Protein 1WGL (pdb70)

Secondary structure (DSSP, 8-state):
--S-SSSS-HHHHHHHHHH-SSS-HHHHHHHHTTTTT-HHHHHHHHHHSS----S----

Structure (mmCIF, N/CA/C/O backbone):
data_1WGL
#
_entry.id   1WGL
#
loop_
_atom_site.group_PDB
_atom_site.id
_atom_site.type_symbol
_atom_site.label_atom_id
_atom_site.label_alt_id
_atom_site.label_comp_id
_atom_site.label_asym_id
_atom_site.label_entity_id
_atom_site.label_seq_id
_atom_site.pdbx_PDB_ins_code
_atom_site.Cartn_x
_atom_site.Cartn_y
_atom_site.Cartn_z
_atom_site.occupancy
_atom_site.B_iso_or_equiv
_atom_site.auth_seq_id
_atom_site.auth_comp_id
_atom_site.auth_asym_id
_atom_site.auth_atom_id
_atom_site.pdbx_PDB_model_num
ATOM 1 N N . GLY A 1 1 ? -19.856 -0.820 8.533 1.00 0.00 1 GLY A N 1
ATOM 2 C CA . GLY A 1 1 ? -19.288 -2.127 8.252 1.00 0.00 1 GLY A CA 1
ATOM 3 C C . GLY A 1 1 ? -18.089 -2.013 7.308 1.00 0.00 1 GLY A C 1
ATOM 4 O O . GLY A 1 1 ? -18.136 -1.275 6.325 1.00 0.00 1 GLY A O 1
ATOM 8 N N . SER A 1 2 ? -17.042 -2.755 7.640 1.00 0.00 2 SER A N 1
ATOM 9 C CA . SER A 1 2 ? -15.833 -2.746 6.835 1.00 0.00 2 SER A CA 1
ATOM 10 C C . SER A 1 2 ? -15.296 -1.318 6.712 1.00 0.00 2 SER A C 1
ATOM 11 O O . SER A 1 2 ? -15.539 -0.644 5.713 1.00 0.00 2 SER A O 1
ATOM 19 N N . SER A 1 3 ? -14.577 -0.900 7.744 1.00 0.00 3 SER A N 1
ATOM 20 C CA . SER A 1 3 ? -14.004 0.435 7.764 1.00 0.00 3 SER A CA 1
ATOM 21 C C . SER A 1 3 ? -12.584 0.387 8.331 1.00 0.00 3 SER A C 1
ATOM 22 O O . SER A 1 3 ? -11.634 0.802 7.670 1.00 0.00 3 SER A O 1
ATOM 30 N N . GLY A 1 4 ? -12.485 -0.124 9.550 1.00 0.00 4 GLY A N 1
ATOM 31 C CA . GLY A 1 4 ? -11.197 -0.232 10.213 1.00 0.00 4 GLY A CA 1
ATOM 32 C C . GLY A 1 4 ? -11.256 -1.239 11.364 1.00 0.00 4 GLY A C 1
ATOM 33 O O . GLY A 1 4 ? -11.600 -0.881 12.489 1.00 0.00 4 GLY A O 1
ATOM 37 N N . SER A 1 5 ? -10.914 -2.478 11.042 1.00 0.00 5 SER A N 1
ATOM 38 C CA . SER A 1 5 ? -10.924 -3.539 12.035 1.00 0.00 5 SER A CA 1
ATOM 39 C C . SER A 1 5 ? -10.250 -3.058 13.321 1.00 0.00 5 SER A C 1
ATOM 40 O O . SER A 1 5 ? -10.891 -2.973 14.368 1.00 0.00 5 SER A O 1
ATOM 48 N N . SER A 1 6 ? -8.965 -2.755 13.201 1.00 0.00 6 SER A N 1
ATOM 49 C CA . SER A 1 6 ? -8.198 -2.285 14.342 1.00 0.00 6 SER A CA 1
ATOM 50 C C . SER A 1 6 ? -6.828 -1.783 13.879 1.00 0.00 6 SER A C 1
ATOM 51 O O . SER A 1 6 ? -5.878 -2.558 13.787 1.00 0.00 6 SER A O 1
ATOM 59 N N . GLY A 1 7 ? -6.771 -0.489 13.602 1.00 0.00 7 GLY A N 1
ATOM 60 C CA . GLY A 1 7 ? -5.533 0.126 13.151 1.00 0.00 7 GLY A CA 1
ATOM 61 C C . GLY A 1 7 ? -4.876 -0.709 12.050 1.00 0.00 7 GLY A C 1
ATOM 62 O O . GLY A 1 7 ? -5.559 -1.231 11.171 1.00 0.00 7 GLY A O 1
ATOM 66 N N . CYS A 1 8 ? -3.557 -0.807 12.134 1.00 0.00 8 CYS A N 1
ATOM 67 C CA . CYS A 1 8 ? -2.800 -1.569 11.156 1.00 0.00 8 CYS A CA 1
ATOM 68 C C . CYS A 1 8 ? -3.457 -2.942 11.003 1.00 0.00 8 CYS A C 1
ATOM 69 O O . CYS A 1 8 ? -4.321 -3.313 11.796 1.00 0.00 8 CYS A O 1
ATOM 77 N N . SER A 1 9 ? -3.023 -3.660 9.978 1.00 0.00 9 SER A N 1
ATOM 78 C CA . SER A 1 9 ? -3.558 -4.984 9.711 1.00 0.00 9 SER A CA 1
ATOM 79 C C . SER A 1 9 ? -2.609 -5.757 8.792 1.00 0.00 9 SER A C 1
ATOM 80 O O . SER A 1 9 ? -1.866 -5.158 8.016 1.00 0.00 9 SER A O 1
ATOM 88 N N . GLU A 1 10 ? -2.665 -7.075 8.911 1.00 0.00 10 GLU A N 1
ATOM 89 C CA . GLU A 1 10 ? -1.820 -7.936 8.101 1.00 0.00 10 GLU A CA 1
ATOM 90 C C . GLU A 1 10 ? -2.520 -8.281 6.785 1.00 0.00 10 GLU A C 1
ATOM 91 O O . GLU A 1 10 ? -1.864 -8.597 5.793 1.00 0.00 10 GLU A O 1
ATOM 103 N N . GLU A 1 11 ? -3.842 -8.209 6.819 1.00 0.00 11 GLU A N 1
ATOM 104 C CA . GLU A 1 11 ? -4.639 -8.510 5.641 1.00 0.00 11 GLU A CA 1
ATOM 105 C C . GLU A 1 11 ? -4.528 -7.375 4.621 1.00 0.00 11 GLU A C 1
ATOM 106 O O . GLU A 1 11 ? -4.009 -7.572 3.523 1.00 0.00 11 GLU A O 1
ATOM 118 N N . ASP A 1 12 ? -5.023 -6.213 5.020 1.00 0.00 12 ASP A N 1
ATOM 119 C CA . ASP A 1 12 ? -4.986 -5.047 4.154 1.00 0.00 12 ASP A CA 1
ATOM 120 C C . ASP A 1 12 ? -3.578 -4.890 3.577 1.00 0.00 12 ASP A C 1
ATOM 121 O O . ASP A 1 12 ? -3.416 -4.523 2.414 1.00 0.00 12 ASP A O 1
ATOM 130 N N . LEU A 1 13 ? -2.594 -5.175 4.418 1.00 0.00 13 LEU A N 1
ATOM 131 C CA . LEU A 1 13 ? -1.204 -5.070 4.006 1.00 0.00 13 LEU A CA 1
ATOM 132 C C . LEU A 1 13 ? -0.958 -5.998 2.815 1.00 0.00 13 LEU A C 1
ATOM 133 O O . LEU A 1 13 ? -0.769 -5.536 1.692 1.00 0.00 13 LEU A O 1
ATOM 149 N N . LYS A 1 14 ? -0.968 -7.292 3.103 1.00 0.00 14 LYS A N 1
ATOM 150 C CA . LYS A 1 14 ? -0.748 -8.289 2.069 1.00 0.00 14 LYS A CA 1
ATOM 151 C C . LYS A 1 14 ? -1.460 -7.855 0.787 1.00 0.00 14 LYS A C 1
ATOM 152 O O . LYS A 1 14 ? -0.916 -7.993 -0.307 1.00 0.00 14 LYS A O 1
ATOM 171 N N . ALA A 1 15 ? -2.668 -7.340 0.965 1.00 0.00 15 ALA A N 1
ATOM 172 C CA . ALA A 1 15 ? -3.461 -6.885 -0.165 1.00 0.00 15 ALA A CA 1
ATOM 173 C C . ALA A 1 15 ? -2.616 -5.948 -1.030 1.00 0.00 15 ALA A C 1
ATOM 174 O O . ALA A 1 15 ? -2.507 -6.144 -2.240 1.00 0.00 15 ALA A O 1
ATOM 181 N N . ILE A 1 16 ? -2.041 -4.949 -0.377 1.00 0.00 16 ILE A N 1
ATOM 182 C CA . ILE A 1 16 ? -1.209 -3.981 -1.073 1.00 0.00 16 ILE A CA 1
ATOM 183 C C . ILE A 1 16 ? -0.035 -4.705 -1.734 1.00 0.00 16 ILE A C 1
ATOM 184 O O . ILE A 1 16 ? 0.214 -4.532 -2.926 1.00 0.00 16 ILE A O 1
ATOM 200 N N . GLN A 1 17 ? 0.656 -5.501 -0.930 1.00 0.00 17 GLN A N 1
ATOM 201 C CA . GLN A 1 17 ? 1.798 -6.252 -1.422 1.00 0.00 17 GLN A CA 1
ATOM 202 C C . GLN A 1 17 ? 1.505 -6.812 -2.816 1.00 0.00 17 GLN A C 1
ATOM 203 O O . GLN A 1 17 ? 2.285 -6.614 -3.745 1.00 0.00 17 GLN A O 1
ATOM 217 N N . ASP A 1 18 ? 0.377 -7.501 -2.916 1.00 0.00 18 ASP A N 1
ATOM 218 C CA . ASP A 1 18 ? -0.029 -8.091 -4.181 1.00 0.00 18 ASP A CA 1
ATOM 219 C C . ASP A 1 18 ? -0.012 -7.016 -5.269 1.00 0.00 18 ASP A C 1
ATOM 220 O O . ASP A 1 18 ? 0.528 -7.233 -6.353 1.00 0.00 18 ASP A O 1
ATOM 229 N N . MET A 1 19 ? -0.610 -5.879 -4.943 1.00 0.00 19 MET A N 1
ATOM 230 C CA . MET A 1 19 ? -0.670 -4.770 -5.879 1.00 0.00 19 MET A CA 1
ATOM 231 C C . MET A 1 19 ? 0.729 -4.230 -6.180 1.00 0.00 19 MET A C 1
ATOM 232 O O . MET A 1 19 ? 1.052 -3.936 -7.330 1.00 0.00 19 MET A O 1
ATOM 246 N N . PHE A 1 20 ? 1.523 -4.114 -5.126 1.00 0.00 20 PHE A N 1
ATOM 247 C CA . PHE A 1 20 ? 2.881 -3.614 -5.262 1.00 0.00 20 PHE A CA 1
ATOM 248 C C . PHE A 1 20 ? 3.888 -4.584 -4.641 1.00 0.00 20 PHE A C 1
ATOM 249 O O . PHE A 1 20 ? 4.399 -4.339 -3.550 1.00 0.00 20 PHE A O 1
ATOM 266 N N . PRO A 1 21 ? 4.149 -5.694 -5.383 1.00 0.00 21 PRO A N 1
ATOM 267 C CA . PRO A 1 21 ? 5.085 -6.702 -4.916 1.00 0.00 21 PRO A CA 1
ATOM 268 C C . PRO A 1 21 ? 6.530 -6.220 -5.066 1.00 0.00 21 PRO A C 1
ATOM 269 O O . PRO A 1 21 ? 7.375 -6.509 -4.221 1.00 0.00 21 PRO A O 1
ATOM 280 N N . ASN A 1 22 ? 6.768 -5.494 -6.148 1.00 0.00 22 ASN A N 1
ATOM 281 C CA . ASN A 1 22 ? 8.095 -4.969 -6.420 1.00 0.00 22 ASN A CA 1
ATOM 282 C C . ASN A 1 22 ? 8.542 -4.091 -5.249 1.00 0.00 22 ASN A C 1
ATOM 283 O O . ASN A 1 22 ? 9.682 -4.184 -4.798 1.00 0.00 22 ASN A O 1
ATOM 294 N N . MET A 1 23 ? 7.619 -3.259 -4.789 1.00 0.00 23 MET A N 1
ATOM 295 C CA . MET A 1 23 ? 7.903 -2.366 -3.679 1.00 0.00 23 MET A CA 1
ATOM 296 C C . MET A 1 23 ? 8.508 -3.131 -2.500 1.00 0.00 23 MET A C 1
ATOM 297 O O . MET A 1 23 ? 8.616 -4.356 -2.540 1.00 0.00 23 MET A O 1
ATOM 311 N N . ASP A 1 24 ? 8.886 -2.378 -1.478 1.00 0.00 24 ASP A N 1
ATOM 312 C CA . ASP A 1 24 ? 9.477 -2.970 -0.290 1.00 0.00 24 ASP A CA 1
ATOM 313 C C . ASP A 1 24 ? 8.413 -3.079 0.804 1.00 0.00 24 ASP A C 1
ATOM 314 O O . ASP A 1 24 ? 7.658 -2.136 1.037 1.00 0.00 24 ASP A O 1
ATOM 323 N N . GLN A 1 25 ? 8.387 -4.237 1.446 1.00 0.00 25 GLN A N 1
ATOM 324 C CA . GLN A 1 25 ? 7.428 -4.482 2.510 1.00 0.00 25 GLN A CA 1
ATOM 325 C C . GLN A 1 25 ? 7.568 -3.422 3.605 1.00 0.00 25 GLN A C 1
ATOM 326 O O . GLN A 1 25 ? 6.621 -2.690 3.891 1.00 0.00 25 GLN A O 1
ATOM 340 N N . GLU A 1 26 ? 8.757 -3.373 4.188 1.00 0.00 26 GLU A N 1
ATOM 341 C CA . GLU A 1 26 ? 9.033 -2.415 5.245 1.00 0.00 26 GLU A CA 1
ATOM 342 C C . GLU A 1 26 ? 8.463 -1.042 4.880 1.00 0.00 26 GLU A C 1
ATOM 343 O O . GLU A 1 26 ? 8.035 -0.291 5.754 1.00 0.00 26 GLU A O 1
ATOM 355 N N . VAL A 1 27 ? 8.476 -0.757 3.586 1.00 0.00 27 VAL A N 1
ATOM 356 C CA . VAL A 1 27 ? 7.966 0.512 3.094 1.00 0.00 27 VAL A CA 1
ATOM 357 C C . VAL A 1 27 ? 6.437 0.485 3.118 1.00 0.00 27 VAL A C 1
ATOM 358 O O . VAL A 1 27 ? 5.808 1.319 3.767 1.00 0.00 27 VAL A O 1
ATOM 371 N N . ILE A 1 28 ? 5.882 -0.482 2.401 1.00 0.00 28 ILE A N 1
ATOM 372 C CA . ILE A 1 28 ? 4.438 -0.628 2.332 1.00 0.00 28 ILE A CA 1
ATOM 373 C C . ILE A 1 28 ? 3.842 -0.421 3.725 1.00 0.00 28 ILE A C 1
ATOM 374 O O . ILE A 1 28 ? 2.913 0.368 3.896 1.00 0.00 28 ILE A O 1
ATOM 390 N N . ARG A 1 29 ? 4.399 -1.144 4.686 1.00 0.00 29 ARG A N 1
ATOM 391 C CA . ARG A 1 29 ? 3.933 -1.049 6.059 1.00 0.00 29 ARG A CA 1
ATOM 392 C C . ARG A 1 29 ? 4.200 0.351 6.615 1.00 0.00 29 ARG A C 1
ATOM 393 O O . ARG A 1 29 ? 3.363 0.913 7.320 1.00 0.00 29 ARG A O 1
ATOM 414 N N . SER A 1 30 ? 5.369 0.875 6.276 1.00 0.00 30 SER A N 1
ATOM 415 C CA . SER A 1 30 ? 5.756 2.199 6.732 1.00 0.00 30 SER A CA 1
ATOM 416 C C . SER A 1 30 ? 4.730 3.234 6.265 1.00 0.00 30 SER A C 1
ATOM 417 O O . SER A 1 30 ? 4.681 4.345 6.790 1.00 0.00 30 SER A O 1
ATOM 425 N N . VAL A 1 31 ? 3.937 2.833 5.283 1.00 0.00 31 VAL A N 1
ATOM 426 C CA . VAL A 1 31 ? 2.916 3.711 4.740 1.00 0.00 31 VAL A CA 1
ATOM 427 C C . VAL A 1 31 ? 1.588 3.446 5.453 1.00 0.00 31 VAL A C 1
ATOM 428 O O . VAL A 1 31 ? 0.992 4.359 6.022 1.00 0.00 31 VAL A O 1
ATOM 441 N N . LEU A 1 32 ? 1.164 2.192 5.398 1.00 0.00 32 LEU A N 1
ATOM 442 C CA . LEU A 1 32 ? -0.082 1.795 6.032 1.00 0.00 32 LEU A CA 1
ATOM 443 C C . LEU A 1 32 ? -0.094 2.292 7.479 1.00 0.00 32 LEU A C 1
ATOM 444 O O . LEU A 1 32 ? -1.120 2.762 7.969 1.00 0.00 32 LEU A O 1
ATOM 460 N N . GLU A 1 33 ? 1.058 2.171 8.122 1.00 0.00 33 GLU A N 1
ATOM 461 C CA . GLU A 1 33 ? 1.193 2.602 9.503 1.00 0.00 33 GLU A CA 1
ATOM 462 C C . GLU A 1 33 ? 1.122 4.127 9.592 1.00 0.00 33 GLU A C 1
ATOM 463 O O . GLU A 1 33 ? 0.536 4.671 10.527 1.00 0.00 33 GLU A O 1
ATOM 475 N N . ALA A 1 34 ? 1.726 4.775 8.607 1.00 0.00 34 ALA A N 1
ATOM 476 C CA . ALA A 1 34 ? 1.739 6.227 8.563 1.00 0.00 34 ALA A CA 1
ATOM 477 C C . ALA A 1 34 ? 0.411 6.727 7.989 1.00 0.00 34 ALA A C 1
ATOM 478 O O . ALA A 1 34 ? 0.153 7.929 7.969 1.00 0.00 34 ALA A O 1
ATOM 485 N N . GLN A 1 35 ? -0.395 5.779 7.536 1.00 0.00 35 GLN A N 1
ATOM 486 C CA . GLN A 1 35 ? -1.690 6.108 6.963 1.00 0.00 35 GLN A CA 1
ATOM 487 C C . GLN A 1 35 ? -2.815 5.627 7.882 1.00 0.00 35 GLN A C 1
ATOM 488 O O . GLN A 1 35 ? -3.792 5.042 7.419 1.00 0.00 35 GLN A O 1
ATOM 502 N N . ARG A 1 36 ? -2.638 5.892 9.169 1.00 0.00 36 ARG A N 1
ATOM 503 C CA . ARG A 1 36 ? -3.627 5.494 10.157 1.00 0.00 36 ARG A CA 1
ATOM 504 C C . ARG A 1 36 ? -4.189 4.112 9.818 1.00 0.00 36 ARG A C 1
ATOM 505 O O . ARG A 1 36 ? -5.339 3.812 10.134 1.00 0.00 36 ARG A O 1
ATOM 526 N N . GLY A 1 37 ? -3.352 3.308 9.180 1.00 0.00 37 GLY A N 1
ATOM 527 C CA . GLY A 1 37 ? -3.751 1.965 8.795 1.00 0.00 37 GLY A CA 1
ATOM 528 C C . GLY A 1 37 ? -4.896 2.003 7.780 1.00 0.00 37 GLY A C 1
ATOM 529 O O . GLY A 1 37 ? -5.899 1.311 7.944 1.00 0.00 37 GLY A O 1
ATOM 533 N N . ASN A 1 38 ? -4.707 2.819 6.753 1.00 0.00 38 ASN A N 1
ATOM 534 C CA . ASN A 1 38 ? -5.711 2.956 5.712 1.00 0.00 38 ASN A CA 1
ATOM 535 C C . ASN A 1 38 ? -5.120 2.498 4.377 1.00 0.00 38 ASN A C 1
ATOM 536 O O . ASN A 1 38 ? -4.450 3.270 3.693 1.00 0.00 38 ASN A O 1
ATOM 547 N N . LYS A 1 39 ? -5.391 1.244 4.046 1.00 0.00 39 LYS A N 1
ATOM 548 C CA . LYS A 1 39 ? -4.895 0.675 2.805 1.00 0.00 39 LYS A CA 1
ATOM 549 C C . LYS A 1 39 ? -5.103 1.678 1.669 1.00 0.00 39 LYS A C 1
ATOM 550 O O . LYS A 1 39 ? -4.147 2.077 1.005 1.00 0.00 39 LYS A O 1
ATOM 569 N N . ASP A 1 40 ? -6.358 2.057 1.479 1.00 0.00 40 ASP A N 1
ATOM 570 C CA . ASP A 1 40 ? -6.704 3.006 0.435 1.00 0.00 40 ASP A CA 1
ATOM 571 C C . ASP A 1 40 ? -5.688 4.150 0.435 1.00 0.00 40 ASP A C 1
ATOM 572 O O . ASP A 1 40 ? -4.992 4.367 -0.556 1.00 0.00 40 ASP A O 1
ATOM 581 N N . ALA A 1 41 ? -5.635 4.852 1.557 1.00 0.00 41 ALA A N 1
ATOM 582 C CA . ALA A 1 41 ? -4.716 5.969 1.699 1.00 0.00 41 ALA A CA 1
ATOM 583 C C . ALA A 1 41 ? -3.306 5.515 1.315 1.00 0.00 41 ALA A C 1
ATOM 584 O O . ALA A 1 41 ? -2.607 6.206 0.577 1.00 0.00 41 ALA A O 1
ATOM 591 N N . ALA A 1 42 ? -2.930 4.355 1.835 1.00 0.00 42 ALA A N 1
ATOM 592 C CA . ALA A 1 42 ? -1.617 3.801 1.555 1.00 0.00 42 ALA A CA 1
ATOM 593 C C . ALA A 1 42 ? -1.452 3.627 0.044 1.00 0.00 42 ALA A C 1
ATOM 594 O O . ALA A 1 42 ? -0.588 4.255 -0.566 1.00 0.00 42 ALA A O 1
ATOM 601 N N . ILE A 1 43 ? -2.294 2.771 -0.516 1.00 0.00 43 ILE A N 1
ATOM 602 C CA . ILE A 1 43 ? -2.252 2.507 -1.944 1.00 0.00 43 ILE A CA 1
ATOM 603 C C . ILE A 1 43 ? -2.010 3.818 -2.694 1.00 0.00 43 ILE A C 1
ATOM 604 O O . ILE A 1 43 ? -1.092 3.912 -3.507 1.00 0.00 43 ILE A O 1
ATOM 620 N N . ASN A 1 44 ? -2.850 4.798 -2.395 1.00 0.00 44 ASN A N 1
ATOM 621 C CA . ASN A 1 44 ? -2.738 6.100 -3.031 1.00 0.00 44 ASN A CA 1
ATOM 622 C C . ASN A 1 44 ? -1.357 6.689 -2.739 1.00 0.00 44 ASN A C 1
ATOM 623 O O . ASN A 1 44 ? -0.696 7.207 -3.638 1.00 0.00 44 ASN A O 1
ATOM 634 N N . SER A 1 45 ? -0.961 6.589 -1.478 1.00 0.00 45 SER A N 1
ATOM 635 C CA . SER A 1 45 ? 0.330 7.106 -1.056 1.00 0.00 45 SER A CA 1
ATOM 636 C C . SER A 1 45 ? 1.450 6.419 -1.840 1.00 0.00 45 SER A C 1
ATOM 637 O O . SER A 1 45 ? 2.312 7.085 -2.411 1.00 0.00 45 SER A O 1
ATOM 645 N N . LEU A 1 46 ? 1.401 5.095 -1.843 1.00 0.00 46 LEU A N 1
ATOM 646 C CA . LEU A 1 46 ? 2.401 4.310 -2.547 1.00 0.00 46 LEU A CA 1
ATOM 647 C C . LEU A 1 46 ? 2.403 4.704 -4.026 1.00 0.00 46 LEU A C 1
ATOM 648 O O . LEU A 1 46 ? 3.456 4.992 -4.593 1.00 0.00 46 LEU A O 1
ATOM 664 N N . LEU A 1 47 ? 1.212 4.705 -4.607 1.00 0.00 47 LEU A N 1
ATOM 665 C CA . LEU A 1 47 ? 1.064 5.059 -6.008 1.00 0.00 47 LEU A CA 1
ATOM 666 C C . LEU A 1 47 ? 1.916 6.293 -6.311 1.00 0.00 47 LEU A C 1
ATOM 667 O O . LEU A 1 47 ? 2.814 6.242 -7.150 1.00 0.00 47 LEU A O 1
ATOM 683 N N . GLN A 1 48 ? 1.604 7.374 -5.611 1.00 0.00 48 GLN A N 1
ATOM 684 C CA . GLN A 1 48 ? 2.330 8.620 -5.795 1.00 0.00 48 GLN A CA 1
ATOM 685 C C . GLN A 1 48 ? 3.812 8.424 -5.466 1.00 0.00 48 GLN A C 1
ATOM 686 O O . GLN A 1 48 ? 4.675 8.676 -6.305 1.00 0.00 48 GLN A O 1
ATOM 700 N N . MET A 1 49 ? 4.060 7.976 -4.244 1.00 0.00 49 MET A N 1
ATOM 701 C CA . MET A 1 49 ? 5.422 7.744 -3.795 1.00 0.00 49 MET A CA 1
ATOM 702 C C . MET A 1 49 ? 6.230 6.998 -4.858 1.00 0.00 49 MET A C 1
ATOM 703 O O . MET A 1 49 ? 5.745 6.035 -5.450 1.00 0.00 49 MET A O 1
ATOM 717 N N . GLY A 1 50 ? 7.450 7.471 -5.068 1.00 0.00 50 GLY A N 1
ATOM 718 C CA . GLY A 1 50 ? 8.331 6.861 -6.050 1.00 0.00 50 GLY A CA 1
ATOM 719 C C . GLY A 1 50 ? 8.052 7.408 -7.452 1.00 0.00 50 GLY A C 1
ATOM 720 O O . GLY A 1 50 ? 7.503 8.499 -7.598 1.00 0.00 50 GLY A O 1
ATOM 724 N N . GLU A 1 51 ? 8.442 6.624 -8.446 1.00 0.00 51 GLU A N 1
ATOM 725 C CA . GLU A 1 51 ? 8.241 7.016 -9.831 1.00 0.00 51 GLU A CA 1
ATOM 726 C C . GLU A 1 51 ? 7.776 5.817 -10.660 1.00 0.00 51 GLU A C 1
ATOM 727 O O . GLU A 1 51 ? 8.449 4.788 -10.700 1.00 0.00 51 GLU A O 1
ATOM 739 N N . GLU A 1 52 ? 6.630 5.990 -11.301 1.00 0.00 52 GLU A N 1
ATOM 740 C CA . GLU A 1 52 ? 6.068 4.934 -12.127 1.00 0.00 52 GLU A CA 1
ATOM 741 C C . GLU A 1 52 ? 6.430 5.161 -13.596 1.00 0.00 52 GLU A C 1
ATOM 742 O O . GLU A 1 52 ? 6.609 6.299 -14.027 1.00 0.00 52 GLU A O 1
ATOM 754 N N . PRO A 1 53 ? 6.529 4.029 -14.344 1.00 0.00 53 PRO A N 1
ATOM 755 C CA . PRO A 1 53 ? 6.866 4.093 -15.756 1.00 0.00 53 PRO A CA 1
ATOM 756 C C . PRO A 1 53 ? 5.674 4.577 -16.584 1.00 0.00 53 PRO A C 1
ATOM 757 O O . PRO A 1 53 ? 4.760 3.806 -16.873 1.00 0.00 53 PRO A O 1
ATOM 768 N N . SER A 1 54 ? 5.721 5.852 -16.941 1.00 0.00 54 SER A N 1
ATOM 769 C CA . SER A 1 54 ? 4.656 6.448 -17.730 1.00 0.00 54 SER A CA 1
ATOM 770 C C . SER A 1 54 ? 4.450 5.650 -19.019 1.00 0.00 54 SER A C 1
ATOM 771 O O . SER A 1 54 ? 5.318 4.876 -19.420 1.00 0.00 54 SER A O 1
ATOM 779 N N . GLY A 1 55 ? 3.296 5.867 -19.633 1.00 0.00 55 GLY A N 1
ATOM 780 C CA . GLY A 1 55 ? 2.965 5.178 -20.868 1.00 0.00 55 GLY A CA 1
ATOM 781 C C . GLY A 1 55 ? 1.451 5.018 -21.018 1.00 0.00 55 GLY A C 1
ATOM 782 O O . GLY A 1 55 ? 0.681 5.773 -20.427 1.00 0.00 55 GLY A O 1
ATOM 786 N N . PRO A 1 56 ? 1.058 4.003 -21.834 1.00 0.00 56 PRO A N 1
ATOM 787 C CA . PRO A 1 56 ? -0.350 3.734 -22.069 1.00 0.00 56 PRO A CA 1
ATOM 788 C C . PRO A 1 56 ? -0.989 3.053 -20.857 1.00 0.00 56 PRO A C 1
ATOM 789 O O . PRO A 1 56 ? -0.378 2.184 -20.236 1.00 0.00 56 PRO A O 1
ATOM 800 N N . SER A 1 57 ? -2.209 3.473 -20.557 1.00 0.00 57 SER A N 1
ATOM 801 C CA . SER A 1 57 ? -2.936 2.914 -19.430 1.00 0.00 57 SER A CA 1
ATOM 802 C C . SER A 1 57 ? -4.391 2.650 -19.825 1.00 0.00 57 SER A C 1
ATOM 803 O O . SER A 1 57 ? -5.081 3.549 -20.303 1.00 0.00 57 SER A O 1
ATOM 811 N N . SER A 1 58 ? -4.813 1.412 -19.611 1.00 0.00 58 SER A N 1
ATOM 812 C CA . SER A 1 58 ? -6.173 1.019 -19.939 1.00 0.00 58 SER A CA 1
ATOM 813 C C . SER A 1 58 ? -6.780 0.220 -18.784 1.00 0.00 58 SER A C 1
ATOM 814 O O . SER A 1 58 ? -7.806 0.608 -18.227 1.00 0.00 58 SER A O 1
ATOM 822 N N . GLY A 1 59 ? -6.120 -0.881 -18.457 1.00 0.00 59 GLY A N 1
ATOM 823 C CA . GLY A 1 59 ? -6.581 -1.738 -17.378 1.00 0.00 59 GLY A CA 1
ATOM 824 C C . GLY A 1 59 ? -7.648 -2.717 -17.873 1.00 0.00 59 GLY A C 1
ATOM 825 O O . GLY A 1 59 ? -8.686 -2.302 -18.385 1.00 0.00 59 GLY A O 1
ATOM 829 N N . GLY A 1 1 ? -12.664 2.341 19.021 1.00 0.00 1 GLY A N 2
ATOM 830 C CA . GLY A 1 1 ? -13.006 1.270 19.941 1.00 0.00 1 GLY A CA 2
ATOM 831 C C . GLY A 1 1 ? -12.920 -0.093 19.252 1.00 0.00 1 GLY A C 2
ATOM 832 O O . GLY A 1 1 ? -13.934 -0.764 19.066 1.00 0.00 1 GLY A O 2
ATOM 836 N N . SER A 1 2 ? -11.699 -0.463 18.892 1.00 0.00 2 SER A N 2
ATOM 837 C CA . SER A 1 2 ? -11.468 -1.734 18.227 1.00 0.00 2 SER A CA 2
ATOM 838 C C . SER A 1 2 ? -10.043 -2.217 18.503 1.00 0.00 2 SER A C 2
ATOM 839 O O . SER A 1 2 ? -9.076 -1.556 18.128 1.00 0.00 2 SER A O 2
ATOM 847 N N . SER A 1 3 ? -9.958 -3.366 19.158 1.00 0.00 3 SER A N 2
ATOM 848 C CA . SER A 1 3 ? -8.667 -3.945 19.488 1.00 0.00 3 SER A CA 2
ATOM 849 C C . SER A 1 3 ? -7.706 -2.849 19.955 1.00 0.00 3 SER A C 2
ATOM 850 O O . SER A 1 3 ? -6.905 -2.345 19.169 1.00 0.00 3 SER A O 2
ATOM 858 N N . GLY A 1 4 ? -7.818 -2.513 21.232 1.00 0.00 4 GLY A N 2
ATOM 859 C CA . GLY A 1 4 ? -6.969 -1.487 21.812 1.00 0.00 4 GLY A CA 2
ATOM 860 C C . GLY A 1 4 ? -7.563 -0.094 21.591 1.00 0.00 4 GLY A C 2
ATOM 861 O O . GLY A 1 4 ? -7.925 0.589 22.547 1.00 0.00 4 GLY A O 2
ATOM 865 N N . SER A 1 5 ? -7.644 0.285 20.324 1.00 0.00 5 SER A N 2
ATOM 866 C CA . SER A 1 5 ? -8.188 1.583 19.965 1.00 0.00 5 SER A CA 2
ATOM 867 C C . SER A 1 5 ? -8.225 1.732 18.442 1.00 0.00 5 SER A C 2
ATOM 868 O O . SER A 1 5 ? -9.293 1.910 17.859 1.00 0.00 5 SER A O 2
ATOM 876 N N . SER A 1 6 ? -7.046 1.653 17.843 1.00 0.00 6 SER A N 2
ATOM 877 C CA . SER A 1 6 ? -6.931 1.777 16.400 1.00 0.00 6 SER A CA 2
ATOM 878 C C . SER A 1 6 ? -5.493 1.490 15.963 1.00 0.00 6 SER A C 2
ATOM 879 O O . SER A 1 6 ? -4.602 2.313 16.171 1.00 0.00 6 SER A O 2
ATOM 887 N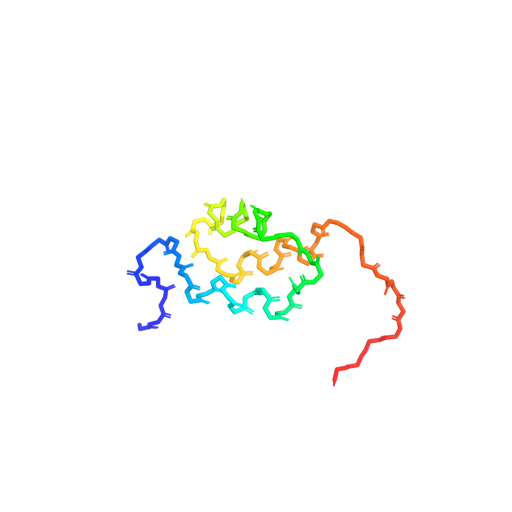 N . GLY A 1 7 ? -5.311 0.321 15.367 1.00 0.00 7 GLY A N 2
ATOM 888 C CA . GLY A 1 7 ? -3.996 -0.084 14.900 1.00 0.00 7 GLY A CA 2
ATOM 889 C C . GLY A 1 7 ? -4.015 -0.380 13.399 1.00 0.00 7 GLY A C 2
ATOM 890 O O . GLY A 1 7 ? -4.741 0.265 12.644 1.00 0.00 7 GLY A O 2
ATOM 894 N N . CYS A 1 8 ? -3.207 -1.357 13.011 1.00 0.00 8 CYS A N 2
ATOM 895 C CA . CYS A 1 8 ? -3.122 -1.746 11.614 1.00 0.00 8 CYS A CA 2
ATOM 896 C C . CYS A 1 8 ? -3.442 -3.239 11.511 1.00 0.00 8 CYS A C 2
ATOM 897 O O . CYS A 1 8 ? -3.682 -3.897 12.522 1.00 0.00 8 CYS A O 2
ATOM 905 N N . SER A 1 9 ? -3.436 -3.730 10.280 1.00 0.00 9 SER A N 2
ATOM 906 C CA . SER A 1 9 ? -3.722 -5.132 10.032 1.00 0.00 9 SER A CA 2
ATOM 907 C C . SER A 1 9 ? -2.725 -5.699 9.020 1.00 0.00 9 SER A C 2
ATOM 908 O O . SER A 1 9 ? -2.095 -4.948 8.276 1.00 0.00 9 SER A O 2
ATOM 916 N N . GLU A 1 10 ? -2.613 -7.019 9.023 1.00 0.00 10 GLU A N 2
ATOM 917 C CA . GLU A 1 10 ? -1.703 -7.695 8.114 1.00 0.00 10 GLU A CA 2
ATOM 918 C C . GLU A 1 10 ? -2.426 -8.067 6.818 1.00 0.00 10 GLU A C 2
ATOM 919 O O . GLU A 1 10 ? -1.789 -8.287 5.789 1.00 0.00 10 GLU A O 2
ATOM 931 N N . GLU A 1 11 ? -3.746 -8.126 6.911 1.00 0.00 11 GLU A N 2
ATOM 932 C CA . GLU A 1 11 ? -4.563 -8.467 5.759 1.00 0.00 11 GLU A CA 2
ATOM 933 C C . GLU A 1 11 ? -4.471 -7.367 4.699 1.00 0.00 11 GLU A C 2
ATOM 934 O O . GLU A 1 11 ? -3.935 -7.589 3.614 1.00 0.00 11 GLU A O 2
ATOM 946 N N . ASP A 1 12 ? -5.004 -6.206 5.050 1.00 0.00 12 ASP A N 2
ATOM 947 C CA . ASP A 1 12 ? -4.989 -5.071 4.142 1.00 0.00 12 ASP A CA 2
ATOM 948 C C . ASP A 1 12 ? -3.591 -4.926 3.538 1.00 0.00 12 ASP A C 2
ATOM 949 O O . ASP A 1 12 ? -3.446 -4.477 2.401 1.00 0.00 12 ASP A O 2
ATOM 958 N N . LEU A 1 13 ? -2.597 -5.313 4.324 1.00 0.00 13 LEU A N 2
ATOM 959 C CA . LEU A 1 13 ? -1.216 -5.231 3.881 1.00 0.00 13 LEU A CA 2
ATOM 960 C C . LEU A 1 13 ? -1.011 -6.167 2.689 1.00 0.00 13 LEU A C 2
ATOM 961 O O . LEU A 1 13 ? -0.839 -5.712 1.559 1.00 0.00 13 LEU A O 2
ATOM 977 N N . LYS A 1 14 ? -1.036 -7.459 2.981 1.00 0.00 14 LYS A N 2
ATOM 978 C CA . LYS A 1 14 ? -0.856 -8.464 1.947 1.00 0.00 14 LYS A CA 2
ATOM 979 C C . LYS A 1 14 ? -1.582 -8.019 0.677 1.00 0.00 14 LYS A C 2
ATOM 980 O O . LYS A 1 14 ? -1.127 -8.295 -0.432 1.00 0.00 14 LYS A O 2
ATOM 999 N N . ALA A 1 15 ? -2.700 -7.337 0.880 1.00 0.00 15 ALA A N 2
ATOM 1000 C CA . ALA A 1 15 ? -3.493 -6.851 -0.235 1.00 0.00 15 ALA A CA 2
ATOM 1001 C C . ALA A 1 15 ? -2.641 -5.911 -1.091 1.00 0.00 15 ALA A C 2
ATOM 1002 O O . ALA A 1 15 ? -2.494 -6.123 -2.293 1.00 0.00 15 ALA A O 2
ATOM 1009 N N . ILE A 1 16 ? -2.102 -4.893 -0.437 1.00 0.00 16 ILE A N 2
ATOM 1010 C CA . ILE A 1 16 ? -1.269 -3.920 -1.122 1.00 0.00 16 ILE A CA 2
ATOM 1011 C C . ILE A 1 16 ? -0.057 -4.630 -1.729 1.00 0.00 16 ILE A C 2
ATOM 1012 O O . ILE A 1 16 ? 0.263 -4.428 -2.899 1.00 0.00 16 ILE A O 2
ATOM 1028 N N . GLN A 1 17 ? 0.583 -5.448 -0.906 1.00 0.00 17 GLN A N 2
ATOM 1029 C CA . GLN A 1 17 ? 1.752 -6.190 -1.348 1.00 0.00 17 GLN A CA 2
ATOM 1030 C C . GLN A 1 17 ? 1.526 -6.748 -2.754 1.00 0.00 17 GLN A C 2
ATOM 1031 O O . GLN A 1 17 ? 2.309 -6.481 -3.665 1.00 0.00 17 GLN A O 2
ATOM 1045 N N . ASP A 1 18 ? 0.453 -7.513 -2.888 1.00 0.00 18 ASP A N 2
ATOM 1046 C CA . ASP A 1 18 ? 0.115 -8.111 -4.168 1.00 0.00 18 ASP A CA 2
ATOM 1047 C C . ASP A 1 18 ? 0.140 -7.033 -5.252 1.00 0.00 18 ASP A C 2
ATOM 1048 O O . ASP A 1 18 ? 0.690 -7.245 -6.332 1.00 0.00 18 ASP A O 2
ATOM 1057 N N . MET A 1 19 ? -0.463 -5.898 -4.928 1.00 0.00 19 MET A N 2
ATOM 1058 C CA . MET A 1 19 ? -0.517 -4.786 -5.861 1.00 0.00 19 MET A CA 2
ATOM 1059 C C . MET A 1 19 ? 0.879 -4.211 -6.110 1.00 0.00 19 MET A C 2
ATOM 1060 O O . MET A 1 19 ? 1.227 -3.886 -7.244 1.00 0.00 19 MET A O 2
ATOM 1074 N N . PHE A 1 20 ? 1.641 -4.104 -5.032 1.00 0.00 20 PHE A N 2
ATOM 1075 C CA . PHE A 1 20 ? 2.992 -3.574 -5.119 1.00 0.00 20 PHE A CA 2
ATOM 1076 C C . PHE A 1 20 ? 3.987 -4.489 -4.402 1.00 0.00 20 PHE A C 2
ATOM 1077 O O . PHE A 1 20 ? 4.474 -4.156 -3.322 1.00 0.00 20 PHE A O 2
ATOM 1094 N N . PRO A 1 21 ? 4.266 -5.653 -5.047 1.00 0.00 21 PRO A N 2
ATOM 1095 C CA . PRO A 1 21 ? 5.195 -6.617 -4.482 1.00 0.00 21 PRO A CA 2
ATOM 1096 C C . PRO A 1 21 ? 6.641 -6.143 -4.638 1.00 0.00 21 PRO A C 2
ATOM 1097 O O . PRO A 1 21 ? 7.486 -6.425 -3.790 1.00 0.00 21 PRO A O 2
ATOM 1108 N N . ASN A 1 22 ? 6.882 -5.430 -5.729 1.00 0.00 22 ASN A N 2
ATOM 1109 C CA . ASN A 1 22 ? 8.211 -4.914 -6.007 1.00 0.00 22 ASN A CA 2
ATOM 1110 C C . ASN A 1 22 ? 8.648 -3.997 -4.863 1.00 0.00 22 ASN A C 2
ATOM 1111 O O . ASN A 1 22 ? 9.793 -4.057 -4.417 1.00 0.00 22 ASN A O 2
ATOM 1122 N N . MET A 1 23 ? 7.712 -3.171 -4.419 1.00 0.00 23 MET A N 2
ATOM 1123 C CA . MET A 1 23 ? 7.986 -2.243 -3.335 1.00 0.00 23 MET A CA 2
ATOM 1124 C C . MET A 1 23 ? 8.529 -2.978 -2.108 1.00 0.00 23 MET A C 2
ATOM 1125 O O . MET A 1 23 ? 8.294 -4.174 -1.943 1.00 0.00 23 MET A O 2
ATOM 1139 N N . ASP A 1 24 ? 9.244 -2.232 -1.280 1.00 0.00 24 ASP A N 2
ATOM 1140 C CA . ASP A 1 24 ? 9.822 -2.798 -0.073 1.00 0.00 24 ASP A CA 2
ATOM 1141 C C . ASP A 1 24 ? 8.730 -2.952 0.987 1.00 0.00 24 ASP A C 2
ATOM 1142 O O . ASP A 1 24 ? 8.036 -1.991 1.313 1.00 0.00 24 ASP A O 2
ATOM 1151 N N . GLN A 1 25 ? 8.612 -4.170 1.496 1.00 0.00 25 GLN A N 2
ATOM 1152 C CA . GLN A 1 25 ? 7.615 -4.463 2.512 1.00 0.00 25 GLN A CA 2
ATOM 1153 C C . GLN A 1 25 ? 7.694 -3.437 3.644 1.00 0.00 25 GLN A C 2
ATOM 1154 O O . GLN A 1 25 ? 6.681 -2.860 4.036 1.00 0.00 25 GLN A O 2
ATOM 1168 N N . GLU A 1 26 ? 8.908 -3.239 4.138 1.00 0.00 26 GLU A N 2
ATOM 1169 C CA . GLU A 1 26 ? 9.132 -2.293 5.217 1.00 0.00 26 GLU A CA 2
ATOM 1170 C C . GLU A 1 26 ? 8.494 -0.944 4.880 1.00 0.00 26 GLU A C 2
ATOM 1171 O O . GLU A 1 26 ? 8.020 -0.238 5.770 1.00 0.00 26 GLU A O 2
ATOM 1183 N N . VAL A 1 27 ? 8.501 -0.626 3.594 1.00 0.00 27 VAL A N 2
ATOM 1184 C CA . VAL A 1 27 ? 7.929 0.627 3.129 1.00 0.00 27 VAL A CA 2
ATOM 1185 C C . VAL A 1 27 ? 6.403 0.515 3.127 1.00 0.00 27 VAL A C 2
ATOM 1186 O O . VAL A 1 27 ? 5.717 1.325 3.747 1.00 0.00 27 VAL A O 2
ATOM 1199 N N . ILE A 1 28 ? 5.917 -0.496 2.421 1.00 0.00 28 ILE A N 2
ATOM 1200 C CA . ILE A 1 28 ? 4.485 -0.724 2.330 1.00 0.00 28 ILE A CA 2
ATOM 1201 C C . ILE A 1 28 ? 3.856 -0.550 3.714 1.00 0.00 28 ILE A C 2
ATOM 1202 O O . ILE A 1 28 ? 2.876 0.177 3.867 1.00 0.00 28 ILE A O 2
ATOM 1218 N N . ARG A 1 29 ? 4.445 -1.231 4.686 1.00 0.00 29 ARG A N 2
ATOM 1219 C CA . ARG A 1 29 ? 3.954 -1.162 6.052 1.00 0.00 29 ARG A CA 2
ATOM 1220 C C . ARG A 1 29 ? 4.150 0.247 6.615 1.00 0.00 29 ARG A C 2
ATOM 1221 O O . ARG A 1 29 ? 3.303 0.748 7.353 1.00 0.00 29 ARG A O 2
ATOM 1242 N N . SER A 1 30 ? 5.273 0.847 6.246 1.00 0.00 30 SER A N 2
ATOM 1243 C CA . SER A 1 30 ? 5.591 2.188 6.705 1.00 0.00 30 SER A CA 2
ATOM 1244 C C . SER A 1 30 ? 4.540 3.178 6.198 1.00 0.00 30 SER A C 2
ATOM 1245 O O . SER A 1 30 ? 4.455 4.303 6.687 1.00 0.00 30 SER A O 2
ATOM 1253 N N . VAL A 1 31 ? 3.767 2.723 5.223 1.00 0.00 31 VAL A N 2
ATOM 1254 C CA . VAL A 1 31 ? 2.725 3.554 4.644 1.00 0.00 31 VAL A CA 2
ATOM 1255 C C . VAL A 1 31 ? 1.398 3.265 5.347 1.00 0.00 31 VAL A C 2
ATOM 1256 O O . VAL A 1 31 ? 0.720 4.184 5.804 1.00 0.00 31 VAL A O 2
ATOM 1269 N N . LEU A 1 32 ? 1.066 1.984 5.412 1.00 0.00 32 LEU A N 2
ATOM 1270 C CA . LEU A 1 32 ? -0.169 1.562 6.052 1.00 0.00 32 LEU A CA 2
ATOM 1271 C C . LEU A 1 32 ? -0.183 2.058 7.499 1.00 0.00 32 LEU A C 2
ATOM 1272 O O . LEU A 1 32 ? -1.221 2.487 8.002 1.00 0.00 32 LEU A O 2
ATOM 1288 N N . GLU A 1 33 ? 0.981 1.983 8.128 1.00 0.00 33 GLU A N 2
ATOM 1289 C CA . GLU A 1 33 ? 1.115 2.420 9.508 1.00 0.00 33 GLU A CA 2
ATOM 1290 C C . GLU A 1 33 ? 1.097 3.947 9.586 1.00 0.00 33 GLU A C 2
ATOM 1291 O O . GLU A 1 33 ? 0.495 4.520 10.493 1.00 0.00 33 GLU A O 2
ATOM 1303 N N . ALA A 1 34 ? 1.765 4.565 8.622 1.00 0.00 34 ALA A N 2
ATOM 1304 C CA . ALA A 1 34 ? 1.833 6.015 8.570 1.00 0.00 34 ALA A CA 2
ATOM 1305 C C . ALA A 1 34 ? 0.489 6.569 8.092 1.00 0.00 34 ALA A C 2
ATOM 1306 O O . ALA A 1 34 ? 0.213 7.757 8.247 1.00 0.00 34 ALA A O 2
ATOM 1313 N N . GLN A 1 35 ? -0.311 5.680 7.521 1.00 0.00 35 GLN A N 2
ATOM 1314 C CA . GLN A 1 35 ? -1.619 6.065 7.019 1.00 0.00 35 GLN A CA 2
ATOM 1315 C C . GLN A 1 35 ? -2.710 5.644 8.006 1.00 0.00 35 GLN A C 2
ATOM 1316 O O . GLN A 1 35 ? -3.824 5.315 7.602 1.00 0.00 35 GLN A O 2
ATOM 1330 N N . ARG A 1 36 ? -2.351 5.669 9.281 1.00 0.00 36 ARG A N 2
ATOM 1331 C CA . ARG A 1 36 ? -3.286 5.294 10.329 1.00 0.00 36 ARG A CA 2
ATOM 1332 C C . ARG A 1 36 ? -4.021 4.007 9.950 1.00 0.00 36 ARG A C 2
ATOM 1333 O O . ARG A 1 36 ? -5.189 3.831 10.291 1.00 0.00 36 ARG A O 2
ATOM 1354 N N . GLY A 1 37 ? -3.305 3.140 9.249 1.00 0.00 37 GLY A N 2
ATOM 1355 C CA . GLY A 1 37 ? -3.875 1.874 8.819 1.00 0.00 37 GLY A CA 2
ATOM 1356 C C . GLY A 1 37 ? -4.968 2.092 7.772 1.00 0.00 37 GLY A C 2
ATOM 1357 O O . GLY A 1 37 ? -6.006 1.433 7.806 1.00 0.00 37 GLY A O 2
ATOM 1361 N N . ASN A 1 38 ? -4.698 3.019 6.865 1.00 0.00 38 ASN A N 2
ATOM 1362 C CA . ASN A 1 38 ? -5.646 3.332 5.809 1.00 0.00 38 ASN A CA 2
ATOM 1363 C C . ASN A 1 38 ? -5.112 2.804 4.476 1.00 0.00 38 ASN A C 2
ATOM 1364 O O . ASN A 1 38 ? -4.458 3.534 3.733 1.00 0.00 38 ASN A O 2
ATOM 1375 N N . LYS A 1 39 ? -5.411 1.540 4.215 1.00 0.00 39 LYS A N 2
ATOM 1376 C CA . LYS A 1 39 ? -4.968 0.906 2.985 1.00 0.00 39 LYS A CA 2
ATOM 1377 C C . LYS A 1 39 ? -5.175 1.871 1.815 1.00 0.00 39 LYS A C 2
ATOM 1378 O O . LYS A 1 39 ? -4.215 2.269 1.158 1.00 0.00 39 LYS A O 2
ATOM 1397 N N . ASP A 1 40 ? -6.434 2.219 1.593 1.00 0.00 40 ASP A N 2
ATOM 1398 C CA . ASP A 1 40 ? -6.778 3.130 0.514 1.00 0.00 40 ASP A CA 2
ATOM 1399 C C . ASP A 1 40 ? -5.754 4.266 0.465 1.00 0.00 40 ASP A C 2
ATOM 1400 O O . ASP A 1 40 ? -5.139 4.507 -0.573 1.00 0.00 40 ASP A O 2
ATOM 1409 N N . ALA A 1 41 ? -5.602 4.933 1.599 1.00 0.00 41 ALA A N 2
ATOM 1410 C CA . ALA A 1 41 ? -4.663 6.037 1.698 1.00 0.00 41 ALA A CA 2
ATOM 1411 C C . ALA A 1 41 ? -3.253 5.530 1.392 1.00 0.00 41 ALA A C 2
ATOM 1412 O O . ALA A 1 41 ? -2.466 6.224 0.749 1.00 0.00 41 ALA A O 2
ATOM 1419 N N . ALA A 1 42 ? -2.975 4.325 1.866 1.00 0.00 42 ALA A N 2
ATOM 1420 C CA . ALA A 1 42 ? -1.673 3.717 1.651 1.00 0.00 42 ALA A CA 2
ATOM 1421 C C . ALA A 1 42 ? -1.445 3.528 0.150 1.00 0.00 42 ALA A C 2
ATOM 1422 O O . ALA A 1 42 ? -0.419 3.947 -0.384 1.00 0.00 42 ALA A O 2
ATOM 1429 N N . ILE A 1 43 ? -2.420 2.897 -0.489 1.00 0.00 43 ILE A N 2
ATOM 1430 C CA . ILE A 1 43 ? -2.338 2.648 -1.918 1.00 0.00 43 ILE A CA 2
ATOM 1431 C C . ILE A 1 43 ? -2.047 3.962 -2.646 1.00 0.00 43 ILE A C 2
ATOM 1432 O O . ILE A 1 43 ? -1.096 4.050 -3.420 1.00 0.00 43 ILE A O 2
ATOM 1448 N N . ASN A 1 44 ? -2.885 4.951 -2.370 1.00 0.00 44 ASN A N 2
ATOM 1449 C CA . ASN A 1 44 ? -2.729 6.257 -2.989 1.00 0.00 44 ASN A CA 2
ATOM 1450 C C . ASN A 1 44 ? -1.313 6.774 -2.729 1.00 0.00 44 ASN A C 2
ATOM 1451 O O . ASN A 1 44 ? -0.656 7.278 -3.639 1.00 0.00 44 ASN A O 2
ATOM 1462 N N . SER A 1 45 ? -0.884 6.632 -1.483 1.00 0.00 45 SER A N 2
ATOM 1463 C CA . SER A 1 45 ? 0.442 7.079 -1.093 1.00 0.00 45 SER A CA 2
ATOM 1464 C C . SER A 1 45 ? 1.503 6.360 -1.928 1.00 0.00 45 SER A C 2
ATOM 1465 O O . SER A 1 45 ? 2.329 7.002 -2.575 1.00 0.00 45 SER A O 2
ATOM 1473 N N . LEU A 1 46 ? 1.447 5.037 -1.887 1.00 0.00 46 LEU A N 2
ATOM 1474 C CA . LEU A 1 46 ? 2.393 4.224 -2.632 1.00 0.00 46 LEU A CA 2
ATOM 1475 C C . LEU A 1 46 ? 2.364 4.635 -4.105 1.00 0.00 46 LEU A C 2
ATOM 1476 O O . LEU A 1 46 ? 3.404 4.927 -4.693 1.00 0.00 46 LEU A O 2
ATOM 1492 N N . LEU A 1 47 ? 1.160 4.647 -4.659 1.00 0.00 47 LEU A N 2
ATOM 1493 C CA . LEU A 1 47 ? 0.981 5.018 -6.052 1.00 0.00 47 LEU A CA 2
ATOM 1494 C C . LEU A 1 47 ? 1.884 6.210 -6.378 1.00 0.00 47 LEU A C 2
ATOM 1495 O O . LEU A 1 47 ? 2.744 6.120 -7.253 1.00 0.00 47 LEU A O 2
ATOM 1511 N N . GLN A 1 48 ? 1.657 7.298 -5.657 1.00 0.00 48 GLN A N 2
ATOM 1512 C CA . GLN A 1 48 ? 2.439 8.506 -5.858 1.00 0.00 48 GLN A CA 2
ATOM 1513 C C . GLN A 1 48 ? 3.915 8.238 -5.560 1.00 0.00 48 GLN A C 2
ATOM 1514 O O . GLN A 1 48 ? 4.773 8.443 -6.417 1.00 0.00 48 GLN A O 2
ATOM 1528 N N . MET A 1 49 ? 4.167 7.784 -4.341 1.00 0.00 49 MET A N 2
ATOM 1529 C CA . MET A 1 49 ? 5.525 7.486 -3.918 1.00 0.00 49 MET A CA 2
ATOM 1530 C C . MET A 1 49 ? 6.298 6.767 -5.026 1.00 0.00 49 MET A C 2
ATOM 1531 O O . MET A 1 49 ? 5.857 5.733 -5.526 1.00 0.00 49 MET A O 2
ATOM 1545 N N . GLY A 1 50 ? 7.439 7.343 -5.377 1.00 0.00 50 GLY A N 2
ATOM 1546 C CA . GLY A 1 50 ? 8.277 6.770 -6.416 1.00 0.00 50 GLY A CA 2
ATOM 1547 C C . GLY A 1 50 ? 7.809 7.211 -7.804 1.00 0.00 50 GLY A C 2
ATOM 1548 O O . GLY A 1 50 ? 8.046 8.348 -8.211 1.00 0.00 50 GLY A O 2
ATOM 1552 N N . GLU A 1 51 ? 7.153 6.289 -8.493 1.00 0.00 51 GLU A N 2
ATOM 1553 C CA . GLU A 1 51 ? 6.649 6.568 -9.827 1.00 0.00 51 GLU A CA 2
ATOM 1554 C C . GLU A 1 51 ? 5.484 5.634 -10.161 1.00 0.00 51 GLU A C 2
ATOM 1555 O O . GLU A 1 51 ? 5.532 4.443 -9.856 1.00 0.00 51 GLU A O 2
ATOM 1567 N N . GLU A 1 52 ? 4.466 6.209 -10.783 1.00 0.00 52 GLU A N 2
ATOM 1568 C CA . GLU A 1 52 ? 3.291 5.443 -11.162 1.00 0.00 52 GLU A CA 2
ATOM 1569 C C . GLU A 1 52 ? 3.695 4.237 -12.012 1.00 0.00 52 GLU A C 2
ATOM 1570 O O . GLU A 1 52 ? 4.756 4.239 -12.634 1.00 0.00 52 GLU A O 2
ATOM 1582 N N . PRO A 1 53 ? 2.805 3.208 -12.011 1.00 0.00 53 PRO A N 2
ATOM 1583 C CA . PRO A 1 53 ? 3.058 1.998 -12.774 1.00 0.00 53 PRO A CA 2
ATOM 1584 C C . PRO A 1 53 ? 2.834 2.236 -14.269 1.00 0.00 53 PRO A C 2
ATOM 1585 O O . PRO A 1 53 ? 3.285 1.450 -15.100 1.00 0.00 53 PRO A O 2
ATOM 1596 N N . SER A 1 54 ? 2.139 3.324 -14.565 1.00 0.00 54 SER A N 2
ATOM 1597 C CA . SER A 1 54 ? 1.850 3.675 -15.945 1.00 0.00 54 SER A CA 2
ATOM 1598 C C . SER A 1 54 ? 3.153 3.937 -16.702 1.00 0.00 54 SER A C 2
ATOM 1599 O O . SER A 1 54 ? 4.100 4.489 -16.144 1.00 0.00 54 SER A O 2
ATOM 1607 N N . GLY A 1 55 ? 3.161 3.527 -17.962 1.00 0.00 55 GLY A N 2
ATOM 1608 C CA . GLY A 1 55 ? 4.332 3.710 -18.802 1.00 0.00 55 GLY A CA 2
ATOM 1609 C C . GLY A 1 55 ? 3.932 4.131 -20.217 1.00 0.00 55 GLY A C 2
ATOM 1610 O O . GLY A 1 55 ? 3.800 5.321 -20.500 1.00 0.00 55 GLY A O 2
ATOM 1614 N N . PRO A 1 56 ? 3.746 3.106 -21.091 1.00 0.00 56 PRO A N 2
ATOM 1615 C CA . PRO A 1 56 ? 3.364 3.359 -22.470 1.00 0.00 56 PRO A CA 2
ATOM 1616 C C . PRO A 1 56 ? 1.889 3.755 -22.567 1.00 0.00 56 PRO A C 2
ATOM 1617 O O . PRO A 1 56 ? 1.555 4.778 -23.162 1.00 0.00 56 PRO A O 2
ATOM 1628 N N . SER A 1 57 ? 1.046 2.923 -21.972 1.00 0.00 57 SER A N 2
ATOM 1629 C CA . SER A 1 57 ? -0.385 3.173 -21.984 1.00 0.00 57 SER A CA 2
ATOM 1630 C C . SER A 1 57 ? -0.949 2.921 -23.383 1.00 0.00 57 SER A C 2
ATOM 1631 O O . SER A 1 57 ? -1.706 1.973 -23.590 1.00 0.00 57 SER A O 2
ATOM 1639 N N . SER A 1 58 ? -0.560 3.786 -24.308 1.00 0.00 58 SER A N 2
ATOM 1640 C CA . SER A 1 58 ? -1.017 3.668 -25.682 1.00 0.00 58 SER A CA 2
ATOM 1641 C C . SER A 1 58 ? -2.534 3.860 -25.747 1.00 0.00 58 SER A C 2
ATOM 1642 O O . SER A 1 58 ? -3.291 2.901 -25.603 1.00 0.00 58 SER A O 2
ATOM 1650 N N . GLY A 1 59 ? -2.933 5.104 -25.964 1.00 0.00 59 GLY A N 2
ATOM 1651 C CA . GLY A 1 59 ? -4.345 5.434 -26.050 1.00 0.00 59 GLY A CA 2
ATOM 1652 C C . GLY A 1 59 ? -4.618 6.379 -27.221 1.00 0.00 59 GLY A C 2
ATOM 1653 O O . GLY A 1 59 ? -4.411 7.587 -27.110 1.00 0.00 59 GLY A O 2
ATOM 1657 N N . GLY A 1 1 ? -17.452 -8.923 10.212 1.00 0.00 1 GLY A N 3
ATOM 1658 C CA . GLY A 1 1 ? -16.499 -9.024 11.305 1.00 0.00 1 GLY A CA 3
ATOM 1659 C C . GLY A 1 1 ? -15.324 -8.067 11.098 1.00 0.00 1 GLY A C 3
ATOM 1660 O O . GLY A 1 1 ? -15.241 -7.393 10.072 1.00 0.00 1 GLY A O 3
ATOM 1664 N N . SER A 1 2 ? -14.444 -8.037 12.088 1.00 0.00 2 SER A N 3
ATOM 1665 C CA . SER A 1 2 ? -13.277 -7.173 12.028 1.00 0.00 2 SER A CA 3
ATOM 1666 C C . SER A 1 2 ? -12.112 -7.815 12.783 1.00 0.00 2 SER A C 3
ATOM 1667 O O . SER A 1 2 ? -12.285 -8.308 13.896 1.00 0.00 2 SER A O 3
ATOM 1675 N N . SER A 1 3 ? -10.950 -7.788 12.146 1.00 0.00 3 SER A N 3
ATOM 1676 C CA . SER A 1 3 ? -9.756 -8.361 12.744 1.00 0.00 3 SER A CA 3
ATOM 1677 C C . SER A 1 3 ? -8.878 -7.251 13.327 1.00 0.00 3 SER A C 3
ATOM 1678 O O . SER A 1 3 ? -8.574 -7.257 14.519 1.00 0.00 3 SER A O 3
ATOM 1686 N N . GLY A 1 4 ? -8.496 -6.325 12.459 1.00 0.00 4 GLY A N 3
ATOM 1687 C CA . GLY A 1 4 ? -7.660 -5.212 12.873 1.00 0.00 4 GLY A CA 3
ATOM 1688 C C . GLY A 1 4 ? -8.176 -3.894 12.292 1.00 0.00 4 GLY A C 3
ATOM 1689 O O . GLY A 1 4 ? -8.560 -3.833 11.125 1.00 0.00 4 GLY A O 3
ATOM 1693 N N . SER A 1 5 ? -8.167 -2.870 13.133 1.00 0.00 5 SER A N 3
ATOM 1694 C CA . SER A 1 5 ? -8.629 -1.556 12.718 1.00 0.00 5 SER A CA 3
ATOM 1695 C C . SER A 1 5 ? -7.971 -0.474 13.576 1.00 0.00 5 SER A C 3
ATOM 1696 O O . SER A 1 5 ? -7.741 -0.677 14.767 1.00 0.00 5 SER A O 3
ATOM 1704 N N . SER A 1 6 ? -7.687 0.651 12.938 1.00 0.00 6 SER A N 3
ATOM 1705 C CA . SER A 1 6 ? -7.060 1.765 13.628 1.00 0.00 6 SER A CA 3
ATOM 1706 C C . SER A 1 6 ? -5.664 1.363 14.111 1.00 0.00 6 SER A C 3
ATOM 1707 O O . SER A 1 6 ? -5.474 1.062 15.288 1.00 0.00 6 SER A O 3
ATOM 1715 N N . GLY A 1 7 ? -4.725 1.372 13.177 1.00 0.00 7 GLY A N 3
ATOM 1716 C CA . GLY A 1 7 ? -3.353 1.013 13.492 1.00 0.00 7 GLY A CA 3
ATOM 1717 C C . GLY A 1 7 ? -2.665 0.366 12.288 1.00 0.00 7 GLY A C 3
ATOM 1718 O O . GLY A 1 7 ? -1.891 1.016 11.587 1.00 0.00 7 GLY A O 3
ATOM 1722 N N . CYS A 1 8 ? -2.972 -0.907 12.084 1.00 0.00 8 CYS A N 3
ATOM 1723 C CA . CYS A 1 8 ? -2.394 -1.649 10.977 1.00 0.00 8 CYS A CA 3
ATOM 1724 C C . CYS A 1 8 ? -3.116 -2.993 10.870 1.00 0.00 8 CYS A C 3
ATOM 1725 O O . CYS A 1 8 ? -3.902 -3.351 11.746 1.00 0.00 8 CYS A O 3
ATOM 1733 N N . SER A 1 9 ? -2.824 -3.701 9.789 1.00 0.00 9 SER A N 3
ATOM 1734 C CA . SER A 1 9 ? -3.436 -4.998 9.556 1.00 0.00 9 SER A CA 3
ATOM 1735 C C . SER A 1 9 ? -2.532 -5.851 8.663 1.00 0.00 9 SER A C 3
ATOM 1736 O O . SER A 1 9 ? -1.723 -5.319 7.905 1.00 0.00 9 SER A O 3
ATOM 1744 N N . GLU A 1 10 ? -2.700 -7.159 8.783 1.00 0.00 10 GLU A N 3
ATOM 1745 C CA . GLU A 1 10 ? -1.909 -8.091 7.997 1.00 0.00 10 GLU A CA 3
ATOM 1746 C C . GLU A 1 10 ? -2.634 -8.436 6.695 1.00 0.00 10 GLU A C 3
ATOM 1747 O O . GLU A 1 10 ? -2.000 -8.784 5.700 1.00 0.00 10 GLU A O 3
ATOM 1759 N N . GLU A 1 11 ? -3.954 -8.326 6.743 1.00 0.00 11 GLU A N 3
ATOM 1760 C CA . GLU A 1 11 ? -4.772 -8.622 5.580 1.00 0.00 11 GLU A CA 3
ATOM 1761 C C . GLU A 1 11 ? -4.612 -7.526 4.525 1.00 0.00 11 GLU A C 3
ATOM 1762 O O . GLU A 1 11 ? -4.159 -7.790 3.413 1.00 0.00 11 GLU A O 3
ATOM 1774 N N . ASP A 1 12 ? -4.994 -6.317 4.912 1.00 0.00 12 ASP A N 3
ATOM 1775 C CA . ASP A 1 12 ? -4.899 -5.179 4.014 1.00 0.00 12 ASP A CA 3
ATOM 1776 C C . ASP A 1 12 ? -3.493 -5.126 3.412 1.00 0.00 12 ASP A C 3
ATOM 1777 O O . ASP A 1 12 ? -3.332 -4.844 2.226 1.00 0.00 12 ASP A O 3
ATOM 1786 N N . LEU A 1 13 ? -2.511 -5.402 4.258 1.00 0.00 13 LEU A N 3
ATOM 1787 C CA . LEU A 1 13 ? -1.124 -5.390 3.824 1.00 0.00 13 LEU A CA 3
ATOM 1788 C C . LEU A 1 13 ? -0.947 -6.377 2.669 1.00 0.00 13 LEU A C 3
ATOM 1789 O O . LEU A 1 13 ? -0.750 -5.971 1.525 1.00 0.00 13 LEU A O 3
ATOM 1805 N N . LYS A 1 14 ? -1.023 -7.656 3.008 1.00 0.00 14 LYS A N 3
ATOM 1806 C CA . LYS A 1 14 ? -0.873 -8.704 2.014 1.00 0.00 14 LYS A CA 3
ATOM 1807 C C . LYS A 1 14 ? -1.579 -8.282 0.724 1.00 0.00 14 LYS A C 3
ATOM 1808 O O . LYS A 1 14 ? -1.137 -8.626 -0.371 1.00 0.00 14 LYS A O 3
ATOM 1827 N N . ALA A 1 15 ? -2.665 -7.543 0.896 1.00 0.00 15 ALA A N 3
ATOM 1828 C CA . ALA A 1 15 ? -3.437 -7.071 -0.241 1.00 0.00 15 ALA A CA 3
ATOM 1829 C C . ALA A 1 15 ? -2.597 -6.076 -1.044 1.00 0.00 15 ALA A C 3
ATOM 1830 O O . ALA A 1 15 ? -2.399 -6.253 -2.245 1.00 0.00 15 ALA A O 3
ATOM 1837 N N . ILE A 1 16 ? -2.125 -5.052 -0.349 1.00 0.00 16 ILE A N 3
ATOM 1838 C CA . ILE A 1 16 ? -1.311 -4.029 -0.983 1.00 0.00 16 ILE A CA 3
ATOM 1839 C C . ILE A 1 16 ? -0.115 -4.690 -1.672 1.00 0.00 16 ILE A C 3
ATOM 1840 O O . ILE A 1 16 ? 0.166 -4.411 -2.837 1.00 0.00 16 ILE A O 3
ATOM 1856 N N . GLN A 1 17 ? 0.556 -5.552 -0.924 1.00 0.00 17 GLN A N 3
ATOM 1857 C CA . GLN A 1 17 ? 1.715 -6.255 -1.448 1.00 0.00 17 GLN A CA 3
ATOM 1858 C C . GLN A 1 17 ? 1.413 -6.811 -2.841 1.00 0.00 17 GLN A C 3
ATOM 1859 O O . GLN A 1 17 ? 2.144 -6.541 -3.793 1.00 0.00 17 GLN A O 3
ATOM 1873 N N . ASP A 1 18 ? 0.335 -7.577 -2.917 1.00 0.00 18 ASP A N 3
ATOM 1874 C CA . ASP A 1 18 ? -0.073 -8.173 -4.178 1.00 0.00 18 ASP A CA 3
ATOM 1875 C C . ASP A 1 18 ? -0.146 -7.085 -5.251 1.00 0.00 18 ASP A C 3
ATOM 1876 O O . ASP A 1 18 ? 0.224 -7.318 -6.401 1.00 0.00 18 ASP A O 3
ATOM 1885 N N . MET A 1 19 ? -0.625 -5.921 -4.838 1.00 0.00 19 MET A N 3
ATOM 1886 C CA . MET A 1 19 ? -0.750 -4.797 -5.750 1.00 0.00 19 MET A CA 3
ATOM 1887 C C . MET A 1 19 ? 0.611 -4.152 -6.015 1.00 0.00 19 MET A C 3
ATOM 1888 O O . MET A 1 19 ? 0.879 -3.693 -7.125 1.00 0.00 19 MET A O 3
ATOM 1902 N N . PHE A 1 20 ? 1.436 -4.137 -4.978 1.00 0.00 20 PHE A N 3
ATOM 1903 C CA . PHE A 1 20 ? 2.763 -3.555 -5.085 1.00 0.00 20 PHE A CA 3
ATOM 1904 C C . PHE A 1 20 ? 3.824 -4.502 -4.522 1.00 0.00 20 PHE A C 3
ATOM 1905 O O . PHE A 1 20 ? 4.297 -4.315 -3.402 1.00 0.00 20 PHE A O 3
ATOM 1922 N N . PRO A 1 21 ? 4.176 -5.526 -5.345 1.00 0.00 21 PRO A N 3
ATOM 1923 C CA . PRO A 1 21 ? 5.173 -6.503 -4.940 1.00 0.00 21 PRO A CA 3
ATOM 1924 C C . PRO A 1 21 ? 6.582 -5.912 -5.015 1.00 0.00 21 PRO A C 3
ATOM 1925 O O . PRO A 1 21 ? 7.334 -5.967 -4.044 1.00 0.00 21 PRO A O 3
ATOM 1936 N N . ASN A 1 22 ? 6.897 -5.359 -6.177 1.00 0.00 22 ASN A N 3
ATOM 1937 C CA . ASN A 1 22 ? 8.202 -4.758 -6.391 1.00 0.00 22 ASN A CA 3
ATOM 1938 C C . ASN A 1 22 ? 8.568 -3.898 -5.180 1.00 0.00 22 ASN A C 3
ATOM 1939 O O . ASN A 1 22 ? 9.735 -3.820 -4.800 1.00 0.00 22 ASN A O 3
ATOM 1950 N N . MET A 1 23 ? 7.548 -3.274 -4.608 1.00 0.00 23 MET A N 3
ATOM 1951 C CA . MET A 1 23 ? 7.748 -2.423 -3.448 1.00 0.00 23 MET A CA 3
ATOM 1952 C C . MET A 1 23 ? 8.364 -3.210 -2.290 1.00 0.00 23 MET A C 3
ATOM 1953 O O . MET A 1 23 ? 8.377 -4.440 -2.307 1.00 0.00 23 MET A O 3
ATOM 1967 N N . ASP A 1 24 ? 8.859 -2.468 -1.310 1.00 0.00 24 ASP A N 3
ATOM 1968 C CA . ASP A 1 24 ? 9.475 -3.081 -0.145 1.00 0.00 24 ASP A CA 3
ATOM 1969 C C . ASP A 1 24 ? 8.486 -3.058 1.021 1.00 0.00 24 ASP A C 3
ATOM 1970 O O . ASP A 1 24 ? 7.870 -2.029 1.297 1.00 0.00 24 ASP A O 3
ATOM 1979 N N . GLN A 1 25 ? 8.365 -4.203 1.676 1.00 0.00 25 GLN A N 3
ATOM 1980 C CA . GLN A 1 25 ? 7.461 -4.327 2.807 1.00 0.00 25 GLN A CA 3
ATOM 1981 C C . GLN A 1 25 ? 7.648 -3.150 3.767 1.00 0.00 25 GLN A C 3
ATOM 1982 O O . GLN A 1 25 ? 6.724 -2.367 3.983 1.00 0.00 25 GLN A O 3
ATOM 1996 N N . GLU A 1 26 ? 8.850 -3.063 4.318 1.00 0.00 26 GLU A N 3
ATOM 1997 C CA . GLU A 1 26 ? 9.171 -1.995 5.250 1.00 0.00 26 GLU A CA 3
ATOM 1998 C C . GLU A 1 26 ? 8.530 -0.683 4.794 1.00 0.00 26 GLU A C 3
ATOM 1999 O O . GLU A 1 26 ? 8.014 0.077 5.612 1.00 0.00 26 GLU A O 3
ATOM 2011 N N . VAL A 1 27 ? 8.584 -0.457 3.490 1.00 0.00 27 VAL A N 3
ATOM 2012 C CA . VAL A 1 27 ? 8.016 0.751 2.916 1.00 0.00 27 VAL A CA 3
ATOM 2013 C C . VAL A 1 27 ? 6.489 0.664 2.965 1.00 0.00 27 VAL A C 3
ATOM 2014 O O . VAL A 1 27 ? 5.834 1.519 3.561 1.00 0.00 27 VAL A O 3
ATOM 2027 N N . ILE A 1 28 ? 5.966 -0.375 2.332 1.00 0.00 28 ILE A N 3
ATOM 2028 C CA . ILE A 1 28 ? 4.529 -0.584 2.297 1.00 0.00 28 ILE A CA 3
ATOM 2029 C C . ILE A 1 28 ? 3.946 -0.330 3.688 1.00 0.00 28 ILE A C 3
ATOM 2030 O O . ILE A 1 28 ? 3.003 0.444 3.838 1.00 0.00 28 ILE A O 3
ATOM 2046 N N . ARG A 1 29 ? 4.533 -0.998 4.671 1.00 0.00 29 ARG A N 3
ATOM 2047 C CA . ARG A 1 29 ? 4.084 -0.854 6.046 1.00 0.00 29 ARG A CA 3
ATOM 2048 C C . ARG A 1 29 ? 4.247 0.595 6.508 1.00 0.00 29 ARG A C 3
ATOM 2049 O O . ARG A 1 29 ? 3.334 1.169 7.099 1.00 0.00 29 ARG A O 3
ATOM 2070 N N . SER A 1 30 ? 5.418 1.146 6.222 1.00 0.00 30 SER A N 3
ATOM 2071 C CA . SER A 1 30 ? 5.713 2.517 6.602 1.00 0.00 30 SER A CA 3
ATOM 2072 C C . SER A 1 30 ? 4.598 3.446 6.116 1.00 0.00 30 SER A C 3
ATOM 2073 O O . SER A 1 30 ? 4.429 4.546 6.640 1.00 0.00 30 SER A O 3
ATOM 2081 N N . VAL A 1 31 ? 3.866 2.969 5.120 1.00 0.00 31 VAL A N 3
ATOM 2082 C CA . VAL A 1 31 ? 2.772 3.742 4.558 1.00 0.00 31 VAL A CA 3
ATOM 2083 C C . VAL A 1 31 ? 1.475 3.388 5.287 1.00 0.00 31 VAL A C 3
ATOM 2084 O O . VAL A 1 31 ? 0.800 4.265 5.824 1.00 0.00 31 VAL A O 3
ATOM 2097 N N . LEU A 1 32 ? 1.164 2.100 5.283 1.00 0.00 32 LEU A N 3
ATOM 2098 C CA . LEU A 1 32 ? -0.040 1.618 5.938 1.00 0.00 32 LEU A CA 3
ATOM 2099 C C . LEU A 1 32 ? -0.056 2.102 7.389 1.00 0.00 32 LEU A C 3
ATOM 2100 O O . LEU A 1 32 ? -1.096 2.517 7.898 1.00 0.00 32 LEU A O 3
ATOM 2116 N N . GLU A 1 33 ? 1.110 2.033 8.014 1.00 0.00 33 GLU A N 3
ATOM 2117 C CA . GLU A 1 33 ? 1.244 2.460 9.397 1.00 0.00 33 GLU A CA 3
ATOM 2118 C C . GLU A 1 33 ? 1.182 3.986 9.490 1.00 0.00 33 GLU A C 3
ATOM 2119 O O . GLU A 1 33 ? 0.580 4.530 10.414 1.00 0.00 33 GLU A O 3
ATOM 2131 N N . ALA A 1 34 ? 1.812 4.632 8.521 1.00 0.00 34 ALA A N 3
ATOM 2132 C CA . ALA A 1 34 ? 1.836 6.084 8.482 1.00 0.00 34 ALA A CA 3
ATOM 2133 C C . ALA A 1 34 ? 0.443 6.603 8.120 1.00 0.00 34 ALA A C 3
ATOM 2134 O O . ALA A 1 34 ? 0.112 7.754 8.405 1.00 0.00 34 ALA A O 3
ATOM 2141 N N . GLN A 1 35 ? -0.336 5.730 7.499 1.00 0.00 35 GLN A N 3
ATOM 2142 C CA . GLN A 1 35 ? -1.686 6.086 7.096 1.00 0.00 35 GLN A CA 3
ATOM 2143 C C . GLN A 1 35 ? -2.699 5.575 8.122 1.00 0.00 35 GLN A C 3
ATOM 2144 O O . GLN A 1 35 ? -3.858 5.332 7.788 1.00 0.00 35 GLN A O 3
ATOM 2158 N N . ARG A 1 36 ? -2.225 5.426 9.350 1.00 0.00 36 ARG A N 3
ATOM 2159 C CA . ARG A 1 36 ? -3.075 4.948 10.428 1.00 0.00 36 ARG A CA 3
ATOM 2160 C C . ARG A 1 36 ? -3.741 3.628 10.033 1.00 0.00 36 ARG A C 3
ATOM 2161 O O . ARG A 1 36 ? -4.960 3.494 10.119 1.00 0.00 36 ARG A O 3
ATOM 2182 N N . GLY A 1 37 ? -2.910 2.687 9.607 1.00 0.00 37 GLY A N 3
ATOM 2183 C CA . GLY A 1 37 ? -3.404 1.383 9.199 1.00 0.00 37 GLY A CA 3
ATOM 2184 C C . GLY A 1 37 ? -4.521 1.519 8.162 1.00 0.00 37 GLY A C 3
ATOM 2185 O O . GLY A 1 37 ? -5.626 1.020 8.367 1.00 0.00 37 GLY A O 3
ATOM 2189 N N . ASN A 1 38 ? -4.194 2.197 7.072 1.00 0.00 38 ASN A N 3
ATOM 2190 C CA . ASN A 1 38 ? -5.156 2.406 6.003 1.00 0.00 38 ASN A CA 3
ATOM 2191 C C . ASN A 1 38 ? -4.568 1.893 4.687 1.00 0.00 38 ASN A C 3
ATOM 2192 O O . ASN A 1 38 ? -3.399 2.136 4.389 1.00 0.00 38 ASN A O 3
ATOM 2203 N N . LYS A 1 39 ? -5.405 1.194 3.934 1.00 0.00 39 LYS A N 3
ATOM 2204 C CA . LYS A 1 39 ? -4.983 0.646 2.657 1.00 0.00 39 LYS A CA 3
ATOM 2205 C C . LYS A 1 39 ? -5.227 1.681 1.557 1.00 0.00 39 LYS A C 3
ATOM 2206 O O . LYS A 1 39 ? -4.347 1.941 0.738 1.00 0.00 39 LYS A O 3
ATOM 2225 N N . ASP A 1 40 ? -6.427 2.243 1.573 1.00 0.00 40 ASP A N 3
ATOM 2226 C CA . ASP A 1 40 ? -6.798 3.244 0.588 1.00 0.00 40 ASP A CA 3
ATOM 2227 C C . ASP A 1 40 ? -5.801 4.404 0.644 1.00 0.00 40 ASP A C 3
ATOM 2228 O O . ASP A 1 40 ? -5.168 4.732 -0.358 1.00 0.00 40 ASP A O 3
ATOM 2237 N N . ALA A 1 41 ? -5.694 4.992 1.826 1.00 0.00 41 ALA A N 3
ATOM 2238 C CA . ALA A 1 41 ? -4.785 6.108 2.026 1.00 0.00 41 ALA A CA 3
ATOM 2239 C C . ALA A 1 41 ? -3.364 5.676 1.657 1.00 0.00 41 ALA A C 3
ATOM 2240 O O . ALA A 1 41 ? -2.614 6.444 1.057 1.00 0.00 41 ALA A O 3
ATOM 2247 N N . ALA A 1 42 ? -3.037 4.448 2.032 1.00 0.00 42 ALA A N 3
ATOM 2248 C CA . ALA A 1 42 ? -1.720 3.905 1.748 1.00 0.00 42 ALA A CA 3
ATOM 2249 C C . ALA A 1 42 ? -1.529 3.808 0.234 1.00 0.00 42 ALA A C 3
ATOM 2250 O O . ALA A 1 42 ? -0.626 4.431 -0.323 1.00 0.00 42 ALA A O 3
ATOM 2257 N N . ILE A 1 43 ? -2.393 3.022 -0.391 1.00 0.00 43 ILE A N 3
ATOM 2258 C CA . ILE A 1 43 ? -2.330 2.835 -1.830 1.00 0.00 43 ILE A CA 3
ATOM 2259 C C . ILE A 1 43 ? -2.026 4.176 -2.501 1.00 0.00 43 ILE A C 3
ATOM 2260 O O . ILE A 1 43 ? -1.026 4.309 -3.205 1.00 0.00 43 ILE A O 3
ATOM 2276 N N . ASN A 1 44 ? -2.907 5.136 -2.260 1.00 0.00 44 ASN A N 3
ATOM 2277 C CA . ASN A 1 44 ? -2.745 6.462 -2.832 1.00 0.00 44 ASN A CA 3
ATOM 2278 C C . ASN A 1 44 ? -1.295 6.915 -2.653 1.00 0.00 44 ASN A C 3
ATOM 2279 O O . ASN A 1 44 ? -0.670 7.396 -3.598 1.00 0.00 44 ASN A O 3
ATOM 2290 N N . SER A 1 45 ? -0.801 6.747 -1.436 1.00 0.00 45 SER A N 3
ATOM 2291 C CA . SER A 1 45 ? 0.564 7.133 -1.121 1.00 0.00 45 SER A CA 3
ATOM 2292 C C . SER A 1 45 ? 1.547 6.286 -1.932 1.00 0.00 45 SER A C 3
ATOM 2293 O O . SER A 1 45 ? 2.395 6.823 -2.644 1.00 0.00 45 SER A O 3
ATOM 2301 N N . LEU A 1 46 ? 1.402 4.976 -1.797 1.00 0.00 46 LEU A N 3
ATOM 2302 C CA . LEU A 1 46 ? 2.267 4.050 -2.508 1.00 0.00 46 LEU A CA 3
ATOM 2303 C C . LEU A 1 46 ? 2.301 4.427 -3.990 1.00 0.00 46 LEU A C 3
ATOM 2304 O O . LEU A 1 46 ? 3.375 4.555 -4.577 1.00 0.00 46 LEU A O 3
ATOM 2320 N N . LEU A 1 47 ? 1.114 4.593 -4.553 1.00 0.00 47 LEU A N 3
ATOM 2321 C CA . LEU A 1 47 ? 0.995 4.953 -5.956 1.00 0.00 47 LEU A CA 3
ATOM 2322 C C . LEU A 1 47 ? 2.045 6.011 -6.298 1.00 0.00 47 LEU A C 3
ATOM 2323 O O . LEU A 1 47 ? 2.863 5.812 -7.196 1.00 0.00 47 LEU A O 3
ATOM 2339 N N . GLN A 1 48 ? 1.990 7.113 -5.564 1.00 0.00 48 GLN A N 3
ATOM 2340 C CA . GLN A 1 48 ? 2.926 8.203 -5.778 1.00 0.00 48 GLN A CA 3
ATOM 2341 C C . GLN A 1 48 ? 4.365 7.683 -5.731 1.00 0.00 48 GLN A C 3
ATOM 2342 O O . GLN A 1 48 ? 5.136 7.895 -6.666 1.00 0.00 48 GLN A O 3
ATOM 2356 N N . MET A 1 49 ? 4.682 7.014 -4.633 1.00 0.00 49 MET A N 3
ATOM 2357 C CA . MET A 1 49 ? 6.015 6.463 -4.451 1.00 0.00 49 MET A CA 3
ATOM 2358 C C . MET A 1 49 ? 6.451 5.666 -5.682 1.00 0.00 49 MET A C 3
ATOM 2359 O O . MET A 1 49 ? 5.732 4.779 -6.139 1.00 0.00 49 MET A O 3
ATOM 2373 N N . GLY A 1 50 ? 7.627 6.012 -6.184 1.00 0.00 50 GLY A N 3
ATOM 2374 C CA . GLY A 1 50 ? 8.168 5.340 -7.354 1.00 0.00 50 GLY A CA 3
ATOM 2375 C C . GLY A 1 50 ? 9.697 5.299 -7.305 1.00 0.00 50 GLY A C 3
ATOM 2376 O O . GLY A 1 50 ? 10.362 6.195 -7.821 1.00 0.00 50 GLY A O 3
ATOM 2380 N N . GLU A 1 51 ? 10.209 4.250 -6.679 1.00 0.00 51 GLU A N 3
ATOM 2381 C CA . GLU A 1 51 ? 11.647 4.080 -6.555 1.00 0.00 51 GLU A CA 3
ATOM 2382 C C . GLU A 1 51 ? 12.319 5.429 -6.289 1.00 0.00 51 GLU A C 3
ATOM 2383 O O . GLU A 1 51 ? 12.686 6.138 -7.225 1.00 0.00 51 GLU A O 3
ATOM 2395 N N . GLU A 1 52 ? 12.460 5.741 -5.010 1.00 0.00 52 GLU A N 3
ATOM 2396 C CA . GLU A 1 52 ? 13.082 6.992 -4.609 1.00 0.00 52 GLU A CA 3
ATOM 2397 C C . GLU A 1 52 ? 14.150 6.736 -3.544 1.00 0.00 52 GLU A C 3
ATOM 2398 O O . GLU A 1 52 ? 14.046 5.785 -2.771 1.00 0.00 52 GLU A O 3
ATOM 2410 N N . PRO A 1 53 ? 15.180 7.625 -3.537 1.00 0.00 53 PRO A N 3
ATOM 2411 C CA . PRO A 1 53 ? 16.266 7.505 -2.579 1.00 0.00 53 PRO A CA 3
ATOM 2412 C C . PRO A 1 53 ? 15.821 7.956 -1.186 1.00 0.00 53 PRO A C 3
ATOM 2413 O O . PRO A 1 53 ? 14.796 8.620 -1.043 1.00 0.00 53 PRO A O 3
ATOM 2424 N N . SER A 1 54 ? 16.615 7.578 -0.195 1.00 0.00 54 SER A N 3
ATOM 2425 C CA . SER A 1 54 ? 16.317 7.935 1.181 1.00 0.00 54 SER A CA 3
ATOM 2426 C C . SER A 1 54 ? 15.960 9.421 1.270 1.00 0.00 54 SER A C 3
ATOM 2427 O O . SER A 1 54 ? 14.935 9.783 1.846 1.00 0.00 54 SER A O 3
ATOM 2435 N N . GLY A 1 55 ? 16.826 10.240 0.692 1.00 0.00 55 GLY A N 3
ATOM 2436 C CA . GLY A 1 55 ? 16.616 11.677 0.700 1.00 0.00 55 GLY A CA 3
ATOM 2437 C C . GLY A 1 55 ? 16.133 12.168 -0.667 1.00 0.00 55 GLY A C 3
ATOM 2438 O O . GLY A 1 55 ? 16.863 12.086 -1.654 1.00 0.00 55 GLY A O 3
ATOM 2442 N N . PRO A 1 56 ? 14.873 12.680 -0.681 1.00 0.00 56 PRO A N 3
ATOM 2443 C CA . PRO A 1 56 ? 14.284 13.184 -1.910 1.00 0.00 56 PRO A CA 3
ATOM 2444 C C . PRO A 1 56 ? 14.878 14.543 -2.287 1.00 0.00 56 PRO A C 3
ATOM 2445 O O . PRO A 1 56 ? 14.694 15.525 -1.570 1.00 0.00 56 PRO A O 3
ATOM 2456 N N . SER A 1 57 ? 15.579 14.555 -3.411 1.00 0.00 57 SER A N 3
ATOM 2457 C CA . SER A 1 57 ? 16.202 15.777 -3.891 1.00 0.00 57 SER A CA 3
ATOM 2458 C C . SER A 1 57 ? 16.829 15.539 -5.267 1.00 0.00 57 SER A C 3
ATOM 2459 O O . SER A 1 57 ? 17.082 14.398 -5.648 1.00 0.00 57 SER A O 3
ATOM 2467 N N . SER A 1 58 ? 17.061 16.636 -5.973 1.00 0.00 58 SER A N 3
ATOM 2468 C CA . SER A 1 58 ? 17.654 16.561 -7.298 1.00 0.00 58 SER A CA 3
ATOM 2469 C C . SER A 1 58 ? 16.727 15.794 -8.243 1.00 0.00 58 SER A C 3
ATOM 2470 O O . SER A 1 58 ? 16.888 14.589 -8.434 1.00 0.00 58 SER A O 3
ATOM 2478 N N . GLY A 1 59 ? 15.777 16.523 -8.810 1.00 0.00 59 GLY A N 3
ATOM 2479 C CA . GLY A 1 59 ? 14.825 15.927 -9.731 1.00 0.00 59 GLY A CA 3
ATOM 2480 C C . GLY A 1 59 ? 13.518 16.721 -9.759 1.00 0.00 59 GLY A C 3
ATOM 2481 O O . GLY A 1 59 ? 13.534 17.951 -9.742 1.00 0.00 59 GLY A O 3
ATOM 2485 N N . GLY A 1 1 ? -14.274 0.096 5.503 1.00 0.00 1 GLY A N 4
ATOM 2486 C CA . GLY A 1 1 ? -15.450 0.948 5.448 1.00 0.00 1 GLY A CA 4
ATOM 2487 C C . GLY A 1 1 ? -15.347 2.091 6.460 1.00 0.00 1 GLY A C 4
ATOM 2488 O O . GLY A 1 1 ? -14.248 2.480 6.853 1.00 0.00 1 GLY A O 4
ATOM 2492 N N . SER A 1 2 ? -16.507 2.596 6.853 1.00 0.00 2 SER A N 4
ATOM 2493 C CA . SER A 1 2 ? -16.561 3.686 7.812 1.00 0.00 2 SER A CA 4
ATOM 2494 C C . SER A 1 2 ? -17.426 3.288 9.010 1.00 0.00 2 SER A C 4
ATOM 2495 O O . SER A 1 2 ? -18.645 3.450 8.981 1.00 0.00 2 SER A O 4
ATOM 2503 N N . SER A 1 3 ? -16.762 2.774 10.034 1.00 0.00 3 SER A N 4
ATOM 2504 C CA . SER A 1 3 ? -17.455 2.351 11.239 1.00 0.00 3 SER A CA 4
ATOM 2505 C C . SER A 1 3 ? -16.453 1.779 12.245 1.00 0.00 3 SER A C 4
ATOM 2506 O O . SER A 1 3 ? -16.104 0.602 12.178 1.00 0.00 3 SER A O 4
ATOM 2514 N N . GLY A 1 4 ? -16.020 2.640 13.154 1.00 0.00 4 GLY A N 4
ATOM 2515 C CA . GLY A 1 4 ? -15.065 2.236 14.173 1.00 0.00 4 GLY A CA 4
ATOM 2516 C C . GLY A 1 4 ? -13.636 2.589 13.756 1.00 0.00 4 GLY A C 4
ATOM 2517 O O . GLY A 1 4 ? -13.403 3.022 12.629 1.00 0.00 4 GLY A O 4
ATOM 2521 N N . SER A 1 5 ? -12.716 2.391 14.689 1.00 0.00 5 SER A N 4
ATOM 2522 C CA . SER A 1 5 ? -11.316 2.683 14.432 1.00 0.00 5 SER A CA 4
ATOM 2523 C C . SER A 1 5 ? -10.541 1.382 14.214 1.00 0.00 5 SER A C 4
ATOM 2524 O O . SER A 1 5 ? -11.066 0.295 14.452 1.00 0.00 5 SER A O 4
ATOM 2532 N N . SER A 1 6 ? -9.305 1.535 13.763 1.00 0.00 6 SER A N 4
ATOM 2533 C CA . SER A 1 6 ? -8.453 0.386 13.510 1.00 0.00 6 SER A CA 4
ATOM 2534 C C . SER A 1 6 ? -7.062 0.851 13.074 1.00 0.00 6 SER A C 4
ATOM 2535 O O . SER A 1 6 ? -6.916 1.928 12.497 1.00 0.00 6 SER A O 4
ATOM 2543 N N . GLY A 1 7 ? -6.075 0.017 13.366 1.00 0.00 7 GLY A N 4
ATOM 2544 C CA . GLY A 1 7 ? -4.701 0.329 13.012 1.00 0.00 7 GLY A CA 4
ATOM 2545 C C . GLY A 1 7 ? -4.206 -0.578 11.884 1.00 0.00 7 GLY A C 4
ATOM 2546 O O . GLY A 1 7 ? -4.998 -1.056 11.074 1.00 0.00 7 GLY A O 4
ATOM 2550 N N . CYS A 1 8 ? -2.898 -0.787 11.867 1.00 0.00 8 CYS A N 4
ATOM 2551 C CA . CYS A 1 8 ? -2.287 -1.629 10.852 1.00 0.00 8 CYS A CA 4
ATOM 2552 C C . CYS A 1 8 ? -3.094 -2.925 10.754 1.00 0.00 8 CYS A C 4
ATOM 2553 O O . CYS A 1 8 ? -3.933 -3.205 11.609 1.00 0.00 8 CYS A O 4
ATOM 2561 N N . SER A 1 9 ? -2.813 -3.682 9.703 1.00 0.00 9 SER A N 4
ATOM 2562 C CA . SER A 1 9 ? -3.502 -4.942 9.482 1.00 0.00 9 SER A CA 4
ATOM 2563 C C . SER A 1 9 ? -2.694 -5.819 8.524 1.00 0.00 9 SER A C 4
ATOM 2564 O O . SER A 1 9 ? -2.050 -5.312 7.606 1.00 0.00 9 SER A O 4
ATOM 2572 N N . GLU A 1 10 ? -2.754 -7.119 8.770 1.00 0.00 10 GLU A N 4
ATOM 2573 C CA . GLU A 1 10 ? -2.035 -8.072 7.940 1.00 0.00 10 GLU A CA 4
ATOM 2574 C C . GLU A 1 10 ? -2.790 -8.310 6.631 1.00 0.00 10 GLU A C 4
ATOM 2575 O O . GLU A 1 10 ? -2.186 -8.653 5.615 1.00 0.00 10 GLU A O 4
ATOM 2587 N N . GLU A 1 11 ? -4.100 -8.120 6.697 1.00 0.00 11 GLU A N 4
ATOM 2588 C CA . GLU A 1 11 ? -4.943 -8.310 5.529 1.00 0.00 11 GLU A CA 4
ATOM 2589 C C . GLU A 1 11 ? -4.700 -7.194 4.511 1.00 0.00 11 GLU A C 4
ATOM 2590 O O . GLU A 1 11 ? -4.297 -7.459 3.379 1.00 0.00 11 GLU A O 4
ATOM 2602 N N . ASP A 1 12 ? -4.954 -5.970 4.950 1.00 0.00 12 ASP A N 4
ATOM 2603 C CA . ASP A 1 12 ? -4.767 -4.813 4.091 1.00 0.00 12 ASP A CA 4
ATOM 2604 C C . ASP A 1 12 ? -3.380 -4.879 3.448 1.00 0.00 12 ASP A C 4
ATOM 2605 O O . ASP A 1 12 ? -3.227 -4.590 2.262 1.00 0.00 12 ASP A O 4
ATOM 2614 N N . LEU A 1 13 ? -2.405 -5.262 4.259 1.00 0.00 13 LEU A N 4
ATOM 2615 C CA . LEU A 1 13 ? -1.036 -5.370 3.784 1.00 0.00 13 LEU A CA 4
ATOM 2616 C C . LEU A 1 13 ? -0.984 -6.349 2.609 1.00 0.00 13 LEU A C 4
ATOM 2617 O O . LEU A 1 13 ? -0.779 -5.942 1.466 1.00 0.00 13 LEU A O 4
ATOM 2633 N N . LYS A 1 14 ? -1.172 -7.620 2.931 1.00 0.00 14 LYS A N 4
ATOM 2634 C CA . LYS A 1 14 ? -1.148 -8.660 1.917 1.00 0.00 14 LYS A CA 4
ATOM 2635 C C . LYS A 1 14 ? -1.833 -8.146 0.649 1.00 0.00 14 LYS A C 4
ATOM 2636 O O . LYS A 1 14 ? -1.450 -8.514 -0.460 1.00 0.00 14 LYS A O 4
ATOM 2655 N N . ALA A 1 15 ? -2.834 -7.303 0.856 1.00 0.00 15 ALA A N 4
ATOM 2656 C CA . ALA A 1 15 ? -3.575 -6.734 -0.257 1.00 0.00 15 ALA A CA 4
ATOM 2657 C C . ALA A 1 15 ? -2.645 -5.842 -1.081 1.00 0.00 15 ALA A C 4
ATOM 2658 O O . ALA A 1 15 ? -2.475 -6.056 -2.280 1.00 0.00 15 ALA A O 4
ATOM 2665 N N . ILE A 1 16 ? -2.067 -4.860 -0.405 1.00 0.00 16 ILE A N 4
ATOM 2666 C CA . ILE A 1 16 ? -1.158 -3.934 -1.059 1.00 0.00 16 ILE A CA 4
ATOM 2667 C C . ILE A 1 16 ? 0.054 -4.704 -1.587 1.00 0.00 16 ILE A C 4
ATOM 2668 O O . ILE A 1 16 ? 0.438 -4.547 -2.746 1.00 0.00 16 ILE A O 4
ATOM 2684 N N . GLN A 1 17 ? 0.624 -5.519 -0.712 1.00 0.00 17 GLN A N 4
ATOM 2685 C CA . GLN A 1 17 ? 1.786 -6.314 -1.075 1.00 0.00 17 GLN A CA 4
ATOM 2686 C C . GLN A 1 17 ? 1.592 -6.933 -2.461 1.00 0.00 17 GLN A C 4
ATOM 2687 O O . GLN A 1 17 ? 2.445 -6.785 -3.335 1.00 0.00 17 GLN A O 4
ATOM 2701 N N . ASP A 1 18 ? 0.466 -7.613 -2.619 1.00 0.00 18 ASP A N 4
ATOM 2702 C CA . ASP A 1 18 ? 0.150 -8.255 -3.883 1.00 0.00 18 ASP A CA 4
ATOM 2703 C C . ASP A 1 18 ? 0.186 -7.212 -5.002 1.00 0.00 18 ASP A C 4
ATOM 2704 O O . ASP A 1 18 ? 0.750 -7.458 -6.067 1.00 0.00 18 ASP A O 4
ATOM 2713 N N . MET A 1 19 ? -0.425 -6.070 -4.723 1.00 0.00 19 MET A N 4
ATOM 2714 C CA . MET A 1 19 ? -0.470 -4.989 -5.693 1.00 0.00 19 MET A CA 4
ATOM 2715 C C . MET A 1 19 ? 0.934 -4.459 -5.989 1.00 0.00 19 MET A C 4
ATOM 2716 O O . MET A 1 19 ? 1.273 -4.201 -7.143 1.00 0.00 19 MET A O 4
ATOM 2730 N N . PHE A 1 20 ? 1.712 -4.312 -4.927 1.00 0.00 20 PHE A N 4
ATOM 2731 C CA . PHE A 1 20 ? 3.072 -3.817 -5.059 1.00 0.00 20 PHE A CA 4
ATOM 2732 C C . PHE A 1 20 ? 4.073 -4.791 -4.434 1.00 0.00 20 PHE A C 4
ATOM 2733 O O . PHE A 1 20 ? 4.614 -4.527 -3.361 1.00 0.00 20 PHE A O 4
ATOM 2750 N N . PRO A 1 21 ? 4.295 -5.925 -5.151 1.00 0.00 21 PRO A N 4
ATOM 2751 C CA . PRO A 1 21 ? 5.222 -6.939 -4.678 1.00 0.00 21 PRO A CA 4
ATOM 2752 C C . PRO A 1 21 ? 6.672 -6.491 -4.873 1.00 0.00 21 PRO A C 4
ATOM 2753 O O . PRO A 1 21 ? 7.529 -6.771 -4.036 1.00 0.00 21 PRO A O 4
ATOM 2764 N N . ASN A 1 22 ? 6.901 -5.803 -5.981 1.00 0.00 22 ASN A N 4
ATOM 2765 C CA . ASN A 1 22 ? 8.232 -5.313 -6.296 1.00 0.00 22 ASN A CA 4
ATOM 2766 C C . ASN A 1 22 ? 8.711 -4.392 -5.173 1.00 0.00 22 ASN A C 4
ATOM 2767 O O . ASN A 1 22 ? 9.865 -4.467 -4.753 1.00 0.00 22 ASN A O 4
ATOM 2778 N N . MET A 1 23 ? 7.801 -3.544 -4.717 1.00 0.00 23 MET A N 4
ATOM 2779 C CA . MET A 1 23 ? 8.116 -2.610 -3.650 1.00 0.00 23 MET A CA 4
ATOM 2780 C C . MET A 1 23 ? 8.661 -3.343 -2.422 1.00 0.00 23 MET A C 4
ATOM 2781 O O . MET A 1 23 ? 8.651 -4.572 -2.374 1.00 0.00 23 MET A O 4
ATOM 2795 N N . ASP A 1 24 ? 9.123 -2.557 -1.461 1.00 0.00 24 ASP A N 4
ATOM 2796 C CA . ASP A 1 24 ? 9.670 -3.116 -0.236 1.00 0.00 24 ASP A CA 4
ATOM 2797 C C . ASP A 1 24 ? 8.586 -3.129 0.843 1.00 0.00 24 ASP A C 4
ATOM 2798 O O . ASP A 1 24 ? 7.939 -2.113 1.090 1.00 0.00 24 ASP A O 4
ATOM 2807 N N . GLN A 1 25 ? 8.421 -4.292 1.457 1.00 0.00 25 GLN A N 4
ATOM 2808 C CA . GLN A 1 25 ? 7.426 -4.451 2.504 1.00 0.00 25 GLN A CA 4
ATOM 2809 C C . GLN A 1 25 ? 7.615 -3.383 3.582 1.00 0.00 25 GLN A C 4
ATOM 2810 O O . GLN A 1 25 ? 6.662 -2.704 3.963 1.00 0.00 25 GLN A O 4
ATOM 2824 N N . GLU A 1 26 ? 8.852 -3.266 4.045 1.00 0.00 26 GLU A N 4
ATOM 2825 C CA . GLU A 1 26 ? 9.178 -2.291 5.072 1.00 0.00 26 GLU A CA 4
ATOM 2826 C C . GLU A 1 26 ? 8.582 -0.927 4.717 1.00 0.00 26 GLU A C 4
ATOM 2827 O O . GLU A 1 26 ? 8.162 -0.181 5.600 1.00 0.00 26 GLU A O 4
ATOM 2839 N N . VAL A 1 27 ? 8.566 -0.642 3.424 1.00 0.00 27 VAL A N 4
ATOM 2840 C CA . VAL A 1 27 ? 8.029 0.619 2.942 1.00 0.00 27 VAL A CA 4
ATOM 2841 C C . VAL A 1 27 ? 6.501 0.573 3.001 1.00 0.00 27 VAL A C 4
ATOM 2842 O O . VAL A 1 27 ? 5.873 1.439 3.609 1.00 0.00 27 VAL A O 4
ATOM 2855 N N . ILE A 1 28 ? 5.946 -0.445 2.359 1.00 0.00 28 ILE A N 4
ATOM 2856 C CA . ILE A 1 28 ? 4.503 -0.614 2.331 1.00 0.00 28 ILE A CA 4
ATOM 2857 C C . ILE A 1 28 ? 3.938 -0.372 3.732 1.00 0.00 28 ILE A C 4
ATOM 2858 O O . ILE A 1 28 ? 3.007 0.413 3.903 1.00 0.00 28 ILE A O 4
ATOM 2874 N N . ARG A 1 29 ? 4.524 -1.062 4.699 1.00 0.00 29 ARG A N 4
ATOM 2875 C CA . ARG A 1 29 ? 4.091 -0.932 6.080 1.00 0.00 29 ARG A CA 4
ATOM 2876 C C . ARG A 1 29 ? 4.261 0.512 6.556 1.00 0.00 29 ARG A C 4
ATOM 2877 O O . ARG A 1 29 ? 3.338 1.095 7.122 1.00 0.00 29 ARG A O 4
ATOM 2898 N N . SER A 1 30 ? 5.448 1.046 6.310 1.00 0.00 30 SER A N 4
ATOM 2899 C CA . SER A 1 30 ? 5.751 2.411 6.706 1.00 0.00 30 SER A CA 4
ATOM 2900 C C . SER A 1 30 ? 4.638 3.351 6.240 1.00 0.00 30 SER A C 4
ATOM 2901 O O . SER A 1 30 ? 4.459 4.432 6.798 1.00 0.00 30 SER A O 4
ATOM 2909 N N . VAL A 1 31 ? 3.917 2.904 5.222 1.00 0.00 31 VAL A N 4
ATOM 2910 C CA . VAL A 1 31 ? 2.826 3.692 4.674 1.00 0.00 31 VAL A CA 4
ATOM 2911 C C . VAL A 1 31 ? 1.527 3.327 5.397 1.00 0.00 31 VAL A C 4
ATOM 2912 O O . VAL A 1 31 ? 0.855 4.197 5.948 1.00 0.00 31 VAL A O 4
ATOM 2925 N N . LEU A 1 32 ? 1.214 2.040 5.371 1.00 0.00 32 LEU A N 4
ATOM 2926 C CA . LEU A 1 32 ? 0.008 1.550 6.016 1.00 0.00 32 LEU A CA 4
ATOM 2927 C C . LEU A 1 32 ? 0.008 1.983 7.484 1.00 0.00 32 LEU A C 4
ATOM 2928 O O . LEU A 1 32 ? -1.032 2.354 8.026 1.00 0.00 32 LEU A O 4
ATOM 2944 N N . GLU A 1 33 ? 1.187 1.922 8.085 1.00 0.00 33 GLU A N 4
ATOM 2945 C CA . GLU A 1 33 ? 1.337 2.303 9.479 1.00 0.00 33 GLU A CA 4
ATOM 2946 C C . GLU A 1 33 ? 1.333 3.826 9.617 1.00 0.00 33 GLU A C 4
ATOM 2947 O O . GLU A 1 33 ? 0.943 4.359 10.655 1.00 0.00 33 GLU A O 4
ATOM 2959 N N . ALA A 1 34 ? 1.770 4.486 8.554 1.00 0.00 34 ALA A N 4
ATOM 2960 C CA . ALA A 1 34 ? 1.822 5.938 8.543 1.00 0.00 34 ALA A CA 4
ATOM 2961 C C . ALA A 1 34 ? 0.441 6.490 8.184 1.00 0.00 34 ALA A C 4
ATOM 2962 O O . ALA A 1 34 ? 0.155 7.662 8.426 1.00 0.00 34 ALA A O 4
ATOM 2969 N N . GLN A 1 35 ? -0.379 5.620 7.613 1.00 0.00 35 GLN A N 4
ATOM 2970 C CA . GLN A 1 35 ? -1.723 6.006 7.219 1.00 0.00 35 GLN A CA 4
ATOM 2971 C C . GLN A 1 35 ? -2.734 5.570 8.281 1.00 0.00 35 GLN A C 4
ATOM 2972 O O . GLN A 1 35 ? -3.912 5.380 7.982 1.00 0.00 35 GLN A O 4
ATOM 2986 N N . ARG A 1 36 ? -2.237 5.425 9.501 1.00 0.00 36 ARG A N 4
ATOM 2987 C CA . ARG A 1 36 ? -3.082 5.015 10.610 1.00 0.00 36 ARG A CA 4
ATOM 2988 C C . ARG A 1 36 ? -3.653 3.619 10.354 1.00 0.00 36 ARG A C 4
ATOM 2989 O O . ARG A 1 36 ? -4.683 3.253 10.920 1.00 0.00 36 ARG A O 4
ATOM 3010 N N . GLY A 1 37 ? -2.961 2.878 9.502 1.00 0.00 37 GLY A N 4
ATOM 3011 C CA . GLY A 1 37 ? -3.387 1.530 9.164 1.00 0.00 37 GLY A CA 4
ATOM 3012 C C . GLY A 1 37 ? -4.479 1.553 8.093 1.00 0.00 37 GLY A C 4
ATOM 3013 O O . GLY A 1 37 ? -5.464 0.823 8.191 1.00 0.00 37 GLY A O 4
ATOM 3017 N N . ASN A 1 38 ? -4.266 2.397 7.094 1.00 0.00 38 ASN A N 4
ATOM 3018 C CA . ASN A 1 38 ? -5.220 2.524 6.006 1.00 0.00 38 ASN A CA 4
ATOM 3019 C C . ASN A 1 38 ? -4.636 1.885 4.744 1.00 0.00 38 ASN A C 4
ATOM 3020 O O . ASN A 1 38 ? -3.431 1.961 4.507 1.00 0.00 38 ASN A O 4
ATOM 3031 N N . LYS A 1 39 ? -5.516 1.269 3.969 1.00 0.00 39 LYS A N 4
ATOM 3032 C CA . LYS A 1 39 ? -5.103 0.617 2.738 1.00 0.00 39 LYS A CA 4
ATOM 3033 C C . LYS A 1 39 ? -5.176 1.620 1.585 1.00 0.00 39 LYS A C 4
ATOM 3034 O O . LYS A 1 39 ? -4.151 1.997 1.019 1.00 0.00 39 LYS A O 4
ATOM 3053 N N . ASP A 1 40 ? -6.398 2.025 1.272 1.00 0.00 40 ASP A N 4
ATOM 3054 C CA . ASP A 1 40 ? -6.618 2.977 0.197 1.00 0.00 40 ASP A CA 4
ATOM 3055 C C . ASP A 1 40 ? -5.670 4.165 0.371 1.00 0.00 40 ASP A C 4
ATOM 3056 O O . ASP A 1 40 ? -4.950 4.531 -0.556 1.00 0.00 40 ASP A O 4
ATOM 3065 N N . ALA A 1 41 ? -5.700 4.735 1.567 1.00 0.00 41 ALA A N 4
ATOM 3066 C CA . ALA A 1 41 ? -4.853 5.874 1.875 1.00 0.00 41 ALA A CA 4
ATOM 3067 C C . ALA A 1 41 ? -3.390 5.497 1.629 1.00 0.00 41 ALA A C 4
ATOM 3068 O O . ALA A 1 41 ? -2.617 6.302 1.113 1.00 0.00 41 ALA A O 4
ATOM 3075 N N . ALA A 1 42 ? -3.056 4.273 2.011 1.00 0.00 42 ALA A N 4
ATOM 3076 C CA . ALA A 1 42 ? -1.700 3.780 1.838 1.00 0.00 42 ALA A CA 4
ATOM 3077 C C . ALA A 1 42 ? -1.390 3.665 0.344 1.00 0.00 42 ALA A C 4
ATOM 3078 O O . ALA A 1 42 ? -0.371 4.171 -0.123 1.00 0.00 42 ALA A O 4
ATOM 3085 N N . ILE A 1 43 ? -2.288 2.997 -0.364 1.00 0.00 43 ILE A N 4
ATOM 3086 C CA . ILE A 1 43 ? -2.123 2.809 -1.796 1.00 0.00 43 ILE A CA 4
ATOM 3087 C C . ILE A 1 43 ? -1.885 4.167 -2.459 1.00 0.00 43 ILE A C 4
ATOM 3088 O O . ILE A 1 43 ? -0.888 4.355 -3.155 1.00 0.00 43 ILE A O 4
ATOM 3104 N N . ASN A 1 44 ? -2.816 5.078 -2.221 1.00 0.00 44 ASN A N 4
ATOM 3105 C CA . ASN A 1 44 ? -2.719 6.413 -2.787 1.00 0.00 44 ASN A CA 4
ATOM 3106 C C . ASN A 1 44 ? -1.312 6.963 -2.547 1.00 0.00 44 ASN A C 4
ATOM 3107 O O . ASN A 1 44 ? -0.743 7.622 -3.416 1.00 0.00 44 ASN A O 4
ATOM 3118 N N . SER A 1 45 ? -0.792 6.673 -1.363 1.00 0.00 45 SER A N 4
ATOM 3119 C CA . SER A 1 45 ? 0.538 7.131 -0.998 1.00 0.00 45 SER A CA 4
ATOM 3120 C C . SER A 1 45 ? 1.588 6.432 -1.863 1.00 0.00 45 SER A C 4
ATOM 3121 O O . SER A 1 45 ? 2.403 7.089 -2.509 1.00 0.00 45 SER A O 4
ATOM 3129 N N . LEU A 1 46 ? 1.534 5.108 -1.849 1.00 0.00 46 LEU A N 4
ATOM 3130 C CA . LEU A 1 46 ? 2.471 4.313 -2.625 1.00 0.00 46 LEU A CA 4
ATOM 3131 C C . LEU A 1 46 ? 2.359 4.697 -4.101 1.00 0.00 46 LEU A C 4
ATOM 3132 O O . LEU A 1 46 ? 3.359 5.025 -4.738 1.00 0.00 46 LEU A O 4
ATOM 3148 N N . LEU A 1 47 ? 1.134 4.645 -4.603 1.00 0.00 47 LEU A N 4
ATOM 3149 C CA . LEU A 1 47 ? 0.879 4.983 -5.992 1.00 0.00 47 LEU A CA 4
ATOM 3150 C C . LEU A 1 47 ? 1.711 6.209 -6.375 1.00 0.00 47 LEU A C 4
ATOM 3151 O O . LEU A 1 47 ? 2.560 6.135 -7.262 1.00 0.00 47 LEU A O 4
ATOM 3167 N N . GLN A 1 48 ? 1.438 7.308 -5.687 1.00 0.00 48 GLN A N 4
ATOM 3168 C CA . GLN A 1 48 ? 2.150 8.548 -5.944 1.00 0.00 48 GLN A CA 4
ATOM 3169 C C . GLN A 1 48 ? 3.657 8.340 -5.775 1.00 0.00 48 GLN A C 4
ATOM 3170 O O . GLN A 1 48 ? 4.431 8.609 -6.691 1.00 0.00 48 GLN A O 4
ATOM 3184 N N . MET A 1 49 ? 4.026 7.862 -4.595 1.00 0.00 49 MET A N 4
ATOM 3185 C CA . MET A 1 49 ? 5.426 7.614 -4.294 1.00 0.00 49 MET A CA 4
ATOM 3186 C C . MET A 1 49 ? 6.087 6.786 -5.398 1.00 0.00 49 MET A C 4
ATOM 3187 O O . MET A 1 49 ? 5.534 5.780 -5.840 1.00 0.00 49 MET A O 4
ATOM 3201 N N . GLY A 1 50 ? 7.260 7.241 -5.812 1.00 0.00 50 GLY A N 4
ATOM 3202 C CA . GLY A 1 50 ? 8.002 6.555 -6.856 1.00 0.00 50 GLY A CA 4
ATOM 3203 C C . GLY A 1 50 ? 9.389 7.174 -7.041 1.00 0.00 50 GLY A C 4
ATOM 3204 O O . GLY A 1 50 ? 9.835 7.964 -6.210 1.00 0.00 50 GLY A O 4
ATOM 3208 N N . GLU A 1 51 ? 10.032 6.791 -8.134 1.00 0.00 51 GLU A N 4
ATOM 3209 C CA . GLU A 1 51 ? 11.359 7.299 -8.438 1.00 0.00 51 GLU A CA 4
ATOM 3210 C C . GLU A 1 51 ? 12.328 6.966 -7.302 1.00 0.00 51 GLU A C 4
ATOM 3211 O O . GLU A 1 51 ? 12.624 7.817 -6.464 1.00 0.00 51 GLU A O 4
ATOM 3223 N N . GLU A 1 52 ? 12.795 5.727 -7.309 1.00 0.00 52 GLU A N 4
ATOM 3224 C CA . GLU A 1 52 ? 13.725 5.271 -6.290 1.00 0.00 52 GLU A CA 4
ATOM 3225 C C . GLU A 1 52 ? 15.149 5.237 -6.847 1.00 0.00 52 GLU A C 4
ATOM 3226 O O . GLU A 1 52 ? 15.471 4.399 -7.688 1.00 0.00 52 GLU A O 4
ATOM 3238 N N . PRO A 1 53 ? 15.987 6.182 -6.342 1.00 0.00 53 PRO A N 4
ATOM 3239 C CA . PRO A 1 53 ? 17.369 6.268 -6.780 1.00 0.00 53 PRO A CA 4
ATOM 3240 C C . PRO A 1 53 ? 18.210 5.146 -6.166 1.00 0.00 53 PRO A C 4
ATOM 3241 O O . PRO A 1 53 ? 19.130 5.407 -5.393 1.00 0.00 53 PRO A O 4
ATOM 3252 N N . SER A 1 54 ? 17.862 3.921 -6.534 1.00 0.00 54 SER A N 4
ATOM 3253 C CA . SER A 1 54 ? 18.573 2.759 -6.029 1.00 0.00 54 SER A CA 4
ATOM 3254 C C . SER A 1 54 ? 18.860 2.929 -4.536 1.00 0.00 54 SER A C 4
ATOM 3255 O O . SER A 1 54 ? 19.940 3.377 -4.154 1.00 0.00 54 SER A O 4
ATOM 3263 N N . GLY A 1 55 ? 17.874 2.561 -3.731 1.00 0.00 55 GLY A N 4
ATOM 3264 C CA . GLY A 1 55 ? 18.007 2.667 -2.288 1.00 0.00 55 GLY A CA 4
ATOM 3265 C C . GLY A 1 55 ? 18.993 1.628 -1.750 1.00 0.00 55 GLY A C 4
ATOM 3266 O O . GLY A 1 55 ? 19.959 1.275 -2.426 1.00 0.00 55 GLY A O 4
ATOM 3270 N N . PRO A 1 56 ? 18.708 1.154 -0.508 1.00 0.00 56 PRO A N 4
ATOM 3271 C CA . PRO A 1 56 ? 19.559 0.162 0.128 1.00 0.00 56 PRO A CA 4
ATOM 3272 C C . PRO A 1 56 ? 19.342 -1.222 -0.487 1.00 0.00 56 PRO A C 4
ATOM 3273 O O . PRO A 1 56 ? 18.293 -1.835 -0.291 1.00 0.00 56 PRO A O 4
ATOM 3284 N N . SER A 1 57 ? 20.350 -1.674 -1.218 1.00 0.00 57 SER A N 4
ATOM 3285 C CA . SER A 1 57 ? 20.282 -2.974 -1.863 1.00 0.00 57 SER A CA 4
ATOM 3286 C C . SER A 1 57 ? 21.166 -3.975 -1.117 1.00 0.00 57 SER A C 4
ATOM 3287 O O . SER A 1 57 ? 20.682 -4.997 -0.633 1.00 0.00 57 SER A O 4
ATOM 3295 N N . SER A 1 58 ? 22.448 -3.646 -1.047 1.00 0.00 58 SER A N 4
ATOM 3296 C CA . SER A 1 58 ? 23.404 -4.504 -0.368 1.00 0.00 58 SER A CA 4
ATOM 3297 C C . SER A 1 58 ? 22.880 -4.876 1.021 1.00 0.00 58 SER A C 4
ATOM 3298 O O . SER A 1 58 ? 22.653 -4.002 1.857 1.00 0.00 58 SER A O 4
ATOM 3306 N N . GLY A 1 59 ? 22.703 -6.173 1.224 1.00 0.00 59 GLY A N 4
ATOM 3307 C CA . GLY A 1 59 ? 22.209 -6.671 2.496 1.00 0.00 59 GLY A CA 4
ATOM 3308 C C . GLY A 1 59 ? 22.983 -7.916 2.935 1.00 0.00 59 GLY A C 4
ATOM 3309 O O . GLY A 1 59 ? 23.043 -8.903 2.204 1.00 0.00 59 GLY A O 4
ATOM 3313 N N . GLY A 1 1 ? -15.834 5.361 16.533 1.00 0.00 1 GLY A N 5
ATOM 3314 C CA . GLY A 1 1 ? -16.940 6.156 16.027 1.00 0.00 1 GLY A CA 5
ATOM 3315 C C . GLY A 1 1 ? -18.042 5.261 15.456 1.00 0.00 1 GLY A C 5
ATOM 3316 O O . GLY A 1 1 ? -18.749 4.587 16.204 1.00 0.00 1 GLY A O 5
ATOM 3320 N N . SER A 1 2 ? -18.154 5.282 14.136 1.00 0.00 2 SER A N 5
ATOM 3321 C CA . SER A 1 2 ? -19.157 4.481 13.456 1.00 0.00 2 SER A CA 5
ATOM 3322 C C . SER A 1 2 ? -18.790 2.998 13.543 1.00 0.00 2 SER A C 5
ATOM 3323 O O . SER A 1 2 ? -19.564 2.192 14.057 1.00 0.00 2 SER A O 5
ATOM 3331 N N . SER A 1 3 ? -17.609 2.683 13.032 1.00 0.00 3 SER A N 5
ATOM 3332 C CA . SER A 1 3 ? -17.129 1.312 13.045 1.00 0.00 3 SER A CA 5
ATOM 3333 C C . SER A 1 3 ? -16.056 1.143 14.122 1.00 0.00 3 SER A C 5
ATOM 3334 O O . SER A 1 3 ? -15.568 2.126 14.677 1.00 0.00 3 SER A O 5
ATOM 3342 N N . GLY A 1 4 ? -15.721 -0.111 14.387 1.00 0.00 4 GLY A N 5
ATOM 3343 C CA . GLY A 1 4 ? -14.714 -0.422 15.388 1.00 0.00 4 GLY A CA 5
ATOM 3344 C C . GLY A 1 4 ? -13.535 -1.173 14.766 1.00 0.00 4 GLY A C 5
ATOM 3345 O O . GLY A 1 4 ? -13.322 -2.349 15.055 1.00 0.00 4 GLY A O 5
ATOM 3349 N N . SER A 1 5 ? -12.801 -0.461 13.923 1.00 0.00 5 SER A N 5
ATOM 3350 C CA . SER A 1 5 ? -11.649 -1.046 13.258 1.00 0.00 5 SER A CA 5
ATOM 3351 C C . SER A 1 5 ? -10.675 0.055 12.833 1.00 0.00 5 SER A C 5
ATOM 3352 O O . SER A 1 5 ? -11.074 1.030 12.197 1.00 0.00 5 SER A O 5
ATOM 3360 N N . SER A 1 6 ? -9.417 -0.136 13.202 1.00 0.00 6 SER A N 5
ATOM 3361 C CA . SER A 1 6 ? -8.384 0.829 12.867 1.00 0.00 6 SER A CA 5
ATOM 3362 C C . SER A 1 6 ? -7.014 0.298 13.295 1.00 0.00 6 SER A C 5
ATOM 3363 O O . SER A 1 6 ? -6.895 -0.364 14.325 1.00 0.00 6 SER A O 5
ATOM 3371 N N . GLY A 1 7 ? -6.014 0.609 12.484 1.00 0.00 7 GLY A N 5
ATOM 3372 C CA . GLY A 1 7 ? -4.658 0.172 12.766 1.00 0.00 7 GLY A CA 5
ATOM 3373 C C . GLY A 1 7 ? -4.158 -0.793 11.689 1.00 0.00 7 GLY A C 5
ATOM 3374 O O . GLY A 1 7 ? -4.941 -1.283 10.877 1.00 0.00 7 GLY A O 5
ATOM 3378 N N . CYS A 1 8 ? -2.856 -1.037 11.717 1.00 0.00 8 CYS A N 5
ATOM 3379 C CA . CYS A 1 8 ? -2.242 -1.935 10.754 1.00 0.00 8 CYS A CA 5
ATOM 3380 C C . CYS A 1 8 ? -3.059 -3.228 10.713 1.00 0.00 8 CYS A C 5
ATOM 3381 O O . CYS A 1 8 ? -3.823 -3.512 11.634 1.00 0.00 8 CYS A O 5
ATOM 3389 N N . SER A 1 9 ? -2.869 -3.977 9.637 1.00 0.00 9 SER A N 5
ATOM 3390 C CA . SER A 1 9 ? -3.579 -5.233 9.465 1.00 0.00 9 SER A CA 5
ATOM 3391 C C . SER A 1 9 ? -2.896 -6.077 8.387 1.00 0.00 9 SER A C 5
ATOM 3392 O O . SER A 1 9 ? -2.614 -5.586 7.295 1.00 0.00 9 SER A O 5
ATOM 3400 N N . GLU A 1 10 ? -2.649 -7.332 8.731 1.00 0.00 10 GLU A N 5
ATOM 3401 C CA . GLU A 1 10 ? -2.004 -8.249 7.806 1.00 0.00 10 GLU A CA 5
ATOM 3402 C C . GLU A 1 10 ? -2.908 -8.509 6.600 1.00 0.00 10 GLU A C 5
ATOM 3403 O O . GLU A 1 10 ? -2.433 -8.908 5.538 1.00 0.00 10 GLU A O 5
ATOM 3415 N N . GLU A 1 11 ? -4.196 -8.273 6.804 1.00 0.00 11 GLU A N 5
ATOM 3416 C CA . GLU A 1 11 ? -5.171 -8.477 5.746 1.00 0.00 11 GLU A CA 5
ATOM 3417 C C . GLU A 1 11 ? -4.943 -7.475 4.613 1.00 0.00 11 GLU A C 5
ATOM 3418 O O . GLU A 1 11 ? -4.547 -7.857 3.512 1.00 0.00 11 GLU A O 5
ATOM 3430 N N . ASP A 1 12 ? -5.201 -6.213 4.921 1.00 0.00 12 ASP A N 5
ATOM 3431 C CA . ASP A 1 12 ? -5.028 -5.153 3.942 1.00 0.00 12 ASP A CA 5
ATOM 3432 C C . ASP A 1 12 ? -3.582 -5.156 3.443 1.00 0.00 12 ASP A C 5
ATOM 3433 O O . ASP A 1 12 ? -3.329 -4.933 2.260 1.00 0.00 12 ASP A O 5
ATOM 3442 N N . LEU A 1 13 ? -2.670 -5.411 4.370 1.00 0.00 13 LEU A N 5
ATOM 3443 C CA . LEU A 1 13 ? -1.256 -5.446 4.040 1.00 0.00 13 LEU A CA 5
ATOM 3444 C C . LEU A 1 13 ? -1.063 -6.205 2.725 1.00 0.00 13 LEU A C 5
ATOM 3445 O O . LEU A 1 13 ? -0.745 -5.606 1.699 1.00 0.00 13 LEU A O 5
ATOM 3461 N N . LYS A 1 14 ? -1.263 -7.513 2.799 1.00 0.00 14 LYS A N 5
ATOM 3462 C CA . LYS A 1 14 ? -1.115 -8.360 1.628 1.00 0.00 14 LYS A CA 5
ATOM 3463 C C . LYS A 1 14 ? -1.705 -7.647 0.410 1.00 0.00 14 LYS A C 5
ATOM 3464 O O . LYS A 1 14 ? -1.049 -7.531 -0.624 1.00 0.00 14 LYS A O 5
ATOM 3483 N N . ALA A 1 15 ? -2.937 -7.187 0.573 1.00 0.00 15 ALA A N 5
ATOM 3484 C CA . ALA A 1 15 ? -3.622 -6.488 -0.501 1.00 0.00 15 ALA A CA 5
ATOM 3485 C C . ALA A 1 15 ? -2.635 -5.561 -1.212 1.00 0.00 15 ALA A C 5
ATOM 3486 O O . ALA A 1 15 ? -2.498 -5.614 -2.433 1.00 0.00 15 ALA A O 5
ATOM 3493 N N . ILE A 1 16 ? -1.973 -4.732 -0.418 1.00 0.00 16 ILE A N 5
ATOM 3494 C CA . ILE A 1 16 ? -1.003 -3.795 -0.957 1.00 0.00 16 ILE A CA 5
ATOM 3495 C C . ILE A 1 16 ? 0.172 -4.571 -1.555 1.00 0.00 16 ILE A C 5
ATOM 3496 O O . ILE A 1 16 ? 0.517 -4.380 -2.720 1.00 0.00 16 ILE A O 5
ATOM 3512 N N . GLN A 1 17 ? 0.754 -5.430 -0.731 1.00 0.00 17 GLN A N 5
ATOM 3513 C CA . GLN A 1 17 ? 1.883 -6.235 -1.164 1.00 0.00 17 GLN A CA 5
ATOM 3514 C C . GLN A 1 17 ? 1.615 -6.822 -2.551 1.00 0.00 17 GLN A C 5
ATOM 3515 O O . GLN A 1 17 ? 2.436 -6.684 -3.457 1.00 0.00 17 GLN A O 5
ATOM 3529 N N . ASP A 1 18 ? 0.462 -7.464 -2.675 1.00 0.00 18 ASP A N 5
ATOM 3530 C CA . ASP A 1 18 ? 0.076 -8.073 -3.936 1.00 0.00 18 ASP A CA 5
ATOM 3531 C C . ASP A 1 18 ? 0.111 -7.014 -5.040 1.00 0.00 18 ASP A C 5
ATOM 3532 O O . ASP A 1 18 ? 0.551 -7.289 -6.155 1.00 0.00 18 ASP A O 5
ATOM 3541 N N . MET A 1 19 ? -0.357 -5.825 -4.691 1.00 0.00 19 MET A N 5
ATOM 3542 C CA . MET A 1 19 ? -0.384 -4.723 -5.638 1.00 0.00 19 MET A CA 5
ATOM 3543 C C . MET A 1 19 ? 1.027 -4.201 -5.912 1.00 0.00 19 MET A C 5
ATOM 3544 O O . MET A 1 19 ? 1.354 -3.851 -7.045 1.00 0.00 19 MET A O 5
ATOM 3558 N N . PHE A 1 20 ? 1.826 -4.165 -4.856 1.00 0.00 20 PHE A N 5
ATOM 3559 C CA . PHE A 1 20 ? 3.195 -3.692 -4.969 1.00 0.00 20 PHE A CA 5
ATOM 3560 C C . PHE A 1 20 ? 4.167 -4.656 -4.286 1.00 0.00 20 PHE A C 5
ATOM 3561 O O . PHE A 1 20 ? 4.662 -4.376 -3.196 1.00 0.00 20 PHE A O 5
ATOM 3578 N N . PRO A 1 21 ? 4.417 -5.802 -4.974 1.00 0.00 21 PRO A N 5
ATOM 3579 C CA . PRO A 1 21 ? 5.321 -6.810 -4.445 1.00 0.00 21 PRO A CA 5
ATOM 3580 C C . PRO A 1 21 ? 6.779 -6.367 -4.586 1.00 0.00 21 PRO A C 5
ATOM 3581 O O . PRO A 1 21 ? 7.575 -6.538 -3.664 1.00 0.00 21 PRO A O 5
ATOM 3592 N N . ASN A 1 22 ? 7.084 -5.806 -5.746 1.00 0.00 22 ASN A N 5
ATOM 3593 C CA . ASN A 1 22 ? 8.432 -5.337 -6.019 1.00 0.00 22 ASN A CA 5
ATOM 3594 C C . ASN A 1 22 ? 8.868 -4.378 -4.910 1.00 0.00 22 ASN A C 5
ATOM 3595 O O . ASN A 1 22 ? 10.033 -4.368 -4.516 1.00 0.00 22 ASN A O 5
ATOM 3606 N N . MET A 1 23 ? 7.909 -3.596 -4.437 1.00 0.00 23 MET A N 5
ATOM 3607 C CA . MET A 1 23 ? 8.180 -2.636 -3.380 1.00 0.00 23 MET A CA 5
ATOM 3608 C C . MET A 1 23 ? 8.769 -3.327 -2.149 1.00 0.00 23 MET A C 5
ATOM 3609 O O . MET A 1 23 ? 8.766 -4.554 -2.060 1.00 0.00 23 MET A O 5
ATOM 3623 N N . ASP A 1 24 ? 9.262 -2.509 -1.230 1.00 0.00 24 ASP A N 5
ATOM 3624 C CA . ASP A 1 24 ? 9.853 -3.026 -0.008 1.00 0.00 24 ASP A CA 5
ATOM 3625 C C . ASP A 1 24 ? 8.785 -3.085 1.086 1.00 0.00 24 ASP A C 5
ATOM 3626 O O . ASP A 1 24 ? 8.100 -2.097 1.343 1.00 0.00 24 ASP A O 5
ATOM 3635 N N . GLN A 1 25 ? 8.677 -4.254 1.701 1.00 0.00 25 GLN A N 5
ATOM 3636 C CA . GLN A 1 25 ? 7.704 -4.455 2.761 1.00 0.00 25 GLN A CA 5
ATOM 3637 C C . GLN A 1 25 ? 7.791 -3.320 3.783 1.00 0.00 25 GLN A C 5
ATOM 3638 O O . GLN A 1 25 ? 6.835 -2.566 3.962 1.00 0.00 25 GLN A O 5
ATOM 3652 N N . GLU A 1 26 ? 8.946 -3.232 4.427 1.00 0.00 26 GLU A N 5
ATOM 3653 C CA . GLU A 1 26 ? 9.169 -2.202 5.426 1.00 0.00 26 GLU A CA 5
ATOM 3654 C C . GLU A 1 26 ? 8.535 -0.883 4.979 1.00 0.00 26 GLU A C 5
ATOM 3655 O O . GLU A 1 26 ? 7.924 -0.180 5.783 1.00 0.00 26 GLU A O 5
ATOM 3667 N N . VAL A 1 27 ? 8.702 -0.587 3.699 1.00 0.00 27 VAL A N 5
ATOM 3668 C CA . VAL A 1 27 ? 8.154 0.635 3.136 1.00 0.00 27 VAL A CA 5
ATOM 3669 C C . VAL A 1 27 ? 6.627 0.537 3.105 1.00 0.00 27 VAL A C 5
ATOM 3670 O O . VAL A 1 27 ? 5.937 1.341 3.730 1.00 0.00 27 VAL A O 5
ATOM 3683 N N . ILE A 1 28 ? 6.145 -0.455 2.370 1.00 0.00 28 ILE A N 5
ATOM 3684 C CA . ILE A 1 28 ? 4.712 -0.668 2.250 1.00 0.00 28 ILE A CA 5
ATOM 3685 C C . ILE A 1 28 ? 4.052 -0.452 3.613 1.00 0.00 28 ILE A C 5
ATOM 3686 O O . ILE A 1 28 ? 3.078 0.290 3.724 1.00 0.00 28 ILE A O 5
ATOM 3702 N N . ARG A 1 29 ? 4.609 -1.114 4.616 1.00 0.00 29 ARG A N 5
ATOM 3703 C CA . ARG A 1 29 ? 4.087 -1.004 5.968 1.00 0.00 29 ARG A CA 5
ATOM 3704 C C . ARG A 1 29 ? 4.298 0.413 6.504 1.00 0.00 29 ARG A C 5
ATOM 3705 O O . ARG A 1 29 ? 3.420 0.969 7.162 1.00 0.00 29 ARG A O 5
ATOM 3726 N N . SER A 1 30 ? 5.468 0.957 6.203 1.00 0.00 30 SER A N 5
ATOM 3727 C CA . SER A 1 30 ? 5.806 2.299 6.648 1.00 0.00 30 SER A CA 5
ATOM 3728 C C . SER A 1 30 ? 4.742 3.291 6.173 1.00 0.00 30 SER A C 5
ATOM 3729 O O . SER A 1 30 ? 4.633 4.393 6.708 1.00 0.00 30 SER A O 5
ATOM 3737 N N . VAL A 1 31 ? 3.984 2.863 5.174 1.00 0.00 31 VAL A N 5
ATOM 3738 C CA . VAL A 1 31 ? 2.933 3.700 4.621 1.00 0.00 31 VAL A CA 5
ATOM 3739 C C . VAL A 1 31 ? 1.616 3.399 5.340 1.00 0.00 31 VAL A C 5
ATOM 3740 O O . VAL A 1 31 ? 0.987 4.300 5.893 1.00 0.00 31 VAL A O 5
ATOM 3753 N N . LEU A 1 32 ? 1.239 2.129 5.310 1.00 0.00 32 LEU A N 5
ATOM 3754 C CA . LEU A 1 32 ? 0.009 1.698 5.952 1.00 0.00 32 LEU A CA 5
ATOM 3755 C C . LEU A 1 32 ? 0.005 2.172 7.407 1.00 0.00 32 LEU A C 5
ATOM 3756 O O . LEU A 1 32 ? -1.018 2.631 7.911 1.00 0.00 32 LEU A O 5
ATOM 3772 N N . GLU A 1 33 ? 1.162 2.043 8.040 1.00 0.00 33 GLU A N 5
ATOM 3773 C CA . GLU A 1 33 ? 1.305 2.452 9.427 1.00 0.00 33 GLU A CA 5
ATOM 3774 C C . GLU A 1 33 ? 1.281 3.978 9.536 1.00 0.00 33 GLU A C 5
ATOM 3775 O O . GLU A 1 33 ? 0.661 4.529 10.444 1.00 0.00 33 GLU A O 5
ATOM 3787 N N . ALA A 1 34 ? 1.963 4.617 8.597 1.00 0.00 34 ALA A N 5
ATOM 3788 C CA . ALA A 1 34 ? 2.028 6.068 8.576 1.00 0.00 34 ALA A CA 5
ATOM 3789 C C . ALA A 1 34 ? 0.676 6.628 8.130 1.00 0.00 34 ALA A C 5
ATOM 3790 O O . ALA A 1 34 ? 0.414 7.821 8.280 1.00 0.00 34 ALA A O 5
ATOM 3797 N N . GLN A 1 35 ? -0.147 5.741 7.590 1.00 0.00 35 GLN A N 5
ATOM 3798 C CA . GLN A 1 35 ? -1.465 6.132 7.121 1.00 0.00 35 GLN A CA 5
ATOM 3799 C C . GLN A 1 35 ? -2.533 5.720 8.136 1.00 0.00 35 GLN A C 5
ATOM 3800 O O . GLN A 1 35 ? -3.673 5.444 7.765 1.00 0.00 35 GLN A O 5
ATOM 3814 N N . ARG A 1 36 ? -2.127 5.692 9.397 1.00 0.00 36 ARG A N 5
ATOM 3815 C CA . ARG A 1 36 ? -3.035 5.319 10.468 1.00 0.00 36 ARG A CA 5
ATOM 3816 C C . ARG A 1 36 ? -3.665 3.955 10.178 1.00 0.00 36 ARG A C 5
ATOM 3817 O O . ARG A 1 36 ? -4.732 3.637 10.700 1.00 0.00 36 ARG A O 5
ATOM 3838 N N . GLY A 1 37 ? -2.978 3.186 9.346 1.00 0.00 37 GLY A N 5
ATOM 3839 C CA . GLY A 1 37 ? -3.457 1.864 8.980 1.00 0.00 37 GLY A CA 5
ATOM 3840 C C . GLY A 1 37 ? -4.549 1.953 7.911 1.00 0.00 37 GLY A C 5
ATOM 3841 O O . GLY A 1 37 ? -5.507 1.182 7.932 1.00 0.00 37 GLY A O 5
ATOM 3845 N N . ASN A 1 38 ? -4.367 2.900 7.002 1.00 0.00 38 ASN A N 5
ATOM 3846 C CA . ASN A 1 38 ? -5.323 3.099 5.927 1.00 0.00 38 ASN A CA 5
ATOM 3847 C C . ASN A 1 38 ? -4.745 2.540 4.626 1.00 0.00 38 ASN A C 5
ATOM 3848 O O . ASN A 1 38 ? -3.796 3.097 4.075 1.00 0.00 38 ASN A O 5
ATOM 3859 N N . LYS A 1 39 ? -5.341 1.448 4.172 1.00 0.00 39 LYS A N 5
ATOM 3860 C CA . LYS A 1 39 ? -4.897 0.808 2.945 1.00 0.00 39 LYS A CA 5
ATOM 3861 C C . LYS A 1 39 ? -5.149 1.748 1.764 1.00 0.00 39 LYS A C 5
ATOM 3862 O O . LYS A 1 39 ? -4.238 2.035 0.990 1.00 0.00 39 LYS A O 5
ATOM 3881 N N . ASP A 1 40 ? -6.390 2.201 1.664 1.00 0.00 40 ASP A N 5
ATOM 3882 C CA . ASP A 1 40 ? -6.773 3.103 0.591 1.00 0.00 40 ASP A CA 5
ATOM 3883 C C . ASP A 1 40 ? -5.800 4.284 0.552 1.00 0.00 40 ASP A C 5
ATOM 3884 O O . ASP A 1 40 ? -5.306 4.650 -0.514 1.00 0.00 40 ASP A O 5
ATOM 3893 N N . ALA A 1 41 ? -5.555 4.847 1.725 1.00 0.00 41 ALA A N 5
ATOM 3894 C CA . ALA A 1 41 ? -4.650 5.978 1.838 1.00 0.00 41 ALA A CA 5
ATOM 3895 C C . ALA A 1 41 ? -3.225 5.520 1.519 1.00 0.00 41 ALA A C 5
ATOM 3896 O O . ALA A 1 41 ? -2.466 6.245 0.878 1.00 0.00 41 ALA A O 5
ATOM 3903 N N . ALA A 1 42 ? -2.906 4.321 1.982 1.00 0.00 42 ALA A N 5
ATOM 3904 C CA . ALA A 1 42 ? -1.586 3.758 1.754 1.00 0.00 42 ALA A CA 5
ATOM 3905 C C . ALA A 1 42 ? -1.369 3.568 0.251 1.00 0.00 42 ALA A C 5
ATOM 3906 O O . ALA A 1 42 ? -0.394 4.069 -0.307 1.00 0.00 42 ALA A O 5
ATOM 3913 N N . ILE A 1 43 ? -2.295 2.844 -0.361 1.00 0.00 43 ILE A N 5
ATOM 3914 C CA . ILE A 1 43 ? -2.217 2.583 -1.788 1.00 0.00 43 ILE A CA 5
ATOM 3915 C C . ILE A 1 43 ? -2.027 3.904 -2.535 1.00 0.00 43 ILE A C 5
ATOM 3916 O O . ILE A 1 43 ? -1.089 4.050 -3.317 1.00 0.00 43 ILE A O 5
ATOM 3932 N N . ASN A 1 44 ? -2.932 4.834 -2.267 1.00 0.00 44 ASN A N 5
ATOM 3933 C CA . ASN A 1 44 ? -2.876 6.139 -2.904 1.00 0.00 44 ASN A CA 5
ATOM 3934 C C . ASN A 1 44 ? -1.493 6.753 -2.677 1.00 0.00 44 ASN A C 5
ATOM 3935 O O . ASN A 1 44 ? -0.944 7.401 -3.566 1.00 0.00 44 ASN A O 5
ATOM 3946 N N . SER A 1 45 ? -0.970 6.528 -1.480 1.00 0.00 45 SER A N 5
ATOM 3947 C CA . SER A 1 45 ? 0.338 7.052 -1.125 1.00 0.00 45 SER A CA 5
ATOM 3948 C C . SER A 1 45 ? 1.424 6.333 -1.927 1.00 0.00 45 SER A C 5
ATOM 3949 O O . SER A 1 45 ? 2.326 6.972 -2.468 1.00 0.00 45 SER A O 5
ATOM 3957 N N . LEU A 1 46 ? 1.304 5.015 -1.977 1.00 0.00 46 LEU A N 5
ATOM 3958 C CA . LEU A 1 46 ? 2.265 4.203 -2.704 1.00 0.00 46 LEU A CA 5
ATOM 3959 C C . LEU A 1 46 ? 2.209 4.563 -4.190 1.00 0.00 46 LEU A C 5
ATOM 3960 O O . LEU A 1 46 ? 3.243 4.793 -4.816 1.00 0.00 46 LEU A O 5
ATOM 3976 N N . LEU A 1 47 ? 0.992 4.600 -4.712 1.00 0.00 47 LEU A N 5
ATOM 3977 C CA . LEU A 1 47 ? 0.788 4.927 -6.113 1.00 0.00 47 LEU A CA 5
ATOM 3978 C C . LEU A 1 47 ? 1.678 6.114 -6.490 1.00 0.00 47 LEU A C 5
ATOM 3979 O O . LEU A 1 47 ? 2.541 5.996 -7.358 1.00 0.00 47 LEU A O 5
ATOM 3995 N N . GLN A 1 48 ? 1.438 7.230 -5.817 1.00 0.00 48 GLN A N 5
ATOM 3996 C CA . GLN A 1 48 ? 2.206 8.436 -6.070 1.00 0.00 48 GLN A CA 5
ATOM 3997 C C . GLN A 1 48 ? 3.705 8.143 -5.966 1.00 0.00 48 GLN A C 5
ATOM 3998 O O . GLN A 1 48 ? 4.463 8.436 -6.889 1.00 0.00 48 GLN A O 5
ATOM 4012 N N . MET A 1 49 ? 4.085 7.568 -4.835 1.00 0.00 49 MET A N 5
ATOM 4013 C CA . MET A 1 49 ? 5.479 7.231 -4.599 1.00 0.00 49 MET A CA 5
ATOM 4014 C C . MET A 1 49 ? 6.094 6.552 -5.824 1.00 0.00 49 MET A C 5
ATOM 4015 O O . MET A 1 49 ? 5.550 5.574 -6.335 1.00 0.00 49 MET A O 5
ATOM 4029 N N . GLY A 1 50 ? 7.221 7.096 -6.260 1.00 0.00 50 GLY A N 5
ATOM 4030 C CA . GLY A 1 50 ? 7.916 6.555 -7.415 1.00 0.00 50 GLY A CA 5
ATOM 4031 C C . GLY A 1 50 ? 6.991 6.494 -8.632 1.00 0.00 50 GLY A C 5
ATOM 4032 O O . GLY A 1 50 ? 6.204 7.410 -8.866 1.00 0.00 50 GLY A O 5
ATOM 4036 N N . GLU A 1 51 ? 7.116 5.405 -9.377 1.00 0.00 51 GLU A N 5
ATOM 4037 C CA . GLU A 1 51 ? 6.301 5.212 -10.564 1.00 0.00 51 GLU A CA 5
ATOM 4038 C C . GLU A 1 51 ? 6.491 6.380 -11.534 1.00 0.00 51 GLU A C 5
ATOM 4039 O O . GLU A 1 51 ? 6.053 7.496 -11.259 1.00 0.00 51 GLU A O 5
ATOM 4051 N N . GLU A 1 52 ? 7.144 6.083 -12.647 1.00 0.00 52 GLU A N 5
ATOM 4052 C CA . GLU A 1 52 ? 7.398 7.094 -13.659 1.00 0.00 52 GLU A CA 5
ATOM 4053 C C . GLU A 1 52 ? 6.114 7.405 -14.432 1.00 0.00 52 GLU A C 5
ATOM 4054 O O . GLU A 1 52 ? 5.254 6.540 -14.587 1.00 0.00 52 GLU A O 5
ATOM 4066 N N . PRO A 1 53 ? 6.024 8.675 -14.910 1.00 0.00 53 PRO A N 5
ATOM 4067 C CA . PRO A 1 53 ? 4.861 9.110 -15.664 1.00 0.00 53 PRO A CA 5
ATOM 4068 C C . PRO A 1 53 ? 4.882 8.540 -17.084 1.00 0.00 53 PRO A C 5
ATOM 4069 O O . PRO A 1 53 ? 4.879 9.292 -18.058 1.00 0.00 53 PRO A O 5
ATOM 4080 N N . SER A 1 54 ? 4.904 7.218 -17.156 1.00 0.00 54 SER A N 5
ATOM 4081 C CA . SER A 1 54 ? 4.926 6.539 -18.440 1.00 0.00 54 SER A CA 5
ATOM 4082 C C . SER A 1 54 ? 3.597 5.818 -18.674 1.00 0.00 54 SER A C 5
ATOM 4083 O O . SER A 1 54 ? 3.464 4.636 -18.360 1.00 0.00 54 SER A O 5
ATOM 4091 N N . GLY A 1 55 ? 2.647 6.560 -19.224 1.00 0.00 55 GLY A N 5
ATOM 4092 C CA . GLY A 1 55 ? 1.333 6.006 -19.504 1.00 0.00 55 GLY A CA 5
ATOM 4093 C C . GLY A 1 55 ? 0.228 6.973 -19.073 1.00 0.00 55 GLY A C 5
ATOM 4094 O O . GLY A 1 55 ? 0.446 7.829 -18.217 1.00 0.00 55 GLY A O 5
ATOM 4098 N N . PRO A 1 56 ? -0.966 6.798 -19.701 1.00 0.00 56 PRO A N 5
ATOM 4099 C CA . PRO A 1 56 ? -2.105 7.644 -19.391 1.00 0.00 56 PRO A CA 5
ATOM 4100 C C . PRO A 1 56 ? -2.720 7.264 -18.043 1.00 0.00 56 PRO A C 5
ATOM 4101 O O . PRO A 1 56 ? -2.477 6.172 -17.531 1.00 0.00 56 PRO A O 5
ATOM 4112 N N . SER A 1 57 ? -3.505 8.187 -17.505 1.00 0.00 57 SER A N 5
ATOM 4113 C CA . SER A 1 57 ? -4.157 7.962 -16.226 1.00 0.00 57 SER A CA 5
ATOM 4114 C C . SER A 1 57 ? -5.261 8.999 -16.012 1.00 0.00 57 SER A C 5
ATOM 4115 O O . SER A 1 57 ? -6.439 8.651 -15.939 1.00 0.00 57 SER A O 5
ATOM 4123 N N . SER A 1 58 ? -4.842 10.252 -15.919 1.00 0.00 58 SER A N 5
ATOM 4124 C CA . SER A 1 58 ? -5.781 11.342 -15.715 1.00 0.00 58 SER A CA 5
ATOM 4125 C C . SER A 1 58 ? -6.330 11.819 -17.061 1.00 0.00 58 SER A C 5
ATOM 4126 O O . SER A 1 58 ? -5.837 11.417 -18.114 1.00 0.00 58 SER A O 5
ATOM 4134 N N . GLY A 1 59 ? -7.344 12.668 -16.983 1.00 0.00 59 GLY A N 5
ATOM 4135 C CA . GLY A 1 59 ? -7.965 13.204 -18.183 1.00 0.00 59 GLY A CA 5
ATOM 4136 C C . GLY A 1 59 ? -6.911 13.574 -19.228 1.00 0.00 59 GLY A C 5
ATOM 4137 O O . GLY A 1 59 ? -7.248 13.921 -20.359 1.00 0.00 59 GLY A O 5
ATOM 4141 N N . GLY A 1 1 ? -18.862 5.067 11.198 1.00 0.00 1 GLY A N 6
ATOM 4142 C CA . GLY A 1 1 ? -18.655 3.742 11.757 1.00 0.00 1 GLY A CA 6
ATOM 4143 C C . GLY A 1 1 ? -18.041 3.826 13.156 1.00 0.00 1 GLY A C 6
ATOM 4144 O O . GLY A 1 1 ? -17.406 4.822 13.500 1.00 0.00 1 GLY A O 6
ATOM 4148 N N . SER A 1 2 ? -18.252 2.768 13.924 1.00 0.00 2 SER A N 6
ATOM 4149 C CA . SER A 1 2 ? -17.727 2.710 15.278 1.00 0.00 2 SER A CA 6
ATOM 4150 C C . SER A 1 2 ? -16.232 2.388 15.247 1.00 0.00 2 SER A C 6
ATOM 4151 O O . SER A 1 2 ? -15.723 1.884 14.247 1.00 0.00 2 SER A O 6
ATOM 4159 N N . SER A 1 3 ? -15.570 2.694 16.353 1.00 0.00 3 SER A N 6
ATOM 4160 C CA . SER A 1 3 ? -14.143 2.443 16.465 1.00 0.00 3 SER A CA 6
ATOM 4161 C C . SER A 1 3 ? -13.819 1.032 15.971 1.00 0.00 3 SER A C 6
ATOM 4162 O O . SER A 1 3 ? -13.004 0.859 15.066 1.00 0.00 3 SER A O 6
ATOM 4170 N N . GLY A 1 4 ? -14.474 0.059 16.587 1.00 0.00 4 GLY A N 6
ATOM 4171 C CA . GLY A 1 4 ? -14.266 -1.332 16.221 1.00 0.00 4 GLY A CA 6
ATOM 4172 C C . GLY A 1 4 ? -12.789 -1.714 16.337 1.00 0.00 4 GLY A C 6
ATOM 4173 O O . GLY A 1 4 ? -12.225 -1.701 17.430 1.00 0.00 4 GLY A O 6
ATOM 4177 N N . SER A 1 5 ? -12.204 -2.045 15.195 1.00 0.00 5 SER A N 6
ATOM 4178 C CA . SER A 1 5 ? -10.804 -2.430 15.155 1.00 0.00 5 SER A CA 6
ATOM 4179 C C . SER A 1 5 ? -10.027 -1.486 14.236 1.00 0.00 5 SER A C 6
ATOM 4180 O O . SER A 1 5 ? -9.986 -1.689 13.023 1.00 0.00 5 SER A O 6
ATOM 4188 N N . SER A 1 6 ? -9.431 -0.473 14.848 1.00 0.00 6 SER A N 6
ATOM 4189 C CA . SER A 1 6 ? -8.658 0.503 14.099 1.00 0.00 6 SER A CA 6
ATOM 4190 C C . SER A 1 6 ? -7.169 0.347 14.417 1.00 0.00 6 SER A C 6
ATOM 4191 O O . SER A 1 6 ? -6.764 0.449 15.573 1.00 0.00 6 SER A O 6
ATOM 4199 N N . GLY A 1 7 ? -6.396 0.102 13.369 1.00 0.00 7 GLY A N 6
ATOM 4200 C CA . GLY A 1 7 ? -4.961 -0.069 13.522 1.00 0.00 7 GLY A CA 6
ATOM 4201 C C . GLY A 1 7 ? -4.376 -0.863 12.353 1.00 0.00 7 GLY A C 6
ATOM 4202 O O . GLY A 1 7 ? -5.111 -1.325 11.482 1.00 0.00 7 GLY A O 6
ATOM 4206 N N . CYS A 1 8 ? -3.058 -0.996 12.370 1.00 0.00 8 CYS A N 6
ATOM 4207 C CA . CYS A 1 8 ? -2.365 -1.726 11.322 1.00 0.00 8 CYS A CA 6
ATOM 4208 C C . CYS A 1 8 ? -3.043 -3.088 11.157 1.00 0.00 8 CYS A C 6
ATOM 4209 O O . CYS A 1 8 ? -3.910 -3.454 11.949 1.00 0.00 8 CYS A O 6
ATOM 4217 N N . SER A 1 9 ? -2.622 -3.801 10.123 1.00 0.00 9 SER A N 6
ATOM 4218 C CA . SER A 1 9 ? -3.177 -5.115 9.843 1.00 0.00 9 SER A CA 6
ATOM 4219 C C . SER A 1 9 ? -2.290 -5.855 8.840 1.00 0.00 9 SER A C 6
ATOM 4220 O O . SER A 1 9 ? -1.615 -5.230 8.024 1.00 0.00 9 SER A O 6
ATOM 4228 N N . GLU A 1 10 ? -2.321 -7.176 8.934 1.00 0.00 10 GLU A N 6
ATOM 4229 C CA . GLU A 1 10 ? -1.529 -8.009 8.045 1.00 0.00 10 GLU A CA 6
ATOM 4230 C C . GLU A 1 10 ? -2.304 -8.299 6.759 1.00 0.00 10 GLU A C 6
ATOM 4231 O O . GLU A 1 10 ? -1.708 -8.568 5.717 1.00 0.00 10 GLU A O 6
ATOM 4243 N N . GLU A 1 11 ? -3.623 -8.236 6.873 1.00 0.00 11 GLU A N 6
ATOM 4244 C CA . GLU A 1 11 ? -4.486 -8.489 5.733 1.00 0.00 11 GLU A CA 6
ATOM 4245 C C . GLU A 1 11 ? -4.386 -7.341 4.726 1.00 0.00 11 GLU A C 6
ATOM 4246 O O . GLU A 1 11 ? -4.098 -7.564 3.551 1.00 0.00 11 GLU A O 6
ATOM 4258 N N . ASP A 1 12 ? -4.629 -6.137 5.224 1.00 0.00 12 ASP A N 6
ATOM 4259 C CA . ASP A 1 12 ? -4.570 -4.954 4.383 1.00 0.00 12 ASP A CA 6
ATOM 4260 C C . ASP A 1 12 ? -3.194 -4.873 3.719 1.00 0.00 12 ASP A C 6
ATOM 4261 O O . ASP A 1 12 ? -3.092 -4.596 2.525 1.00 0.00 12 ASP A O 6
ATOM 4270 N N . LEU A 1 13 ? -2.170 -5.121 4.522 1.00 0.00 13 LEU A N 6
ATOM 4271 C CA . LEU A 1 13 ? -0.804 -5.080 4.027 1.00 0.00 13 LEU A CA 6
ATOM 4272 C C . LEU A 1 13 ? -0.661 -6.055 2.856 1.00 0.00 13 LEU A C 6
ATOM 4273 O O . LEU A 1 13 ? -0.522 -5.635 1.708 1.00 0.00 13 LEU A O 6
ATOM 4289 N N . LYS A 1 14 ? -0.701 -7.337 3.186 1.00 0.00 14 LYS A N 6
ATOM 4290 C CA . LYS A 1 14 ? -0.577 -8.374 2.176 1.00 0.00 14 LYS A CA 6
ATOM 4291 C C . LYS A 1 14 ? -1.348 -7.954 0.923 1.00 0.00 14 LYS A C 6
ATOM 4292 O O . LYS A 1 14 ? -0.916 -8.225 -0.196 1.00 0.00 14 LYS A O 6
ATOM 4311 N N . ALA A 1 15 ? -2.477 -7.299 1.154 1.00 0.00 15 ALA A N 6
ATOM 4312 C CA . ALA A 1 15 ? -3.312 -6.839 0.057 1.00 0.00 15 ALA A CA 6
ATOM 4313 C C . ALA A 1 15 ? -2.507 -5.883 -0.825 1.00 0.00 15 ALA A C 6
ATOM 4314 O O . ALA A 1 15 ? -2.320 -6.138 -2.014 1.00 0.00 15 ALA A O 6
ATOM 4321 N N . ILE A 1 16 ? -2.053 -4.802 -0.209 1.00 0.00 16 ILE A N 6
ATOM 4322 C CA . ILE A 1 16 ? -1.272 -3.806 -0.923 1.00 0.00 16 ILE A CA 6
ATOM 4323 C C . ILE A 1 16 ? -0.082 -4.487 -1.602 1.00 0.00 16 ILE A C 6
ATOM 4324 O O . ILE A 1 16 ? 0.165 -4.276 -2.788 1.00 0.00 16 ILE A O 6
ATOM 4340 N N . GLN A 1 17 ? 0.623 -5.291 -0.820 1.00 0.00 17 GLN A N 6
ATOM 4341 C CA . GLN A 1 17 ? 1.781 -6.005 -1.330 1.00 0.00 17 GLN A CA 6
ATOM 4342 C C . GLN A 1 17 ? 1.471 -6.607 -2.702 1.00 0.00 17 GLN A C 6
ATOM 4343 O O . GLN A 1 17 ? 2.219 -6.403 -3.657 1.00 0.00 17 GLN A O 6
ATOM 4357 N N . ASP A 1 18 ? 0.368 -7.339 -2.756 1.00 0.00 18 ASP A N 6
ATOM 4358 C CA . ASP A 1 18 ? -0.051 -7.972 -3.995 1.00 0.00 18 ASP A CA 6
ATOM 4359 C C . ASP A 1 18 ? -0.080 -6.928 -5.112 1.00 0.00 18 ASP A C 6
ATOM 4360 O O . ASP A 1 18 ? 0.404 -7.180 -6.215 1.00 0.00 18 ASP A O 6
ATOM 4369 N N . MET A 1 19 ? -0.651 -5.777 -4.788 1.00 0.00 19 MET A N 6
ATOM 4370 C CA . MET A 1 19 ? -0.750 -4.693 -5.751 1.00 0.00 19 MET A CA 6
ATOM 4371 C C . MET A 1 19 ? 0.633 -4.135 -6.092 1.00 0.00 19 MET A C 6
ATOM 4372 O O . MET A 1 19 ? 0.895 -3.772 -7.237 1.00 0.00 19 MET A O 6
ATOM 4386 N N . PHE A 1 20 ? 1.482 -4.084 -5.075 1.00 0.00 20 PHE A N 6
ATOM 4387 C CA . PHE A 1 20 ? 2.832 -3.575 -5.253 1.00 0.00 20 PHE A CA 6
ATOM 4388 C C . PHE A 1 20 ? 3.864 -4.554 -4.690 1.00 0.00 20 PHE A C 6
ATOM 4389 O O . PHE A 1 20 ? 4.431 -4.320 -3.624 1.00 0.00 20 PHE A O 6
ATOM 4406 N N . PRO A 1 21 ? 4.083 -5.660 -5.452 1.00 0.00 21 PRO A N 6
ATOM 4407 C CA . PRO A 1 21 ? 5.037 -6.675 -5.040 1.00 0.00 21 PRO A CA 6
ATOM 4408 C C . PRO A 1 21 ? 6.474 -6.198 -5.259 1.00 0.00 21 PRO A C 6
ATOM 4409 O O . PRO A 1 21 ? 7.376 -6.567 -4.509 1.00 0.00 21 PRO A O 6
ATOM 4420 N N . ASN A 1 22 ? 6.643 -5.384 -6.291 1.00 0.00 22 ASN A N 6
ATOM 4421 C CA . ASN A 1 22 ? 7.955 -4.852 -6.618 1.00 0.00 22 ASN A CA 6
ATOM 4422 C C . ASN A 1 22 ? 8.448 -3.978 -5.463 1.00 0.00 22 ASN A C 6
ATOM 4423 O O . ASN A 1 22 ? 9.584 -4.120 -5.014 1.00 0.00 22 ASN A O 6
ATOM 4434 N N . MET A 1 23 ? 7.570 -3.092 -5.017 1.00 0.00 23 MET A N 6
ATOM 4435 C CA . MET A 1 23 ? 7.902 -2.195 -3.923 1.00 0.00 23 MET A CA 6
ATOM 4436 C C . MET A 1 23 ? 8.455 -2.971 -2.726 1.00 0.00 23 MET A C 6
ATOM 4437 O O . MET A 1 23 ? 8.529 -4.198 -2.757 1.00 0.00 23 MET A O 6
ATOM 4451 N N . ASP A 1 24 ? 8.830 -2.223 -1.698 1.00 0.00 24 ASP A N 6
ATOM 4452 C CA . ASP A 1 24 ? 9.373 -2.825 -0.493 1.00 0.00 24 ASP A CA 6
ATOM 4453 C C . ASP A 1 24 ? 8.254 -2.996 0.536 1.00 0.00 24 ASP A C 6
ATOM 4454 O O . ASP A 1 24 ? 7.451 -2.087 0.742 1.00 0.00 24 ASP A O 6
ATOM 4463 N N . GLN A 1 25 ? 8.237 -4.168 1.155 1.00 0.00 25 GLN A N 6
ATOM 4464 C CA . GLN A 1 25 ? 7.229 -4.469 2.157 1.00 0.00 25 GLN A CA 6
ATOM 4465 C C . GLN A 1 25 ? 7.326 -3.482 3.322 1.00 0.00 25 GLN A C 6
ATOM 4466 O O . GLN A 1 25 ? 6.365 -2.776 3.624 1.00 0.00 25 GLN A O 6
ATOM 4480 N N . GLU A 1 26 ? 8.496 -3.463 3.944 1.00 0.00 26 GLU A N 6
ATOM 4481 C CA . GLU A 1 26 ? 8.731 -2.573 5.069 1.00 0.00 26 GLU A CA 6
ATOM 4482 C C . GLU A 1 26 ? 8.206 -1.171 4.755 1.00 0.00 26 GLU A C 6
ATOM 4483 O O . GLU A 1 26 ? 7.830 -0.428 5.661 1.00 0.00 26 GLU A O 6
ATOM 4495 N N . VAL A 1 27 ? 8.196 -0.851 3.470 1.00 0.00 27 VAL A N 6
ATOM 4496 C CA . VAL A 1 27 ? 7.722 0.449 3.025 1.00 0.00 27 VAL A CA 6
ATOM 4497 C C . VAL A 1 27 ? 6.193 0.441 2.979 1.00 0.00 27 VAL A C 6
ATOM 4498 O O . VAL A 1 27 ? 5.547 1.324 3.542 1.00 0.00 27 VAL A O 6
ATOM 4511 N N . ILE A 1 28 ? 5.658 -0.565 2.304 1.00 0.00 28 ILE A N 6
ATOM 4512 C CA . ILE A 1 28 ? 4.217 -0.699 2.177 1.00 0.00 28 ILE A CA 6
ATOM 4513 C C . ILE A 1 28 ? 3.584 -0.698 3.570 1.00 0.00 28 ILE A C 6
ATOM 4514 O O . ILE A 1 28 ? 2.455 -0.242 3.742 1.00 0.00 28 ILE A O 6
ATOM 4530 N N . ARG A 1 29 ? 4.340 -1.213 4.528 1.00 0.00 29 ARG A N 6
ATOM 4531 C CA . ARG A 1 29 ? 3.868 -1.277 5.901 1.00 0.00 29 ARG A CA 6
ATOM 4532 C C . ARG A 1 29 ? 4.135 0.049 6.617 1.00 0.00 29 ARG A C 6
ATOM 4533 O O . ARG A 1 29 ? 3.450 0.387 7.581 1.00 0.00 29 ARG A O 6
ATOM 4554 N N . SER A 1 30 ? 5.132 0.764 6.117 1.00 0.00 30 SER A N 6
ATOM 4555 C CA . SER A 1 30 ? 5.498 2.045 6.697 1.00 0.00 30 SER A CA 6
ATOM 4556 C C . SER A 1 30 ? 4.466 3.107 6.312 1.00 0.00 30 SER A C 6
ATOM 4557 O O . SER A 1 30 ? 4.413 4.175 6.921 1.00 0.00 30 SER A O 6
ATOM 4565 N N . VAL A 1 31 ? 3.673 2.778 5.304 1.00 0.00 31 VAL A N 6
ATOM 4566 C CA . VAL A 1 31 ? 2.646 3.691 4.831 1.00 0.00 31 VAL A CA 6
ATOM 4567 C C . VAL A 1 31 ? 1.326 3.376 5.537 1.00 0.00 31 VAL A C 6
ATOM 4568 O O . VAL A 1 31 ? 0.689 4.268 6.096 1.00 0.00 31 VAL A O 6
ATOM 4581 N N . LEU A 1 32 ? 0.953 2.106 5.488 1.00 0.00 32 LEU A N 6
ATOM 4582 C CA . LEU A 1 32 ? -0.280 1.663 6.117 1.00 0.00 32 LEU A CA 6
ATOM 4583 C C . LEU A 1 32 ? -0.295 2.118 7.577 1.00 0.00 32 LEU A C 6
ATOM 4584 O O . LEU A 1 32 ? -1.333 2.532 8.091 1.00 0.00 32 LEU A O 6
ATOM 4600 N N . GLU A 1 33 ? 0.868 2.027 8.204 1.00 0.00 33 GLU A N 6
ATOM 4601 C CA . GLU A 1 33 ? 1.002 2.424 9.596 1.00 0.00 33 GLU A CA 6
ATOM 4602 C C . GLU A 1 33 ? 0.944 3.948 9.720 1.00 0.00 33 GLU A C 6
ATOM 4603 O O . GLU A 1 33 ? 0.403 4.475 10.691 1.00 0.00 33 GLU A O 6
ATOM 4615 N N . ALA A 1 34 ? 1.509 4.613 8.723 1.00 0.00 34 ALA A N 6
ATOM 4616 C CA . ALA A 1 34 ? 1.529 6.066 8.709 1.00 0.00 34 ALA A CA 6
ATOM 4617 C C . ALA A 1 34 ? 0.194 6.585 8.172 1.00 0.00 34 ALA A C 6
ATOM 4618 O O . ALA A 1 34 ? -0.061 7.788 8.189 1.00 0.00 34 ALA A O 6
ATOM 4625 N N . GLN A 1 35 ? -0.624 5.651 7.708 1.00 0.00 35 GLN A N 6
ATOM 4626 C CA . GLN A 1 35 ? -1.927 5.999 7.167 1.00 0.00 35 GLN A CA 6
ATOM 4627 C C . GLN A 1 35 ? -3.036 5.526 8.109 1.00 0.00 35 GLN A C 6
ATOM 4628 O O . GLN A 1 35 ? -4.060 5.013 7.660 1.00 0.00 35 GLN A O 6
ATOM 4642 N N . ARG A 1 36 ? -2.794 5.715 9.398 1.00 0.00 36 ARG A N 6
ATOM 4643 C CA . ARG A 1 36 ? -3.760 5.314 10.407 1.00 0.00 36 ARG A CA 6
ATOM 4644 C C . ARG A 1 36 ? -4.313 3.924 10.090 1.00 0.00 36 ARG A C 6
ATOM 4645 O O . ARG A 1 36 ? -5.433 3.593 10.479 1.00 0.00 36 ARG A O 6
ATOM 4666 N N . GLY A 1 37 ? -3.504 3.146 9.386 1.00 0.00 37 GLY A N 6
ATOM 4667 C CA . GLY A 1 37 ? -3.898 1.799 9.012 1.00 0.00 37 GLY A CA 6
ATOM 4668 C C . GLY A 1 37 ? -4.923 1.823 7.876 1.00 0.00 37 GLY A C 6
ATOM 4669 O O . GLY A 1 37 ? -5.929 1.117 7.928 1.00 0.00 37 GLY A O 6
ATOM 4673 N N . ASN A 1 38 ? -4.633 2.644 6.877 1.00 0.00 38 ASN A N 6
ATOM 4674 C CA . ASN A 1 38 ? -5.517 2.769 5.731 1.00 0.00 38 ASN A CA 6
ATOM 4675 C C . ASN A 1 38 ? -4.897 2.048 4.533 1.00 0.00 38 ASN A C 6
ATOM 4676 O O . ASN A 1 38 ? -3.681 2.075 4.348 1.00 0.00 38 ASN A O 6
ATOM 4687 N N . LYS A 1 39 ? -5.761 1.420 3.749 1.00 0.00 39 LYS A N 6
ATOM 4688 C CA . LYS A 1 39 ? -5.313 0.693 2.573 1.00 0.00 39 LYS A CA 6
ATOM 4689 C C . LYS A 1 39 ? -5.335 1.627 1.362 1.00 0.00 39 LYS A C 6
ATOM 4690 O O . LYS A 1 39 ? -4.310 1.831 0.713 1.00 0.00 39 LYS A O 6
ATOM 4709 N N . ASP A 1 40 ? -6.514 2.169 1.094 1.00 0.00 40 ASP A N 6
ATOM 4710 C CA . ASP A 1 40 ? -6.682 3.077 -0.028 1.00 0.00 40 ASP A CA 6
ATOM 4711 C C . ASP A 1 40 ? -5.678 4.225 0.095 1.00 0.00 40 ASP A C 6
ATOM 4712 O O . ASP A 1 40 ? -4.928 4.501 -0.840 1.00 0.00 40 ASP A O 6
ATOM 4721 N N . ALA A 1 41 ? -5.696 4.862 1.256 1.00 0.00 41 ALA A N 6
ATOM 4722 C CA . ALA A 1 41 ? -4.796 5.974 1.513 1.00 0.00 41 ALA A CA 6
ATOM 4723 C C . ALA A 1 41 ? -3.352 5.513 1.309 1.00 0.00 41 ALA A C 6
ATOM 4724 O O . ALA A 1 41 ? -2.552 6.217 0.695 1.00 0.00 41 ALA A O 6
ATOM 4731 N N . ALA A 1 42 ? -3.061 4.333 1.837 1.00 0.00 42 ALA A N 6
ATOM 4732 C CA . ALA A 1 42 ? -1.726 3.769 1.721 1.00 0.00 42 ALA A CA 6
ATOM 4733 C C . ALA A 1 42 ? -1.404 3.533 0.244 1.00 0.00 42 ALA A C 6
ATOM 4734 O O . ALA A 1 42 ? -0.336 3.915 -0.231 1.00 0.00 42 ALA A O 6
ATOM 4741 N N . ILE A 1 43 ? -2.348 2.903 -0.441 1.00 0.00 43 ILE A N 6
ATOM 4742 C CA . ILE A 1 43 ? -2.178 2.611 -1.854 1.00 0.00 43 ILE A CA 6
ATOM 4743 C C . ILE A 1 43 ? -1.871 3.908 -2.605 1.00 0.00 43 ILE A C 6
ATOM 4744 O O . ILE A 1 43 ? -0.973 3.945 -3.446 1.00 0.00 43 ILE A O 6
ATOM 4760 N N . ASN A 1 44 ? -2.633 4.940 -2.275 1.00 0.00 44 ASN A N 6
ATOM 4761 C CA . ASN A 1 44 ? -2.453 6.236 -2.908 1.00 0.00 44 ASN A CA 6
ATOM 4762 C C . ASN A 1 44 ? -1.023 6.724 -2.665 1.00 0.00 44 ASN A C 6
ATOM 4763 O O . ASN A 1 44 ? -0.297 7.026 -3.611 1.00 0.00 44 ASN A O 6
ATOM 4774 N N . SER A 1 45 ? -0.662 6.785 -1.392 1.00 0.00 45 SER A N 6
ATOM 4775 C CA . SER A 1 45 ? 0.668 7.230 -1.012 1.00 0.00 45 SER A CA 6
ATOM 4776 C C . SER A 1 45 ? 1.724 6.471 -1.818 1.00 0.00 45 SER A C 6
ATOM 4777 O O . SER A 1 45 ? 2.595 7.082 -2.437 1.00 0.00 45 SER A O 6
ATOM 4785 N N . LEU A 1 46 ? 1.614 5.152 -1.783 1.00 0.00 46 LEU A N 6
ATOM 4786 C CA . LEU A 1 46 ? 2.548 4.303 -2.503 1.00 0.00 46 LEU A CA 6
ATOM 4787 C C . LEU A 1 46 ? 2.527 4.672 -3.987 1.00 0.00 46 LEU A C 6
ATOM 4788 O O . LEU A 1 46 ? 3.562 5.003 -4.563 1.00 0.00 46 LEU A O 6
ATOM 4804 N N . LEU A 1 47 ? 1.336 4.603 -4.564 1.00 0.00 47 LEU A N 6
ATOM 4805 C CA . LEU A 1 47 ? 1.167 4.926 -5.971 1.00 0.00 47 LEU A CA 6
ATOM 4806 C C . LEU A 1 47 ? 1.966 6.189 -6.300 1.00 0.00 47 LEU A C 6
ATOM 4807 O O . LEU A 1 47 ? 2.861 6.159 -7.142 1.00 0.00 47 LEU A O 6
ATOM 4823 N N . GLN A 1 48 ? 1.613 7.269 -5.618 1.00 0.00 48 GLN A N 6
ATOM 4824 C CA . GLN A 1 48 ? 2.286 8.539 -5.827 1.00 0.00 48 GLN A CA 6
ATOM 4825 C C . GLN A 1 48 ? 3.785 8.397 -5.554 1.00 0.00 48 GLN A C 6
ATOM 4826 O O . GLN A 1 48 ? 4.605 8.624 -6.442 1.00 0.00 48 GLN A O 6
ATOM 4840 N N . MET A 1 49 ? 4.096 8.022 -4.322 1.00 0.00 49 MET A N 6
ATOM 4841 C CA . MET A 1 49 ? 5.482 7.847 -3.921 1.00 0.00 49 MET A CA 6
ATOM 4842 C C . MET A 1 49 ? 6.289 7.160 -5.025 1.00 0.00 49 MET A C 6
ATOM 4843 O O . MET A 1 49 ? 5.785 6.266 -5.703 1.00 0.00 49 MET A O 6
ATOM 4857 N N . GLY A 1 50 ? 7.529 7.604 -5.170 1.00 0.00 50 GLY A N 6
ATOM 4858 C CA . GLY A 1 50 ? 8.411 7.043 -6.179 1.00 0.00 50 GLY A CA 6
ATOM 4859 C C . GLY A 1 50 ? 7.874 7.311 -7.587 1.00 0.00 50 GLY A C 6
ATOM 4860 O O . GLY A 1 50 ? 7.032 6.566 -8.086 1.00 0.00 50 GLY A O 6
ATOM 4864 N N . GLU A 1 51 ? 8.384 8.376 -8.188 1.00 0.00 51 GLU A N 6
ATOM 4865 C CA . GLU A 1 51 ? 7.967 8.751 -9.528 1.00 0.00 51 GLU A CA 6
ATOM 4866 C C . GLU A 1 51 ? 8.725 7.927 -10.570 1.00 0.00 51 GLU A C 6
ATOM 4867 O O . GLU A 1 51 ? 9.821 8.303 -10.986 1.00 0.00 51 GLU A O 6
ATOM 4879 N N . GLU A 1 52 ? 8.113 6.820 -10.963 1.00 0.00 52 GLU A N 6
ATOM 4880 C CA . GLU A 1 52 ? 8.717 5.940 -11.949 1.00 0.00 52 GLU A CA 6
ATOM 4881 C C . GLU A 1 52 ? 8.209 6.286 -13.350 1.00 0.00 52 GLU A C 6
ATOM 4882 O O . GLU A 1 52 ? 7.092 6.775 -13.506 1.00 0.00 52 GLU A O 6
ATOM 4894 N N . PRO A 1 53 ? 9.077 6.009 -14.360 1.00 0.00 53 PRO A N 6
ATOM 4895 C CA . PRO A 1 53 ? 8.727 6.285 -15.744 1.00 0.00 53 PRO A CA 6
ATOM 4896 C C . PRO A 1 53 ? 7.729 5.254 -16.273 1.00 0.00 53 PRO A C 6
ATOM 4897 O O . PRO A 1 53 ? 8.032 4.514 -17.208 1.00 0.00 53 PRO A O 6
ATOM 4908 N N . SER A 1 54 ? 6.558 5.239 -15.653 1.00 0.00 54 SER A N 6
ATOM 4909 C CA . SER A 1 54 ? 5.513 4.311 -16.050 1.00 0.00 54 SER A CA 6
ATOM 4910 C C . SER A 1 54 ? 4.242 4.577 -15.242 1.00 0.00 54 SER A C 6
ATOM 4911 O O . SER A 1 54 ? 4.279 4.611 -14.013 1.00 0.00 54 SER A O 6
ATOM 4919 N N . GLY A 1 55 ? 3.146 4.759 -15.965 1.00 0.00 55 GLY A N 6
ATOM 4920 C CA . GLY A 1 55 ? 1.866 5.021 -15.330 1.00 0.00 55 GLY A CA 6
ATOM 4921 C C . GLY A 1 55 ? 1.109 6.131 -16.062 1.00 0.00 55 GLY A C 6
ATOM 4922 O O . GLY A 1 55 ? 1.713 6.947 -16.757 1.00 0.00 55 GLY A O 6
ATOM 4926 N N . PRO A 1 56 ? -0.239 6.127 -15.876 1.00 0.00 56 PRO A N 6
ATOM 4927 C CA . PRO A 1 56 ? -1.085 7.123 -16.511 1.00 0.00 56 PRO A CA 6
ATOM 4928 C C . PRO A 1 56 ? -0.958 8.477 -15.809 1.00 0.00 56 PRO A C 6
ATOM 4929 O O . PRO A 1 56 ? -1.042 8.556 -14.585 1.00 0.00 56 PRO A O 6
ATOM 4940 N N . SER A 1 57 ? -0.758 9.509 -16.616 1.00 0.00 57 SER A N 6
ATOM 4941 C CA . SER A 1 57 ? -0.619 10.855 -16.088 1.00 0.00 57 SER A CA 6
ATOM 4942 C C . SER A 1 57 ? 0.484 10.890 -15.029 1.00 0.00 57 SER A C 6
ATOM 4943 O O . SER A 1 57 ? 0.984 9.846 -14.613 1.00 0.00 57 SER A O 6
ATOM 4951 N N . SER A 1 58 ? 0.832 12.103 -14.622 1.00 0.00 58 SER A N 6
ATOM 4952 C CA . SER A 1 58 ? 1.867 12.288 -13.619 1.00 0.00 58 SER A CA 6
ATOM 4953 C C . SER A 1 58 ? 1.391 11.745 -12.270 1.00 0.00 58 SER A C 6
ATOM 4954 O O . SER A 1 58 ? 2.033 10.873 -11.687 1.00 0.00 58 SER A O 6
ATOM 4962 N N . GLY A 1 59 ? 0.269 12.283 -11.814 1.00 0.00 59 GLY A N 6
ATOM 4963 C CA . GLY A 1 59 ? -0.300 11.863 -10.545 1.00 0.00 59 GLY A CA 6
ATOM 4964 C C . GLY A 1 59 ? -1.828 11.850 -10.607 1.00 0.00 59 GLY A C 6
ATOM 4965 O O . GLY A 1 59 ? -2.413 11.215 -11.482 1.00 0.00 59 GLY A O 6
ATOM 4969 N N . GLY A 1 1 ? -8.068 -10.929 7.817 1.00 0.00 1 GLY A N 7
ATOM 4970 C CA . GLY A 1 1 ? -8.766 -10.794 9.084 1.00 0.00 1 GLY A CA 7
ATOM 4971 C C . GLY A 1 1 ? -8.795 -12.125 9.838 1.00 0.00 1 GLY A C 7
ATOM 4972 O O . GLY A 1 1 ? -9.143 -13.158 9.267 1.00 0.00 1 GLY A O 7
ATOM 4976 N N . SER A 1 2 ? -8.426 -12.058 11.109 1.00 0.00 2 SER A N 7
ATOM 4977 C CA . SER A 1 2 ? -8.406 -13.245 11.946 1.00 0.00 2 SER A CA 7
ATOM 4978 C C . SER A 1 2 ? -8.515 -12.848 13.420 1.00 0.00 2 SER A C 7
ATOM 4979 O O . SER A 1 2 ? -9.513 -13.146 14.074 1.00 0.00 2 SER A O 7
ATOM 4987 N N . SER A 1 3 ? -7.476 -12.180 13.898 1.00 0.00 3 SER A N 7
ATOM 4988 C CA . SER A 1 3 ? -7.442 -11.739 15.282 1.00 0.00 3 SER A CA 7
ATOM 4989 C C . SER A 1 3 ? -6.733 -10.387 15.383 1.00 0.00 3 SER A C 7
ATOM 4990 O O . SER A 1 3 ? -5.776 -10.128 14.655 1.00 0.00 3 SER A O 7
ATOM 4998 N N . GLY A 1 4 ? -7.228 -9.561 16.293 1.00 0.00 4 GLY A N 7
ATOM 4999 C CA . GLY A 1 4 ? -6.653 -8.243 16.499 1.00 0.00 4 GLY A CA 7
ATOM 5000 C C . GLY A 1 4 ? -7.035 -7.294 15.361 1.00 0.00 4 GLY A C 7
ATOM 5001 O O . GLY A 1 4 ? -6.628 -7.495 14.218 1.00 0.00 4 GLY A O 7
ATOM 5005 N N . SER A 1 5 ? -7.812 -6.281 15.714 1.00 0.00 5 SER A N 7
ATOM 5006 C CA . SER A 1 5 ? -8.254 -5.301 14.737 1.00 0.00 5 SER A CA 7
ATOM 5007 C C . SER A 1 5 ? -8.252 -3.903 15.360 1.00 0.00 5 SER A C 7
ATOM 5008 O O . SER A 1 5 ? -9.053 -3.615 16.249 1.00 0.00 5 SER A O 7
ATOM 5016 N N . SER A 1 6 ? -7.345 -3.072 14.869 1.00 0.00 6 SER A N 7
ATOM 5017 C CA . SER A 1 6 ? -7.229 -1.712 15.367 1.00 0.00 6 SER A CA 7
ATOM 5018 C C . SER A 1 6 ? -6.229 -0.927 14.515 1.00 0.00 6 SER A C 7
ATOM 5019 O O . SER A 1 6 ? -5.053 -0.829 14.864 1.00 0.00 6 SER A O 7
ATOM 5027 N N . GLY A 1 7 ? -6.732 -0.387 13.415 1.00 0.00 7 GLY A N 7
ATOM 5028 C CA . GLY A 1 7 ? -5.898 0.386 12.511 1.00 0.00 7 GLY A CA 7
ATOM 5029 C C . GLY A 1 7 ? -5.120 -0.530 11.564 1.00 0.00 7 GLY A C 7
ATOM 5030 O O . GLY A 1 7 ? -5.701 -1.136 10.665 1.00 0.00 7 GLY A O 7
ATOM 5034 N N . CYS A 1 8 ? -3.818 -0.602 11.798 1.00 0.00 8 CYS A N 7
ATOM 5035 C CA . CYS A 1 8 ? -2.955 -1.434 10.977 1.00 0.00 8 CYS A CA 7
ATOM 5036 C C . CYS A 1 8 ? -3.607 -2.811 10.837 1.00 0.00 8 CYS A C 7
ATOM 5037 O O . CYS A 1 8 ? -4.576 -3.116 11.530 1.00 0.00 8 CYS A O 7
ATOM 5045 N N . SER A 1 9 ? -3.048 -3.606 9.936 1.00 0.00 9 SER A N 7
ATOM 5046 C CA . SER A 1 9 ? -3.563 -4.943 9.696 1.00 0.00 9 SER A CA 7
ATOM 5047 C C . SER A 1 9 ? -2.607 -5.716 8.786 1.00 0.00 9 SER A C 7
ATOM 5048 O O . SER A 1 9 ? -1.856 -5.118 8.017 1.00 0.00 9 SER A O 7
ATOM 5056 N N . GLU A 1 10 ? -2.665 -7.035 8.903 1.00 0.00 10 GLU A N 7
ATOM 5057 C CA . GLU A 1 10 ? -1.814 -7.896 8.100 1.00 0.00 10 GLU A CA 7
ATOM 5058 C C . GLU A 1 10 ? -2.502 -8.240 6.778 1.00 0.00 10 GLU A C 7
ATOM 5059 O O . GLU A 1 10 ? -1.838 -8.541 5.787 1.00 0.00 10 GLU A O 7
ATOM 5071 N N . GLU A 1 11 ? -3.826 -8.184 6.805 1.00 0.00 11 GLU A N 7
ATOM 5072 C CA . GLU A 1 11 ? -4.612 -8.486 5.620 1.00 0.00 11 GLU A CA 7
ATOM 5073 C C . GLU A 1 11 ? -4.551 -7.319 4.632 1.00 0.00 11 GLU A C 7
ATOM 5074 O O . GLU A 1 11 ? -4.261 -7.515 3.453 1.00 0.00 11 GLU A O 7
ATOM 5086 N N . ASP A 1 12 ? -4.830 -6.132 5.149 1.00 0.00 12 ASP A N 7
ATOM 5087 C CA . ASP A 1 12 ? -4.810 -4.934 4.326 1.00 0.00 12 ASP A CA 7
ATOM 5088 C C . ASP A 1 12 ? -3.413 -4.752 3.731 1.00 0.00 12 ASP A C 7
ATOM 5089 O O . ASP A 1 12 ? -3.270 -4.254 2.616 1.00 0.00 12 ASP A O 7
ATOM 5098 N N . LEU A 1 13 ? -2.418 -5.165 4.502 1.00 0.00 13 LEU A N 7
ATOM 5099 C CA . LEU A 1 13 ? -1.037 -5.054 4.065 1.00 0.00 13 LEU A CA 7
ATOM 5100 C C . LEU A 1 13 ? -0.792 -6.027 2.910 1.00 0.00 13 LEU A C 7
ATOM 5101 O O . LEU A 1 13 ? -0.628 -5.609 1.765 1.00 0.00 13 LEU A O 7
ATOM 5117 N N . LYS A 1 14 ? -0.774 -7.308 3.250 1.00 0.00 14 LYS A N 7
ATOM 5118 C CA . LYS A 1 14 ? -0.552 -8.344 2.256 1.00 0.00 14 LYS A CA 7
ATOM 5119 C C . LYS A 1 14 ? -1.290 -7.974 0.967 1.00 0.00 14 LYS A C 7
ATOM 5120 O O . LYS A 1 14 ? -0.849 -8.324 -0.126 1.00 0.00 14 LYS A O 7
ATOM 5139 N N . ALA A 1 15 ? -2.400 -7.272 1.139 1.00 0.00 15 ALA A N 7
ATOM 5140 C CA . ALA A 1 15 ? -3.202 -6.851 0.003 1.00 0.00 15 ALA A CA 7
ATOM 5141 C C . ALA A 1 15 ? -2.369 -5.932 -0.892 1.00 0.00 15 ALA A C 7
ATOM 5142 O O . ALA A 1 15 ? -2.154 -6.232 -2.066 1.00 0.00 15 ALA A O 7
ATOM 5149 N N . ILE A 1 16 ? -1.922 -4.832 -0.305 1.00 0.00 16 ILE A N 7
ATOM 5150 C CA . ILE A 1 16 ? -1.117 -3.868 -1.035 1.00 0.00 16 ILE A CA 7
ATOM 5151 C C . ILE A 1 16 ? 0.073 -4.585 -1.676 1.00 0.00 16 ILE A C 7
ATOM 5152 O O . ILE A 1 16 ? 0.292 -4.478 -2.882 1.00 0.00 16 ILE A O 7
ATOM 5168 N N . GLN A 1 17 ? 0.812 -5.301 -0.841 1.00 0.00 17 GLN A N 7
ATOM 5169 C CA . GLN A 1 17 ? 1.974 -6.036 -1.310 1.00 0.00 17 GLN A CA 7
ATOM 5170 C C . GLN A 1 17 ? 1.691 -6.658 -2.679 1.00 0.00 17 GLN A C 7
ATOM 5171 O O . GLN A 1 17 ? 2.466 -6.483 -3.617 1.00 0.00 17 GLN A O 7
ATOM 5185 N N . ASP A 1 18 ? 0.577 -7.373 -2.749 1.00 0.00 18 ASP A N 7
ATOM 5186 C CA . ASP A 1 18 ? 0.182 -8.022 -3.987 1.00 0.00 18 ASP A CA 7
ATOM 5187 C C . ASP A 1 18 ? 0.187 -6.996 -5.122 1.00 0.00 18 ASP A C 7
ATOM 5188 O O . ASP A 1 18 ? 0.736 -7.252 -6.193 1.00 0.00 18 ASP A O 7
ATOM 5197 N N . MET A 1 19 ? -0.429 -5.855 -4.848 1.00 0.00 19 MET A N 7
ATOM 5198 C CA . MET A 1 19 ? -0.502 -4.789 -5.832 1.00 0.00 19 MET A CA 7
ATOM 5199 C C . MET A 1 19 ? 0.893 -4.256 -6.167 1.00 0.00 19 MET A C 7
ATOM 5200 O O . MET A 1 19 ? 1.179 -3.937 -7.320 1.00 0.00 19 MET A O 7
ATOM 5214 N N . PHE A 1 20 ? 1.723 -4.175 -5.138 1.00 0.00 20 PHE A N 7
ATOM 5215 C CA . PHE A 1 20 ? 3.081 -3.686 -5.308 1.00 0.00 20 PHE A CA 7
ATOM 5216 C C . PHE A 1 20 ? 4.092 -4.645 -4.677 1.00 0.00 20 PHE A C 7
ATOM 5217 O O . PHE A 1 20 ? 4.631 -4.367 -3.606 1.00 0.00 20 PHE A O 7
ATOM 5234 N N . PRO A 1 21 ? 4.326 -5.783 -5.384 1.00 0.00 21 PRO A N 7
ATOM 5235 C CA . PRO A 1 21 ? 5.263 -6.784 -4.904 1.00 0.00 21 PRO A CA 7
ATOM 5236 C C . PRO A 1 21 ? 6.708 -6.323 -5.103 1.00 0.00 21 PRO A C 7
ATOM 5237 O O . PRO A 1 21 ? 7.581 -6.638 -4.296 1.00 0.00 21 PRO A O 7
ATOM 5248 N N . ASN A 1 22 ? 6.916 -5.583 -6.183 1.00 0.00 22 ASN A N 7
ATOM 5249 C CA . ASN A 1 22 ? 8.240 -5.075 -6.499 1.00 0.00 22 ASN A CA 7
ATOM 5250 C C . ASN A 1 22 ? 8.716 -4.166 -5.364 1.00 0.00 22 ASN A C 7
ATOM 5251 O O . ASN A 1 22 ? 9.864 -4.258 -4.930 1.00 0.00 22 ASN A O 7
ATOM 5262 N N . MET A 1 23 ? 7.811 -3.308 -4.916 1.00 0.00 23 MET A N 7
ATOM 5263 C CA . MET A 1 23 ? 8.125 -2.383 -3.841 1.00 0.00 23 MET A CA 7
ATOM 5264 C C . MET A 1 23 ? 8.645 -3.129 -2.610 1.00 0.00 23 MET A C 7
ATOM 5265 O O . MET A 1 23 ? 8.700 -4.358 -2.602 1.00 0.00 23 MET A O 7
ATOM 5279 N N . ASP A 1 24 ? 9.014 -2.354 -1.600 1.00 0.00 24 ASP A N 7
ATOM 5280 C CA . ASP A 1 24 ? 9.528 -2.926 -0.368 1.00 0.00 24 ASP A CA 7
ATOM 5281 C C . ASP A 1 24 ? 8.380 -3.093 0.630 1.00 0.00 24 ASP A C 7
ATOM 5282 O O . ASP A 1 24 ? 7.629 -2.152 0.881 1.00 0.00 24 ASP A O 7
ATOM 5291 N N . GLN A 1 25 ? 8.279 -4.298 1.171 1.00 0.00 25 GLN A N 7
ATOM 5292 C CA . GLN A 1 25 ? 7.235 -4.601 2.135 1.00 0.00 25 GLN A CA 7
ATOM 5293 C C . GLN A 1 25 ? 7.310 -3.635 3.319 1.00 0.00 25 GLN A C 7
ATOM 5294 O O . GLN A 1 25 ? 6.329 -2.967 3.643 1.00 0.00 25 GLN A O 7
ATOM 5308 N N . GLU A 1 26 ? 8.483 -3.591 3.933 1.00 0.00 26 GLU A N 7
ATOM 5309 C CA . GLU A 1 26 ? 8.699 -2.718 5.074 1.00 0.00 26 GLU A CA 7
ATOM 5310 C C . GLU A 1 26 ? 8.164 -1.315 4.778 1.00 0.00 26 GLU A C 7
ATOM 5311 O O . GLU A 1 26 ? 7.651 -0.642 5.670 1.00 0.00 26 GLU A O 7
ATOM 5323 N N . VAL A 1 27 ? 8.301 -0.917 3.522 1.00 0.00 27 VAL A N 7
ATOM 5324 C CA . VAL A 1 27 ? 7.837 0.393 3.097 1.00 0.00 27 VAL A CA 7
ATOM 5325 C C . VAL A 1 27 ? 6.308 0.396 3.045 1.00 0.00 27 VAL A C 7
ATOM 5326 O O . VAL A 1 27 ? 5.665 1.252 3.650 1.00 0.00 27 VAL A O 7
ATOM 5339 N N . ILE A 1 28 ? 5.770 -0.572 2.317 1.00 0.00 28 ILE A N 7
ATOM 5340 C CA . ILE A 1 28 ? 4.329 -0.691 2.178 1.00 0.00 28 ILE A CA 7
ATOM 5341 C C . ILE A 1 28 ? 3.687 -0.706 3.567 1.00 0.00 28 ILE A C 7
ATOM 5342 O O . ILE A 1 28 ? 2.559 -0.247 3.738 1.00 0.00 28 ILE A O 7
ATOM 5358 N N . ARG A 1 29 ? 4.433 -1.239 4.523 1.00 0.00 29 ARG A N 7
ATOM 5359 C CA . ARG A 1 29 ? 3.951 -1.320 5.891 1.00 0.00 29 ARG A CA 7
ATOM 5360 C C . ARG A 1 29 ? 4.224 -0.008 6.629 1.00 0.00 29 ARG A C 7
ATOM 5361 O O . ARG A 1 29 ? 3.551 0.310 7.608 1.00 0.00 29 ARG A O 7
ATOM 5382 N N . SER A 1 30 ? 5.214 0.719 6.131 1.00 0.00 30 SER A N 7
ATOM 5383 C CA . SER A 1 30 ? 5.584 1.990 6.730 1.00 0.00 30 SER A CA 7
ATOM 5384 C C . SER A 1 30 ? 4.585 3.074 6.319 1.00 0.00 30 SER A C 7
ATOM 5385 O O . SER A 1 30 ? 4.543 4.145 6.922 1.00 0.00 30 SER A O 7
ATOM 5393 N N . VAL A 1 31 ? 3.806 2.757 5.295 1.00 0.00 31 VAL A N 7
ATOM 5394 C CA . VAL A 1 31 ? 2.810 3.691 4.796 1.00 0.00 31 VAL A CA 7
ATOM 5395 C C . VAL A 1 31 ? 1.470 3.414 5.481 1.00 0.00 31 VAL A C 7
ATOM 5396 O O . VAL A 1 31 ? 0.833 4.330 6.000 1.00 0.00 31 VAL A O 7
ATOM 5409 N N . LEU A 1 32 ? 1.081 2.148 5.459 1.00 0.00 32 LEU A N 7
ATOM 5410 C CA . LEU A 1 32 ? -0.172 1.739 6.072 1.00 0.00 32 LEU A CA 7
ATOM 5411 C C . LEU A 1 32 ? -0.222 2.252 7.512 1.00 0.00 32 LEU A C 7
ATOM 5412 O O . LEU A 1 32 ? -1.256 2.740 7.965 1.00 0.00 32 LEU A O 7
ATOM 5428 N N . GLU A 1 33 ? 0.909 2.125 8.192 1.00 0.00 33 GLU A N 7
ATOM 5429 C CA . GLU A 1 33 ? 1.007 2.570 9.571 1.00 0.00 33 GLU A CA 7
ATOM 5430 C C . GLU A 1 33 ? 0.933 4.096 9.643 1.00 0.00 33 GLU A C 7
ATOM 5431 O O . GLU A 1 33 ? 0.272 4.648 10.522 1.00 0.00 33 GLU A O 7
ATOM 5443 N N . ALA A 1 34 ? 1.620 4.735 8.708 1.00 0.00 34 ALA A N 7
ATOM 5444 C CA . ALA A 1 34 ? 1.640 6.187 8.654 1.00 0.00 34 ALA A CA 7
ATOM 5445 C C . ALA A 1 34 ? 0.306 6.691 8.100 1.00 0.00 34 ALA A C 7
ATOM 5446 O O . ALA A 1 34 ? 0.027 7.888 8.139 1.00 0.00 34 ALA A O 7
ATOM 5453 N N . GLN A 1 35 ? -0.483 5.752 7.598 1.00 0.00 35 GLN A N 7
ATOM 5454 C CA . GLN A 1 35 ? -1.781 6.087 7.037 1.00 0.00 35 GLN A CA 7
ATOM 5455 C C . GLN A 1 35 ? -2.898 5.640 7.982 1.00 0.00 35 GLN A C 7
ATOM 5456 O O . GLN A 1 35 ? -3.948 5.183 7.534 1.00 0.00 35 GLN A O 7
ATOM 5470 N N . ARG A 1 36 ? -2.633 5.788 9.272 1.00 0.00 36 ARG A N 7
ATOM 5471 C CA . ARG A 1 36 ? -3.604 5.405 10.283 1.00 0.00 36 ARG A CA 7
ATOM 5472 C C . ARG A 1 36 ? -4.208 4.040 9.950 1.00 0.00 36 ARG A C 7
ATOM 5473 O O . ARG A 1 36 ? -5.335 3.742 10.344 1.00 0.00 36 ARG A O 7
ATOM 5494 N N . GLY A 1 37 ? -3.432 3.245 9.227 1.00 0.00 37 GLY A N 7
ATOM 5495 C CA . GLY A 1 37 ? -3.877 1.919 8.835 1.00 0.00 37 GLY A CA 7
ATOM 5496 C C . GLY A 1 37 ? -4.964 1.999 7.762 1.00 0.00 37 GLY A C 7
ATOM 5497 O O . GLY A 1 37 ? -5.946 1.260 7.811 1.00 0.00 37 GLY A O 7
ATOM 5501 N N . ASN A 1 38 ? -4.751 2.902 6.816 1.00 0.00 38 ASN A N 7
ATOM 5502 C CA . ASN A 1 38 ? -5.700 3.089 5.732 1.00 0.00 38 ASN A CA 7
ATOM 5503 C C . ASN A 1 38 ? -5.079 2.593 4.425 1.00 0.00 38 ASN A C 7
ATOM 5504 O O . ASN A 1 38 ? -4.243 3.275 3.833 1.00 0.00 38 ASN A O 7
ATOM 5515 N N . LYS A 1 39 ? -5.512 1.411 4.012 1.00 0.00 39 LYS A N 7
ATOM 5516 C CA . LYS A 1 39 ? -5.008 0.816 2.786 1.00 0.00 39 LYS A CA 7
ATOM 5517 C C . LYS A 1 39 ? -5.173 1.813 1.636 1.00 0.00 39 LYS A C 7
ATOM 5518 O O . LYS A 1 39 ? -4.188 2.242 1.037 1.00 0.00 39 LYS A O 7
ATOM 5537 N N . ASP A 1 40 ? -6.424 2.151 1.363 1.00 0.00 40 ASP A N 7
ATOM 5538 C CA . ASP A 1 40 ? -6.730 3.088 0.296 1.00 0.00 40 ASP A CA 7
ATOM 5539 C C . ASP A 1 40 ? -5.725 4.241 0.332 1.00 0.00 40 ASP A C 7
ATOM 5540 O O . ASP A 1 40 ? -5.004 4.472 -0.637 1.00 0.00 40 ASP A O 7
ATOM 5549 N N . ALA A 1 41 ? -5.710 4.935 1.461 1.00 0.00 41 ALA A N 7
ATOM 5550 C CA . ALA A 1 41 ? -4.805 6.059 1.636 1.00 0.00 41 ALA A CA 7
ATOM 5551 C C . ALA A 1 41 ? -3.380 5.618 1.298 1.00 0.00 41 ALA A C 7
ATOM 5552 O O . ALA A 1 41 ? -2.653 6.331 0.608 1.00 0.00 41 ALA A O 7
ATOM 5559 N N . ALA A 1 42 ? -3.023 4.445 1.800 1.00 0.00 42 ALA A N 7
ATOM 5560 C CA . ALA A 1 42 ? -1.697 3.900 1.559 1.00 0.00 42 ALA A CA 7
ATOM 5561 C C . ALA A 1 42 ? -1.495 3.706 0.055 1.00 0.00 42 ALA A C 7
ATOM 5562 O O . ALA A 1 42 ? -0.616 4.326 -0.541 1.00 0.00 42 ALA A O 7
ATOM 5569 N N . ILE A 1 43 ? -2.324 2.844 -0.515 1.00 0.00 43 ILE A N 7
ATOM 5570 C CA . ILE A 1 43 ? -2.247 2.561 -1.938 1.00 0.00 43 ILE A CA 7
ATOM 5571 C C . ILE A 1 43 ? -2.031 3.868 -2.702 1.00 0.00 43 ILE A C 7
ATOM 5572 O O . ILE A 1 43 ? -1.156 3.951 -3.563 1.00 0.00 43 ILE A O 7
ATOM 5588 N N . ASN A 1 44 ? -2.845 4.857 -2.362 1.00 0.00 44 ASN A N 7
ATOM 5589 C CA . ASN A 1 44 ? -2.754 6.157 -3.005 1.00 0.00 44 ASN A CA 7
ATOM 5590 C C . ASN A 1 44 ? -1.385 6.773 -2.709 1.00 0.00 44 ASN A C 7
ATOM 5591 O O . ASN A 1 44 ? -0.748 7.335 -3.598 1.00 0.00 44 ASN A O 7
ATOM 5602 N N . SER A 1 45 ? -0.974 6.647 -1.456 1.00 0.00 45 SER A N 7
ATOM 5603 C CA . SER A 1 45 ? 0.308 7.185 -1.031 1.00 0.00 45 SER A CA 7
ATOM 5604 C C . SER A 1 45 ? 1.442 6.502 -1.798 1.00 0.00 45 SER A C 7
ATOM 5605 O O . SER A 1 45 ? 2.325 7.170 -2.332 1.00 0.00 45 SER A O 7
ATOM 5613 N N . LEU A 1 46 ? 1.381 5.179 -1.827 1.00 0.00 46 LEU A N 7
ATOM 5614 C CA . LEU A 1 46 ? 2.392 4.398 -2.519 1.00 0.00 46 LEU A CA 7
ATOM 5615 C C . LEU A 1 46 ? 2.381 4.761 -4.005 1.00 0.00 46 LEU A C 7
ATOM 5616 O O . LEU A 1 46 ? 3.425 5.063 -4.581 1.00 0.00 46 LEU A O 7
ATOM 5632 N N . LEU A 1 47 ? 1.190 4.719 -4.584 1.00 0.00 47 LEU A N 7
ATOM 5633 C CA . LEU A 1 47 ? 1.030 5.040 -5.992 1.00 0.00 47 LEU A CA 7
ATOM 5634 C C . LEU A 1 47 ? 1.903 6.249 -6.337 1.00 0.00 47 LEU A C 7
ATOM 5635 O O . LEU A 1 47 ? 2.792 6.155 -7.182 1.00 0.00 47 LEU A O 7
ATOM 5651 N N . GLN A 1 48 ? 1.618 7.355 -5.666 1.00 0.00 48 GLN A N 7
ATOM 5652 C CA . GLN A 1 48 ? 2.365 8.580 -5.892 1.00 0.00 48 GLN A CA 7
ATOM 5653 C C . GLN A 1 48 ? 3.846 8.366 -5.571 1.00 0.00 48 GLN A C 7
ATOM 5654 O O . GLN A 1 48 ? 4.705 8.554 -6.431 1.00 0.00 48 GLN A O 7
ATOM 5668 N N . MET A 1 49 ? 4.099 7.975 -4.330 1.00 0.00 49 MET A N 7
ATOM 5669 C CA . MET A 1 49 ? 5.460 7.733 -3.885 1.00 0.00 49 MET A CA 7
ATOM 5670 C C . MET A 1 49 ? 6.220 6.866 -4.890 1.00 0.00 49 MET A C 7
ATOM 5671 O O . MET A 1 49 ? 5.612 6.121 -5.657 1.00 0.00 49 MET A O 7
ATOM 5685 N N . GLY A 1 50 ? 7.539 6.992 -4.854 1.00 0.00 50 GLY A N 7
ATOM 5686 C CA . GLY A 1 50 ? 8.388 6.229 -5.753 1.00 0.00 50 GLY A CA 7
ATOM 5687 C C . GLY A 1 50 ? 9.562 7.075 -6.249 1.00 0.00 50 GLY A C 7
ATOM 5688 O O . GLY A 1 50 ? 9.890 8.099 -5.651 1.00 0.00 50 GLY A O 7
ATOM 5692 N N . GLU A 1 51 ? 10.162 6.617 -7.338 1.00 0.00 51 GLU A N 7
ATOM 5693 C CA . GLU A 1 51 ? 11.292 7.320 -7.921 1.00 0.00 51 GLU A CA 7
ATOM 5694 C C . GLU A 1 51 ? 12.403 7.492 -6.883 1.00 0.00 51 GLU A C 7
ATOM 5695 O O . GLU A 1 51 ? 12.506 8.540 -6.247 1.00 0.00 51 GLU A O 7
ATOM 5707 N N . GLU A 1 52 ? 13.207 6.447 -6.744 1.00 0.00 52 GLU A N 7
ATOM 5708 C CA . GLU A 1 52 ? 14.306 6.470 -5.795 1.00 0.00 52 GLU A CA 7
ATOM 5709 C C . GLU A 1 52 ? 15.633 6.215 -6.513 1.00 0.00 52 GLU A C 7
ATOM 5710 O O . GLU A 1 52 ? 15.667 5.540 -7.540 1.00 0.00 52 GLU A O 7
ATOM 5722 N N . PRO A 1 53 ? 16.721 6.783 -5.928 1.00 0.00 53 PRO A N 7
ATOM 5723 C CA . PRO A 1 53 ? 18.047 6.624 -6.500 1.00 0.00 53 PRO A CA 7
ATOM 5724 C C . PRO A 1 53 ? 18.594 5.220 -6.235 1.00 0.00 53 PRO A C 7
ATOM 5725 O O . PRO A 1 53 ? 19.665 5.068 -5.648 1.00 0.00 53 PRO A O 7
ATOM 5736 N N . SER A 1 54 ? 17.835 4.230 -6.680 1.00 0.00 54 SER A N 7
ATOM 5737 C CA . SER A 1 54 ? 18.230 2.844 -6.497 1.00 0.00 54 SER A CA 7
ATOM 5738 C C . SER A 1 54 ? 18.213 2.113 -7.842 1.00 0.00 54 SER A C 7
ATOM 5739 O O . SER A 1 54 ? 19.264 1.761 -8.375 1.00 0.00 54 SER A O 7
ATOM 5747 N N . GLY A 1 55 ? 17.007 1.907 -8.351 1.00 0.00 55 GLY A N 7
ATOM 5748 C CA . GLY A 1 55 ? 16.839 1.225 -9.623 1.00 0.00 55 GLY A CA 7
ATOM 5749 C C . GLY A 1 55 ? 15.534 1.644 -10.302 1.00 0.00 55 GLY A C 7
ATOM 5750 O O . GLY A 1 55 ? 14.631 2.168 -9.650 1.00 0.00 55 GLY A O 7
ATOM 5754 N N . PRO A 1 56 ? 15.473 1.392 -11.637 1.00 0.00 56 PRO A N 7
ATOM 5755 C CA . PRO A 1 56 ? 14.293 1.738 -12.411 1.00 0.00 56 PRO A CA 7
ATOM 5756 C C . PRO A 1 56 ? 13.152 0.756 -12.138 1.00 0.00 56 PRO A C 7
ATOM 5757 O O . PRO A 1 56 ? 13.296 -0.446 -12.358 1.00 0.00 56 PRO A O 7
ATOM 5768 N N . SER A 1 57 ? 12.042 1.303 -11.664 1.00 0.00 57 SER A N 7
ATOM 5769 C CA . SER A 1 57 ? 10.877 0.491 -11.360 1.00 0.00 57 SER A CA 7
ATOM 5770 C C . SER A 1 57 ? 10.268 -0.057 -12.652 1.00 0.00 57 SER A C 7
ATOM 5771 O O . SER A 1 57 ? 9.449 0.607 -13.286 1.00 0.00 57 SER A O 7
ATOM 5779 N N . SER A 1 58 ? 10.693 -1.261 -13.005 1.00 0.00 58 SER A N 7
ATOM 5780 C CA . SER A 1 58 ? 10.200 -1.905 -14.210 1.00 0.00 58 SER A CA 7
ATOM 5781 C C . SER A 1 58 ? 9.341 -3.117 -13.843 1.00 0.00 58 SER A C 7
ATOM 5782 O O . SER A 1 58 ? 8.163 -3.176 -14.193 1.00 0.00 58 SER A O 7
ATOM 5790 N N . GLY A 1 59 ? 9.963 -4.052 -13.141 1.00 0.00 59 GLY A N 7
ATOM 5791 C CA . GLY A 1 59 ? 9.270 -5.259 -12.722 1.00 0.00 59 GLY A CA 7
ATOM 5792 C C . GLY A 1 59 ? 9.948 -6.506 -13.293 1.00 0.00 59 GLY A C 7
ATOM 5793 O O . GLY A 1 59 ? 10.608 -6.440 -14.328 1.00 0.00 59 GLY A O 7
ATOM 5797 N N . GLY A 1 1 ? -19.184 0.510 10.011 1.00 0.00 1 GLY A N 8
ATOM 5798 C CA . GLY A 1 1 ? -19.804 -0.364 10.992 1.00 0.00 1 GLY A CA 8
ATOM 5799 C C . GLY A 1 1 ? -18.833 -1.456 11.445 1.00 0.00 1 GLY A C 8
ATOM 5800 O O . GLY A 1 1 ? -18.281 -1.385 12.542 1.00 0.00 1 GLY A O 8
ATOM 5804 N N . SER A 1 2 ? -18.655 -2.441 10.577 1.00 0.00 2 SER A N 8
ATOM 5805 C CA . SER A 1 2 ? -17.760 -3.547 10.874 1.00 0.00 2 SER A CA 8
ATOM 5806 C C . SER A 1 2 ? -16.309 -3.063 10.867 1.00 0.00 2 SER A C 8
ATOM 5807 O O . SER A 1 2 ? -15.581 -3.286 9.901 1.00 0.00 2 SER A O 8
ATOM 5815 N N . SER A 1 3 ? -15.932 -2.408 11.955 1.00 0.00 3 SER A N 8
ATOM 5816 C CA . SER A 1 3 ? -14.580 -1.890 12.086 1.00 0.00 3 SER A CA 8
ATOM 5817 C C . SER A 1 3 ? -14.131 -1.965 13.547 1.00 0.00 3 SER A C 8
ATOM 5818 O O . SER A 1 3 ? -14.959 -1.957 14.456 1.00 0.00 3 SER A O 8
ATOM 5826 N N . GLY A 1 4 ? -12.820 -2.035 13.726 1.00 0.00 4 GLY A N 8
ATOM 5827 C CA . GLY A 1 4 ? -12.250 -2.112 15.061 1.00 0.00 4 GLY A CA 8
ATOM 5828 C C . GLY A 1 4 ? -11.085 -1.132 15.216 1.00 0.00 4 GLY A C 8
ATOM 5829 O O . GLY A 1 4 ? -10.364 -0.862 14.257 1.00 0.00 4 GLY A O 8
ATOM 5833 N N . SER A 1 5 ? -10.936 -0.628 16.432 1.00 0.00 5 SER A N 8
ATOM 5834 C CA . SER A 1 5 ? -9.871 0.316 16.726 1.00 0.00 5 SER A CA 8
ATOM 5835 C C . SER A 1 5 ? -8.516 -0.394 16.681 1.00 0.00 5 SER A C 8
ATOM 5836 O O . SER A 1 5 ? -7.906 -0.641 17.720 1.00 0.00 5 SER A O 8
ATOM 5844 N N . SER A 1 6 ? -8.085 -0.702 15.466 1.00 0.00 6 SER A N 8
ATOM 5845 C CA . SER A 1 6 ? -6.814 -1.378 15.272 1.00 0.00 6 SER A CA 8
ATOM 5846 C C . SER A 1 6 ? -5.879 -0.505 14.433 1.00 0.00 6 SER A C 8
ATOM 5847 O O . SER A 1 6 ? -6.324 0.440 13.783 1.00 0.00 6 SER A O 8
ATOM 5855 N N . GLY A 1 7 ? -4.602 -0.853 14.473 1.00 0.00 7 GLY A N 8
ATOM 5856 C CA . GLY A 1 7 ? -3.600 -0.113 13.725 1.00 0.00 7 GLY A CA 8
ATOM 5857 C C . GLY A 1 7 ? -3.362 -0.747 12.353 1.00 0.00 7 GLY A C 8
ATOM 5858 O O . GLY A 1 7 ? -4.185 -0.608 11.449 1.00 0.00 7 GLY A O 8
ATOM 5862 N N . CYS A 1 8 ? -2.231 -1.429 12.240 1.00 0.00 8 CYS A N 8
ATOM 5863 C CA . CYS A 1 8 ? -1.874 -2.085 10.994 1.00 0.00 8 CYS A CA 8
ATOM 5864 C C . CYS A 1 8 ? -2.516 -3.473 10.980 1.00 0.00 8 CYS A C 8
ATOM 5865 O O . CYS A 1 8 ? -3.034 -3.931 11.998 1.00 0.00 8 CYS A O 8
ATOM 5873 N N . SER A 1 9 ? -2.461 -4.105 9.817 1.00 0.00 9 SER A N 8
ATOM 5874 C CA . SER A 1 9 ? -3.031 -5.432 9.658 1.00 0.00 9 SER A CA 8
ATOM 5875 C C . SER A 1 9 ? -2.205 -6.239 8.654 1.00 0.00 9 SER A C 8
ATOM 5876 O O . SER A 1 9 ? -1.532 -5.668 7.797 1.00 0.00 9 SER A O 8
ATOM 5884 N N . GLU A 1 10 ? -2.283 -7.554 8.793 1.00 0.00 10 GLU A N 8
ATOM 5885 C CA . GLU A 1 10 ? -1.552 -8.445 7.909 1.00 0.00 10 GLU A CA 8
ATOM 5886 C C . GLU A 1 10 ? -2.374 -8.739 6.652 1.00 0.00 10 GLU A C 8
ATOM 5887 O O . GLU A 1 10 ? -1.816 -9.026 5.594 1.00 0.00 10 GLU A O 8
ATOM 5899 N N . GLU A 1 11 ? -3.687 -8.657 6.810 1.00 0.00 11 GLU A N 8
ATOM 5900 C CA . GLU A 1 11 ? -4.591 -8.910 5.702 1.00 0.00 11 GLU A CA 8
ATOM 5901 C C . GLU A 1 11 ? -4.529 -7.762 4.693 1.00 0.00 11 GLU A C 8
ATOM 5902 O O . GLU A 1 11 ? -4.457 -7.993 3.487 1.00 0.00 11 GLU A O 8
ATOM 5914 N N . ASP A 1 12 ? -4.560 -6.548 5.224 1.00 0.00 12 ASP A N 8
ATOM 5915 C CA . ASP A 1 12 ? -4.509 -5.363 4.385 1.00 0.00 12 ASP A CA 8
ATOM 5916 C C . ASP A 1 12 ? -3.139 -5.281 3.708 1.00 0.00 12 ASP A C 8
ATOM 5917 O O . ASP A 1 12 ? -3.051 -5.061 2.501 1.00 0.00 12 ASP A O 8
ATOM 5926 N N . LEU A 1 13 ? -2.104 -5.464 4.515 1.00 0.00 13 LEU A N 8
ATOM 5927 C CA . LEU A 1 13 ? -0.743 -5.414 4.009 1.00 0.00 13 LEU A CA 8
ATOM 5928 C C . LEU A 1 13 ? -0.649 -6.245 2.728 1.00 0.00 13 LEU A C 8
ATOM 5929 O O . LEU A 1 13 ? -0.509 -5.696 1.636 1.00 0.00 13 LEU A O 8
ATOM 5945 N N . LYS A 1 14 ? -0.729 -7.556 2.904 1.00 0.00 14 LYS A N 8
ATOM 5946 C CA . LYS A 1 14 ? -0.655 -8.468 1.775 1.00 0.00 14 LYS A CA 8
ATOM 5947 C C . LYS A 1 14 ? -1.429 -7.877 0.595 1.00 0.00 14 LYS A C 8
ATOM 5948 O O . LYS A 1 14 ? -0.937 -7.867 -0.532 1.00 0.00 14 LYS A O 8
ATOM 5967 N N . ALA A 1 15 ? -2.628 -7.400 0.895 1.00 0.00 15 ALA A N 8
ATOM 5968 C CA . ALA A 1 15 ? -3.475 -6.809 -0.127 1.00 0.00 15 ALA A CA 8
ATOM 5969 C C . ALA A 1 15 ? -2.647 -5.840 -0.973 1.00 0.00 15 ALA A C 8
ATOM 5970 O O . ALA A 1 15 ? -2.568 -5.986 -2.192 1.00 0.00 15 ALA A O 8
ATOM 5977 N N . ILE A 1 16 ? -2.049 -4.873 -0.293 1.00 0.00 16 ILE A N 8
ATOM 5978 C CA . ILE A 1 16 ? -1.229 -3.881 -0.967 1.00 0.00 16 ILE A CA 8
ATOM 5979 C C . ILE A 1 16 ? -0.081 -4.583 -1.694 1.00 0.00 16 ILE A C 8
ATOM 5980 O O . ILE A 1 16 ? 0.088 -4.418 -2.902 1.00 0.00 16 ILE A O 8
ATOM 5996 N N . GLN A 1 17 ? 0.680 -5.353 -0.929 1.00 0.00 17 GLN A N 8
ATOM 5997 C CA . GLN A 1 17 ? 1.807 -6.082 -1.486 1.00 0.00 17 GLN A CA 8
ATOM 5998 C C . GLN A 1 17 ? 1.451 -6.636 -2.867 1.00 0.00 17 GLN A C 8
ATOM 5999 O O . GLN A 1 17 ? 2.112 -6.321 -3.856 1.00 0.00 17 GLN A O 8
ATOM 6013 N N . ASP A 1 18 ? 0.406 -7.451 -2.891 1.00 0.00 18 ASP A N 8
ATOM 6014 C CA . ASP A 1 18 ? -0.046 -8.051 -4.135 1.00 0.00 18 ASP A CA 8
ATOM 6015 C C . ASP A 1 18 ? -0.130 -6.972 -5.216 1.00 0.00 18 ASP A C 8
ATOM 6016 O O . ASP A 1 18 ? 0.319 -7.181 -6.342 1.00 0.00 18 ASP A O 8
ATOM 6025 N N . MET A 1 19 ? -0.709 -5.843 -4.836 1.00 0.00 19 MET A N 8
ATOM 6026 C CA . MET A 1 19 ? -0.858 -4.731 -5.760 1.00 0.00 19 MET A CA 8
ATOM 6027 C C . MET A 1 19 ? 0.495 -4.078 -6.055 1.00 0.00 19 MET A C 8
ATOM 6028 O O . MET A 1 19 ? 0.724 -3.590 -7.160 1.00 0.00 19 MET A O 8
ATOM 6042 N N . PHE A 1 20 ? 1.354 -4.091 -5.047 1.00 0.00 20 PHE A N 8
ATOM 6043 C CA . PHE A 1 20 ? 2.677 -3.506 -5.184 1.00 0.00 20 PHE A CA 8
ATOM 6044 C C . PHE A 1 20 ? 3.748 -4.430 -4.602 1.00 0.00 20 PHE A C 8
ATOM 6045 O O . PHE A 1 20 ? 4.209 -4.223 -3.480 1.00 0.00 20 PHE A O 8
ATOM 6062 N N . PRO A 1 21 ? 4.123 -5.458 -5.410 1.00 0.00 21 PRO A N 8
ATOM 6063 C CA . PRO A 1 21 ? 5.131 -6.414 -4.987 1.00 0.00 21 PRO A CA 8
ATOM 6064 C C . PRO A 1 21 ? 6.532 -5.802 -5.057 1.00 0.00 21 PRO A C 8
ATOM 6065 O O . PRO A 1 21 ? 7.290 -5.866 -4.091 1.00 0.00 21 PRO A O 8
ATOM 6076 N N . ASN A 1 22 ? 6.833 -5.224 -6.210 1.00 0.00 22 ASN A N 8
ATOM 6077 C CA . ASN A 1 22 ? 8.129 -4.601 -6.420 1.00 0.00 22 ASN A CA 8
ATOM 6078 C C . ASN A 1 22 ? 8.496 -3.771 -5.188 1.00 0.00 22 ASN A C 8
ATOM 6079 O O . ASN A 1 22 ? 9.644 -3.782 -4.747 1.00 0.00 22 ASN A O 8
ATOM 6090 N N . MET A 1 23 ? 7.499 -3.071 -4.667 1.00 0.00 23 MET A N 8
ATOM 6091 C CA . MET A 1 23 ? 7.702 -2.238 -3.494 1.00 0.00 23 MET A CA 8
ATOM 6092 C C . MET A 1 23 ? 8.204 -3.068 -2.311 1.00 0.00 23 MET A C 8
ATOM 6093 O O . MET A 1 23 ? 8.021 -4.284 -2.280 1.00 0.00 23 MET A O 8
ATOM 6107 N N . ASP A 1 24 ? 8.827 -2.378 -1.367 1.00 0.00 24 ASP A N 8
ATOM 6108 C CA . ASP A 1 24 ? 9.357 -3.036 -0.185 1.00 0.00 24 ASP A CA 8
ATOM 6109 C C . ASP A 1 24 ? 8.251 -3.158 0.864 1.00 0.00 24 ASP A C 8
ATOM 6110 O O . ASP A 1 24 ? 7.548 -2.189 1.146 1.00 0.00 24 ASP A O 8
ATOM 6119 N N . GLN A 1 25 ? 8.131 -4.357 1.415 1.00 0.00 25 GLN A N 8
ATOM 6120 C CA . GLN A 1 25 ? 7.122 -4.618 2.427 1.00 0.00 25 GLN A CA 8
ATOM 6121 C C . GLN A 1 25 ? 7.240 -3.605 3.568 1.00 0.00 25 GLN A C 8
ATOM 6122 O O . GLN A 1 25 ? 6.318 -2.828 3.810 1.00 0.00 25 GLN A O 8
ATOM 6136 N N . GLU A 1 26 ? 8.382 -3.647 4.238 1.00 0.00 26 GLU A N 8
ATOM 6137 C CA . GLU A 1 26 ? 8.633 -2.743 5.347 1.00 0.00 26 GLU A CA 8
ATOM 6138 C C . GLU A 1 26 ? 8.116 -1.341 5.016 1.00 0.00 26 GLU A C 8
ATOM 6139 O O . GLU A 1 26 ? 7.531 -0.674 5.868 1.00 0.00 26 GLU A O 8
ATOM 6151 N N . VAL A 1 27 ? 8.350 -0.936 3.776 1.00 0.00 27 VAL A N 8
ATOM 6152 C CA . VAL A 1 27 ? 7.915 0.374 3.323 1.00 0.00 27 VAL A CA 8
ATOM 6153 C C . VAL A 1 27 ? 6.386 0.426 3.318 1.00 0.00 27 VAL A C 8
ATOM 6154 O O . VAL A 1 27 ? 5.789 1.319 3.917 1.00 0.00 27 VAL A O 8
ATOM 6167 N N . ILE A 1 28 ? 5.794 -0.544 2.636 1.00 0.00 28 ILE A N 8
ATOM 6168 C CA . ILE A 1 28 ? 4.346 -0.620 2.545 1.00 0.00 28 ILE A CA 8
ATOM 6169 C C . ILE A 1 28 ? 3.738 -0.338 3.921 1.00 0.00 28 ILE A C 8
ATOM 6170 O O . ILE A 1 28 ? 2.817 0.468 4.043 1.00 0.00 28 ILE A O 8
ATOM 6186 N N . ARG A 1 29 ? 4.279 -1.017 4.922 1.00 0.00 29 ARG A N 8
ATOM 6187 C CA . ARG A 1 29 ? 3.801 -0.850 6.284 1.00 0.00 29 ARG A CA 8
ATOM 6188 C C . ARG A 1 29 ? 4.036 0.587 6.756 1.00 0.00 29 ARG A C 8
ATOM 6189 O O . ARG A 1 29 ? 3.151 1.202 7.349 1.00 0.00 29 ARG A O 8
ATOM 6210 N N . SER A 1 30 ? 5.233 1.080 6.475 1.00 0.00 30 SER A N 8
ATOM 6211 C CA . SER A 1 30 ? 5.595 2.432 6.863 1.00 0.00 30 SER A CA 8
ATOM 6212 C C . SER A 1 30 ? 4.618 3.434 6.245 1.00 0.00 30 SER A C 8
ATOM 6213 O O . SER A 1 30 ? 4.546 4.583 6.677 1.00 0.00 30 SER A O 8
ATOM 6221 N N . VAL A 1 31 ? 3.890 2.961 5.244 1.00 0.00 31 VAL A N 8
ATOM 6222 C CA . VAL A 1 31 ? 2.920 3.801 4.563 1.00 0.00 31 VAL A CA 8
ATOM 6223 C C . VAL A 1 31 ? 1.550 3.629 5.223 1.00 0.00 31 VAL A C 8
ATOM 6224 O O . VAL A 1 31 ? 0.916 4.610 5.608 1.00 0.00 31 VAL A O 8
ATOM 6237 N N . LEU A 1 32 ? 1.134 2.376 5.332 1.00 0.00 32 LEU A N 8
ATOM 6238 C CA . LEU A 1 32 ? -0.149 2.063 5.938 1.00 0.00 32 LEU A CA 8
ATOM 6239 C C . LEU A 1 32 ? -0.180 2.613 7.366 1.00 0.00 32 LEU A C 8
ATOM 6240 O O . LEU A 1 32 ? -1.199 3.141 7.809 1.00 0.00 32 LEU A O 8
ATOM 6256 N N . GLU A 1 33 ? 0.948 2.469 8.046 1.00 0.00 33 GLU A N 8
ATOM 6257 C CA . GLU A 1 33 ? 1.062 2.944 9.415 1.00 0.00 33 GLU A CA 8
ATOM 6258 C C . GLU A 1 33 ? 1.056 4.474 9.448 1.00 0.00 33 GLU A C 8
ATOM 6259 O O . GLU A 1 33 ? 0.461 5.077 10.339 1.00 0.00 33 GLU A O 8
ATOM 6271 N N . ALA A 1 34 ? 1.727 5.057 8.465 1.00 0.00 34 ALA A N 8
ATOM 6272 C CA . ALA A 1 34 ? 1.807 6.505 8.370 1.00 0.00 34 ALA A CA 8
ATOM 6273 C C . ALA A 1 34 ? 0.476 7.052 7.850 1.00 0.00 34 ALA A C 8
ATOM 6274 O O . ALA A 1 34 ? 0.246 8.261 7.873 1.00 0.00 34 ALA A O 8
ATOM 6281 N N . GLN A 1 35 ? -0.366 6.137 7.395 1.00 0.00 35 GLN A N 8
ATOM 6282 C CA . GLN A 1 35 ? -1.668 6.512 6.870 1.00 0.00 35 GLN A CA 8
ATOM 6283 C C . GLN A 1 35 ? -2.772 6.105 7.848 1.00 0.00 35 GLN A C 8
ATOM 6284 O O . GLN A 1 35 ? -3.829 5.629 7.435 1.00 0.00 35 GLN A O 8
ATOM 6298 N N . ARG A 1 36 ? -2.490 6.306 9.127 1.00 0.00 36 ARG A N 8
ATOM 6299 C CA . ARG A 1 36 ? -3.445 5.965 10.167 1.00 0.00 36 ARG A CA 8
ATOM 6300 C C . ARG A 1 36 ? -4.104 4.618 9.862 1.00 0.00 36 ARG A C 8
ATOM 6301 O O . ARG A 1 36 ? -5.299 4.441 10.094 1.00 0.00 36 ARG A O 8
ATOM 6322 N N . GLY A 1 37 ? -3.296 3.703 9.347 1.00 0.00 37 GLY A N 8
ATOM 6323 C CA . GLY A 1 37 ? -3.786 2.378 9.008 1.00 0.00 37 GLY A CA 8
ATOM 6324 C C . GLY A 1 37 ? -4.887 2.454 7.949 1.00 0.00 37 GLY A C 8
ATOM 6325 O O . GLY A 1 37 ? -5.940 1.836 8.097 1.00 0.00 37 GLY A O 8
ATOM 6329 N N . ASN A 1 38 ? -4.606 3.218 6.903 1.00 0.00 38 ASN A N 8
ATOM 6330 C CA . ASN A 1 38 ? -5.560 3.384 5.820 1.00 0.00 38 ASN A CA 8
ATOM 6331 C C . ASN A 1 38 ? -4.960 2.826 4.528 1.00 0.00 38 ASN A C 8
ATOM 6332 O O . ASN A 1 38 ? -4.166 3.495 3.868 1.00 0.00 38 ASN A O 8
ATOM 6343 N N . LYS A 1 39 ? -5.361 1.605 4.206 1.00 0.00 39 LYS A N 8
ATOM 6344 C CA . LYS A 1 39 ? -4.873 0.949 3.005 1.00 0.00 39 LYS A CA 8
ATOM 6345 C C . LYS A 1 39 ? -5.087 1.871 1.802 1.00 0.00 39 LYS A C 8
ATOM 6346 O O . LYS A 1 39 ? -4.130 2.263 1.138 1.00 0.00 39 LYS A O 8
ATOM 6365 N N . ASP A 1 40 ? -6.350 2.190 1.560 1.00 0.00 40 ASP A N 8
ATOM 6366 C CA . ASP A 1 40 ? -6.703 3.058 0.449 1.00 0.00 40 ASP A CA 8
ATOM 6367 C C . ASP A 1 40 ? -5.730 4.239 0.402 1.00 0.00 40 ASP A C 8
ATOM 6368 O O . ASP A 1 40 ? -5.032 4.432 -0.592 1.00 0.00 40 ASP A O 8
ATOM 6377 N N . ALA A 1 41 ? -5.717 4.997 1.488 1.00 0.00 41 ALA A N 8
ATOM 6378 C CA . ALA A 1 41 ? -4.842 6.153 1.583 1.00 0.00 41 ALA A CA 8
ATOM 6379 C C . ALA A 1 41 ? -3.414 5.737 1.225 1.00 0.00 41 ALA A C 8
ATOM 6380 O O . ALA A 1 41 ? -2.732 6.430 0.472 1.00 0.00 41 ALA A O 8
ATOM 6387 N N . ALA A 1 42 ? -3.003 4.607 1.782 1.00 0.00 42 ALA A N 8
ATOM 6388 C CA . ALA A 1 42 ? -1.669 4.091 1.531 1.00 0.00 42 ALA A CA 8
ATOM 6389 C C . ALA A 1 42 ? -1.501 3.830 0.033 1.00 0.00 42 ALA A C 8
ATOM 6390 O O . ALA A 1 42 ? -0.523 4.268 -0.571 1.00 0.00 42 ALA A O 8
ATOM 6397 N N . ILE A 1 43 ? -2.470 3.118 -0.523 1.00 0.00 43 ILE A N 8
ATOM 6398 C CA . ILE A 1 43 ? -2.442 2.794 -1.940 1.00 0.00 43 ILE A CA 8
ATOM 6399 C C . ILE A 1 43 ? -2.149 4.063 -2.743 1.00 0.00 43 ILE A C 8
ATOM 6400 O O . ILE A 1 43 ? -1.379 4.032 -3.701 1.00 0.00 43 ILE A O 8
ATOM 6416 N N . ASN A 1 44 ? -2.780 5.150 -2.323 1.00 0.00 44 ASN A N 8
ATOM 6417 C CA . ASN A 1 44 ? -2.597 6.427 -2.991 1.00 0.00 44 ASN A CA 8
ATOM 6418 C C . ASN A 1 44 ? -1.166 6.918 -2.760 1.00 0.00 44 ASN A C 8
ATOM 6419 O O . ASN A 1 44 ? -0.506 7.377 -3.691 1.00 0.00 44 ASN A O 8
ATOM 6430 N N . SER A 1 45 ? -0.730 6.806 -1.514 1.00 0.00 45 SER A N 8
ATOM 6431 C CA . SER A 1 45 ? 0.610 7.233 -1.149 1.00 0.00 45 SER A CA 8
ATOM 6432 C C . SER A 1 45 ? 1.648 6.413 -1.918 1.00 0.00 45 SER A C 8
ATOM 6433 O O . SER A 1 45 ? 2.627 6.962 -2.424 1.00 0.00 45 SER A O 8
ATOM 6441 N N . LEU A 1 46 ? 1.400 5.114 -1.983 1.00 0.00 46 LEU A N 8
ATOM 6442 C CA . LEU A 1 46 ? 2.301 4.214 -2.683 1.00 0.00 46 LEU A CA 8
ATOM 6443 C C . LEU A 1 46 ? 2.318 4.571 -4.170 1.00 0.00 46 LEU A C 8
ATOM 6444 O O . LEU A 1 46 ? 3.381 4.802 -4.744 1.00 0.00 46 LEU A O 8
ATOM 6460 N N . LEU A 1 47 ? 1.128 4.604 -4.752 1.00 0.00 47 LEU A N 8
ATOM 6461 C CA . LEU A 1 47 ? 0.993 4.929 -6.162 1.00 0.00 47 LEU A CA 8
ATOM 6462 C C . LEU A 1 47 ? 1.939 6.081 -6.508 1.00 0.00 47 LEU A C 8
ATOM 6463 O O . LEU A 1 47 ? 2.831 5.927 -7.342 1.00 0.00 47 LEU A O 8
ATOM 6479 N N . GLN A 1 48 ? 1.713 7.208 -5.850 1.00 0.00 48 GLN A N 8
ATOM 6480 C CA . GLN A 1 48 ? 2.534 8.385 -6.078 1.00 0.00 48 GLN A CA 8
ATOM 6481 C C . GLN A 1 48 ? 4.009 8.059 -5.834 1.00 0.00 48 GLN A C 8
ATOM 6482 O O . GLN A 1 48 ? 4.842 8.234 -6.722 1.00 0.00 48 GLN A O 8
ATOM 6496 N N . MET A 1 49 ? 4.287 7.591 -4.627 1.00 0.00 49 MET A N 8
ATOM 6497 C CA . MET A 1 49 ? 5.646 7.238 -4.255 1.00 0.00 49 MET A CA 8
ATOM 6498 C C . MET A 1 49 ? 6.354 6.504 -5.395 1.00 0.00 49 MET A C 8
ATOM 6499 O O . MET A 1 49 ? 5.733 5.722 -6.114 1.00 0.00 49 MET A O 8
ATOM 6513 N N . GLY A 1 50 ? 7.643 6.780 -5.525 1.00 0.00 50 GLY A N 8
ATOM 6514 C CA . GLY A 1 50 ? 8.441 6.155 -6.566 1.00 0.00 50 GLY A CA 8
ATOM 6515 C C . GLY A 1 50 ? 8.020 6.650 -7.952 1.00 0.00 50 GLY A C 8
ATOM 6516 O O . GLY A 1 50 ? 7.180 7.541 -8.068 1.00 0.00 50 GLY A O 8
ATOM 6520 N N . GLU A 1 51 ? 8.623 6.049 -8.967 1.00 0.00 51 GLU A N 8
ATOM 6521 C CA . GLU A 1 51 ? 8.321 6.417 -10.340 1.00 0.00 51 GLU A CA 8
ATOM 6522 C C . GLU A 1 51 ? 8.435 5.196 -11.254 1.00 0.00 51 GLU A C 8
ATOM 6523 O O . GLU A 1 51 ? 9.524 4.658 -11.445 1.00 0.00 51 GLU A O 8
ATOM 6535 N N . GLU A 1 52 ? 7.294 4.794 -11.796 1.00 0.00 52 GLU A N 8
ATOM 6536 C CA . GLU A 1 52 ? 7.252 3.646 -12.685 1.00 0.00 52 GLU A CA 8
ATOM 6537 C C . GLU A 1 52 ? 6.690 4.051 -14.049 1.00 0.00 52 GLU A C 8
ATOM 6538 O O . GLU A 1 52 ? 5.678 4.747 -14.126 1.00 0.00 52 GLU A O 8
ATOM 6550 N N . PRO A 1 53 ? 7.388 3.587 -15.120 1.00 0.00 53 PRO A N 8
ATOM 6551 C CA . PRO A 1 53 ? 6.969 3.894 -16.477 1.00 0.00 53 PRO A CA 8
ATOM 6552 C C . PRO A 1 53 ? 5.744 3.067 -16.873 1.00 0.00 53 PRO A C 8
ATOM 6553 O O . PRO A 1 53 ? 5.599 1.922 -16.447 1.00 0.00 53 PRO A O 8
ATOM 6564 N N . SER A 1 54 ? 4.893 3.679 -17.684 1.00 0.00 54 SER A N 8
ATOM 6565 C CA . SER A 1 54 ? 3.685 3.014 -18.142 1.00 0.00 54 SER A CA 8
ATOM 6566 C C . SER A 1 54 ? 3.033 2.258 -16.983 1.00 0.00 54 SER A C 8
ATOM 6567 O O . SER A 1 54 ? 3.360 1.099 -16.730 1.00 0.00 54 SER A O 8
ATOM 6575 N N . GLY A 1 55 ? 2.121 2.944 -16.310 1.00 0.00 55 GLY A N 8
ATOM 6576 C CA . GLY A 1 55 ? 1.419 2.352 -15.183 1.00 0.00 55 GLY A CA 8
ATOM 6577 C C . GLY A 1 55 ? -0.073 2.685 -15.231 1.00 0.00 55 GLY A C 8
ATOM 6578 O O . GLY A 1 55 ? -0.539 3.331 -16.168 1.00 0.00 55 GLY A O 8
ATOM 6582 N N . PRO A 1 56 ? -0.800 2.216 -14.182 1.00 0.00 56 PRO A N 8
ATOM 6583 C CA . PRO A 1 56 ? -2.231 2.457 -14.095 1.00 0.00 56 PRO A CA 8
ATOM 6584 C C . PRO A 1 56 ? -2.519 3.904 -13.692 1.00 0.00 56 PRO A C 8
ATOM 6585 O O . PRO A 1 56 ? -2.594 4.219 -12.506 1.00 0.00 56 PRO A O 8
ATOM 6596 N N . SER A 1 57 ? -2.674 4.747 -14.703 1.00 0.00 57 SER A N 8
ATOM 6597 C CA . SER A 1 57 ? -2.952 6.153 -14.470 1.00 0.00 57 SER A CA 8
ATOM 6598 C C . SER A 1 57 ? -4.350 6.317 -13.869 1.00 0.00 57 SER A C 8
ATOM 6599 O O . SER A 1 57 ? -5.349 6.012 -14.519 1.00 0.00 57 SER A O 8
ATOM 6607 N N . SER A 1 58 ? -4.376 6.799 -12.635 1.00 0.00 58 SER A N 8
ATOM 6608 C CA . SER A 1 58 ? -5.635 7.007 -11.940 1.00 0.00 58 SER A CA 8
ATOM 6609 C C . SER A 1 58 ? -6.056 8.474 -12.047 1.00 0.00 58 SER A C 8
ATOM 6610 O O . SER A 1 58 ? -5.548 9.324 -11.318 1.00 0.00 58 SER A O 8
ATOM 6618 N N . GLY A 1 59 ? -6.980 8.725 -12.963 1.00 0.00 59 GLY A N 8
ATOM 6619 C CA . GLY A 1 59 ? -7.475 10.075 -13.175 1.00 0.00 59 GLY A CA 8
ATOM 6620 C C . GLY A 1 59 ? -6.714 10.766 -14.308 1.00 0.00 59 GLY A C 8
ATOM 6621 O O . GLY A 1 59 ? -7.309 11.475 -15.119 1.00 0.00 59 GLY A O 8
ATOM 6625 N N . GLY A 1 1 ? -15.524 7.182 11.798 1.00 0.00 1 GLY A N 9
ATOM 6626 C CA . GLY A 1 1 ? -14.255 6.830 11.183 1.00 0.00 1 GLY A CA 9
ATOM 6627 C C . GLY A 1 1 ? -13.915 5.359 11.433 1.00 0.00 1 GLY A C 9
ATOM 6628 O O . GLY A 1 1 ? -14.082 4.521 10.548 1.00 0.00 1 GLY A O 9
ATOM 6632 N N . SER A 1 2 ? -13.444 5.091 12.642 1.00 0.00 2 SER A N 9
ATOM 6633 C CA . SER A 1 2 ? -13.079 3.736 13.019 1.00 0.00 2 SER A CA 9
ATOM 6634 C C . SER A 1 2 ? -12.747 3.680 14.512 1.00 0.00 2 SER A C 9
ATOM 6635 O O . SER A 1 2 ? -12.098 4.581 15.041 1.00 0.00 2 SER A O 9
ATOM 6643 N N . SER A 1 3 ? -13.206 2.613 15.148 1.00 0.00 3 SER A N 9
ATOM 6644 C CA . SER A 1 3 ? -12.965 2.427 16.569 1.00 0.00 3 SER A CA 9
ATOM 6645 C C . SER A 1 3 ? -11.485 2.131 16.815 1.00 0.00 3 SER A C 9
ATOM 6646 O O . SER A 1 3 ? -10.878 1.342 16.092 1.00 0.00 3 SER A O 9
ATOM 6654 N N . GLY A 1 4 ? -10.946 2.778 17.837 1.00 0.00 4 GLY A N 9
ATOM 6655 C CA . GLY A 1 4 ? -9.548 2.594 18.187 1.00 0.00 4 GLY A CA 9
ATOM 6656 C C . GLY A 1 4 ? -9.354 1.325 19.020 1.00 0.00 4 GLY A C 9
ATOM 6657 O O . GLY A 1 4 ? -9.739 1.279 20.187 1.00 0.00 4 GLY A O 9
ATOM 6661 N N . SER A 1 5 ? -8.757 0.326 18.386 1.00 0.00 5 SER A N 9
ATOM 6662 C CA . SER A 1 5 ? -8.508 -0.941 19.054 1.00 0.00 5 SER A CA 9
ATOM 6663 C C . SER A 1 5 ? -7.360 -1.679 18.362 1.00 0.00 5 SER A C 9
ATOM 6664 O O . SER A 1 5 ? -6.358 -2.008 18.995 1.00 0.00 5 SER A O 9
ATOM 6672 N N . SER A 1 6 ? -7.545 -1.919 17.072 1.00 0.00 6 SER A N 9
ATOM 6673 C CA . SER A 1 6 ? -6.538 -2.613 16.288 1.00 0.00 6 SER A CA 9
ATOM 6674 C C . SER A 1 6 ? -5.807 -1.621 15.379 1.00 0.00 6 SER A C 9
ATOM 6675 O O . SER A 1 6 ? -4.583 -1.513 15.430 1.00 0.00 6 SER A O 9
ATOM 6683 N N . GLY A 1 7 ? -6.590 -0.923 14.569 1.00 0.00 7 GLY A N 9
ATOM 6684 C CA . GLY A 1 7 ? -6.033 0.056 13.651 1.00 0.00 7 GLY A CA 9
ATOM 6685 C C . GLY A 1 7 ? -5.571 -0.611 12.353 1.00 0.00 7 GLY A C 9
ATOM 6686 O O . GLY A 1 7 ? -6.393 -1.041 11.546 1.00 0.00 7 GLY A O 9
ATOM 6690 N N . CYS A 1 8 ? -4.257 -0.675 12.193 1.00 0.00 8 CYS A N 9
ATOM 6691 C CA . CYS A 1 8 ? -3.676 -1.281 11.008 1.00 0.00 8 CYS A CA 9
ATOM 6692 C C . CYS A 1 8 ? -3.992 -2.778 11.030 1.00 0.00 8 CYS A C 9
ATOM 6693 O O . CYS A 1 8 ? -4.690 -3.256 11.923 1.00 0.00 8 CYS A O 9
ATOM 6701 N N . SER A 1 9 ? -3.462 -3.477 10.037 1.00 0.00 9 SER A N 9
ATOM 6702 C CA . SER A 1 9 ? -3.678 -4.910 9.932 1.00 0.00 9 SER A CA 9
ATOM 6703 C C . SER A 1 9 ? -2.702 -5.514 8.920 1.00 0.00 9 SER A C 9
ATOM 6704 O O . SER A 1 9 ? -2.175 -4.807 8.063 1.00 0.00 9 SER A O 9
ATOM 6712 N N . GLU A 1 10 ? -2.491 -6.815 9.054 1.00 0.00 10 GLU A N 9
ATOM 6713 C CA . GLU A 1 10 ? -1.587 -7.522 8.162 1.00 0.00 10 GLU A CA 9
ATOM 6714 C C . GLU A 1 10 ? -2.317 -7.930 6.881 1.00 0.00 10 GLU A C 9
ATOM 6715 O O . GLU A 1 10 ? -1.691 -8.114 5.838 1.00 0.00 10 GLU A O 9
ATOM 6727 N N . GLU A 1 11 ? -3.630 -8.059 7.001 1.00 0.00 11 GLU A N 9
ATOM 6728 C CA . GLU A 1 11 ? -4.452 -8.441 5.865 1.00 0.00 11 GLU A CA 9
ATOM 6729 C C . GLU A 1 11 ? -4.438 -7.339 4.805 1.00 0.00 11 GLU A C 9
ATOM 6730 O O . GLU A 1 11 ? -4.310 -7.620 3.614 1.00 0.00 11 GLU A O 9
ATOM 6742 N N . ASP A 1 12 ? -4.570 -6.107 5.275 1.00 0.00 12 ASP A N 9
ATOM 6743 C CA . ASP A 1 12 ? -4.575 -4.961 4.382 1.00 0.00 12 ASP A CA 9
ATOM 6744 C C . ASP A 1 12 ? -3.195 -4.818 3.737 1.00 0.00 12 ASP A C 9
ATOM 6745 O O . ASP A 1 12 ? -3.088 -4.465 2.564 1.00 0.00 12 ASP A O 9
ATOM 6754 N N . LEU A 1 13 ? -2.173 -5.099 4.532 1.00 0.00 13 LEU A N 9
ATOM 6755 C CA . LEU A 1 13 ? -0.804 -5.006 4.053 1.00 0.00 13 LEU A CA 9
ATOM 6756 C C . LEU A 1 13 ? -0.603 -5.991 2.900 1.00 0.00 13 LEU A C 9
ATOM 6757 O O . LEU A 1 13 ? -0.469 -5.584 1.748 1.00 0.00 13 LEU A O 9
ATOM 6773 N N . LYS A 1 14 ? -0.590 -7.269 3.252 1.00 0.00 14 LYS A N 9
ATOM 6774 C CA . LYS A 1 14 ? -0.408 -8.316 2.261 1.00 0.00 14 LYS A CA 9
ATOM 6775 C C . LYS A 1 14 ? -1.179 -7.950 0.991 1.00 0.00 14 LYS A C 9
ATOM 6776 O O . LYS A 1 14 ? -0.697 -8.171 -0.118 1.00 0.00 14 LYS A O 9
ATOM 6795 N N . ALA A 1 15 ? -2.365 -7.396 1.197 1.00 0.00 15 ALA A N 9
ATOM 6796 C CA . ALA A 1 15 ? -3.208 -6.997 0.082 1.00 0.00 15 ALA A CA 9
ATOM 6797 C C . ALA A 1 15 ? -2.426 -6.050 -0.830 1.00 0.00 15 ALA A C 9
ATOM 6798 O O . ALA A 1 15 ? -2.223 -6.344 -2.007 1.00 0.00 15 ALA A O 9
ATOM 6805 N N . ILE A 1 16 ? -2.008 -4.934 -0.252 1.00 0.00 16 ILE A N 9
ATOM 6806 C CA . ILE A 1 16 ? -1.252 -3.942 -0.999 1.00 0.00 16 ILE A CA 9
ATOM 6807 C C . ILE A 1 16 ? -0.065 -4.621 -1.683 1.00 0.00 16 ILE A C 9
ATOM 6808 O O . ILE A 1 16 ? 0.182 -4.402 -2.868 1.00 0.00 16 ILE A O 9
ATOM 6824 N N . GLN A 1 17 ? 0.640 -5.433 -0.908 1.00 0.00 17 GLN A N 9
ATOM 6825 C CA . GLN A 1 17 ? 1.795 -6.146 -1.425 1.00 0.00 17 GLN A CA 9
ATOM 6826 C C . GLN A 1 17 ? 1.492 -6.713 -2.813 1.00 0.00 17 GLN A C 9
ATOM 6827 O O . GLN A 1 17 ? 2.245 -6.485 -3.759 1.00 0.00 17 GLN A O 9
ATOM 6841 N N . ASP A 1 18 ? 0.388 -7.441 -2.892 1.00 0.00 18 ASP A N 9
ATOM 6842 C CA . ASP A 1 18 ? -0.024 -8.042 -4.149 1.00 0.00 18 ASP A CA 9
ATOM 6843 C C . ASP A 1 18 ? -0.036 -6.971 -5.242 1.00 0.00 18 ASP A C 9
ATOM 6844 O O . ASP A 1 18 ? 0.471 -7.194 -6.340 1.00 0.00 18 ASP A O 9
ATOM 6853 N N . MET A 1 19 ? -0.620 -5.831 -4.903 1.00 0.00 19 MET A N 9
ATOM 6854 C CA . MET A 1 19 ? -0.704 -4.725 -5.841 1.00 0.00 19 MET A CA 9
ATOM 6855 C C . MET A 1 19 ? 0.687 -4.180 -6.173 1.00 0.00 19 MET A C 9
ATOM 6856 O O . MET A 1 19 ? 0.953 -3.799 -7.312 1.00 0.00 19 MET A O 9
ATOM 6870 N N . PHE A 1 20 ? 1.537 -4.161 -5.157 1.00 0.00 20 PHE A N 9
ATOM 6871 C CA . PHE A 1 20 ? 2.894 -3.669 -5.326 1.00 0.00 20 PHE A CA 9
ATOM 6872 C C . PHE A 1 20 ? 3.910 -4.649 -4.738 1.00 0.00 20 PHE A C 9
ATOM 6873 O O . PHE A 1 20 ? 4.453 -4.414 -3.659 1.00 0.00 20 PHE A O 9
ATOM 6890 N N . PRO A 1 21 ? 4.144 -5.757 -5.491 1.00 0.00 21 PRO A N 9
ATOM 6891 C CA . PRO A 1 21 ? 5.085 -6.774 -5.055 1.00 0.00 21 PRO A CA 9
ATOM 6892 C C . PRO A 1 21 ? 6.528 -6.301 -5.241 1.00 0.00 21 PRO A C 9
ATOM 6893 O O . PRO A 1 21 ? 7.410 -6.667 -4.465 1.00 0.00 21 PRO A O 9
ATOM 6904 N N . ASN A 1 22 ? 6.725 -5.496 -6.275 1.00 0.00 22 ASN A N 9
ATOM 6905 C CA . ASN A 1 22 ? 8.046 -4.969 -6.572 1.00 0.00 22 ASN A CA 9
ATOM 6906 C C . ASN A 1 22 ? 8.518 -4.099 -5.406 1.00 0.00 22 ASN A C 9
ATOM 6907 O O . ASN A 1 22 ? 9.643 -4.248 -4.932 1.00 0.00 22 ASN A O 9
ATOM 6918 N N . MET A 1 23 ? 7.635 -3.210 -4.977 1.00 0.00 23 MET A N 9
ATOM 6919 C CA . MET A 1 23 ? 7.947 -2.316 -3.874 1.00 0.00 23 MET A CA 9
ATOM 6920 C C . MET A 1 23 ? 8.473 -3.097 -2.668 1.00 0.00 23 MET A C 9
ATOM 6921 O O . MET A 1 23 ? 8.459 -4.327 -2.666 1.00 0.00 23 MET A O 9
ATOM 6935 N N . ASP A 1 24 ? 8.925 -2.349 -1.671 1.00 0.00 24 ASP A N 9
ATOM 6936 C CA . ASP A 1 24 ? 9.454 -2.956 -0.462 1.00 0.00 24 ASP A CA 9
ATOM 6937 C C . ASP A 1 24 ? 8.329 -3.100 0.566 1.00 0.00 24 ASP A C 9
ATOM 6938 O O . ASP A 1 24 ? 7.542 -2.176 0.763 1.00 0.00 24 ASP A O 9
ATOM 6947 N N . GLN A 1 25 ? 8.290 -4.267 1.192 1.00 0.00 25 GLN A N 9
ATOM 6948 C CA . GLN A 1 25 ? 7.274 -4.544 2.194 1.00 0.00 25 GLN A CA 9
ATOM 6949 C C . GLN A 1 25 ? 7.387 -3.551 3.353 1.00 0.00 25 GLN A C 9
ATOM 6950 O O . GLN A 1 25 ? 6.424 -2.858 3.677 1.00 0.00 25 GLN A O 9
ATOM 6964 N N . GLU A 1 26 ? 8.572 -3.513 3.945 1.00 0.00 26 GLU A N 9
ATOM 6965 C CA . GLU A 1 26 ? 8.823 -2.617 5.061 1.00 0.00 26 GLU A CA 9
ATOM 6966 C C . GLU A 1 26 ? 8.261 -1.225 4.760 1.00 0.00 26 GLU A C 9
ATOM 6967 O O . GLU A 1 26 ? 7.924 -0.477 5.676 1.00 0.00 26 GLU A O 9
ATOM 6979 N N . VAL A 1 27 ? 8.179 -0.921 3.473 1.00 0.00 27 VAL A N 9
ATOM 6980 C CA . VAL A 1 27 ? 7.664 0.367 3.040 1.00 0.00 27 VAL A CA 9
ATOM 6981 C C . VAL A 1 27 ? 6.135 0.316 3.008 1.00 0.00 27 VAL A C 9
ATOM 6982 O O . VAL A 1 27 ? 5.470 1.135 3.641 1.00 0.00 27 VAL A O 9
ATOM 6995 N N . ILE A 1 28 ? 5.623 -0.654 2.266 1.00 0.00 28 ILE A N 9
ATOM 6996 C CA . ILE A 1 28 ? 4.185 -0.823 2.144 1.00 0.00 28 ILE A CA 9
ATOM 6997 C C . ILE A 1 28 ? 3.550 -0.780 3.535 1.00 0.00 28 ILE A C 9
ATOM 6998 O O . ILE A 1 28 ? 2.416 -0.331 3.691 1.00 0.00 28 ILE A O 9
ATOM 7014 N N . ARG A 1 29 ? 4.310 -1.255 4.512 1.00 0.00 29 ARG A N 9
ATOM 7015 C CA . ARG A 1 29 ? 3.836 -1.277 5.885 1.00 0.00 29 ARG A CA 9
ATOM 7016 C C . ARG A 1 29 ? 4.071 0.081 6.549 1.00 0.00 29 ARG A C 9
ATOM 7017 O O . ARG A 1 29 ? 3.267 0.523 7.369 1.00 0.00 29 ARG A O 9
ATOM 7038 N N . SER A 1 30 ? 5.176 0.706 6.171 1.00 0.00 30 SER A N 9
ATOM 7039 C CA . SER A 1 30 ? 5.527 2.005 6.720 1.00 0.00 30 SER A CA 9
ATOM 7040 C C . SER A 1 30 ? 4.502 3.053 6.281 1.00 0.00 30 SER A C 9
ATOM 7041 O O . SER A 1 30 ? 4.456 4.151 6.833 1.00 0.00 30 SER A O 9
ATOM 7049 N N . VAL A 1 31 ? 3.706 2.676 5.291 1.00 0.00 31 VAL A N 9
ATOM 7050 C CA . VAL A 1 31 ? 2.684 3.570 4.771 1.00 0.00 31 VAL A CA 9
ATOM 7051 C C . VAL A 1 31 ? 1.355 3.281 5.472 1.00 0.00 31 VAL A C 9
ATOM 7052 O O . VAL A 1 31 ? 0.738 4.183 6.036 1.00 0.00 31 VAL A O 9
ATOM 7065 N N . LEU A 1 32 ? 0.954 2.019 5.414 1.00 0.00 32 LEU A N 9
ATOM 7066 C CA . LEU A 1 32 ? -0.290 1.600 6.036 1.00 0.00 32 LEU A CA 9
ATOM 7067 C C . LEU A 1 32 ? -0.294 2.037 7.503 1.00 0.00 32 LEU A C 9
ATOM 7068 O O . LEU A 1 32 ? -1.321 2.470 8.022 1.00 0.00 32 LEU A O 9
ATOM 7084 N N . GLU A 1 33 ? 0.866 1.907 8.129 1.00 0.00 33 GLU A N 9
ATOM 7085 C CA . GLU A 1 33 ? 1.009 2.282 9.525 1.00 0.00 33 GLU A CA 9
ATOM 7086 C C . GLU A 1 33 ? 1.057 3.805 9.663 1.00 0.00 33 GLU A C 9
ATOM 7087 O O . GLU A 1 33 ? 0.614 4.355 10.671 1.00 0.00 33 GLU A O 9
ATOM 7099 N N . ALA A 1 34 ? 1.598 4.444 8.636 1.00 0.00 34 ALA A N 9
ATOM 7100 C CA . ALA A 1 34 ? 1.708 5.893 8.630 1.00 0.00 34 ALA A CA 9
ATOM 7101 C C . ALA A 1 34 ? 0.391 6.499 8.143 1.00 0.00 34 ALA A C 9
ATOM 7102 O O . ALA A 1 34 ? 0.196 7.711 8.216 1.00 0.00 34 ALA A O 9
ATOM 7109 N N . GLN A 1 35 ? -0.480 5.627 7.655 1.00 0.00 35 GLN A N 9
ATOM 7110 C CA . GLN A 1 35 ? -1.773 6.061 7.155 1.00 0.00 35 GLN A CA 9
ATOM 7111 C C . GLN A 1 35 ? -2.877 5.690 8.147 1.00 0.00 35 GLN A C 9
ATOM 7112 O O . GLN A 1 35 ? -4.036 5.536 7.763 1.00 0.00 35 GLN A O 9
ATOM 7126 N N . ARG A 1 36 ? -2.480 5.556 9.404 1.00 0.00 36 ARG A N 9
ATOM 7127 C CA . ARG A 1 36 ? -3.421 5.205 10.454 1.00 0.00 36 ARG A CA 9
ATOM 7128 C C . ARG A 1 36 ? -4.007 3.815 10.198 1.00 0.00 36 ARG A C 9
ATOM 7129 O O . ARG A 1 36 ? -4.980 3.420 10.840 1.00 0.00 36 ARG A O 9
ATOM 7150 N N . GLY A 1 37 ? -3.391 3.111 9.259 1.00 0.00 37 GLY A N 9
ATOM 7151 C CA . GLY A 1 37 ? -3.840 1.774 8.911 1.00 0.00 37 GLY A CA 9
ATOM 7152 C C . GLY A 1 37 ? -4.858 1.817 7.770 1.00 0.00 37 GLY A C 9
ATOM 7153 O O . GLY A 1 37 ? -5.829 1.063 7.771 1.00 0.00 37 GLY A O 9
ATOM 7157 N N . ASN A 1 38 ? -4.600 2.708 6.823 1.00 0.00 38 ASN A N 9
ATOM 7158 C CA . ASN A 1 38 ? -5.481 2.859 5.678 1.00 0.00 38 ASN A CA 9
ATOM 7159 C C . ASN A 1 38 ? -4.919 2.064 4.498 1.00 0.00 38 ASN A C 9
ATOM 7160 O O . ASN A 1 38 ? -3.709 2.044 4.278 1.00 0.00 38 ASN A O 9
ATOM 7171 N N . LYS A 1 39 ? -5.824 1.426 3.770 1.00 0.00 39 LYS A N 9
ATOM 7172 C CA . LYS A 1 39 ? -5.433 0.632 2.618 1.00 0.00 39 LYS A CA 9
ATOM 7173 C C . LYS A 1 39 ? -5.447 1.513 1.367 1.00 0.00 39 LYS A C 9
ATOM 7174 O O . LYS A 1 39 ? -4.483 1.526 0.603 1.00 0.00 39 LYS A O 9
ATOM 7193 N N . ASP A 1 40 ? -6.549 2.227 1.198 1.00 0.00 40 ASP A N 9
ATOM 7194 C CA . ASP A 1 40 ? -6.701 3.109 0.053 1.00 0.00 40 ASP A CA 9
ATOM 7195 C C . ASP A 1 40 ? -5.715 4.272 0.177 1.00 0.00 40 ASP A C 9
ATOM 7196 O O . ASP A 1 40 ? -4.979 4.569 -0.763 1.00 0.00 40 ASP A O 9
ATOM 7205 N N . ALA A 1 41 ? -5.732 4.900 1.344 1.00 0.00 41 ALA A N 9
ATOM 7206 C CA . ALA A 1 41 ? -4.849 6.024 1.602 1.00 0.00 41 ALA A CA 9
ATOM 7207 C C . ALA A 1 41 ? -3.398 5.583 1.402 1.00 0.00 41 ALA A C 9
ATOM 7208 O O . ALA A 1 41 ? -2.572 6.355 0.918 1.00 0.00 41 ALA A O 9
ATOM 7215 N N . ALA A 1 42 ? -3.131 4.343 1.786 1.00 0.00 42 ALA A N 9
ATOM 7216 C CA . ALA A 1 42 ? -1.794 3.790 1.654 1.00 0.00 42 ALA A CA 9
ATOM 7217 C C . ALA A 1 42 ? -1.464 3.610 0.171 1.00 0.00 42 ALA A C 9
ATOM 7218 O O . ALA A 1 42 ? -0.442 4.100 -0.305 1.00 0.00 42 ALA A O 9
ATOM 7225 N N . ILE A 1 43 ? -2.350 2.906 -0.518 1.00 0.00 43 ILE A N 9
ATOM 7226 C CA . ILE A 1 43 ? -2.166 2.655 -1.937 1.00 0.00 43 ILE A CA 9
ATOM 7227 C C . ILE A 1 43 ? -1.882 3.978 -2.652 1.00 0.00 43 ILE A C 9
ATOM 7228 O O . ILE A 1 43 ? -0.922 4.083 -3.413 1.00 0.00 43 ILE A O 9
ATOM 7244 N N . ASN A 1 44 ? -2.735 4.955 -2.381 1.00 0.00 44 ASN A N 9
ATOM 7245 C CA . ASN A 1 44 ? -2.588 6.267 -2.989 1.00 0.00 44 ASN A CA 9
ATOM 7246 C C . ASN A 1 44 ? -1.201 6.823 -2.661 1.00 0.00 44 ASN A C 9
ATOM 7247 O O . ASN A 1 44 ? -0.527 7.373 -3.531 1.00 0.00 44 ASN A O 9
ATOM 7258 N N . SER A 1 45 ? -0.816 6.662 -1.403 1.00 0.00 45 SER A N 9
ATOM 7259 C CA . SER A 1 45 ? 0.478 7.141 -0.950 1.00 0.00 45 SER A CA 9
ATOM 7260 C C . SER A 1 45 ? 1.596 6.438 -1.721 1.00 0.00 45 SER A C 9
ATOM 7261 O O . SER A 1 45 ? 2.529 7.084 -2.196 1.00 0.00 45 SER A O 9
ATOM 7269 N N . LEU A 1 46 ? 1.466 5.123 -1.823 1.00 0.00 46 LEU A N 9
ATOM 7270 C CA . LEU A 1 46 ? 2.454 4.325 -2.529 1.00 0.00 46 LEU A CA 9
ATOM 7271 C C . LEU A 1 46 ? 2.508 4.767 -3.993 1.00 0.00 46 LEU A C 9
ATOM 7272 O O . LEU A 1 46 ? 3.576 5.097 -4.506 1.00 0.00 46 LEU A O 9
ATOM 7288 N N . LEU A 1 47 ? 1.343 4.758 -4.623 1.00 0.00 47 LEU A N 9
ATOM 7289 C CA . LEU A 1 47 ? 1.244 5.154 -6.018 1.00 0.00 47 LEU A CA 9
ATOM 7290 C C . LEU A 1 47 ? 2.098 6.401 -6.252 1.00 0.00 47 LEU A C 9
ATOM 7291 O O . LEU A 1 47 ? 3.035 6.376 -7.048 1.00 0.00 47 LEU A O 9
ATOM 7307 N N . GLN A 1 48 ? 1.745 7.463 -5.543 1.00 0.00 48 GLN A N 9
ATOM 7308 C CA . GLN A 1 48 ? 2.467 8.718 -5.663 1.00 0.00 48 GLN A CA 9
ATOM 7309 C C . GLN A 1 48 ? 3.957 8.501 -5.392 1.00 0.00 48 GLN A C 9
ATOM 7310 O O . GLN A 1 48 ? 4.791 8.731 -6.266 1.00 0.00 48 GLN A O 9
ATOM 7324 N N . MET A 1 49 ? 4.247 8.059 -4.176 1.00 0.00 49 MET A N 9
ATOM 7325 C CA . MET A 1 49 ? 5.622 7.808 -3.779 1.00 0.00 49 MET A CA 9
ATOM 7326 C C . MET A 1 49 ? 6.384 7.067 -4.880 1.00 0.00 49 MET A C 9
ATOM 7327 O O . MET A 1 49 ? 5.847 6.153 -5.504 1.00 0.00 49 MET A O 9
ATOM 7341 N N . GLY A 1 50 ? 7.623 7.489 -5.084 1.00 0.00 50 GLY A N 9
ATOM 7342 C CA . GLY A 1 50 ? 8.464 6.877 -6.098 1.00 0.00 50 GLY A CA 9
ATOM 7343 C C . GLY A 1 50 ? 9.771 7.654 -6.269 1.00 0.00 50 GLY A C 9
ATOM 7344 O O . GLY A 1 50 ? 10.626 7.640 -5.386 1.00 0.00 50 GLY A O 9
ATOM 7348 N N . GLU A 1 51 ? 9.883 8.315 -7.412 1.00 0.00 51 GLU A N 9
ATOM 7349 C CA . GLU A 1 51 ? 11.071 9.097 -7.710 1.00 0.00 51 GLU A CA 9
ATOM 7350 C C . GLU A 1 51 ? 10.713 10.286 -8.605 1.00 0.00 51 GLU A C 9
ATOM 7351 O O . GLU A 1 51 ? 10.121 10.110 -9.669 1.00 0.00 51 GLU A O 9
ATOM 7363 N N . GLU A 1 52 ? 11.089 11.469 -8.142 1.00 0.00 52 GLU A N 9
ATOM 7364 C CA . GLU A 1 52 ? 10.815 12.686 -8.887 1.00 0.00 52 GLU A CA 9
ATOM 7365 C C . GLU A 1 52 ? 11.916 12.934 -9.920 1.00 0.00 52 GLU A C 9
ATOM 7366 O O . GLU A 1 52 ? 13.059 12.524 -9.726 1.00 0.00 52 GLU A O 9
ATOM 7378 N N . PRO A 1 53 ? 11.522 13.623 -11.025 1.00 0.00 53 PRO A N 9
ATOM 7379 C CA . PRO A 1 53 ? 12.462 13.932 -12.089 1.00 0.00 53 PRO A CA 9
ATOM 7380 C C . PRO A 1 53 ? 13.405 15.064 -11.677 1.00 0.00 53 PRO A C 9
ATOM 7381 O O . PRO A 1 53 ? 13.435 16.115 -12.314 1.00 0.00 53 PRO A O 9
ATOM 7392 N N . SER A 1 54 ? 14.152 14.81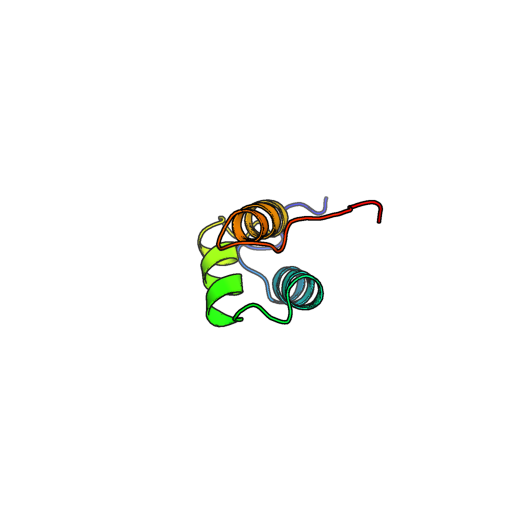0 -10.612 1.00 0.00 54 SER A N 9
ATOM 7393 C CA . SER A 1 54 ? 15.094 15.794 -10.107 1.00 0.00 54 SER A CA 9
ATOM 7394 C C . SER A 1 54 ? 16.311 15.092 -9.501 1.00 0.00 54 SER A C 9
ATOM 7395 O O . SER A 1 54 ? 17.426 15.232 -10.002 1.00 0.00 54 SER A O 9
ATOM 7403 N N . GLY A 1 55 ? 16.056 14.352 -8.433 1.00 0.00 55 GLY A N 9
ATOM 7404 C CA . GLY A 1 55 ? 17.117 13.627 -7.753 1.00 0.00 55 GLY A CA 9
ATOM 7405 C C . GLY A 1 55 ? 16.553 12.450 -6.955 1.00 0.00 55 GLY A C 9
ATOM 7406 O O . GLY A 1 55 ? 15.346 12.214 -6.960 1.00 0.00 55 GLY A O 9
ATOM 7410 N N . PRO A 1 56 ? 17.477 11.724 -6.271 1.00 0.00 56 PRO A N 9
ATOM 7411 C CA . PRO A 1 56 ? 17.085 10.577 -5.470 1.00 0.00 56 PRO A CA 9
ATOM 7412 C C . PRO A 1 56 ? 16.418 11.021 -4.167 1.00 0.00 56 PRO A C 9
ATOM 7413 O O . PRO A 1 56 ? 16.386 12.211 -3.855 1.00 0.00 56 PRO A O 9
ATOM 7424 N N . SER A 1 57 ? 15.903 10.041 -3.439 1.00 0.00 57 SER A N 9
ATOM 7425 C CA . SER A 1 57 ? 15.239 10.316 -2.176 1.00 0.00 57 SER A CA 9
ATOM 7426 C C . SER A 1 57 ? 15.192 9.047 -1.323 1.00 0.00 57 SER A C 9
ATOM 7427 O O . SER A 1 57 ? 14.685 8.017 -1.763 1.00 0.00 57 SER A O 9
ATOM 7435 N N . SER A 1 58 ? 15.727 9.164 -0.116 1.00 0.00 58 SER A N 9
ATOM 7436 C CA . SER A 1 58 ? 15.753 8.039 0.803 1.00 0.00 58 SER A CA 9
ATOM 7437 C C . SER A 1 58 ? 14.328 7.676 1.226 1.00 0.00 58 SER A C 9
ATOM 7438 O O . SER A 1 58 ? 13.515 8.557 1.503 1.00 0.00 58 SER A O 9
ATOM 7446 N N . GLY A 1 59 ? 14.068 6.377 1.261 1.00 0.00 59 GLY A N 9
ATOM 7447 C CA . GLY A 1 59 ? 12.755 5.887 1.645 1.00 0.00 59 GLY A CA 9
ATOM 7448 C C . GLY A 1 59 ? 12.311 4.739 0.737 1.00 0.00 59 GLY A C 9
ATOM 7449 O O . GLY A 1 59 ? 12.974 3.705 0.668 1.00 0.00 59 GLY A O 9
ATOM 7453 N N . GLY A 1 1 ? -15.893 5.865 14.050 1.00 0.00 1 GLY A N 10
ATOM 7454 C CA . GLY A 1 1 ? -15.315 6.278 15.318 1.00 0.00 1 GLY A CA 10
ATOM 7455 C C . GLY A 1 1 ? -16.047 5.626 16.492 1.00 0.00 1 GLY A C 10
ATOM 7456 O O . GLY A 1 1 ? -16.654 6.316 17.310 1.00 0.00 1 GLY A O 10
ATOM 7460 N N . SER A 1 2 ? -15.967 4.305 16.538 1.00 0.00 2 SER A N 10
ATOM 7461 C CA . SER A 1 2 ? -16.614 3.552 17.599 1.00 0.00 2 SER A CA 10
ATOM 7462 C C . SER A 1 2 ? -15.635 2.539 18.195 1.00 0.00 2 SER A C 10
ATOM 7463 O O . SER A 1 2 ? -15.656 1.363 17.834 1.00 0.00 2 SER A O 10
ATOM 7471 N N . SER A 1 3 ? -14.800 3.032 19.098 1.00 0.00 3 SER A N 10
ATOM 7472 C CA . SER A 1 3 ? -13.814 2.184 19.747 1.00 0.00 3 SER A CA 10
ATOM 7473 C C . SER A 1 3 ? -13.177 1.243 18.723 1.00 0.00 3 SER A C 10
ATOM 7474 O O . SER A 1 3 ? -13.551 0.075 18.630 1.00 0.00 3 SER A O 10
ATOM 7482 N N . GLY A 1 4 ? -12.225 1.788 17.979 1.00 0.00 4 GLY A N 10
ATOM 7483 C CA . GLY A 1 4 ? -11.531 1.012 16.965 1.00 0.00 4 GLY A CA 10
ATOM 7484 C C . GLY A 1 4 ? -10.015 1.096 17.152 1.00 0.00 4 GLY A C 10
ATOM 7485 O O . GLY A 1 4 ? -9.374 2.015 16.645 1.00 0.00 4 GLY A O 10
ATOM 7489 N N . SER A 1 5 ? -9.486 0.124 17.881 1.00 0.00 5 SER A N 10
ATOM 7490 C CA . SER A 1 5 ? -8.057 0.077 18.141 1.00 0.00 5 SER A CA 10
ATOM 7491 C C . SER A 1 5 ? -7.454 -1.185 17.519 1.00 0.00 5 SER A C 10
ATOM 7492 O O . SER A 1 5 ? -7.389 -2.229 18.166 1.00 0.00 5 SER A O 10
ATOM 7500 N N . SER A 1 6 ? -7.028 -1.046 16.272 1.00 0.00 6 SER A N 10
ATOM 7501 C CA . SER A 1 6 ? -6.432 -2.161 15.557 1.00 0.00 6 SER A CA 10
ATOM 7502 C C . SER A 1 6 ? -5.071 -1.753 14.990 1.00 0.00 6 SER A C 10
ATOM 7503 O O . SER A 1 6 ? -4.052 -2.363 15.311 1.00 0.00 6 SER A O 10
ATOM 7511 N N . GLY A 1 7 ? -5.098 -0.723 14.157 1.00 0.00 7 GLY A N 10
ATOM 7512 C CA . GLY A 1 7 ? -3.878 -0.225 13.543 1.00 0.00 7 GLY A CA 10
ATOM 7513 C C . GLY A 1 7 ? -3.501 -1.061 12.318 1.00 0.00 7 GLY A C 10
ATOM 7514 O O . GLY A 1 7 ? -4.368 -1.453 11.539 1.00 0.00 7 GLY A O 10
ATOM 7518 N N . CYS A 1 8 ? -2.206 -1.309 12.186 1.00 0.00 8 CYS A N 10
ATOM 7519 C CA . CYS A 1 8 ? -1.704 -2.090 11.070 1.00 0.00 8 CYS A CA 10
ATOM 7520 C C . CYS A 1 8 ? -2.562 -3.350 10.940 1.00 0.00 8 CYS A C 10
ATOM 7521 O O . CYS A 1 8 ? -3.376 -3.644 11.815 1.00 0.00 8 CYS A O 10
ATOM 7529 N N . SER A 1 9 ? -2.351 -4.062 9.843 1.00 0.00 9 SER A N 10
ATOM 7530 C CA . SER A 1 9 ? -3.095 -5.284 9.588 1.00 0.00 9 SER A CA 10
ATOM 7531 C C . SER A 1 9 ? -2.422 -6.082 8.470 1.00 0.00 9 SER A C 10
ATOM 7532 O O . SER A 1 9 ? -1.912 -5.506 7.510 1.00 0.00 9 SER A O 10
ATOM 7540 N N . GLU A 1 10 ? -2.443 -7.397 8.631 1.00 0.00 10 GLU A N 10
ATOM 7541 C CA . GLU A 1 10 ? -1.841 -8.281 7.647 1.00 0.00 10 GLU A CA 10
ATOM 7542 C C . GLU A 1 10 ? -2.706 -8.340 6.386 1.00 0.00 10 GLU A C 10
ATOM 7543 O O . GLU A 1 10 ? -2.199 -8.573 5.291 1.00 0.00 10 GLU A O 10
ATOM 7555 N N . GLU A 1 11 ? -3.999 -8.123 6.584 1.00 0.00 11 GLU A N 10
ATOM 7556 C CA . GLU A 1 11 ? -4.939 -8.148 5.477 1.00 0.00 11 GLU A CA 10
ATOM 7557 C C . GLU A 1 11 ? -4.549 -7.108 4.425 1.00 0.00 11 GLU A C 10
ATOM 7558 O O . GLU A 1 11 ? -4.235 -7.458 3.288 1.00 0.00 11 GLU A O 10
ATOM 7570 N N . ASP A 1 12 ? -4.582 -5.851 4.841 1.00 0.00 12 ASP A N 10
ATOM 7571 C CA . ASP A 1 12 ? -4.236 -4.758 3.949 1.00 0.00 12 ASP A CA 10
ATOM 7572 C C . ASP A 1 12 ? -2.843 -5.003 3.366 1.00 0.00 12 ASP A C 10
ATOM 7573 O O . ASP A 1 12 ? -2.662 -4.979 2.150 1.00 0.00 12 ASP A O 10
ATOM 7582 N N . LEU A 1 13 ? -1.894 -5.232 4.262 1.00 0.00 13 LEU A N 10
ATOM 7583 C CA . LEU A 1 13 ? -0.522 -5.482 3.851 1.00 0.00 13 LEU A CA 10
ATOM 7584 C C . LEU A 1 13 ? -0.517 -6.441 2.660 1.00 0.00 13 LEU A C 10
ATOM 7585 O O . LEU A 1 13 ? -0.223 -6.039 1.535 1.00 0.00 13 LEU A O 10
ATOM 7601 N N . LYS A 1 14 ? -0.846 -7.692 2.947 1.00 0.00 14 LYS A N 10
ATOM 7602 C CA . LYS A 1 14 ? -0.883 -8.713 1.913 1.00 0.00 14 LYS A CA 10
ATOM 7603 C C . LYS A 1 14 ? -1.571 -8.147 0.669 1.00 0.00 14 LYS A C 10
ATOM 7604 O O . LYS A 1 14 ? -1.031 -8.226 -0.433 1.00 0.00 14 LYS A O 10
ATOM 7623 N N . ALA A 1 15 ? -2.753 -7.589 0.888 1.00 0.00 15 ALA A N 10
ATOM 7624 C CA . ALA A 1 15 ? -3.520 -7.011 -0.202 1.00 0.00 15 ALA A CA 10
ATOM 7625 C C . ALA A 1 15 ? -2.629 -6.052 -0.995 1.00 0.00 15 ALA A C 10
ATOM 7626 O O . ALA A 1 15 ? -2.414 -6.244 -2.190 1.00 0.00 15 ALA A O 10
ATOM 7633 N N . ILE A 1 16 ? -2.136 -5.040 -0.296 1.00 0.00 16 ILE A N 10
ATOM 7634 C CA . ILE A 1 16 ? -1.273 -4.051 -0.920 1.00 0.00 16 ILE A CA 10
ATOM 7635 C C . ILE A 1 16 ? -0.080 -4.756 -1.567 1.00 0.00 16 ILE A C 10
ATOM 7636 O O . ILE A 1 16 ? 0.152 -4.618 -2.767 1.00 0.00 16 ILE A O 10
ATOM 7652 N N . GLN A 1 17 ? 0.646 -5.498 -0.743 1.00 0.00 17 GLN A N 10
ATOM 7653 C CA . GLN A 1 17 ? 1.810 -6.225 -1.220 1.00 0.00 17 GLN A CA 10
ATOM 7654 C C . GLN A 1 17 ? 1.539 -6.809 -2.608 1.00 0.00 17 GLN A C 10
ATOM 7655 O O . GLN A 1 17 ? 2.327 -6.614 -3.532 1.00 0.00 17 GLN A O 10
ATOM 7669 N N . ASP A 1 18 ? 0.421 -7.513 -2.711 1.00 0.00 18 ASP A N 10
ATOM 7670 C CA . ASP A 1 18 ? 0.036 -8.126 -3.971 1.00 0.00 18 ASP A CA 10
ATOM 7671 C C . ASP A 1 18 ? 0.051 -7.066 -5.075 1.00 0.00 18 ASP A C 10
ATOM 7672 O O . ASP A 1 18 ? 0.627 -7.283 -6.140 1.00 0.00 18 ASP A O 10
ATOM 7681 N N . MET A 1 19 ? -0.588 -5.943 -4.781 1.00 0.00 19 MET A N 10
ATOM 7682 C CA . MET A 1 19 ? -0.655 -4.850 -5.736 1.00 0.00 19 MET A CA 10
ATOM 7683 C C . MET A 1 19 ? 0.743 -4.327 -6.070 1.00 0.00 19 MET A C 10
ATOM 7684 O O . MET A 1 19 ? 1.031 -4.008 -7.223 1.00 0.00 19 MET A O 10
ATOM 7698 N N . PHE A 1 20 ? 1.575 -4.255 -5.042 1.00 0.00 20 PHE A N 10
ATOM 7699 C CA . PHE A 1 20 ? 2.936 -3.777 -5.212 1.00 0.00 20 PHE A CA 10
ATOM 7700 C C . PHE A 1 20 ? 3.941 -4.749 -4.590 1.00 0.00 20 PHE A C 10
ATOM 7701 O O . PHE A 1 20 ? 4.458 -4.502 -3.502 1.00 0.00 20 PHE A O 10
ATOM 7718 N N . PRO A 1 21 ? 4.195 -5.863 -5.328 1.00 0.00 21 PRO A N 10
ATOM 7719 C CA . PRO A 1 21 ? 5.128 -6.874 -4.860 1.00 0.00 21 PRO A CA 10
ATOM 7720 C C . PRO A 1 21 ? 6.574 -6.399 -5.017 1.00 0.00 21 PRO A C 10
ATOM 7721 O O . PRO A 1 21 ? 7.418 -6.675 -4.166 1.00 0.00 21 PRO A O 10
ATOM 7732 N N . ASN A 1 22 ? 6.816 -5.692 -6.112 1.00 0.00 22 ASN A N 10
ATOM 7733 C CA . ASN A 1 22 ? 8.145 -5.176 -6.391 1.00 0.00 22 ASN A CA 10
ATOM 7734 C C . ASN A 1 22 ? 8.596 -4.285 -5.232 1.00 0.00 22 ASN A C 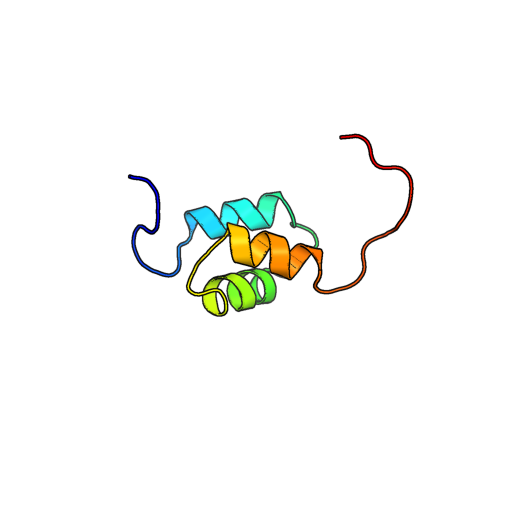10
ATOM 7735 O O . ASN A 1 22 ? 9.750 -4.345 -4.811 1.00 0.00 22 ASN A O 10
ATOM 7746 N N . MET A 1 23 ? 7.661 -3.479 -4.750 1.00 0.00 23 MET A N 10
ATOM 7747 C CA . MET A 1 23 ? 7.948 -2.576 -3.648 1.00 0.00 23 MET A CA 10
ATOM 7748 C C . MET A 1 23 ? 8.466 -3.345 -2.431 1.00 0.00 23 MET A C 10
ATOM 7749 O O . MET A 1 23 ? 8.407 -4.573 -2.396 1.00 0.00 23 MET A O 10
ATOM 7763 N N . ASP A 1 24 ? 8.962 -2.590 -1.462 1.00 0.00 24 ASP A N 10
ATOM 7764 C CA . ASP A 1 24 ? 9.491 -3.184 -0.246 1.00 0.00 24 ASP A CA 10
ATOM 7765 C C . ASP A 1 24 ? 8.405 -3.180 0.832 1.00 0.00 24 ASP A C 10
ATOM 7766 O O . ASP A 1 24 ? 7.711 -2.181 1.016 1.00 0.00 24 ASP A O 10
ATOM 7775 N N . GLN A 1 25 ? 8.292 -4.309 1.517 1.00 0.00 25 GLN A N 10
ATOM 7776 C CA . GLN A 1 25 ? 7.302 -4.448 2.572 1.00 0.00 25 GLN A CA 10
ATOM 7777 C C . GLN A 1 25 ? 7.468 -3.332 3.606 1.00 0.00 25 GLN A C 10
ATOM 7778 O O . GLN A 1 25 ? 6.527 -2.587 3.876 1.00 0.00 25 GLN A O 10
ATOM 7792 N N . GLU A 1 26 ? 8.670 -3.252 4.156 1.00 0.00 26 GLU A N 10
ATOM 7793 C CA . GLU A 1 26 ? 8.971 -2.240 5.154 1.00 0.00 26 GLU A CA 10
ATOM 7794 C C . GLU A 1 26 ? 8.362 -0.897 4.748 1.00 0.00 26 GLU A C 10
ATOM 7795 O O . GLU A 1 26 ? 7.883 -0.146 5.596 1.00 0.00 26 GLU A O 10
ATOM 7807 N N . VAL A 1 27 ? 8.400 -0.634 3.450 1.00 0.00 27 VAL A N 10
ATOM 7808 C CA . VAL A 1 27 ? 7.858 0.606 2.921 1.00 0.00 27 VAL A CA 10
ATOM 7809 C C . VAL A 1 27 ? 6.330 0.563 2.998 1.00 0.00 27 VAL A C 10
ATOM 7810 O O . VAL A 1 27 ? 5.710 1.448 3.587 1.00 0.00 27 VAL A O 10
ATOM 7823 N N . ILE A 1 28 ? 5.767 -0.474 2.395 1.00 0.00 28 ILE A N 10
ATOM 7824 C CA . ILE A 1 28 ? 4.324 -0.643 2.389 1.00 0.00 28 ILE A CA 10
ATOM 7825 C C . ILE A 1 28 ? 3.777 -0.371 3.791 1.00 0.00 28 ILE A C 10
ATOM 7826 O O . ILE A 1 28 ? 2.875 0.448 3.962 1.00 0.00 28 ILE A O 10
ATOM 7842 N N . ARG A 1 29 ? 4.346 -1.074 4.760 1.00 0.00 29 ARG A N 10
ATOM 7843 C CA . ARG A 1 29 ? 3.926 -0.919 6.142 1.00 0.00 29 ARG A CA 10
ATOM 7844 C C . ARG A 1 29 ? 4.130 0.527 6.600 1.00 0.00 29 ARG A C 10
ATOM 7845 O O . ARG A 1 29 ? 3.225 1.136 7.169 1.00 0.00 29 ARG A O 10
ATOM 7866 N N . SER A 1 30 ? 5.325 1.035 6.335 1.00 0.00 30 SER A N 10
ATOM 7867 C CA . SER A 1 30 ? 5.660 2.397 6.712 1.00 0.00 30 SER A CA 10
ATOM 7868 C C . SER A 1 30 ? 4.545 3.350 6.277 1.00 0.00 30 SER A C 10
ATOM 7869 O O . SER A 1 30 ? 4.389 4.430 6.845 1.00 0.00 30 SER A O 10
ATOM 7877 N N . VAL A 1 31 ? 3.798 2.916 5.272 1.00 0.00 31 VAL A N 10
ATOM 7878 C CA . VAL A 1 31 ? 2.702 3.717 4.754 1.00 0.00 31 VAL A CA 10
ATOM 7879 C C . VAL A 1 31 ? 1.418 3.364 5.507 1.00 0.00 31 VAL A C 10
ATOM 7880 O O . VAL A 1 31 ? 0.763 4.241 6.068 1.00 0.00 31 VAL A O 10
ATOM 7893 N N . LEU A 1 32 ? 1.096 2.079 5.495 1.00 0.00 32 LEU A N 10
ATOM 7894 C CA . LEU A 1 32 ? -0.098 1.600 6.170 1.00 0.00 32 LEU A CA 10
ATOM 7895 C C . LEU A 1 32 ? -0.065 2.045 7.633 1.00 0.00 32 LEU A C 10
ATOM 7896 O O . LEU A 1 32 ? -1.092 2.425 8.194 1.00 0.00 32 LEU A O 10
ATOM 7912 N N . GLU A 1 33 ? 1.126 1.984 8.210 1.00 0.00 33 GLU A N 10
ATOM 7913 C CA . GLU A 1 33 ? 1.307 2.376 9.598 1.00 0.00 33 GLU A CA 10
ATOM 7914 C C . GLU A 1 33 ? 1.241 3.899 9.732 1.00 0.00 33 GLU A C 10
ATOM 7915 O O . GLU A 1 33 ? 0.827 4.417 10.767 1.00 0.00 33 GLU A O 10
ATOM 7927 N N . ALA A 1 34 ? 1.655 4.573 8.669 1.00 0.00 34 ALA A N 10
ATOM 7928 C CA . ALA A 1 34 ? 1.648 6.026 8.655 1.00 0.00 34 ALA A CA 10
ATOM 7929 C C . ALA A 1 34 ? 0.254 6.521 8.265 1.00 0.00 34 ALA A C 10
ATOM 7930 O O . ALA A 1 34 ? -0.077 7.686 8.480 1.00 0.00 34 ALA A O 10
ATOM 7937 N N . GLN A 1 35 ? -0.526 5.612 7.699 1.00 0.00 35 GLN A N 10
ATOM 7938 C CA . GLN A 1 35 ? -1.876 5.941 7.277 1.00 0.00 35 GLN A CA 10
ATOM 7939 C C . GLN A 1 35 ? -2.889 5.471 8.324 1.00 0.00 35 GLN A C 10
ATOM 7940 O O . GLN A 1 35 ? -4.040 5.189 7.996 1.00 0.00 35 GLN A O 10
ATOM 7954 N N . ARG A 1 36 ? -2.423 5.402 9.562 1.00 0.00 36 ARG A N 10
ATOM 7955 C CA . ARG A 1 36 ? -3.273 4.971 10.659 1.00 0.00 36 ARG A CA 10
ATOM 7956 C C . ARG A 1 36 ? -3.851 3.585 10.369 1.00 0.00 36 ARG A C 10
ATOM 7957 O O . ARG A 1 36 ? -4.876 3.205 10.934 1.00 0.00 36 ARG A O 10
ATOM 7978 N N . GLY A 1 37 ? -3.170 2.867 9.489 1.00 0.00 37 GLY A N 10
ATOM 7979 C CA . GLY A 1 37 ? -3.603 1.530 9.117 1.00 0.00 37 GLY A CA 10
ATOM 7980 C C . GLY A 1 37 ? -4.704 1.586 8.057 1.00 0.00 37 GLY A C 10
ATOM 7981 O O . GLY A 1 37 ? -5.694 0.862 8.146 1.00 0.00 37 GLY A O 10
ATOM 7985 N N . ASN A 1 38 ? -4.494 2.453 7.076 1.00 0.00 38 ASN A N 10
ATOM 7986 C CA . ASN A 1 38 ? -5.457 2.612 6.000 1.00 0.00 38 ASN A CA 10
ATOM 7987 C C . ASN A 1 38 ? -4.893 1.991 4.721 1.00 0.00 38 ASN A C 10
ATOM 7988 O O . ASN A 1 38 ? -3.684 2.014 4.496 1.00 0.00 38 ASN A O 10
ATOM 7999 N N . LYS A 1 39 ? -5.796 1.449 3.916 1.00 0.00 39 LYS A N 10
ATOM 8000 C CA . LYS A 1 39 ? -5.403 0.822 2.666 1.00 0.00 39 LYS A CA 10
ATOM 8001 C C . LYS A 1 39 ? -5.432 1.864 1.546 1.00 0.00 39 LYS A C 10
ATOM 8002 O O . LYS A 1 39 ? -4.405 2.150 0.933 1.00 0.00 39 LYS A O 10
ATOM 8021 N N . ASP A 1 40 ? -6.619 2.404 1.315 1.00 0.00 40 ASP A N 10
ATOM 8022 C CA . ASP A 1 40 ? -6.795 3.409 0.280 1.00 0.00 40 ASP A CA 10
ATOM 8023 C C . ASP A 1 40 ? -5.755 4.515 0.467 1.00 0.00 40 ASP A C 10
ATOM 8024 O O . ASP A 1 40 ? -5.027 4.852 -0.465 1.00 0.00 40 ASP A O 10
ATOM 8033 N N . ALA A 1 41 ? -5.719 5.051 1.679 1.00 0.00 41 ALA A N 10
ATOM 8034 C CA . ALA A 1 41 ? -4.781 6.112 2.000 1.00 0.00 41 ALA A CA 10
ATOM 8035 C C . ALA A 1 41 ? -3.357 5.632 1.715 1.00 0.00 41 ALA A C 10
ATOM 8036 O O . ALA A 1 41 ? -2.544 6.377 1.170 1.00 0.00 41 ALA A O 10
ATOM 8043 N N . ALA A 1 42 ? -3.098 4.389 2.095 1.00 0.00 42 ALA A N 10
ATOM 8044 C CA . ALA A 1 42 ? -1.786 3.800 1.887 1.00 0.00 42 ALA A CA 10
ATOM 8045 C C . ALA A 1 42 ? -1.509 3.702 0.385 1.00 0.00 42 ALA A C 10
ATOM 8046 O O . ALA A 1 42 ? -0.546 4.284 -0.112 1.00 0.00 42 ALA A O 10
ATOM 8053 N N . ILE A 1 43 ? -2.370 2.959 -0.296 1.00 0.00 43 ILE A N 10
ATOM 8054 C CA . ILE A 1 43 ? -2.230 2.777 -1.730 1.00 0.00 43 ILE A CA 10
ATOM 8055 C C . ILE A 1 43 ? -1.899 4.122 -2.381 1.00 0.00 43 ILE A C 10
ATOM 8056 O O . ILE A 1 43 ? -0.895 4.247 -3.079 1.00 0.00 43 ILE A O 10
ATOM 8072 N N . ASN A 1 44 ? -2.765 5.093 -2.130 1.00 0.00 44 ASN A N 10
ATOM 8073 C CA . ASN A 1 44 ? -2.577 6.424 -2.682 1.00 0.00 44 ASN A CA 10
ATOM 8074 C C . ASN A 1 44 ? -1.098 6.803 -2.598 1.00 0.00 44 ASN A C 10
ATOM 8075 O O . ASN A 1 44 ? -0.470 7.098 -3.613 1.00 0.00 44 ASN A O 10
ATOM 8086 N N . SER A 1 45 ? -0.583 6.782 -1.377 1.00 0.00 45 SER A N 10
ATOM 8087 C CA . SER A 1 45 ? 0.811 7.120 -1.147 1.00 0.00 45 SER A CA 10
ATOM 8088 C C . SER A 1 45 ? 1.708 6.304 -2.079 1.00 0.00 45 SER A C 10
ATOM 8089 O O . SER A 1 45 ? 2.360 6.860 -2.962 1.00 0.00 45 SER A O 10
ATOM 8097 N N . LEU A 1 46 ? 1.713 4.999 -1.851 1.00 0.00 46 LEU A N 10
ATOM 8098 C CA . LEU A 1 46 ? 2.520 4.101 -2.660 1.00 0.00 46 LEU A CA 10
ATOM 8099 C C . LEU A 1 46 ? 2.353 4.464 -4.138 1.00 0.00 46 LEU A C 10
ATOM 8100 O O . LEU A 1 46 ? 3.336 4.703 -4.837 1.00 0.00 46 LEU A O 10
ATOM 8116 N N . LEU A 1 47 ? 1.100 4.492 -4.569 1.00 0.00 47 LEU A N 10
ATOM 8117 C CA . LEU A 1 47 ? 0.792 4.821 -5.950 1.00 0.00 47 LEU A CA 10
ATOM 8118 C C . LEU A 1 47 ? 1.685 5.977 -6.406 1.00 0.00 47 LEU A C 10
ATOM 8119 O O . LEU A 1 47 ? 2.460 5.832 -7.350 1.00 0.00 47 LEU A O 10
ATOM 8135 N N . GLN A 1 48 ? 1.546 7.098 -5.714 1.00 0.00 48 GLN A N 10
ATOM 8136 C CA . GLN A 1 48 ? 2.331 8.278 -6.036 1.00 0.00 48 GLN A CA 10
ATOM 8137 C C . GLN A 1 48 ? 3.811 7.912 -6.167 1.00 0.00 48 GLN A C 10
ATOM 8138 O O . GLN A 1 48 ? 4.418 8.132 -7.213 1.00 0.00 48 GLN A O 10
ATOM 8152 N N . MET A 1 49 ? 4.348 7.360 -5.089 1.00 0.00 49 MET A N 10
ATOM 8153 C CA . MET A 1 49 ? 5.745 6.962 -5.069 1.00 0.00 49 MET A CA 10
ATOM 8154 C C . MET A 1 49 ? 6.142 6.291 -6.386 1.00 0.00 49 MET A C 10
ATOM 8155 O O . MET A 1 49 ? 5.292 5.752 -7.093 1.00 0.00 49 MET A O 10
ATOM 8169 N N . GLY A 1 50 ? 7.434 6.346 -6.675 1.00 0.00 50 GLY A N 10
ATOM 8170 C CA . GLY A 1 50 ? 7.954 5.750 -7.894 1.00 0.00 50 GLY A CA 10
ATOM 8171 C C . GLY A 1 50 ? 7.860 6.729 -9.066 1.00 0.00 50 GLY A C 10
ATOM 8172 O O . GLY A 1 50 ? 7.681 7.930 -8.864 1.00 0.00 50 GLY A O 10
ATOM 8176 N N . GLU A 1 51 ? 7.985 6.181 -10.265 1.00 0.00 51 GLU A N 10
ATOM 8177 C CA . GLU A 1 51 ? 7.916 6.990 -11.470 1.00 0.00 51 GLU A CA 10
ATOM 8178 C C . GLU A 1 51 ? 6.501 6.959 -12.050 1.00 0.00 51 GLU A C 10
ATOM 8179 O O . GLU A 1 51 ? 6.191 6.121 -12.896 1.00 0.00 51 GLU A O 10
ATOM 8191 N N . GLU A 1 52 ? 5.679 7.882 -11.573 1.00 0.00 52 GLU A N 10
ATOM 8192 C CA . GLU A 1 52 ? 4.304 7.971 -12.034 1.00 0.00 52 GLU A CA 10
ATOM 8193 C C . GLU A 1 52 ? 4.124 9.194 -12.936 1.00 0.00 52 GLU A C 10
ATOM 8194 O O . GLU A 1 52 ? 4.795 10.209 -12.752 1.00 0.00 52 GLU A O 10
ATOM 8206 N N . PRO A 1 53 ? 3.192 9.053 -13.916 1.00 0.00 53 PRO A N 10
ATOM 8207 C CA . PRO A 1 53 ? 2.915 10.134 -14.846 1.00 0.00 53 PRO A CA 10
ATOM 8208 C C . PRO A 1 53 ? 2.095 11.239 -14.176 1.00 0.00 53 PRO A C 10
ATOM 8209 O O . PRO A 1 53 ? 0.957 11.495 -14.566 1.00 0.00 53 PRO A O 10
ATOM 8220 N N . SER A 1 54 ? 2.705 11.862 -13.179 1.00 0.00 54 SER A N 10
ATOM 8221 C CA . SER A 1 54 ? 2.045 12.933 -12.451 1.00 0.00 54 SER A CA 10
ATOM 8222 C C . SER A 1 54 ? 0.587 12.559 -12.178 1.00 0.00 54 SER A C 10
ATOM 8223 O O . SER A 1 54 ? -0.319 13.049 -12.851 1.00 0.00 54 SER A O 10
ATOM 8231 N N . GLY A 1 55 ? 0.406 11.695 -11.191 1.00 0.00 55 GLY A N 10
ATOM 8232 C CA . GLY A 1 55 ? -0.927 11.250 -10.821 1.00 0.00 55 GLY A CA 10
ATOM 8233 C C . GLY A 1 55 ? -1.711 12.374 -10.140 1.00 0.00 55 GLY A C 10
ATOM 8234 O O . GLY A 1 55 ? -1.584 13.539 -10.514 1.00 0.00 55 GLY A O 10
ATOM 8238 N N . PRO A 1 56 ? -2.527 11.975 -9.128 1.00 0.00 56 PRO A N 10
ATOM 8239 C CA . PRO A 1 56 ? -3.331 12.935 -8.392 1.00 0.00 56 PRO A CA 10
ATOM 8240 C C . PRO A 1 56 ? -2.468 13.746 -7.423 1.00 0.00 56 PRO A C 10
ATOM 8241 O O . PRO A 1 56 ? -2.576 14.970 -7.366 1.00 0.00 56 PRO A O 10
ATOM 8252 N N . SER A 1 57 ? -1.631 13.030 -6.686 1.00 0.00 57 SER A N 10
ATOM 8253 C CA . SER A 1 57 ? -0.750 13.668 -5.723 1.00 0.00 57 SER A CA 10
ATOM 8254 C C . SER A 1 57 ? -1.567 14.229 -4.557 1.00 0.00 57 SER A C 10
ATOM 8255 O O . SER A 1 57 ? -1.420 13.785 -3.420 1.00 0.00 57 SER A O 10
ATOM 8263 N N . SER A 1 58 ? -2.411 15.198 -4.881 1.00 0.00 58 SER A N 10
ATOM 8264 C CA . SER A 1 58 ? -3.252 15.825 -3.875 1.00 0.00 58 SER A CA 10
ATOM 8265 C C . SER A 1 58 ? -4.680 15.973 -4.405 1.00 0.00 58 SER A C 10
ATOM 8266 O O . SER A 1 58 ? -5.625 15.470 -3.799 1.00 0.00 58 SER A O 10
ATOM 8274 N N . GLY A 1 59 ? -4.791 16.664 -5.530 1.00 0.00 59 GLY A N 10
ATOM 8275 C CA . GLY A 1 59 ? -6.088 16.883 -6.148 1.00 0.00 59 GLY A CA 10
ATOM 8276 C C . GLY A 1 59 ? -6.679 18.228 -5.718 1.00 0.00 59 GLY A C 10
ATOM 8277 O O . GLY A 1 59 ? -7.723 18.640 -6.222 1.00 0.00 59 GLY A O 10
ATOM 8281 N N . GLY A 1 1 ? 9.847 -6.905 23.893 1.00 0.00 1 GLY A N 11
ATOM 8282 C CA . GLY A 1 1 ? 8.640 -6.964 24.699 1.00 0.00 1 GLY A CA 11
ATOM 8283 C C . GLY A 1 1 ? 7.401 -6.669 23.853 1.00 0.00 1 GLY A C 11
ATOM 8284 O O . GLY A 1 1 ? 7.114 -5.512 23.548 1.00 0.00 1 GLY A O 11
ATOM 8288 N N . SER A 1 2 ? 6.698 -7.735 23.498 1.00 0.00 2 SER A N 11
ATOM 8289 C CA . SER A 1 2 ? 5.496 -7.604 22.693 1.00 0.00 2 SER A CA 11
ATOM 8290 C C . SER A 1 2 ? 4.479 -6.715 23.411 1.00 0.00 2 SER A C 11
ATOM 8291 O O . SER A 1 2 ? 3.766 -7.176 24.301 1.00 0.00 2 SER A O 11
ATOM 8299 N N . SER A 1 3 ? 4.444 -5.457 22.997 1.00 0.00 3 SER A N 11
ATOM 8300 C CA . SER A 1 3 ? 3.526 -4.499 23.590 1.00 0.00 3 SER A CA 11
ATOM 8301 C C . SER A 1 3 ? 2.145 -4.629 22.944 1.00 0.00 3 SER A C 11
ATOM 8302 O O . SER A 1 3 ? 1.158 -4.892 23.629 1.00 0.00 3 SER A O 11
ATOM 8310 N N . GLY A 1 4 ? 2.120 -4.438 21.633 1.00 0.00 4 GLY A N 11
ATOM 8311 C CA . GLY A 1 4 ? 0.877 -4.530 20.887 1.00 0.00 4 GLY A CA 11
ATOM 8312 C C . GLY A 1 4 ? 0.717 -3.340 19.940 1.00 0.00 4 GLY A C 11
ATOM 8313 O O . GLY A 1 4 ? 0.314 -2.257 20.360 1.00 0.00 4 GLY A O 11
ATOM 8317 N N . SER A 1 5 ? 1.040 -3.582 18.678 1.00 0.00 5 SER A N 11
ATOM 8318 C CA . SER A 1 5 ? 0.937 -2.543 17.667 1.00 0.00 5 SER A CA 11
ATOM 8319 C C . SER A 1 5 ? -0.526 -2.136 17.482 1.00 0.00 5 SER A C 11
ATOM 8320 O O . SER A 1 5 ? -1.432 -2.869 17.875 1.00 0.00 5 SER A O 11
ATOM 8328 N N . SER A 1 6 ? -0.711 -0.969 16.883 1.00 0.00 6 SER A N 11
ATOM 8329 C CA . SER A 1 6 ? -2.049 -0.455 16.642 1.00 0.00 6 SER A CA 11
ATOM 8330 C C . SER A 1 6 ? -2.052 0.429 15.393 1.00 0.00 6 SER A C 11
ATOM 8331 O O . SER A 1 6 ? -1.233 1.338 15.269 1.00 0.00 6 SER A O 11
ATOM 8339 N N . GLY A 1 7 ? -2.983 0.131 14.499 1.00 0.00 7 GLY A N 11
ATOM 8340 C CA . GLY A 1 7 ? -3.104 0.888 13.264 1.00 0.00 7 GLY A CA 11
ATOM 8341 C C . GLY A 1 7 ? -2.410 0.165 12.108 1.00 0.00 7 GLY A C 11
ATOM 8342 O O . GLY A 1 7 ? -1.582 0.752 11.413 1.00 0.00 7 GLY A O 11
ATOM 8346 N N . CYS A 1 8 ? -2.772 -1.098 11.939 1.00 0.00 8 CYS A N 11
ATOM 8347 C CA . CYS A 1 8 ? -2.194 -1.907 10.879 1.00 0.00 8 CYS A CA 11
ATOM 8348 C C . CYS A 1 8 ? -2.966 -3.226 10.806 1.00 0.00 8 CYS A C 11
ATOM 8349 O O . CYS A 1 8 ? -3.815 -3.500 11.653 1.00 0.00 8 CYS A O 11
ATOM 8357 N N . SER A 1 9 ? -2.644 -4.007 9.786 1.00 0.00 9 SER A N 11
ATOM 8358 C CA . SER A 1 9 ? -3.296 -5.291 9.591 1.00 0.00 9 SER A CA 11
ATOM 8359 C C . SER A 1 9 ? -2.540 -6.108 8.542 1.00 0.00 9 SER A C 11
ATOM 8360 O O . SER A 1 9 ? -1.966 -5.549 7.610 1.00 0.00 9 SER A O 11
ATOM 8368 N N . GLU A 1 10 ? -2.565 -7.420 8.729 1.00 0.00 10 GLU A N 11
ATOM 8369 C CA . GLU A 1 10 ? -1.889 -8.320 7.810 1.00 0.00 10 GLU A CA 11
ATOM 8370 C C . GLU A 1 10 ? -2.702 -8.472 6.523 1.00 0.00 10 GLU A C 11
ATOM 8371 O O . GLU A 1 10 ? -2.161 -8.849 5.484 1.00 0.00 10 GLU A O 11
ATOM 8383 N N . GLU A 1 11 ? -3.987 -8.172 6.633 1.00 0.00 11 GLU A N 11
ATOM 8384 C CA . GLU A 1 11 ? -4.879 -8.270 5.490 1.00 0.00 11 GLU A CA 11
ATOM 8385 C C . GLU A 1 11 ? -4.530 -7.204 4.451 1.00 0.00 11 GLU A C 11
ATOM 8386 O O . GLU A 1 11 ? -4.237 -7.525 3.300 1.00 0.00 11 GLU A O 11
ATOM 8398 N N . ASP A 1 12 ? -4.573 -5.955 4.893 1.00 0.00 12 ASP A N 11
ATOM 8399 C CA . ASP A 1 12 ? -4.265 -4.839 4.015 1.00 0.00 12 ASP A CA 11
ATOM 8400 C C . ASP A 1 12 ? -2.875 -5.042 3.408 1.00 0.00 12 ASP A C 11
ATOM 8401 O O . ASP A 1 12 ? -2.719 -5.024 2.188 1.00 0.00 12 ASP A O 11
ATOM 8410 N N . LEU A 1 13 ? -1.902 -5.231 4.287 1.00 0.00 13 LEU A N 11
ATOM 8411 C CA . LEU A 1 13 ? -0.531 -5.438 3.852 1.00 0.00 13 LEU A CA 11
ATOM 8412 C C . LEU A 1 13 ? -0.517 -6.397 2.661 1.00 0.00 13 LEU A C 11
ATOM 8413 O O . LEU A 1 13 ? -0.255 -5.986 1.531 1.00 0.00 13 LEU A O 11
ATOM 8429 N N . LYS A 1 14 ? -0.802 -7.657 2.953 1.00 0.00 14 LYS A N 11
ATOM 8430 C CA . LYS A 1 14 ? -0.826 -8.678 1.919 1.00 0.00 14 LYS A CA 11
ATOM 8431 C C . LYS A 1 14 ? -1.543 -8.131 0.684 1.00 0.00 14 LYS A C 11
ATOM 8432 O O . LYS A 1 14 ? -1.017 -8.199 -0.425 1.00 0.00 14 LYS A O 11
ATOM 8451 N N . ALA A 1 15 ? -2.735 -7.601 0.918 1.00 0.00 15 ALA A N 11
ATOM 8452 C CA . ALA A 1 15 ? -3.530 -7.042 -0.162 1.00 0.00 15 ALA A CA 11
ATOM 8453 C C . ALA A 1 15 ? -2.680 -6.048 -0.954 1.00 0.00 15 ALA A C 11
ATOM 8454 O O . ALA A 1 15 ? -2.471 -6.222 -2.154 1.00 0.00 15 ALA A O 11
ATOM 8461 N N . ILE A 1 16 ? -2.212 -5.026 -0.252 1.00 0.00 16 ILE A N 11
ATOM 8462 C CA . ILE A 1 16 ? -1.389 -4.004 -0.874 1.00 0.00 16 ILE A CA 11
ATOM 8463 C C . ILE A 1 16 ? -0.182 -4.664 -1.544 1.00 0.00 16 ILE A C 11
ATOM 8464 O O . ILE A 1 16 ? 0.020 -4.521 -2.749 1.00 0.00 16 ILE A O 11
ATOM 8480 N N . GLN A 1 17 ? 0.589 -5.374 -0.733 1.00 0.00 17 GLN A N 11
ATOM 8481 C CA . GLN A 1 17 ? 1.771 -6.057 -1.231 1.00 0.00 17 GLN A CA 11
ATOM 8482 C C . GLN A 1 17 ? 1.491 -6.666 -2.607 1.00 0.00 17 GLN A C 11
ATOM 8483 O O . GLN A 1 17 ? 2.257 -6.462 -3.547 1.00 0.00 17 GLN A O 11
ATOM 8497 N N . ASP A 1 18 ? 0.392 -7.401 -2.680 1.00 0.00 18 ASP A N 11
ATOM 8498 C CA . ASP A 1 18 ? 0.001 -8.041 -3.925 1.00 0.00 18 ASP A CA 11
ATOM 8499 C C . ASP A 1 18 ? -0.047 -6.994 -5.039 1.00 0.00 18 ASP A C 11
ATOM 8500 O O . ASP A 1 18 ? 0.522 -7.195 -6.110 1.00 0.00 18 ASP A O 11
ATOM 8509 N N . MET A 1 19 ? -0.733 -5.898 -4.747 1.00 0.00 19 MET A N 11
ATOM 8510 C CA . MET A 1 19 ? -0.863 -4.818 -5.711 1.00 0.00 19 MET A CA 11
ATOM 8511 C C . MET A 1 19 ? 0.508 -4.263 -6.101 1.00 0.00 19 MET A C 11
ATOM 8512 O O . MET A 1 19 ? 0.705 -3.824 -7.233 1.00 0.00 19 MET A O 11
ATOM 8526 N N . PHE A 1 20 ? 1.420 -4.299 -5.141 1.00 0.00 20 PHE A N 11
ATOM 8527 C CA . PHE A 1 20 ? 2.767 -3.804 -5.369 1.00 0.00 20 PHE A CA 11
ATOM 8528 C C . PHE A 1 20 ? 3.809 -4.758 -4.780 1.00 0.00 20 PHE A C 11
ATOM 8529 O O . PHE A 1 20 ? 4.351 -4.504 -3.705 1.00 0.00 20 PHE A O 11
ATOM 8546 N N . PRO A 1 21 ? 4.064 -5.864 -5.529 1.00 0.00 21 PRO A N 11
ATOM 8547 C CA . PRO A 1 21 ? 5.031 -6.857 -5.093 1.00 0.00 21 PRO A CA 11
ATOM 8548 C C . PRO A 1 21 ? 6.462 -6.352 -5.288 1.00 0.00 21 PRO A C 11
ATOM 8549 O O . PRO A 1 21 ? 7.362 -6.718 -4.535 1.00 0.00 21 PRO A O 11
ATOM 8560 N N . ASN A 1 22 ? 6.627 -5.517 -6.304 1.00 0.00 22 ASN A N 11
ATOM 8561 C CA . ASN A 1 22 ? 7.933 -4.958 -6.609 1.00 0.00 22 ASN A CA 11
ATOM 8562 C C . ASN A 1 22 ? 8.384 -4.066 -5.450 1.00 0.00 22 ASN A C 11
ATOM 8563 O O . ASN A 1 22 ? 9.540 -4.119 -5.034 1.00 0.00 22 ASN A O 11
ATOM 8574 N N . MET A 1 23 ? 7.446 -3.266 -4.962 1.00 0.00 23 MET A N 11
ATOM 8575 C CA . MET A 1 23 ? 7.732 -2.364 -3.860 1.00 0.00 23 MET A CA 11
ATOM 8576 C C . MET A 1 23 ? 8.350 -3.117 -2.680 1.00 0.00 23 MET A C 11
ATOM 8577 O O . MET A 1 23 ? 8.442 -4.344 -2.702 1.00 0.00 23 MET A O 11
ATOM 8591 N N . ASP A 1 24 ? 8.757 -2.352 -1.678 1.00 0.00 24 ASP A N 11
ATOM 8592 C CA . ASP A 1 24 ? 9.363 -2.932 -0.492 1.00 0.00 24 ASP A CA 11
ATOM 8593 C C . ASP A 1 2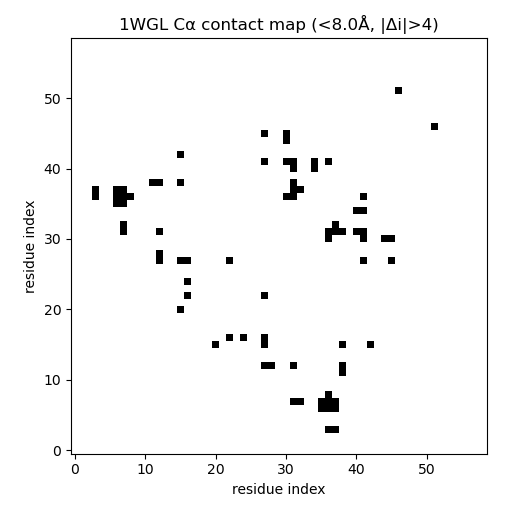4 ? 8.326 -2.985 0.632 1.00 0.00 24 ASP A C 11
ATOM 8594 O O . ASP A 1 24 ? 7.653 -1.993 0.907 1.00 0.00 24 ASP A O 11
ATOM 8603 N N . GLN A 1 25 ? 8.230 -4.152 1.250 1.00 0.00 25 GLN A N 11
ATOM 8604 C CA . GLN A 1 25 ? 7.286 -4.347 2.338 1.00 0.00 25 GLN A CA 11
ATOM 8605 C C . GLN A 1 25 ? 7.496 -3.286 3.420 1.00 0.00 25 GLN A C 11
ATOM 8606 O O . GLN A 1 25 ? 6.578 -2.533 3.741 1.00 0.00 25 GLN A O 11
ATOM 8620 N N . GLU A 1 26 ? 8.709 -3.260 3.951 1.00 0.00 26 GLU A N 11
ATOM 8621 C CA . GLU A 1 26 ? 9.051 -2.303 4.990 1.00 0.00 26 GLU A CA 11
ATOM 8622 C C . GLU A 1 26 ? 8.427 -0.941 4.683 1.00 0.00 26 GLU A C 11
ATOM 8623 O O . GLU A 1 26 ? 7.941 -0.259 5.584 1.00 0.00 26 GLU A O 11
ATOM 8635 N N . VAL A 1 27 ? 8.459 -0.584 3.407 1.00 0.00 27 VAL A N 11
ATOM 8636 C CA . VAL A 1 27 ? 7.903 0.685 2.970 1.00 0.00 27 VAL A CA 11
ATOM 8637 C C . VAL A 1 27 ? 6.379 0.640 3.101 1.00 0.00 27 VAL A C 11
ATOM 8638 O O . VAL A 1 27 ? 5.785 1.486 3.767 1.00 0.00 27 VAL A O 11
ATOM 8651 N N . ILE A 1 28 ? 5.790 -0.355 2.454 1.00 0.00 28 ILE A N 11
ATOM 8652 C CA . ILE A 1 28 ? 4.347 -0.521 2.490 1.00 0.00 28 ILE A CA 11
ATOM 8653 C C . ILE A 1 28 ? 3.851 -0.326 3.924 1.00 0.00 28 ILE A C 11
ATOM 8654 O O . ILE A 1 28 ? 2.966 0.492 4.173 1.00 0.00 28 ILE A O 11
ATOM 8670 N N . ARG A 1 29 ? 4.443 -1.089 4.831 1.00 0.00 29 ARG A N 11
ATOM 8671 C CA . ARG A 1 29 ? 4.073 -1.011 6.233 1.00 0.00 29 ARG A CA 11
ATOM 8672 C C . ARG A 1 29 ? 4.296 0.408 6.762 1.00 0.00 29 ARG A C 11
ATOM 8673 O O . ARG A 1 29 ? 3.479 0.926 7.522 1.00 0.00 29 ARG A O 11
ATOM 8694 N N . SER A 1 30 ? 5.406 0.995 6.340 1.00 0.00 30 SER A N 11
ATOM 8695 C CA . SER A 1 30 ? 5.747 2.343 6.761 1.00 0.00 30 SER A CA 11
ATOM 8696 C C . SER A 1 30 ? 4.641 3.316 6.347 1.00 0.00 30 SER A C 11
ATOM 8697 O O . SER A 1 30 ? 4.510 4.394 6.924 1.00 0.00 30 SER A O 11
ATOM 8705 N N . VAL A 1 31 ? 3.874 2.900 5.350 1.00 0.00 31 VAL A N 11
ATOM 8706 C CA . VAL A 1 31 ? 2.785 3.722 4.851 1.00 0.00 31 VAL A CA 11
ATOM 8707 C C . VAL A 1 31 ? 1.504 3.382 5.617 1.00 0.00 31 VAL A C 11
ATOM 8708 O O . VAL A 1 31 ? 0.858 4.267 6.176 1.00 0.00 31 VAL A O 11
ATOM 8721 N N . LEU A 1 32 ? 1.176 2.099 5.617 1.00 0.00 32 LEU A N 11
ATOM 8722 C CA . LEU A 1 32 ? -0.016 1.631 6.304 1.00 0.00 32 LEU A CA 11
ATOM 8723 C C . LEU A 1 32 ? -0.004 2.147 7.744 1.00 0.00 32 LEU A C 11
ATOM 8724 O O . LEU A 1 32 ? -1.024 2.616 8.248 1.00 0.00 32 LEU A O 11
ATOM 8740 N N . GLU A 1 33 ? 1.161 2.044 8.367 1.00 0.00 33 GLU A N 11
ATOM 8741 C CA . GLU A 1 33 ? 1.319 2.494 9.739 1.00 0.00 33 GLU A CA 11
ATOM 8742 C C . GLU A 1 33 ? 1.308 4.023 9.800 1.00 0.00 33 GLU A C 11
ATOM 8743 O O . GLU A 1 33 ? 0.947 4.604 10.822 1.00 0.00 33 GLU A O 11
ATOM 8755 N N . ALA A 1 34 ? 1.709 4.631 8.693 1.00 0.00 34 ALA A N 11
ATOM 8756 C CA . ALA A 1 34 ? 1.750 6.081 8.608 1.00 0.00 34 ALA A CA 11
ATOM 8757 C C . ALA A 1 34 ? 0.395 6.597 8.120 1.00 0.00 34 ALA A C 11
ATOM 8758 O O . ALA A 1 34 ? 0.168 7.805 8.072 1.00 0.00 34 ALA A O 11
ATOM 8765 N N . GLN A 1 35 ? -0.469 5.656 7.768 1.00 0.00 35 GLN A N 11
ATOM 8766 C CA . GLN A 1 35 ? -1.795 6.001 7.285 1.00 0.00 35 GLN A CA 11
ATOM 8767 C C . GLN A 1 35 ? -2.859 5.552 8.288 1.00 0.00 35 GLN A C 11
ATOM 8768 O O . GLN A 1 35 ? -4.022 5.375 7.928 1.00 0.00 35 GLN A O 11
ATOM 8782 N N . ARG A 1 36 ? -2.424 5.382 9.528 1.00 0.00 36 ARG A N 11
ATOM 8783 C CA . ARG A 1 36 ? -3.324 4.957 10.586 1.00 0.00 36 ARG A CA 11
ATOM 8784 C C . ARG A 1 36 ? -3.867 3.557 10.291 1.00 0.00 36 ARG A C 11
ATOM 8785 O O . ARG A 1 36 ? -4.808 3.103 10.940 1.00 0.00 36 ARG A O 11
ATOM 8806 N N . GLY A 1 37 ? -3.252 2.913 9.310 1.00 0.00 37 GLY A N 11
ATOM 8807 C CA . GLY A 1 37 ? -3.661 1.575 8.921 1.00 0.00 37 GLY A CA 11
ATOM 8808 C C . GLY A 1 37 ? -4.723 1.625 7.820 1.00 0.00 37 GLY A C 11
ATOM 8809 O O . GLY A 1 37 ? -5.660 0.828 7.819 1.00 0.00 37 GLY A O 11
ATOM 8813 N N . ASN A 1 38 ? -4.540 2.568 6.908 1.00 0.00 38 ASN A N 11
ATOM 8814 C CA . ASN A 1 38 ? -5.470 2.733 5.804 1.00 0.00 38 ASN A CA 11
ATOM 8815 C C . ASN A 1 38 ? -4.933 1.993 4.576 1.00 0.00 38 ASN A C 11
ATOM 8816 O O . ASN A 1 38 ? -3.723 1.927 4.367 1.00 0.00 38 ASN A O 11
ATOM 8827 N N . LYS A 1 39 ? -5.860 1.456 3.797 1.00 0.00 39 LYS A N 11
ATOM 8828 C CA . LYS A 1 39 ? -5.495 0.724 2.596 1.00 0.00 39 LYS A CA 11
ATOM 8829 C C . LYS A 1 39 ? -5.502 1.678 1.400 1.00 0.00 39 LYS A C 11
ATOM 8830 O O . LYS A 1 39 ? -4.513 1.777 0.675 1.00 0.00 39 LYS A O 11
ATOM 8849 N N . ASP A 1 40 ? -6.627 2.357 1.232 1.00 0.00 40 ASP A N 11
ATOM 8850 C CA . ASP A 1 40 ? -6.775 3.300 0.136 1.00 0.00 40 ASP A CA 11
ATOM 8851 C C . ASP A 1 40 ? -5.792 4.457 0.329 1.00 0.00 40 ASP A C 11
ATOM 8852 O O . ASP A 1 40 ? -5.080 4.833 -0.601 1.00 0.00 40 ASP A O 11
ATOM 8861 N N . ALA A 1 41 ? -5.785 4.990 1.542 1.00 0.00 41 ALA A N 11
ATOM 8862 C CA . ALA A 1 41 ? -4.902 6.097 1.868 1.00 0.00 41 ALA A CA 11
ATOM 8863 C C . ALA A 1 41 ? -3.455 5.688 1.587 1.00 0.00 41 ALA A C 11
ATOM 8864 O O . ALA A 1 41 ? -2.666 6.488 1.086 1.00 0.00 41 ALA A O 11
ATOM 8871 N N . ALA A 1 42 ? -3.149 4.443 1.922 1.00 0.00 42 ALA A N 11
ATOM 8872 C CA . ALA A 1 42 ? -1.811 3.918 1.712 1.00 0.00 42 ALA A CA 11
ATOM 8873 C C . ALA A 1 42 ? -1.547 3.792 0.210 1.00 0.00 42 ALA A C 11
ATOM 8874 O O . ALA A 1 42 ? -0.622 4.410 -0.315 1.00 0.00 42 ALA A O 11
ATOM 8881 N N . ILE A 1 43 ? -2.377 2.989 -0.439 1.00 0.00 43 ILE A N 11
ATOM 8882 C CA . ILE A 1 43 ? -2.244 2.774 -1.870 1.00 0.00 43 ILE A CA 11
ATOM 8883 C C . ILE A 1 43 ? -1.930 4.105 -2.554 1.00 0.00 43 ILE A C 11
ATOM 8884 O O . ILE A 1 43 ? -0.912 4.233 -3.234 1.00 0.00 43 ILE A O 11
ATOM 8900 N N . ASN A 1 44 ? -2.822 5.064 -2.351 1.00 0.00 44 ASN A N 11
ATOM 8901 C CA . ASN A 1 44 ? -2.652 6.381 -2.940 1.00 0.00 44 ASN A CA 11
ATOM 8902 C C . ASN A 1 44 ? -1.225 6.871 -2.682 1.00 0.00 44 ASN A C 11
ATOM 8903 O O . ASN A 1 44 ? -0.593 7.445 -3.566 1.00 0.00 44 ASN A O 11
ATOM 8914 N N . SER A 1 45 ? -0.760 6.625 -1.466 1.00 0.00 45 SER A N 11
ATOM 8915 C CA . SER A 1 45 ? 0.580 7.033 -1.080 1.00 0.00 45 SER A CA 11
ATOM 8916 C C . SER A 1 45 ? 1.618 6.260 -1.896 1.00 0.00 45 SER A C 11
ATOM 8917 O O . SER A 1 45 ? 2.433 6.859 -2.597 1.00 0.00 45 SER A O 11
ATOM 8925 N N . LEU A 1 46 ? 1.554 4.942 -1.779 1.00 0.00 46 LEU A N 11
ATOM 8926 C CA . LEU A 1 46 ? 2.478 4.081 -2.497 1.00 0.00 46 LEU A CA 11
ATOM 8927 C C . LEU A 1 46 ? 2.448 4.437 -3.985 1.00 0.00 46 LEU A C 11
ATOM 8928 O O . LEU A 1 46 ? 3.488 4.712 -4.582 1.00 0.00 46 LEU A O 11
ATOM 8944 N N . LEU A 1 47 ? 1.246 4.421 -4.541 1.00 0.00 47 LEU A N 11
ATOM 8945 C CA . LEU A 1 47 ? 1.067 4.739 -5.947 1.00 0.00 47 LEU A CA 11
ATOM 8946 C C . LEU A 1 47 ? 1.973 5.915 -6.319 1.00 0.00 47 LEU A C 11
ATOM 8947 O O . LEU A 1 47 ? 2.853 5.781 -7.168 1.00 0.00 47 LEU A O 11
ATOM 8963 N N . GLN A 1 48 ? 1.726 7.040 -5.665 1.00 0.00 48 GLN A N 11
ATOM 8964 C CA . GLN A 1 48 ? 2.509 8.238 -5.916 1.00 0.00 48 GLN A CA 11
ATOM 8965 C C . GLN A 1 48 ? 4.003 7.927 -5.815 1.00 0.00 48 GLN A C 11
ATOM 8966 O O . GLN A 1 48 ? 4.769 8.240 -6.726 1.00 0.00 48 GLN A O 11
ATOM 8980 N N . MET A 1 49 ? 4.374 7.316 -4.700 1.00 0.00 49 MET A N 11
ATOM 8981 C CA . MET A 1 49 ? 5.764 6.959 -4.468 1.00 0.00 49 MET A CA 11
ATOM 8982 C C . MET A 1 49 ? 6.329 6.165 -5.647 1.00 0.00 49 MET A C 11
ATOM 8983 O O . MET A 1 49 ? 5.698 5.224 -6.127 1.00 0.00 49 MET A O 11
ATOM 8997 N N . GLY A 1 50 ? 7.513 6.573 -6.081 1.00 0.00 50 GLY A N 11
ATOM 8998 C CA . GLY A 1 50 ? 8.171 5.911 -7.194 1.00 0.00 50 GLY A CA 11
ATOM 8999 C C . GLY A 1 50 ? 8.600 6.923 -8.258 1.00 0.00 50 GLY A C 11
ATOM 9000 O O . GLY A 1 50 ? 8.968 8.052 -7.934 1.00 0.00 50 GLY A O 11
ATOM 9004 N N . GLU A 1 51 ? 8.538 6.484 -9.507 1.00 0.00 51 GLU A N 11
ATOM 9005 C CA . GLU A 1 51 ? 8.916 7.338 -10.620 1.00 0.00 51 GLU A CA 11
ATOM 9006 C C . GLU A 1 51 ? 7.669 7.929 -11.282 1.00 0.00 51 GLU A C 11
ATOM 9007 O O . GLU A 1 51 ? 6.970 7.241 -12.023 1.00 0.00 51 GLU A O 11
ATOM 9019 N N . GLU A 1 52 ? 7.430 9.199 -10.989 1.00 0.00 52 GLU A N 11
ATOM 9020 C CA . GLU A 1 52 ? 6.280 9.891 -11.547 1.00 0.00 52 GLU A CA 11
ATOM 9021 C C . GLU A 1 52 ? 6.368 9.922 -13.074 1.00 0.00 52 GLU A C 11
ATOM 9022 O O . GLU A 1 52 ? 7.458 9.846 -13.638 1.00 0.00 52 GLU A O 11
ATOM 9034 N N . PRO A 1 53 ? 5.174 10.036 -13.716 1.00 0.00 53 PRO A N 11
ATOM 9035 C CA . PRO A 1 53 ? 5.106 10.078 -15.167 1.00 0.00 53 PRO A CA 11
ATOM 9036 C C . PRO A 1 53 ? 5.561 11.438 -15.698 1.00 0.00 53 PRO A C 11
ATOM 9037 O O . PRO A 1 53 ? 5.156 12.478 -15.181 1.00 0.00 53 PRO A O 11
ATOM 9048 N N . SER A 1 54 ? 6.397 11.387 -16.725 1.00 0.00 54 SER A N 11
ATOM 9049 C CA . SER A 1 54 ? 6.912 12.603 -17.332 1.00 0.00 54 SER A CA 11
ATOM 9050 C C . SER A 1 54 ? 7.357 13.583 -16.245 1.00 0.00 54 SER A C 11
ATOM 9051 O O . SER A 1 54 ? 6.549 14.354 -15.730 1.00 0.00 54 SER A O 11
ATOM 9059 N N . GLY A 1 55 ? 8.642 13.521 -15.927 1.00 0.00 55 GLY A N 11
ATOM 9060 C CA . GLY A 1 55 ? 9.205 14.393 -14.911 1.00 0.00 55 GLY A CA 11
ATOM 9061 C C . GLY A 1 55 ? 10.715 14.551 -15.098 1.00 0.00 55 GLY A C 11
ATOM 9062 O O . GLY A 1 55 ? 11.362 13.698 -15.704 1.00 0.00 55 GLY A O 11
ATOM 9066 N N . PRO A 1 56 ? 11.247 15.677 -14.553 1.00 0.00 56 PRO A N 11
ATOM 9067 C CA . PRO A 1 56 ? 12.669 15.958 -14.654 1.00 0.00 56 PRO A CA 11
ATOM 9068 C C . PRO A 1 56 ? 13.472 15.074 -13.698 1.00 0.00 56 PRO A C 11
ATOM 9069 O O . PRO A 1 56 ? 12.904 14.246 -12.987 1.00 0.00 56 PRO A O 11
ATOM 9080 N N . SER A 1 57 ? 14.781 15.280 -13.711 1.00 0.00 57 SER A N 11
ATOM 9081 C CA . SER A 1 57 ? 15.668 14.512 -12.853 1.00 0.00 57 SER A CA 11
ATOM 9082 C C . SER A 1 57 ? 15.818 15.208 -11.498 1.00 0.00 57 SER A C 11
ATOM 9083 O O . SER A 1 57 ? 16.186 16.380 -11.436 1.00 0.00 57 SER A O 11
ATOM 9091 N N . SER A 1 58 ? 15.524 14.456 -10.448 1.00 0.00 58 SER A N 11
ATOM 9092 C CA . SER A 1 58 ? 15.621 14.985 -9.098 1.00 0.00 58 SER A CA 11
ATOM 9093 C C . SER A 1 58 ? 16.853 14.409 -8.397 1.00 0.00 58 SER A C 11
ATOM 9094 O O . SER A 1 58 ? 16.834 13.268 -7.939 1.00 0.00 58 SER A O 11
ATOM 9102 N N . GLY A 1 59 ? 17.895 15.225 -8.336 1.00 0.00 59 GLY A N 11
ATOM 9103 C CA . GLY A 1 59 ? 19.134 14.810 -7.699 1.00 0.00 59 GLY A CA 11
ATOM 9104 C C . GLY A 1 59 ? 19.824 13.709 -8.507 1.00 0.00 59 GLY A C 11
ATOM 9105 O O . GLY A 1 59 ? 20.941 13.307 -8.186 1.00 0.00 59 GLY A O 11
ATOM 9109 N N . GLY A 1 1 ? -6.808 -10.852 18.751 1.00 0.00 1 GLY A N 12
ATOM 9110 C CA . GLY A 1 1 ? -6.996 -9.421 18.923 1.00 0.00 1 GLY A CA 12
ATOM 9111 C C . GLY A 1 1 ? -5.661 -8.721 19.186 1.00 0.00 1 GLY A C 12
ATOM 9112 O O . GLY A 1 1 ? -4.605 -9.233 18.820 1.00 0.00 1 GLY A O 12
ATOM 9116 N N . SER A 1 2 ? -5.753 -7.561 19.820 1.00 0.00 2 SER A N 12
ATOM 9117 C CA . SER A 1 2 ? -4.566 -6.786 20.137 1.00 0.00 2 SER A CA 12
ATOM 9118 C C . SER A 1 2 ? -4.807 -5.949 21.395 1.00 0.00 2 SER A C 12
ATOM 9119 O O . SER A 1 2 ? -5.942 -5.575 21.687 1.00 0.00 2 SER A O 12
ATOM 9127 N N . SER A 1 3 ? -3.722 -5.681 22.106 1.00 0.00 3 SER A N 12
ATOM 9128 C CA . SER A 1 3 ? -3.802 -4.896 23.326 1.00 0.00 3 SER A CA 12
ATOM 9129 C C . SER A 1 3 ? -3.333 -3.464 23.059 1.00 0.00 3 SER A C 12
ATOM 9130 O O . SER A 1 3 ? -2.757 -3.182 22.009 1.00 0.00 3 SER A O 12
ATOM 9138 N N . GLY A 1 4 ? -3.597 -2.598 24.026 1.00 0.00 4 GLY A N 12
ATOM 9139 C CA . GLY A 1 4 ? -3.209 -1.203 23.909 1.00 0.00 4 GLY A CA 12
ATOM 9140 C C . GLY A 1 4 ? -3.679 -0.614 22.577 1.00 0.00 4 GLY A C 12
ATOM 9141 O O . GLY A 1 4 ? -4.877 -0.434 22.362 1.00 0.00 4 GLY A O 12
ATOM 9145 N N . SER A 1 5 ? -2.712 -0.330 21.718 1.00 0.00 5 SER A N 12
ATOM 9146 C CA . SER A 1 5 ? -3.012 0.236 20.413 1.00 0.00 5 SER A CA 12
ATOM 9147 C C . SER A 1 5 ? -2.150 -0.435 19.341 1.00 0.00 5 SER A C 12
ATOM 9148 O O . SER A 1 5 ? -0.927 -0.304 19.351 1.00 0.00 5 SER A O 12
ATOM 9156 N N . SER A 1 6 ? -2.822 -1.140 18.443 1.00 0.00 6 SER A N 12
ATOM 9157 C CA . SER A 1 6 ? -2.134 -1.831 17.366 1.00 0.00 6 SER A CA 12
ATOM 9158 C C . SER A 1 6 ? -2.640 -1.329 16.013 1.00 0.00 6 SER A C 12
ATOM 9159 O O . SER A 1 6 ? -1.863 -0.826 15.203 1.00 0.00 6 SER A O 12
ATOM 9167 N N . GLY A 1 7 ? -3.940 -1.482 15.809 1.00 0.00 7 GLY A N 12
ATOM 9168 C CA . GLY A 1 7 ? -4.559 -1.050 14.568 1.00 0.00 7 GLY A CA 12
ATOM 9169 C C . GLY A 1 7 ? -3.943 -1.771 13.368 1.00 0.00 7 GLY A C 12
ATOM 9170 O O . GLY A 1 7 ? -3.772 -2.989 13.392 1.00 0.00 7 GLY A O 12
ATOM 9174 N N . CYS A 1 8 ? -3.626 -0.989 12.347 1.00 0.00 8 CYS A N 12
ATOM 9175 C CA . CYS A 1 8 ? -3.032 -1.538 11.139 1.00 0.00 8 CYS A CA 12
ATOM 9176 C C . CYS A 1 8 ? -3.758 -2.840 10.796 1.00 0.00 8 CYS A C 12
ATOM 9177 O O . CYS A 1 8 ? -4.915 -3.028 11.171 1.00 0.00 8 CYS A O 12
ATOM 9185 N N . SER A 1 9 ? -3.049 -3.707 10.088 1.00 0.00 9 SER A N 12
ATOM 9186 C CA . SER A 1 9 ? -3.611 -4.986 9.690 1.00 0.00 9 SER A CA 12
ATOM 9187 C C . SER A 1 9 ? -2.653 -5.706 8.739 1.00 0.00 9 SER A C 12
ATOM 9188 O O . SER A 1 9 ? -2.037 -5.077 7.880 1.00 0.00 9 SER A O 12
ATOM 9196 N N . GLU A 1 10 ? -2.557 -7.014 8.924 1.00 0.00 10 GLU A N 12
ATOM 9197 C CA . GLU A 1 10 ? -1.685 -7.826 8.093 1.00 0.00 10 GLU A CA 12
ATOM 9198 C C . GLU A 1 10 ? -2.393 -8.204 6.791 1.00 0.00 10 GLU A C 12
ATOM 9199 O O . GLU A 1 10 ? -1.743 -8.522 5.796 1.00 0.00 10 GLU A O 12
ATOM 9211 N N . GLU A 1 11 ? -3.717 -8.158 6.840 1.00 0.00 11 GLU A N 12
ATOM 9212 C CA . GLU A 1 11 ? -4.520 -8.492 5.676 1.00 0.00 11 GLU A CA 12
ATOM 9213 C C . GLU A 1 11 ? -4.505 -7.339 4.671 1.00 0.00 11 GLU A C 12
ATOM 9214 O O . GLU A 1 11 ? -4.351 -7.559 3.471 1.00 0.00 11 GLU A O 12
ATOM 9226 N N . ASP A 1 12 ? -4.666 -6.134 5.199 1.00 0.00 12 ASP A N 12
ATOM 9227 C CA . ASP A 1 12 ? -4.672 -4.946 4.363 1.00 0.00 12 ASP A CA 12
ATOM 9228 C C . ASP A 1 12 ? -3.278 -4.739 3.768 1.00 0.00 12 ASP A C 12
ATOM 9229 O O . ASP A 1 12 ? -3.142 -4.206 2.668 1.00 0.00 12 ASP A O 12
ATOM 9238 N N . LEU A 1 13 ? -2.278 -5.171 4.521 1.00 0.00 13 LEU A N 12
ATOM 9239 C CA . LEU A 1 13 ? -0.899 -5.040 4.082 1.00 0.00 13 LEU A CA 12
ATOM 9240 C C . LEU A 1 13 ? -0.644 -6.004 2.922 1.00 0.00 13 LEU A C 12
ATOM 9241 O O . LEU A 1 13 ? -0.487 -5.577 1.779 1.00 0.00 13 LEU A O 12
ATOM 9257 N N . LYS A 1 14 ? -0.610 -7.285 3.256 1.00 0.00 14 LYS A N 12
ATOM 9258 C CA . LYS A 1 14 ? -0.377 -8.313 2.256 1.00 0.00 14 LYS A CA 12
ATOM 9259 C C . LYS A 1 14 ? -1.123 -7.948 0.971 1.00 0.00 14 LYS A C 12
ATOM 9260 O O . LYS A 1 14 ? -0.592 -8.109 -0.127 1.00 0.00 14 LYS A O 12
ATOM 9279 N N . ALA A 1 15 ? -2.343 -7.462 1.150 1.00 0.00 15 ALA A N 12
ATOM 9280 C CA . ALA A 1 15 ? -3.167 -7.072 0.019 1.00 0.00 15 ALA A CA 12
ATOM 9281 C C . ALA A 1 15 ? -2.380 -6.109 -0.871 1.00 0.00 15 ALA A C 12
ATOM 9282 O O . ALA A 1 15 ? -2.145 -6.394 -2.045 1.00 0.00 15 ALA A O 12
ATOM 9289 N N . ILE A 1 16 ? -1.996 -4.987 -0.280 1.00 0.00 16 ILE A N 12
ATOM 9290 C CA . ILE A 1 16 ? -1.241 -3.980 -1.005 1.00 0.00 16 ILE A CA 12
ATOM 9291 C C . ILE A 1 16 ? -0.032 -4.638 -1.674 1.00 0.00 16 ILE A C 12
ATOM 9292 O O . ILE A 1 16 ? 0.199 -4.451 -2.868 1.00 0.00 16 ILE A O 12
ATOM 9308 N N . GLN A 1 17 ? 0.707 -5.393 -0.876 1.00 0.00 17 GLN A N 12
ATOM 9309 C CA . GLN A 1 17 ? 1.886 -6.080 -1.375 1.00 0.00 17 GLN A CA 12
ATOM 9310 C C . GLN A 1 17 ? 1.608 -6.675 -2.757 1.00 0.00 17 GLN A C 12
ATOM 9311 O O . GLN A 1 17 ? 2.354 -6.431 -3.704 1.00 0.00 17 GLN A O 12
ATOM 9325 N N . ASP A 1 18 ? 0.532 -7.445 -2.829 1.00 0.00 18 ASP A N 12
ATOM 9326 C CA . ASP A 1 18 ? 0.146 -8.077 -4.079 1.00 0.00 18 ASP A CA 12
ATOM 9327 C C . ASP A 1 18 ? 0.102 -7.023 -5.186 1.00 0.00 18 ASP A C 12
ATOM 9328 O O . ASP A 1 18 ? 0.640 -7.235 -6.272 1.00 0.00 18 ASP A O 12
ATOM 9337 N N . MET A 1 19 ? -0.543 -5.908 -4.874 1.00 0.00 19 MET A N 12
ATOM 9338 C CA . MET A 1 19 ? -0.664 -4.820 -5.829 1.00 0.00 19 MET A CA 12
ATOM 9339 C C . MET A 1 19 ? 0.708 -4.233 -6.168 1.00 0.00 19 MET A C 12
ATOM 9340 O O . MET A 1 19 ? 0.960 -3.854 -7.310 1.00 0.00 19 MET A O 12
ATOM 9354 N N . PHE A 1 20 ? 1.559 -4.177 -5.153 1.00 0.00 20 PHE A N 12
ATOM 9355 C CA . PHE A 1 20 ? 2.898 -3.643 -5.329 1.00 0.00 20 PHE A CA 12
ATOM 9356 C C . PHE A 1 20 ? 3.949 -4.599 -4.761 1.00 0.00 20 PHE A C 12
ATOM 9357 O O . PHE A 1 20 ? 4.483 -4.368 -3.678 1.00 0.00 20 PHE A O 12
ATOM 9374 N N . PRO A 1 21 ? 4.221 -5.681 -5.539 1.00 0.00 21 PRO A N 12
ATOM 9375 C CA . PRO A 1 21 ? 5.198 -6.673 -5.124 1.00 0.00 21 PRO A CA 12
ATOM 9376 C C . PRO A 1 21 ? 6.624 -6.146 -5.300 1.00 0.00 21 PRO A C 12
ATOM 9377 O O . PRO A 1 21 ? 7.473 -6.340 -4.431 1.00 0.00 21 PRO A O 12
ATOM 9388 N N . ASN A 1 22 ? 6.843 -5.489 -6.429 1.00 0.00 22 ASN A N 12
ATOM 9389 C CA . ASN A 1 22 ? 8.151 -4.932 -6.730 1.00 0.00 22 ASN A CA 12
ATOM 9390 C C . ASN A 1 22 ? 8.616 -4.070 -5.554 1.00 0.00 22 ASN A C 12
ATOM 9391 O O . ASN A 1 22 ? 9.765 -4.165 -5.127 1.00 0.00 22 ASN A O 12
ATOM 9402 N N . MET A 1 23 ? 7.698 -3.250 -5.064 1.00 0.00 23 MET A N 12
ATOM 9403 C CA . MET A 1 23 ? 8.000 -2.372 -3.946 1.00 0.00 23 MET A CA 12
ATOM 9404 C C . MET A 1 23 ? 8.547 -3.166 -2.758 1.00 0.00 23 MET A C 12
ATOM 9405 O O . MET A 1 23 ? 8.706 -4.383 -2.840 1.00 0.00 23 MET A O 12
ATOM 9419 N N . ASP A 1 24 ? 8.820 -2.444 -1.681 1.00 0.00 24 ASP A N 12
ATOM 9420 C CA . ASP A 1 24 ? 9.346 -3.066 -0.477 1.00 0.00 24 ASP A CA 12
ATOM 9421 C C . ASP A 1 24 ? 8.245 -3.128 0.583 1.00 0.00 24 ASP A C 12
ATOM 9422 O O . ASP A 1 24 ? 7.634 -2.111 0.908 1.00 0.00 24 ASP A O 12
ATOM 9431 N N . GLN A 1 25 ? 8.026 -4.330 1.094 1.00 0.00 25 GLN A N 12
ATOM 9432 C CA . GLN A 1 25 ? 7.009 -4.538 2.111 1.00 0.00 25 GLN A CA 12
ATOM 9433 C C . GLN A 1 25 ? 7.189 -3.536 3.253 1.00 0.00 25 GLN A C 12
ATOM 9434 O O . GLN A 1 25 ? 6.291 -2.747 3.539 1.00 0.00 25 GLN A O 12
ATOM 9448 N N . GLU A 1 26 ? 8.357 -3.602 3.876 1.00 0.00 26 GLU A N 12
ATOM 9449 C CA . GLU A 1 26 ? 8.667 -2.711 4.981 1.00 0.00 26 GLU A CA 12
ATOM 9450 C C . GLU A 1 26 ? 8.112 -1.312 4.707 1.00 0.00 26 GLU A C 12
ATOM 9451 O O . GLU A 1 26 ? 7.608 -0.651 5.614 1.00 0.00 26 GLU A O 12
ATOM 9463 N N . VAL A 1 27 ? 8.223 -0.902 3.452 1.00 0.00 27 VAL A N 12
ATOM 9464 C CA . VAL A 1 27 ? 7.739 0.407 3.046 1.00 0.00 27 VAL A CA 12
ATOM 9465 C C . VAL A 1 27 ? 6.209 0.396 3.027 1.00 0.00 27 VAL A C 12
ATOM 9466 O O . VAL A 1 27 ? 5.571 1.233 3.664 1.00 0.00 27 VAL A O 12
ATOM 9479 N N . ILE A 1 28 ? 5.665 -0.561 2.290 1.00 0.00 28 ILE A N 12
ATOM 9480 C CA . ILE A 1 28 ? 4.222 -0.691 2.179 1.00 0.00 28 ILE A CA 12
ATOM 9481 C C . ILE A 1 28 ? 3.604 -0.684 3.579 1.00 0.00 28 ILE A C 12
ATOM 9482 O O . ILE A 1 28 ? 2.478 -0.224 3.762 1.00 0.00 28 ILE A O 12
ATOM 9498 N N . ARG A 1 29 ? 4.369 -1.198 4.531 1.00 0.00 29 ARG A N 12
ATOM 9499 C CA . ARG A 1 29 ? 3.912 -1.256 5.909 1.00 0.00 29 ARG A CA 12
ATOM 9500 C C . ARG A 1 29 ? 4.191 0.071 6.617 1.00 0.00 29 ARG A C 12
ATOM 9501 O O . ARG A 1 29 ? 3.509 0.421 7.579 1.00 0.00 29 ARG A O 12
ATOM 9522 N N . SER A 1 30 ? 5.196 0.773 6.115 1.00 0.00 30 SER A N 12
ATOM 9523 C CA . SER A 1 30 ? 5.574 2.054 6.688 1.00 0.00 30 SER A CA 12
ATOM 9524 C C . SER A 1 30 ? 4.561 3.127 6.284 1.00 0.00 30 SER A C 12
ATOM 9525 O O . SER A 1 30 ? 4.519 4.202 6.882 1.00 0.00 30 SER A O 12
ATOM 9533 N N . VAL A 1 31 ? 3.770 2.799 5.273 1.00 0.00 31 VAL A N 12
ATOM 9534 C CA . VAL A 1 31 ? 2.760 3.722 4.783 1.00 0.00 31 VAL A CA 12
ATOM 9535 C C . VAL A 1 31 ? 1.433 3.442 5.492 1.00 0.00 31 VAL A C 12
ATOM 9536 O O . VAL A 1 31 ? 0.789 4.361 5.996 1.00 0.00 31 VAL A O 12
ATOM 9549 N N . LEU A 1 32 ? 1.064 2.170 5.508 1.00 0.00 32 LEU A N 12
ATOM 9550 C CA . LEU A 1 32 ? -0.175 1.758 6.146 1.00 0.00 32 LEU A CA 12
ATOM 9551 C C . LEU A 1 32 ? -0.188 2.256 7.593 1.00 0.00 32 LEU A C 12
ATOM 9552 O O . LEU A 1 32 ? -1.208 2.746 8.075 1.00 0.00 32 LEU A O 12
ATOM 9568 N N . GLU A 1 33 ? 0.957 2.114 8.244 1.00 0.00 33 GLU A N 12
ATOM 9569 C CA . GLU A 1 33 ? 1.090 2.544 9.626 1.00 0.00 33 GLU A CA 12
ATOM 9570 C C . GLU A 1 33 ? 1.076 4.071 9.711 1.00 0.00 33 GLU A C 12
ATOM 9571 O O . GLU A 1 33 ? 0.605 4.637 10.696 1.00 0.00 33 GLU A O 12
ATOM 9583 N N . ALA A 1 34 ? 1.597 4.695 8.665 1.00 0.00 34 ALA A N 12
ATOM 9584 C CA . ALA A 1 34 ? 1.650 6.146 8.608 1.00 0.00 34 ALA A CA 12
ATOM 9585 C C . ALA A 1 34 ? 0.310 6.682 8.102 1.00 0.00 34 ALA A C 12
ATOM 9586 O O . ALA A 1 34 ? 0.082 7.890 8.098 1.00 0.00 34 ALA A O 12
ATOM 9593 N N . GLN A 1 35 ? -0.542 5.756 7.686 1.00 0.00 35 GLN A N 12
ATOM 9594 C CA . GLN A 1 35 ? -1.854 6.120 7.179 1.00 0.00 35 GLN A CA 12
ATOM 9595 C C . GLN A 1 35 ? -2.947 5.611 8.120 1.00 0.00 35 GLN A C 12
ATOM 9596 O O . GLN A 1 35 ? -3.947 5.052 7.671 1.00 0.00 35 GLN A O 12
ATOM 9610 N N . ARG A 1 36 ? -2.720 5.822 9.408 1.00 0.00 36 ARG A N 12
ATOM 9611 C CA . ARG A 1 36 ? -3.674 5.391 10.416 1.00 0.00 36 ARG A CA 12
ATOM 9612 C C . ARG A 1 36 ? -4.231 4.010 10.065 1.00 0.00 36 ARG A C 12
ATOM 9613 O O . ARG A 1 36 ? -5.363 3.685 10.419 1.00 0.00 36 ARG A O 12
ATOM 9634 N N . GLY A 1 37 ? -3.409 3.235 9.372 1.00 0.00 37 GLY A N 12
ATOM 9635 C CA . GLY A 1 37 ? -3.806 1.897 8.969 1.00 0.00 37 GLY A CA 12
ATOM 9636 C C . GLY A 1 37 ? -4.850 1.947 7.852 1.00 0.00 37 GLY A C 12
ATOM 9637 O O . GLY A 1 37 ? -5.865 1.255 7.914 1.00 0.00 37 GLY A O 12
ATOM 9641 N N . ASN A 1 38 ? -4.565 2.773 6.856 1.00 0.00 38 ASN A N 12
ATOM 9642 C CA . ASN A 1 38 ? -5.466 2.923 5.726 1.00 0.00 38 ASN A CA 12
ATOM 9643 C C . ASN A 1 38 ? -4.844 2.269 4.491 1.00 0.00 38 ASN A C 12
ATOM 9644 O O . ASN A 1 38 ? -3.682 2.518 4.172 1.00 0.00 38 ASN A O 12
ATOM 9655 N N . LYS A 1 39 ? -5.643 1.445 3.831 1.00 0.00 39 LYS A N 12
ATOM 9656 C CA . LYS A 1 39 ? -5.185 0.753 2.638 1.00 0.00 39 LYS A CA 12
ATOM 9657 C C . LYS A 1 39 ? -5.298 1.690 1.435 1.00 0.00 39 LYS A C 12
ATOM 9658 O O . LYS A 1 39 ? -4.324 1.903 0.715 1.00 0.00 39 LYS A O 12
ATOM 9677 N N . ASP A 1 40 ? -6.496 2.226 1.253 1.00 0.00 40 ASP A N 12
ATOM 9678 C CA . ASP A 1 40 ? -6.750 3.136 0.149 1.00 0.00 40 ASP A CA 12
ATOM 9679 C C . ASP A 1 40 ? -5.755 4.297 0.212 1.00 0.00 40 ASP A C 12
ATOM 9680 O O . ASP A 1 40 ? -5.058 4.576 -0.763 1.00 0.00 40 ASP A O 12
ATOM 9689 N N . ALA A 1 41 ? -5.720 4.942 1.368 1.00 0.00 41 ALA A N 12
ATOM 9690 C CA . ALA A 1 41 ? -4.821 6.066 1.571 1.00 0.00 41 ALA A CA 12
ATOM 9691 C C . ALA A 1 41 ? -3.381 5.614 1.322 1.00 0.00 41 ALA A C 12
ATOM 9692 O O . ALA A 1 41 ? -2.626 6.291 0.626 1.00 0.00 41 ALA A O 12
ATOM 9699 N N . ALA A 1 42 ? -3.044 4.473 1.904 1.00 0.00 42 ALA A N 12
ATOM 9700 C CA . ALA A 1 42 ? -1.708 3.922 1.754 1.00 0.00 42 ALA A CA 12
ATOM 9701 C C . ALA A 1 42 ? -1.422 3.686 0.270 1.00 0.00 42 ALA A C 12
ATOM 9702 O O . ALA A 1 42 ? -0.415 4.158 -0.255 1.00 0.00 42 ALA A O 12
ATOM 9709 N N . ILE A 1 43 ? -2.326 2.955 -0.365 1.00 0.00 43 ILE A N 12
ATOM 9710 C CA . ILE A 1 43 ? -2.184 2.650 -1.778 1.00 0.00 43 ILE A CA 12
ATOM 9711 C C . ILE A 1 43 ? -1.897 3.941 -2.548 1.00 0.00 43 ILE A C 12
ATOM 9712 O O . ILE A 1 43 ? -0.884 4.044 -3.238 1.00 0.00 43 ILE A O 12
ATOM 9728 N N . ASN A 1 44 ? -2.807 4.893 -2.403 1.00 0.00 44 ASN A N 12
ATOM 9729 C CA . ASN A 1 44 ? -2.664 6.173 -3.076 1.00 0.00 44 ASN A CA 12
ATOM 9730 C C . ASN A 1 44 ? -1.295 6.769 -2.744 1.00 0.00 44 ASN A C 12
ATOM 9731 O O . ASN A 1 44 ? -0.598 7.262 -3.629 1.00 0.00 44 ASN A O 12
ATOM 9742 N N . SER A 1 45 ? -0.950 6.703 -1.467 1.00 0.00 45 SER A N 12
ATOM 9743 C CA . SER A 1 45 ? 0.324 7.230 -1.007 1.00 0.00 45 SER A CA 12
ATOM 9744 C C . SER A 1 45 ? 1.474 6.507 -1.712 1.00 0.00 45 SER A C 12
ATOM 9745 O O . SER A 1 45 ? 2.447 7.136 -2.124 1.00 0.00 45 SER A O 12
ATOM 9753 N N . LEU A 1 46 ? 1.323 5.196 -1.828 1.00 0.00 46 LEU A N 12
ATOM 9754 C CA . LEU A 1 46 ? 2.337 4.381 -2.475 1.00 0.00 46 LEU A CA 12
ATOM 9755 C C . LEU A 1 46 ? 2.419 4.757 -3.956 1.00 0.00 46 LEU A C 12
ATOM 9756 O O . LEU A 1 46 ? 3.493 5.083 -4.459 1.00 0.00 46 LEU A O 12
ATOM 9772 N N . LEU A 1 47 ? 1.269 4.699 -4.613 1.00 0.00 47 LEU A N 12
ATOM 9773 C CA . LEU A 1 47 ? 1.197 5.030 -6.026 1.00 0.00 47 LEU A CA 12
ATOM 9774 C C . LEU A 1 47 ? 2.075 6.251 -6.305 1.00 0.00 47 LEU A C 12
ATOM 9775 O O . LEU A 1 47 ? 2.957 6.204 -7.161 1.00 0.00 47 LEU A O 12
ATOM 9791 N N . GLN A 1 48 ? 1.802 7.317 -5.566 1.00 0.00 48 GLN A N 12
ATOM 9792 C CA . GLN A 1 48 ? 2.557 8.549 -5.724 1.00 0.00 48 GLN A CA 12
ATOM 9793 C C . GLN A 1 48 ? 4.025 8.323 -5.356 1.00 0.00 48 GLN A C 12
ATOM 9794 O O . GLN A 1 48 ? 4.912 8.512 -6.187 1.00 0.00 48 GLN A O 12
ATOM 9808 N N . MET A 1 49 ? 4.235 7.923 -4.111 1.00 0.00 49 MET A N 12
ATOM 9809 C CA . MET A 1 49 ? 5.580 7.670 -3.623 1.00 0.00 49 MET A CA 12
ATOM 9810 C C . MET A 1 49 ? 6.387 6.856 -4.638 1.00 0.00 49 MET A C 12
ATOM 9811 O O . MET A 1 49 ? 5.822 6.074 -5.401 1.00 0.00 49 MET A O 12
ATOM 9825 N N . GLY A 1 50 ? 7.694 7.069 -4.613 1.00 0.00 50 GLY A N 12
ATOM 9826 C CA . GLY A 1 50 ? 8.584 6.366 -5.521 1.00 0.00 50 GLY A CA 12
ATOM 9827 C C . GLY A 1 50 ? 8.223 6.657 -6.979 1.00 0.00 50 GLY A C 12
ATOM 9828 O O . GLY A 1 50 ? 7.461 7.581 -7.260 1.00 0.00 50 GLY A O 12
ATOM 9832 N N . GLU A 1 51 ? 8.786 5.851 -7.867 1.00 0.00 51 GLU A N 12
ATOM 9833 C CA . GLU A 1 51 ? 8.532 6.011 -9.289 1.00 0.00 51 GLU A CA 12
ATOM 9834 C C . GLU A 1 51 ? 8.703 4.673 -10.012 1.00 0.00 51 GLU A C 12
ATOM 9835 O O . GLU A 1 51 ? 9.651 3.936 -9.745 1.00 0.00 51 GLU A O 12
ATOM 9847 N N . GLU A 1 52 ? 7.771 4.401 -10.913 1.00 0.00 52 GLU A N 12
ATOM 9848 C CA . GLU A 1 52 ? 7.806 3.165 -11.676 1.00 0.00 52 GLU A CA 12
ATOM 9849 C C . GLU A 1 52 ? 7.058 3.337 -13.000 1.00 0.00 52 GLU A C 12
ATOM 9850 O O . GLU A 1 52 ? 5.858 3.608 -13.008 1.00 0.00 52 GLU A O 12
ATOM 9862 N N . PRO A 1 53 ? 7.817 3.168 -14.116 1.00 0.00 53 PRO A N 12
ATOM 9863 C CA . PRO A 1 53 ? 7.239 3.302 -15.442 1.00 0.00 53 PRO A CA 12
ATOM 9864 C C . PRO A 1 53 ? 6.388 2.081 -15.794 1.00 0.00 53 PRO A C 12
ATOM 9865 O O . PRO A 1 53 ? 6.766 1.282 -16.650 1.00 0.00 53 PRO A O 12
ATOM 9876 N N . SER A 1 54 ? 5.254 1.974 -15.117 1.00 0.00 54 SER A N 12
ATOM 9877 C CA . SER A 1 54 ? 4.346 0.864 -15.348 1.00 0.00 54 SER A CA 12
ATOM 9878 C C . SER A 1 54 ? 3.407 0.698 -14.151 1.00 0.00 54 SER A C 12
ATOM 9879 O O . SER A 1 54 ? 3.860 0.498 -13.025 1.00 0.00 54 SER A O 12
ATOM 9887 N N . GLY A 1 55 ? 2.116 0.786 -14.436 1.00 0.00 55 GLY A N 12
ATOM 9888 C CA . GLY A 1 55 ? 1.110 0.648 -13.397 1.00 0.00 55 GLY A CA 12
ATOM 9889 C C . GLY A 1 55 ? 0.109 -0.456 -13.746 1.00 0.00 55 GLY A C 12
ATOM 9890 O O . GLY A 1 55 ? -0.027 -0.829 -14.910 1.00 0.00 55 GLY A O 12
ATOM 9894 N N . PRO A 1 56 ? -0.583 -0.959 -12.689 1.00 0.00 56 PRO A N 12
ATOM 9895 C CA . PRO A 1 56 ? -1.566 -2.013 -12.872 1.00 0.00 56 PRO A CA 12
ATOM 9896 C C . PRO A 1 56 ? -2.851 -1.461 -13.494 1.00 0.00 56 PRO A C 12
ATOM 9897 O O . PRO A 1 56 ? -3.265 -1.902 -14.565 1.00 0.00 56 PRO A O 12
ATOM 9908 N N . SER A 1 57 ? -3.446 -0.506 -12.796 1.00 0.00 57 SER A N 12
ATOM 9909 C CA . SER A 1 57 ? -4.675 0.111 -13.266 1.00 0.00 57 SER A CA 12
ATOM 9910 C C . SER A 1 57 ? -4.373 1.061 -14.426 1.00 0.00 57 SER A C 12
ATOM 9911 O O . SER A 1 57 ? -3.247 1.535 -14.568 1.00 0.00 57 SER A O 12
ATOM 9919 N N . SER A 1 58 ? -5.398 1.310 -15.227 1.00 0.00 58 SER A N 12
ATOM 9920 C CA . SER A 1 58 ? -5.257 2.195 -16.371 1.00 0.00 58 SER A CA 12
ATOM 9921 C C . SER A 1 58 ? -6.598 2.859 -16.688 1.00 0.00 58 SER A C 12
ATOM 9922 O O . SER A 1 58 ? -7.645 2.401 -16.233 1.00 0.00 58 SER A O 12
ATOM 9930 N N . GLY A 1 59 ? -6.524 3.928 -17.467 1.00 0.00 59 GLY A N 12
ATOM 9931 C CA . GLY A 1 59 ? -7.719 4.660 -17.850 1.00 0.00 59 GLY A CA 12
ATOM 9932 C C . GLY A 1 59 ? -7.606 6.136 -17.465 1.00 0.00 59 GLY A C 12
ATOM 9933 O O . GLY A 1 59 ? -8.603 6.856 -17.450 1.00 0.00 59 GLY A O 12
ATOM 9937 N N . GLY A 1 1 ? -19.393 3.619 12.131 1.00 0.00 1 GLY A N 13
ATOM 9938 C CA . GLY A 1 1 ? -19.786 3.005 13.388 1.00 0.00 1 GLY A CA 13
ATOM 9939 C C . GLY A 1 1 ? -18.767 3.308 14.488 1.00 0.00 1 GLY A C 13
ATOM 9940 O O . GLY A 1 1 ? -17.755 3.961 14.239 1.00 0.00 1 GLY A O 13
ATOM 9944 N N . SER A 1 2 ? -19.071 2.821 15.682 1.00 0.00 2 SER A N 13
ATOM 9945 C CA . SER A 1 2 ? -18.195 3.033 16.822 1.00 0.00 2 SER A CA 13
ATOM 9946 C C . SER A 1 2 ? -18.399 1.920 17.852 1.00 0.00 2 SER A C 13
ATOM 9947 O O . SER A 1 2 ? -19.421 1.881 18.535 1.00 0.00 2 SER A O 13
ATOM 9955 N N . SER A 1 3 ? -17.409 1.043 17.932 1.00 0.00 3 SER A N 13
ATOM 9956 C CA . SER A 1 3 ? -17.467 -0.068 18.868 1.00 0.00 3 SER A CA 13
ATOM 9957 C C . SER A 1 3 ? -16.052 -0.524 19.227 1.00 0.00 3 SER A C 13
ATOM 9958 O O . SER A 1 3 ? -15.659 -0.483 20.392 1.00 0.00 3 SER A O 13
ATOM 9966 N N . GLY A 1 4 ? -15.324 -0.949 18.204 1.00 0.00 4 GLY A N 13
ATOM 9967 C CA . GLY A 1 4 ? -13.961 -1.412 18.397 1.00 0.00 4 GLY A CA 13
ATOM 9968 C C . GLY A 1 4 ? -12.953 -0.373 17.903 1.00 0.00 4 GLY A C 13
ATOM 9969 O O . GLY A 1 4 ? -13.325 0.757 17.588 1.00 0.00 4 GLY A O 13
ATOM 9973 N N . SER A 1 5 ? -11.697 -0.791 17.852 1.00 0.00 5 SER A N 13
ATOM 9974 C CA . SER A 1 5 ? -10.633 0.090 17.402 1.00 0.00 5 SER A CA 13
ATOM 9975 C C . SER A 1 5 ? -9.483 -0.734 16.819 1.00 0.00 5 SER A C 13
ATOM 9976 O O . SER A 1 5 ? -8.971 -1.642 17.473 1.00 0.00 5 SER A O 13
ATOM 9984 N N . SER A 1 6 ? -9.109 -0.388 15.596 1.00 0.00 6 SER A N 13
ATOM 9985 C CA . SER A 1 6 ? -8.029 -1.084 14.918 1.00 0.00 6 SER A CA 13
ATOM 9986 C C . SER A 1 6 ? -7.470 -0.212 13.792 1.00 0.00 6 SER A C 13
ATOM 9987 O O . SER A 1 6 ? -8.219 0.491 13.116 1.00 0.00 6 SER A O 13
ATOM 9995 N N . GLY A 1 7 ? -6.158 -0.286 13.625 1.00 0.00 7 GLY A N 13
ATOM 9996 C CA . GLY A 1 7 ? -5.489 0.488 12.593 1.00 0.00 7 GLY A CA 13
ATOM 9997 C C . GLY A 1 7 ? -4.767 -0.428 11.602 1.00 0.00 7 GLY A C 13
ATOM 9998 O O . GLY A 1 7 ? -5.385 -0.966 10.685 1.00 0.00 7 GLY A O 13
ATOM 10002 N N . CYS A 1 8 ? -3.469 -0.576 11.822 1.00 0.00 8 CYS A N 13
ATOM 10003 C CA . CYS A 1 8 ? -2.656 -1.417 10.960 1.00 0.00 8 CYS A CA 13
ATOM 10004 C C . CYS A 1 8 ? -3.361 -2.766 10.801 1.00 0.00 8 CYS A C 13
ATOM 10005 O O . CYS A 1 8 ? -4.378 -3.018 11.444 1.00 0.00 8 CYS A O 13
ATOM 10013 N N . SER A 1 9 ? -2.791 -3.598 9.941 1.00 0.00 9 SER A N 13
ATOM 10014 C CA . SER A 1 9 ? -3.352 -4.915 9.690 1.00 0.00 9 SER A CA 13
ATOM 10015 C C . SER A 1 9 ? -2.458 -5.688 8.719 1.00 0.00 9 SER A C 13
ATOM 10016 O O . SER A 1 9 ? -1.749 -5.089 7.912 1.00 0.00 9 SER A O 13
ATOM 10024 N N . GLU A 1 10 ? -2.520 -7.007 8.830 1.00 0.00 10 GLU A N 13
ATOM 10025 C CA . GLU A 1 10 ? -1.725 -7.868 7.972 1.00 0.00 10 GLU A CA 13
ATOM 10026 C C . GLU A 1 10 ? -2.466 -8.142 6.661 1.00 0.00 10 GLU A C 13
ATOM 10027 O O . GLU A 1 10 ? -1.840 -8.349 5.622 1.00 0.00 10 GLU A O 13
ATOM 10039 N N . GLU A 1 11 ? -3.787 -8.134 6.753 1.00 0.00 11 GLU A N 13
ATOM 10040 C CA . GLU A 1 11 ? -4.620 -8.378 5.587 1.00 0.00 11 GLU A CA 13
ATOM 10041 C C . GLU A 1 11 ? -4.473 -7.235 4.581 1.00 0.00 11 GLU A C 13
ATOM 10042 O O . GLU A 1 11 ? -4.158 -7.467 3.415 1.00 0.00 11 GLU A O 13
ATOM 10054 N N . ASP A 1 12 ? -4.710 -6.026 5.069 1.00 0.00 12 ASP A N 13
ATOM 10055 C CA . ASP A 1 12 ? -4.608 -4.847 4.227 1.00 0.00 12 ASP A CA 13
ATOM 10056 C C . ASP A 1 12 ? -3.214 -4.793 3.598 1.00 0.00 12 ASP A C 13
ATOM 10057 O O . ASP A 1 12 ? -3.080 -4.558 2.398 1.00 0.00 12 ASP A O 13
ATOM 10066 N N . LEU A 1 13 ? -2.213 -5.015 4.436 1.00 0.00 13 LEU A N 13
ATOM 10067 C CA . LEU A 1 13 ? -0.834 -4.995 3.977 1.00 0.00 13 LEU A CA 13
ATOM 10068 C C . LEU A 1 13 ? -0.665 -6.004 2.840 1.00 0.00 13 LEU A C 13
ATOM 10069 O O . LEU A 1 13 ? -0.493 -5.619 1.684 1.00 0.00 13 LEU A O 13
ATOM 10085 N N . LYS A 1 14 ? -0.720 -7.276 3.207 1.00 0.00 14 LYS A N 13
ATOM 10086 C CA . LYS A 1 14 ? -0.575 -8.343 2.232 1.00 0.00 14 LYS A CA 13
ATOM 10087 C C . LYS A 1 14 ? -1.305 -7.955 0.945 1.00 0.00 14 LYS A C 13
ATOM 10088 O O . LYS A 1 14 ? -0.884 -8.329 -0.149 1.00 0.00 14 LYS A O 13
ATOM 10107 N N . ALA A 1 15 ? -2.387 -7.209 1.118 1.00 0.00 15 ALA A N 13
ATOM 10108 C CA . ALA A 1 15 ? -3.179 -6.766 -0.016 1.00 0.00 15 ALA A CA 13
ATOM 10109 C C . ALA A 1 15 ? -2.334 -5.841 -0.894 1.00 0.00 15 ALA A C 13
ATOM 10110 O O . ALA A 1 15 ? -2.134 -6.113 -2.077 1.00 0.00 15 ALA A O 13
ATOM 10117 N N . ILE A 1 16 ? -1.860 -4.766 -0.281 1.00 0.00 16 ILE A N 13
ATOM 10118 C CA . ILE A 1 16 ? -1.041 -3.799 -0.991 1.00 0.00 16 ILE A CA 13
ATOM 10119 C C . ILE A 1 16 ? 0.157 -4.515 -1.619 1.00 0.00 16 ILE A C 13
ATOM 10120 O O . ILE A 1 16 ? 0.474 -4.294 -2.786 1.00 0.00 16 ILE A O 13
ATOM 10136 N N . GLN A 1 17 ? 0.788 -5.359 -0.816 1.00 0.00 17 GLN A N 13
ATOM 10137 C CA . GLN A 1 17 ? 1.944 -6.109 -1.278 1.00 0.00 17 GLN A CA 13
ATOM 10138 C C . GLN A 1 17 ? 1.671 -6.707 -2.659 1.00 0.00 17 GLN A C 13
ATOM 10139 O O . GLN A 1 17 ? 2.469 -6.543 -3.580 1.00 0.00 17 GLN A O 13
ATOM 10153 N N . ASP A 1 18 ? 0.539 -7.390 -2.760 1.00 0.00 18 ASP A N 13
ATOM 10154 C CA . ASP A 1 18 ? 0.151 -8.014 -4.013 1.00 0.00 18 ASP A CA 13
ATOM 10155 C C . ASP A 1 18 ? 0.139 -6.959 -5.121 1.00 0.00 18 ASP A C 13
ATOM 10156 O O . ASP A 1 18 ? 0.612 -7.211 -6.228 1.00 0.00 18 ASP A O 13
ATOM 10165 N N . MET A 1 19 ? -0.406 -5.799 -4.785 1.00 0.00 19 MET A N 13
ATOM 10166 C CA . MET A 1 19 ? -0.485 -4.705 -5.737 1.00 0.00 19 MET A CA 13
ATOM 10167 C C . MET A 1 19 ? 0.909 -4.178 -6.084 1.00 0.00 19 MET A C 13
ATOM 10168 O O . MET A 1 19 ? 1.184 -3.849 -7.237 1.00 0.00 19 MET A O 13
ATOM 10182 N N . PHE A 1 20 ? 1.752 -4.113 -5.064 1.00 0.00 20 PHE A N 13
ATOM 10183 C CA . PHE A 1 20 ? 3.111 -3.631 -5.246 1.00 0.00 20 PHE A CA 13
ATOM 10184 C C . PHE A 1 20 ? 4.121 -4.581 -4.600 1.00 0.00 20 PHE A C 13
ATOM 10185 O O . PHE A 1 20 ? 4.646 -4.298 -3.524 1.00 0.00 20 PHE A O 13
ATOM 10202 N N . PRO A 1 21 ? 4.370 -5.719 -5.302 1.00 0.00 21 PRO A N 13
ATOM 10203 C CA . PRO A 1 21 ? 5.308 -6.713 -4.808 1.00 0.00 21 PRO A CA 13
ATOM 10204 C C . PRO A 1 21 ? 6.752 -6.243 -4.992 1.00 0.00 21 PRO A C 13
ATOM 10205 O O . PRO A 1 21 ? 7.583 -6.418 -4.102 1.00 0.00 21 PRO A O 13
ATOM 10216 N N . ASN A 1 22 ? 7.007 -5.656 -6.152 1.00 0.00 22 ASN A N 13
ATOM 10217 C CA . ASN A 1 22 ? 8.336 -5.160 -6.463 1.00 0.00 22 ASN A CA 13
ATOM 10218 C C . ASN A 1 22 ? 8.843 -4.306 -5.299 1.00 0.00 22 ASN A C 13
ATOM 10219 O O . ASN A 1 22 ? 9.981 -4.463 -4.859 1.00 0.00 22 ASN A O 13
ATOM 10230 N N . MET A 1 23 ? 7.974 -3.422 -4.832 1.00 0.00 23 MET A N 13
ATOM 10231 C CA . MET A 1 23 ? 8.319 -2.544 -3.727 1.00 0.00 23 MET A CA 13
ATOM 10232 C C . MET A 1 23 ? 8.774 -3.349 -2.509 1.00 0.00 23 MET A C 13
ATOM 10233 O O . MET A 1 23 ? 8.839 -4.577 -2.560 1.00 0.00 23 MET A O 13
ATOM 10247 N N . ASP A 1 24 ? 9.077 -2.626 -1.441 1.00 0.00 24 ASP A N 13
ATOM 10248 C CA . ASP A 1 24 ? 9.524 -3.257 -0.211 1.00 0.00 24 ASP A CA 13
ATOM 10249 C C . ASP A 1 24 ? 8.350 -3.350 0.766 1.00 0.00 24 ASP A C 13
ATOM 10250 O O . ASP A 1 24 ? 7.578 -2.402 0.905 1.00 0.00 24 ASP A O 13
ATOM 10259 N N . GLN A 1 25 ? 8.252 -4.499 1.417 1.00 0.00 25 GLN A N 13
ATOM 10260 C CA . GLN A 1 25 ? 7.186 -4.727 2.377 1.00 0.00 25 GLN A CA 13
ATOM 10261 C C . GLN A 1 25 ? 7.269 -3.708 3.515 1.00 0.00 25 GLN A C 13
ATOM 10262 O O . GLN A 1 25 ? 6.323 -2.960 3.753 1.00 0.00 25 GLN A O 13
ATOM 10276 N N . GLU A 1 26 ? 8.410 -3.713 4.188 1.00 0.00 26 GLU A N 13
ATOM 10277 C CA . GLU A 1 26 ? 8.629 -2.798 5.296 1.00 0.00 26 GLU A CA 13
ATOM 10278 C C . GLU A 1 26 ? 8.141 -1.395 4.930 1.00 0.00 26 GLU A C 13
ATOM 10279 O O . GLU A 1 26 ? 7.711 -0.637 5.798 1.00 0.00 26 GLU A O 13
ATOM 10291 N N . VAL A 1 27 ? 8.225 -1.091 3.643 1.00 0.00 27 VAL A N 13
ATOM 10292 C CA . VAL A 1 27 ? 7.797 0.208 3.151 1.00 0.00 27 VAL A CA 13
ATOM 10293 C C . VAL A 1 27 ? 6.270 0.239 3.067 1.00 0.00 27 VAL A C 13
ATOM 10294 O O . VAL A 1 27 ? 5.632 1.130 3.625 1.00 0.00 27 VAL A O 13
ATOM 10307 N N . ILE A 1 28 ? 5.728 -0.746 2.365 1.00 0.00 28 ILE A N 13
ATOM 10308 C CA . ILE A 1 28 ? 4.287 -0.842 2.201 1.00 0.00 28 ILE A CA 13
ATOM 10309 C C . ILE A 1 28 ? 3.617 -0.798 3.576 1.00 0.00 28 ILE A C 13
ATOM 10310 O O . ILE A 1 28 ? 2.479 -0.349 3.701 1.00 0.00 28 ILE A O 13
ATOM 10326 N N . ARG A 1 29 ? 4.352 -1.270 4.572 1.00 0.00 29 ARG A N 13
ATOM 10327 C CA . ARG A 1 29 ? 3.843 -1.289 5.933 1.00 0.00 29 ARG A CA 13
ATOM 10328 C C . ARG A 1 29 ? 4.101 0.056 6.616 1.00 0.00 29 ARG A C 13
ATOM 10329 O O . ARG A 1 29 ? 3.366 0.448 7.520 1.00 0.00 29 ARG A O 13
ATOM 10350 N N . SER A 1 30 ? 5.149 0.725 6.157 1.00 0.00 30 SER A N 13
ATOM 10351 C CA . SER A 1 30 ? 5.513 2.017 6.712 1.00 0.00 30 SER A CA 13
ATOM 10352 C C . SER A 1 30 ? 4.509 3.081 6.263 1.00 0.00 30 SER A C 13
ATOM 10353 O O . SER A 1 30 ? 4.451 4.167 6.838 1.00 0.00 30 SER A O 13
ATOM 10361 N N . VAL A 1 31 ? 3.742 2.732 5.240 1.00 0.00 31 VAL A N 13
ATOM 10362 C CA . VAL A 1 31 ? 2.744 3.643 4.708 1.00 0.00 31 VAL A CA 13
ATOM 10363 C C . VAL A 1 31 ? 1.398 3.367 5.382 1.00 0.00 31 VAL A C 13
ATOM 10364 O O . VAL A 1 31 ? 0.773 4.277 5.925 1.00 0.00 31 VAL A O 13
ATOM 10377 N N . LEU A 1 32 ? 0.990 2.108 5.323 1.00 0.00 32 LEU A N 13
ATOM 10378 C CA . LEU A 1 32 ? -0.270 1.701 5.921 1.00 0.00 32 LEU A CA 13
ATOM 10379 C C . LEU A 1 32 ? -0.326 2.192 7.369 1.00 0.00 32 LEU A C 13
ATOM 10380 O O . LEU A 1 32 ? -1.362 2.671 7.827 1.00 0.00 32 LEU A O 13
ATOM 10396 N N . GLU A 1 33 ? 0.803 2.055 8.050 1.00 0.00 33 GLU A N 13
ATOM 10397 C CA . GLU A 1 33 ? 0.896 2.478 9.437 1.00 0.00 33 GLU A CA 13
ATOM 10398 C C . GLU A 1 33 ? 0.855 4.005 9.530 1.00 0.00 33 GLU A C 13
ATOM 10399 O O . GLU A 1 33 ? 0.189 4.559 10.403 1.00 0.00 33 GLU A O 13
ATOM 10411 N N . ALA A 1 34 ? 1.575 4.641 8.617 1.00 0.00 34 ALA A N 13
ATOM 10412 C CA . ALA A 1 34 ? 1.628 6.093 8.585 1.00 0.00 34 ALA A CA 13
ATOM 10413 C C . ALA A 1 34 ? 0.283 6.638 8.102 1.00 0.00 34 ALA A C 13
ATOM 10414 O O . ALA A 1 34 ? -0.002 7.824 8.259 1.00 0.00 34 ALA A O 13
ATOM 10421 N N . GLN A 1 35 ? -0.508 5.746 7.524 1.00 0.00 35 GLN A N 13
ATOM 10422 C CA . GLN A 1 35 ? -1.816 6.123 7.017 1.00 0.00 35 GLN A CA 13
ATOM 10423 C C . GLN A 1 35 ? -2.913 5.644 7.970 1.00 0.00 35 GLN A C 13
ATOM 10424 O O . GLN A 1 35 ? -3.997 5.261 7.532 1.00 0.00 35 GLN A O 13
ATOM 10438 N N . ARG A 1 36 ? -2.594 5.680 9.255 1.00 0.00 36 ARG A N 13
ATOM 10439 C CA . ARG A 1 36 ? -3.539 5.254 10.273 1.00 0.00 36 ARG A CA 13
ATOM 10440 C C . ARG A 1 36 ? -4.208 3.941 9.861 1.00 0.00 36 ARG A C 13
ATOM 10441 O O . ARG A 1 36 ? -5.375 3.711 10.171 1.00 0.00 36 ARG A O 13
ATOM 10462 N N . GLY A 1 37 ? -3.438 3.115 9.168 1.00 0.00 37 GLY A N 13
ATOM 10463 C CA . GLY A 1 37 ? -3.942 1.831 8.710 1.00 0.00 37 GLY A CA 13
ATOM 10464 C C . GLY A 1 37 ? -5.019 2.015 7.639 1.00 0.00 37 GLY A C 13
ATOM 10465 O O . GLY A 1 37 ? -6.010 1.286 7.618 1.00 0.00 37 GLY A O 13
ATOM 10469 N N . ASN A 1 38 ? -4.790 2.994 6.776 1.00 0.00 38 ASN A N 13
ATOM 10470 C CA . ASN A 1 38 ? -5.728 3.283 5.705 1.00 0.00 38 ASN A CA 13
ATOM 10471 C C . ASN A 1 38 ? -5.155 2.777 4.380 1.00 0.00 38 ASN A C 13
ATOM 10472 O O . ASN A 1 38 ? -4.541 3.539 3.634 1.00 0.00 38 ASN A O 13
ATOM 10483 N N . LYS A 1 39 ? -5.375 1.496 4.127 1.00 0.00 39 LYS A N 13
ATOM 10484 C CA . LYS A 1 39 ? -4.888 0.879 2.904 1.00 0.00 39 LYS A CA 13
ATOM 10485 C C . LYS A 1 39 ? -5.099 1.842 1.734 1.00 0.00 39 LYS A C 13
ATOM 10486 O O . LYS A 1 39 ? -4.138 2.276 1.102 1.00 0.00 39 LYS A O 13
ATOM 10505 N N . ASP A 1 40 ? -6.364 2.147 1.481 1.00 0.00 40 ASP A N 13
ATOM 10506 C CA . ASP A 1 40 ? -6.713 3.050 0.398 1.00 0.00 40 ASP A CA 13
ATOM 10507 C C . ASP A 1 40 ? -5.720 4.214 0.369 1.00 0.00 40 ASP A C 13
ATOM 10508 O O . ASP A 1 40 ? -5.094 4.475 -0.657 1.00 0.00 40 ASP A O 13
ATOM 10517 N N . ALA A 1 41 ? -5.607 4.882 1.508 1.00 0.00 41 ALA A N 13
ATOM 10518 C CA . ALA A 1 41 ? -4.701 6.012 1.626 1.00 0.00 41 ALA A CA 13
ATOM 10519 C C . ALA A 1 41 ? -3.270 5.542 1.358 1.00 0.00 41 ALA A C 13
ATOM 10520 O O . ALA A 1 41 ? -2.494 6.243 0.710 1.00 0.00 41 ALA A O 13
ATOM 10527 N N . ALA A 1 42 ? -2.964 4.358 1.869 1.00 0.00 42 ALA A N 13
ATOM 10528 C CA . ALA A 1 42 ? -1.640 3.787 1.693 1.00 0.00 42 ALA A CA 13
ATOM 10529 C C . ALA A 1 42 ? -1.364 3.600 0.200 1.00 0.00 42 ALA A C 13
ATOM 10530 O O . ALA A 1 42 ? -0.333 4.042 -0.305 1.00 0.00 42 ALA A O 13
ATOM 10537 N N . ILE A 1 43 ? -2.304 2.944 -0.466 1.00 0.00 43 ILE A N 13
ATOM 10538 C CA . ILE A 1 43 ? -2.175 2.694 -1.891 1.00 0.00 43 ILE A CA 13
ATOM 10539 C C . ILE A 1 43 ? -1.921 4.017 -2.616 1.00 0.00 43 ILE A C 13
ATOM 10540 O O . ILE A 1 43 ? -0.922 4.162 -3.319 1.00 0.00 43 ILE A O 13
ATOM 10556 N N . ASN A 1 44 ? -2.842 4.948 -2.421 1.00 0.00 44 ASN A N 13
ATOM 10557 C CA . ASN A 1 44 ? -2.731 6.255 -3.048 1.00 0.00 44 ASN A CA 13
ATOM 10558 C C . ASN A 1 44 ? -1.338 6.828 -2.776 1.00 0.00 44 ASN A C 13
ATOM 10559 O O . ASN A 1 44 ? -0.712 7.395 -3.670 1.00 0.00 44 ASN A O 13
ATOM 10570 N N . SER A 1 45 ? -0.895 6.661 -1.538 1.00 0.00 45 SER A N 13
ATOM 10571 C CA . SER A 1 45 ? 0.411 7.155 -1.138 1.00 0.00 45 SER A CA 13
ATOM 10572 C C . SER A 1 45 ? 1.505 6.461 -1.952 1.00 0.00 45 SER A C 13
ATOM 10573 O O . SER A 1 45 ? 2.353 7.123 -2.549 1.00 0.00 45 SER A O 13
ATOM 10581 N N . LEU A 1 46 ? 1.450 5.138 -1.950 1.00 0.00 46 LEU A N 13
ATOM 10582 C CA . LEU A 1 46 ? 2.426 4.347 -2.681 1.00 0.00 46 LEU A CA 13
ATOM 10583 C C . LEU A 1 46 ? 2.366 4.716 -4.165 1.00 0.00 46 LEU A C 13
ATOM 10584 O O . LEU A 1 46 ? 3.393 5.009 -4.777 1.00 0.00 46 LEU A O 13
ATOM 10600 N N . LEU A 1 47 ? 1.155 4.691 -4.700 1.00 0.00 47 LEU A N 13
ATOM 10601 C CA . LEU A 1 47 ? 0.948 5.019 -6.100 1.00 0.00 47 LEU A CA 13
ATOM 10602 C C . LEU A 1 47 ? 1.660 6.335 -6.421 1.00 0.00 47 LEU A C 13
ATOM 10603 O O . LEU A 1 47 ? 2.499 6.388 -7.319 1.00 0.00 47 LEU A O 13
ATOM 10619 N N . GLN A 1 48 ? 1.298 7.365 -5.671 1.00 0.00 48 GLN A N 13
ATOM 10620 C CA . GLN A 1 48 ? 1.891 8.677 -5.865 1.00 0.00 48 GLN A CA 13
ATOM 10621 C C . GLN A 1 48 ? 3.416 8.588 -5.775 1.00 0.00 48 GLN A C 13
ATOM 10622 O O . GLN A 1 48 ? 4.118 8.922 -6.728 1.00 0.00 48 GLN A O 13
ATOM 10636 N N . MET A 1 49 ? 3.884 8.137 -4.620 1.00 0.00 49 MET A N 13
ATOM 10637 C CA . MET A 1 49 ? 5.313 8.001 -4.394 1.00 0.00 49 MET A CA 13
ATOM 10638 C C . MET A 1 49 ? 6.004 7.382 -5.610 1.00 0.00 49 MET A C 13
ATOM 10639 O O . MET A 1 49 ? 5.409 6.575 -6.323 1.00 0.00 49 MET A O 13
ATOM 10653 N N . GLY A 1 50 ? 7.251 7.783 -5.810 1.00 0.00 50 GLY A N 13
ATOM 10654 C CA . GLY A 1 50 ? 8.029 7.277 -6.928 1.00 0.00 50 GLY A CA 13
ATOM 10655 C C . GLY A 1 50 ? 8.732 8.418 -7.666 1.00 0.00 50 GLY A C 13
ATOM 10656 O O . GLY A 1 50 ? 9.899 8.706 -7.405 1.00 0.00 50 GLY A O 13
ATOM 10660 N N . GLU A 1 51 ? 7.992 9.037 -8.574 1.00 0.00 51 GLU A N 13
ATOM 10661 C CA . GLU A 1 51 ? 8.530 10.140 -9.353 1.00 0.00 51 GLU A CA 13
ATOM 10662 C C . GLU A 1 51 ? 9.698 9.660 -10.217 1.00 0.00 51 GLU A C 13
ATOM 10663 O O . GLU A 1 51 ? 10.859 9.853 -9.861 1.00 0.00 51 GLU A O 13
ATOM 10675 N N . GLU A 1 52 ? 9.349 9.044 -11.337 1.00 0.00 52 GLU A N 13
ATOM 10676 C CA . GLU A 1 52 ? 10.353 8.534 -12.255 1.00 0.00 52 GLU A CA 13
ATOM 10677 C C . GLU A 1 52 ? 11.190 7.447 -11.577 1.00 0.00 52 GLU A C 13
ATOM 10678 O O . GLU A 1 52 ? 11.763 7.673 -10.513 1.00 0.00 52 GLU A O 13
ATOM 10690 N N . PRO A 1 53 ? 11.234 6.260 -12.239 1.00 0.00 53 PRO A N 13
ATOM 10691 C CA . PRO A 1 53 ? 11.991 5.137 -11.712 1.00 0.00 53 PRO A CA 13
ATOM 10692 C C . PRO A 1 53 ? 13.493 5.345 -11.914 1.00 0.00 53 PRO A C 13
ATOM 10693 O O . PRO A 1 53 ? 13.905 6.176 -12.722 1.00 0.00 53 PRO A O 13
ATOM 10704 N N . SER A 1 54 ? 14.270 4.577 -11.165 1.00 0.00 54 SER A N 13
ATOM 10705 C CA . SER A 1 54 ? 15.718 4.666 -11.252 1.00 0.00 54 SER A CA 13
ATOM 10706 C C . SER A 1 54 ? 16.166 6.115 -11.049 1.00 0.00 54 SER A C 13
ATOM 10707 O O . SER A 1 54 ? 16.050 6.937 -11.956 1.00 0.00 54 SER A O 13
ATOM 10715 N N . GLY A 1 55 ? 16.668 6.384 -9.852 1.00 0.00 55 GLY A N 13
ATOM 10716 C CA . GLY A 1 55 ? 17.133 7.719 -9.519 1.00 0.00 55 GLY A CA 13
ATOM 10717 C C . GLY A 1 55 ? 17.598 7.790 -8.063 1.00 0.00 55 GLY A C 13
ATOM 10718 O O . GLY A 1 55 ? 18.768 7.547 -7.768 1.00 0.00 55 GLY A O 13
ATOM 10722 N N . PRO A 1 56 ? 16.633 8.132 -7.167 1.00 0.00 56 PRO A N 13
ATOM 10723 C CA . PRO A 1 56 ? 16.932 8.238 -5.749 1.00 0.00 56 PRO A CA 13
ATOM 10724 C C . PRO A 1 56 ? 17.078 6.853 -5.115 1.00 0.00 56 PRO A C 13
ATOM 10725 O O . PRO A 1 56 ? 16.142 6.347 -4.498 1.00 0.00 56 PRO A O 13
ATOM 10736 N N . SER A 1 57 ? 18.259 6.279 -5.289 1.00 0.00 57 SER A N 13
ATOM 10737 C CA . SER A 1 57 ? 18.540 4.963 -4.741 1.00 0.00 57 SER A CA 13
ATOM 10738 C C . SER A 1 57 ? 19.575 5.072 -3.621 1.00 0.00 57 SER A C 13
ATOM 10739 O O . SER A 1 57 ? 20.601 5.732 -3.781 1.00 0.00 57 SER A O 13
ATOM 10747 N N . SER A 1 58 ? 19.271 4.416 -2.511 1.00 0.00 58 SER A N 13
ATOM 10748 C CA . SER A 1 58 ? 20.163 4.431 -1.364 1.00 0.00 58 SER A CA 13
ATOM 10749 C C . SER A 1 58 ? 21.168 3.283 -1.467 1.00 0.00 58 SER A C 13
ATOM 10750 O O . SER A 1 58 ? 22.378 3.508 -1.447 1.00 0.00 58 SER A O 13
ATOM 10758 N N . GLY A 1 59 ? 20.632 2.076 -1.576 1.00 0.00 59 GLY A N 13
ATOM 10759 C CA . GLY A 1 59 ? 21.467 0.892 -1.683 1.00 0.00 59 GLY A CA 13
ATOM 10760 C C . GLY A 1 59 ? 20.622 -0.382 -1.631 1.00 0.00 59 GLY A C 13
ATOM 10761 O O . GLY A 1 59 ? 19.422 -0.325 -1.367 1.00 0.00 59 G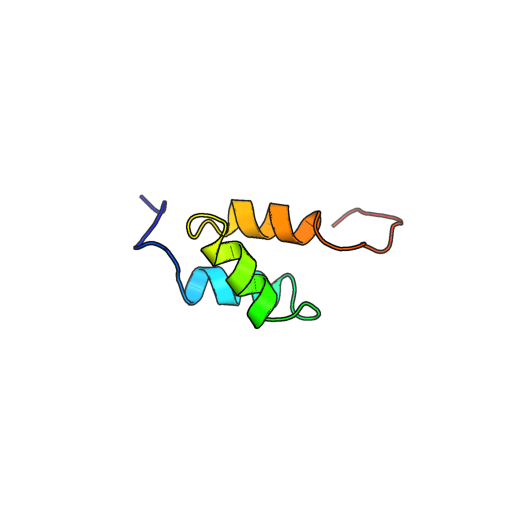LY A O 13
ATOM 10765 N N . GLY A 1 1 ? -20.365 -4.292 2.965 1.00 0.00 1 GLY A N 14
ATOM 10766 C CA . GLY A 1 1 ? -20.186 -4.941 4.253 1.00 0.00 1 GLY A CA 14
ATOM 10767 C C . GLY A 1 1 ? -18.756 -5.461 4.412 1.00 0.00 1 GLY A C 14
ATOM 10768 O O . GLY A 1 1 ? -17.892 -5.172 3.585 1.00 0.00 1 GLY A O 14
ATOM 10772 N N . SER A 1 2 ? -18.550 -6.218 5.479 1.00 0.00 2 SER A N 14
ATOM 10773 C CA . SER A 1 2 ? -17.240 -6.780 5.757 1.00 0.00 2 SER A CA 14
ATOM 10774 C C . SER A 1 2 ? -16.181 -5.676 5.734 1.00 0.00 2 SER A C 14
ATOM 10775 O O . SER A 1 2 ? -15.630 -5.361 4.680 1.00 0.00 2 SER A O 14
ATOM 10783 N N . SER A 1 3 ? -15.929 -5.118 6.909 1.00 0.00 3 SER A N 14
ATOM 10784 C CA . SER A 1 3 ? -14.946 -4.055 7.037 1.00 0.00 3 SER A CA 14
ATOM 10785 C C . SER A 1 3 ? -14.507 -3.922 8.497 1.00 0.00 3 SER A C 14
ATOM 10786 O O . SER A 1 3 ? -15.321 -4.059 9.408 1.00 0.00 3 SER A O 14
ATOM 10794 N N . GLY A 1 4 ? -13.221 -3.655 8.673 1.00 0.00 4 GLY A N 14
ATOM 10795 C CA . GLY A 1 4 ? -12.665 -3.501 10.006 1.00 0.00 4 GLY A CA 14
ATOM 10796 C C . GLY A 1 4 ? -11.317 -2.778 9.958 1.00 0.00 4 GLY A C 14
ATOM 10797 O O . GLY A 1 4 ? -10.305 -3.367 9.582 1.00 0.00 4 GLY A O 14
ATOM 10801 N N . SER A 1 5 ? -11.348 -1.510 10.344 1.00 0.00 5 SER A N 14
ATOM 10802 C CA . SER A 1 5 ? -10.142 -0.700 10.349 1.00 0.00 5 SER A CA 14
ATOM 10803 C C . SER A 1 5 ? -9.679 -0.461 11.788 1.00 0.00 5 SER A C 14
ATOM 10804 O O . SER A 1 5 ? -10.446 0.022 12.618 1.00 0.00 5 SER A O 14
ATOM 10812 N N . SER A 1 6 ? -8.425 -0.810 12.038 1.00 0.00 6 SER A N 14
ATOM 10813 C CA . SER A 1 6 ? -7.851 -0.640 13.361 1.00 0.00 6 SER A CA 14
ATOM 10814 C C . SER A 1 6 ? -6.381 -1.064 13.352 1.00 0.00 6 SER A C 14
ATOM 10815 O O . SER A 1 6 ? -6.075 -2.255 13.313 1.00 0.00 6 SER A O 14
ATOM 10823 N N . GLY A 1 7 ? -5.509 -0.067 13.389 1.00 0.00 7 GLY A N 14
ATOM 10824 C CA . GLY A 1 7 ? -4.079 -0.323 13.386 1.00 0.00 7 GLY A CA 14
ATOM 10825 C C . GLY A 1 7 ? -3.673 -1.152 12.166 1.00 0.00 7 GLY A C 14
ATOM 10826 O O . GLY A 1 7 ? -4.526 -1.575 11.387 1.00 0.00 7 GLY A O 14
ATOM 10830 N N . CYS A 1 8 ? -2.370 -1.359 12.038 1.00 0.00 8 CYS A N 14
ATOM 10831 C CA . CYS A 1 8 ? -1.841 -2.129 10.926 1.00 0.00 8 CYS A CA 14
ATOM 10832 C C . CYS A 1 8 ? -2.621 -3.442 10.837 1.00 0.00 8 CYS A C 14
ATOM 10833 O O . CYS A 1 8 ? -3.478 -3.718 11.675 1.00 0.00 8 CYS A O 14
ATOM 10841 N N . SER A 1 9 ? -2.296 -4.218 9.813 1.00 0.00 9 SER A N 14
ATOM 10842 C CA . SER A 1 9 ? -2.956 -5.496 9.604 1.00 0.00 9 SER A CA 14
ATOM 10843 C C . SER A 1 9 ? -2.152 -6.344 8.617 1.00 0.00 9 SER A C 14
ATOM 10844 O O . SER A 1 9 ? -1.384 -5.812 7.817 1.00 0.00 9 SER A O 14
ATOM 10852 N N . GLU A 1 10 ? -2.357 -7.651 8.704 1.00 0.00 10 GLU A N 14
ATOM 10853 C CA . GLU A 1 10 ? -1.661 -8.578 7.829 1.00 0.00 10 GLU A CA 14
ATOM 10854 C C . GLU A 1 10 ? -2.486 -8.838 6.567 1.00 0.00 10 GLU A C 14
ATOM 10855 O O . GLU A 1 10 ? -1.934 -9.146 5.512 1.00 0.00 10 GLU A O 14
ATOM 10867 N N . GLU A 1 11 ? -3.796 -8.705 6.718 1.00 0.00 11 GLU A N 14
ATOM 10868 C CA . GLU A 1 11 ? -4.703 -8.922 5.604 1.00 0.00 11 GLU A CA 14
ATOM 10869 C C . GLU A 1 11 ? -4.595 -7.772 4.599 1.00 0.00 11 GLU A C 14
ATOM 10870 O O . GLU A 1 11 ? -4.410 -8.002 3.405 1.00 0.00 11 GLU A O 14
ATOM 10882 N N . ASP A 1 12 ? -4.715 -6.560 5.121 1.00 0.00 12 ASP A N 14
ATOM 10883 C CA . ASP A 1 12 ? -4.633 -5.375 4.285 1.00 0.00 12 ASP A CA 14
ATOM 10884 C C . ASP A 1 12 ? -3.270 -5.338 3.591 1.00 0.00 12 ASP A C 14
ATOM 10885 O O . ASP A 1 12 ? -3.190 -5.126 2.382 1.00 0.00 12 ASP A O 14
ATOM 10894 N N . LEU A 1 13 ? -2.231 -5.548 4.386 1.00 0.00 13 LEU A N 14
ATOM 10895 C CA . LEU A 1 13 ? -0.875 -5.542 3.864 1.00 0.00 13 LEU A CA 14
ATOM 10896 C C . LEU A 1 13 ? -0.827 -6.361 2.572 1.00 0.00 13 LEU A C 14
ATOM 10897 O O . LEU A 1 13 ? -0.673 -5.805 1.486 1.00 0.00 13 LEU A O 14
ATOM 10913 N N . LYS A 1 14 ? -0.962 -7.669 2.733 1.00 0.00 14 LYS A N 14
ATOM 10914 C CA . LYS A 1 14 ? -0.936 -8.570 1.594 1.00 0.00 14 LYS A CA 14
ATOM 10915 C C . LYS A 1 14 ? -1.682 -7.927 0.423 1.00 0.00 14 LYS A C 14
ATOM 10916 O O . LYS A 1 14 ? -1.201 -7.945 -0.709 1.00 0.00 14 LYS A O 14
ATOM 10935 N N . ALA A 1 15 ? -2.844 -7.373 0.736 1.00 0.00 15 ALA A N 14
ATOM 10936 C CA . ALA A 1 15 ? -3.661 -6.725 -0.276 1.00 0.00 15 ALA A CA 14
ATOM 10937 C C . ALA A 1 15 ? -2.798 -5.742 -1.069 1.00 0.00 15 ALA A C 14
ATOM 10938 O O . ALA A 1 15 ? -2.771 -5.786 -2.298 1.00 0.00 15 ALA A O 14
ATOM 10945 N N . ILE A 1 16 ? -2.113 -4.878 -0.334 1.00 0.00 16 ILE A N 14
ATOM 10946 C CA . ILE A 1 16 ? -1.251 -3.887 -0.954 1.00 0.00 16 ILE A CA 14
ATOM 10947 C C . ILE A 1 16 ? -0.045 -4.587 -1.585 1.00 0.00 16 ILE A C 14
ATOM 10948 O O . ILE A 1 16 ? 0.225 -4.417 -2.773 1.00 0.00 16 ILE A O 14
ATOM 10964 N N . GLN A 1 17 ? 0.646 -5.361 -0.761 1.00 0.00 17 GLN A N 14
ATOM 10965 C CA . GLN A 1 17 ? 1.816 -6.088 -1.223 1.00 0.00 17 GLN A CA 14
ATOM 10966 C C . GLN A 1 17 ? 1.543 -6.720 -2.590 1.00 0.00 17 GLN A C 14
ATOM 10967 O O . GLN A 1 17 ? 2.305 -6.518 -3.534 1.00 0.00 17 GLN A O 14
ATOM 10981 N N . ASP A 1 18 ? 0.454 -7.472 -2.651 1.00 0.00 18 ASP A N 14
ATOM 10982 C CA . ASP A 1 18 ? 0.071 -8.134 -3.886 1.00 0.00 18 ASP A CA 14
ATOM 10983 C C . ASP A 1 18 ? 0.025 -7.106 -5.019 1.00 0.00 18 ASP A C 14
ATOM 10984 O O . ASP A 1 18 ? 0.577 -7.336 -6.093 1.00 0.00 18 ASP A O 14
ATOM 10993 N N . MET A 1 19 ? -0.639 -5.994 -4.738 1.00 0.00 19 MET A N 14
ATOM 10994 C CA . MET A 1 19 ? -0.764 -4.930 -5.720 1.00 0.00 19 MET A CA 14
ATOM 10995 C C . MET A 1 19 ? 0.608 -4.361 -6.090 1.00 0.00 19 MET A C 14
ATOM 10996 O O . MET A 1 19 ? 0.903 -4.159 -7.267 1.00 0.00 19 MET A O 14
ATOM 11010 N N . PHE A 1 20 ? 1.409 -4.119 -5.063 1.00 0.00 20 PHE A N 14
ATOM 11011 C CA . PHE A 1 20 ? 2.742 -3.578 -5.266 1.00 0.00 20 PHE A CA 14
ATOM 11012 C C . PHE A 1 20 ? 3.802 -4.475 -4.622 1.00 0.00 20 PHE A C 14
ATOM 11013 O O . PHE A 1 20 ? 4.339 -4.146 -3.565 1.00 0.00 20 PHE A O 14
ATOM 11030 N N . PRO A 1 21 ? 4.078 -5.618 -5.303 1.00 0.00 21 PRO A N 14
ATOM 11031 C CA . PRO A 1 21 ? 5.064 -6.565 -4.809 1.00 0.00 21 PRO A CA 14
ATOM 11032 C C . PRO A 1 21 ? 6.485 -6.045 -5.036 1.00 0.00 21 PRO A C 14
ATOM 11033 O O . PRO A 1 21 ? 7.389 -6.337 -4.255 1.00 0.00 21 PRO A O 14
ATOM 11044 N N . ASN A 1 22 ? 6.638 -5.283 -6.110 1.00 0.00 22 ASN A N 14
ATOM 11045 C CA . ASN A 1 22 ? 7.933 -4.720 -6.450 1.00 0.00 22 ASN A CA 14
ATOM 11046 C C . ASN A 1 22 ? 8.423 -3.845 -5.294 1.00 0.00 22 ASN A C 14
ATOM 11047 O O . ASN A 1 22 ? 9.600 -3.878 -4.941 1.00 0.00 22 ASN A O 14
ATOM 11058 N N . MET A 1 23 ? 7.493 -3.081 -4.738 1.00 0.00 23 MET A N 14
ATOM 11059 C CA . MET A 1 23 ? 7.816 -2.198 -3.630 1.00 0.00 23 MET A CA 14
ATOM 11060 C C . MET A 1 23 ? 8.354 -2.990 -2.436 1.00 0.00 23 MET A C 14
ATOM 11061 O O . MET A 1 23 ? 8.272 -4.217 -2.413 1.00 0.00 23 MET A O 14
ATOM 11075 N N . ASP A 1 24 ? 8.892 -2.255 -1.474 1.00 0.00 24 ASP A N 14
ATOM 11076 C CA . ASP A 1 24 ? 9.444 -2.873 -0.280 1.00 0.00 24 ASP A CA 14
ATOM 11077 C C . ASP A 1 24 ? 8.343 -3.008 0.774 1.00 0.00 24 ASP A C 14
ATOM 11078 O O . ASP A 1 24 ? 7.546 -2.091 0.965 1.00 0.00 24 ASP A O 14
ATOM 11087 N N . GLN A 1 25 ? 8.335 -4.159 1.430 1.00 0.00 25 GLN A N 14
ATOM 11088 C CA . GLN A 1 25 ? 7.345 -4.426 2.460 1.00 0.00 25 GLN A CA 14
ATOM 11089 C C . GLN A 1 25 ? 7.470 -3.406 3.594 1.00 0.00 25 GLN A C 14
ATOM 11090 O O . GLN A 1 25 ? 6.528 -2.666 3.874 1.00 0.00 25 GLN A O 14
ATOM 11104 N N . GLU A 1 26 ? 8.640 -3.400 4.214 1.00 0.00 26 GLU A N 14
ATOM 11105 C CA . GLU A 1 26 ? 8.901 -2.483 5.311 1.00 0.00 26 GLU A CA 14
ATOM 11106 C C . GLU A 1 26 ? 8.364 -1.089 4.977 1.00 0.00 26 GLU A C 14
ATOM 11107 O O . GLU A 1 26 ? 7.951 -0.349 5.868 1.00 0.00 26 GLU A O 14
ATOM 11119 N N . VAL A 1 27 ? 8.388 -0.774 3.690 1.00 0.00 27 VAL A N 14
ATOM 11120 C CA . VAL A 1 27 ? 7.909 0.517 3.227 1.00 0.00 27 VAL A CA 14
ATOM 11121 C C . VAL A 1 27 ? 6.380 0.538 3.279 1.00 0.00 27 VAL A C 14
ATOM 11122 O O . VAL A 1 27 ? 5.790 1.389 3.943 1.00 0.00 27 VAL A O 14
ATOM 11135 N N . ILE A 1 28 ? 5.783 -0.408 2.570 1.00 0.00 28 ILE A N 14
ATOM 11136 C CA . ILE A 1 28 ? 4.334 -0.509 2.527 1.00 0.00 28 ILE A CA 14
ATOM 11137 C C . ILE A 1 28 ? 3.770 -0.288 3.931 1.00 0.00 28 ILE A C 14
ATOM 11138 O O . ILE A 1 28 ? 2.862 0.521 4.119 1.00 0.00 28 ILE A O 14
ATOM 11154 N N . ARG A 1 29 ? 4.331 -1.021 4.882 1.00 0.00 29 ARG A N 14
ATOM 11155 C CA . ARG A 1 29 ? 3.895 -0.915 6.264 1.00 0.00 29 ARG A CA 14
ATOM 11156 C C . ARG A 1 29 ? 4.057 0.523 6.763 1.00 0.00 29 ARG A C 14
ATOM 11157 O O . ARG A 1 29 ? 3.146 1.078 7.375 1.00 0.00 29 ARG A O 14
ATOM 11178 N N . SER A 1 30 ? 5.224 1.084 6.483 1.00 0.00 30 SER A N 14
ATOM 11179 C CA . SER A 1 30 ? 5.518 2.446 6.895 1.00 0.00 30 SER A CA 14
ATOM 11180 C C . SER A 1 30 ? 4.463 3.402 6.335 1.00 0.00 30 SER A C 14
ATOM 11181 O O . SER A 1 30 ? 4.255 4.488 6.872 1.00 0.00 30 SER A O 14
ATOM 11189 N N . VAL A 1 31 ? 3.823 2.962 5.260 1.00 0.00 31 VAL A N 14
ATOM 11190 C CA . VAL A 1 31 ? 2.795 3.765 4.621 1.00 0.00 31 VAL A CA 14
ATOM 11191 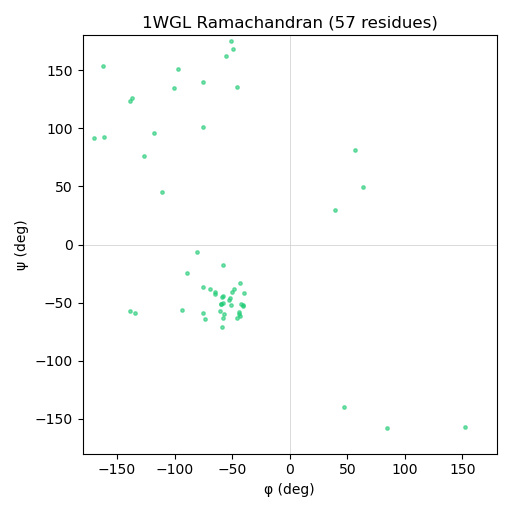C C . VAL A 1 31 ? 1.458 3.531 5.328 1.00 0.00 31 VAL A C 14
ATOM 11192 O O . VAL A 1 31 ? 0.799 4.481 5.746 1.00 0.00 31 VAL A O 14
ATOM 11205 N N . LEU A 1 32 ? 1.098 2.261 5.439 1.00 0.00 32 LEU A N 14
ATOM 11206 C CA . LEU A 1 32 ? -0.148 1.890 6.089 1.00 0.00 32 LEU A CA 14
ATOM 11207 C C . LEU A 1 32 ? -0.141 2.407 7.528 1.00 0.00 32 LEU A C 14
ATOM 11208 O O . LEU A 1 32 ? -1.169 2.853 8.036 1.00 0.00 32 LEU A O 14
ATOM 11224 N N . GLU A 1 33 ? 1.029 2.331 8.145 1.00 0.00 33 GLU A N 14
ATOM 11225 C CA . GLU A 1 33 ? 1.183 2.786 9.517 1.00 0.00 33 GLU A CA 14
ATOM 11226 C C . GLU A 1 33 ? 1.141 4.315 9.577 1.00 0.00 33 GLU A C 14
ATOM 11227 O O . GLU A 1 33 ? 0.513 4.887 10.466 1.00 0.00 33 GLU A O 14
ATOM 11239 N N . ALA A 1 34 ? 1.817 4.932 8.619 1.00 0.00 34 ALA A N 14
ATOM 11240 C CA . ALA A 1 34 ? 1.864 6.382 8.552 1.00 0.00 34 ALA A CA 14
ATOM 11241 C C . ALA A 1 34 ? 0.511 6.911 8.070 1.00 0.00 34 ALA A C 14
ATOM 11242 O O . ALA A 1 34 ? 0.234 8.104 8.176 1.00 0.00 34 ALA A O 14
ATOM 11249 N N . GLN A 1 35 ? -0.294 5.996 7.551 1.00 0.00 35 GLN A N 14
ATOM 11250 C CA . GLN A 1 35 ? -1.611 6.355 7.052 1.00 0.00 35 GLN A CA 14
ATOM 11251 C C . GLN A 1 35 ? -2.692 5.906 8.037 1.00 0.00 35 GLN A C 14
ATOM 11252 O O . GLN A 1 35 ? -3.758 5.449 7.629 1.00 0.00 35 GLN A O 14
ATOM 11266 N N . ARG A 1 36 ? -2.379 6.051 9.317 1.00 0.00 36 ARG A N 14
ATOM 11267 C CA . ARG A 1 36 ? -3.311 5.666 10.363 1.00 0.00 36 ARG A CA 14
ATOM 11268 C C . ARG A 1 36 ? -4.014 4.358 9.993 1.00 0.00 36 ARG A C 14
ATOM 11269 O O . ARG A 1 36 ? -5.208 4.200 10.241 1.00 0.00 36 ARG A O 14
ATOM 11290 N N . GLY A 1 37 ? -3.243 3.455 9.405 1.00 0.00 37 GLY A N 14
ATOM 11291 C CA . GLY A 1 37 ? -3.778 2.166 8.998 1.00 0.00 37 GLY A CA 14
ATOM 11292 C C . GLY A 1 37 ? -4.872 2.335 7.942 1.00 0.00 37 GLY A C 14
ATOM 11293 O O . GLY A 1 37 ? -5.962 1.782 8.079 1.00 0.00 37 GLY A O 14
ATOM 11297 N N . ASN A 1 38 ? -4.543 3.102 6.913 1.00 0.00 38 ASN A N 14
ATOM 11298 C CA . ASN A 1 38 ? -5.484 3.351 5.834 1.00 0.00 38 ASN A CA 14
ATOM 11299 C C . ASN A 1 38 ? -4.918 2.788 4.529 1.00 0.00 38 ASN A C 14
ATOM 11300 O O . ASN A 1 38 ? -4.096 3.431 3.877 1.00 0.00 38 ASN A O 14
ATOM 11311 N N . LYS A 1 39 ? -5.379 1.594 4.187 1.00 0.00 39 LYS A N 14
ATOM 11312 C CA . LYS A 1 39 ? -4.929 0.938 2.972 1.00 0.00 39 LYS A CA 14
ATOM 11313 C C . LYS A 1 39 ? -5.056 1.908 1.796 1.00 0.00 39 LYS A C 14
ATOM 11314 O O . LYS A 1 39 ? -4.068 2.216 1.131 1.00 0.00 39 LYS A O 14
ATOM 11333 N N . ASP A 1 40 ? -6.280 2.364 1.576 1.00 0.00 40 ASP A N 14
ATOM 11334 C CA . ASP A 1 40 ? -6.549 3.294 0.492 1.00 0.00 40 ASP A CA 14
ATOM 11335 C C . ASP A 1 40 ? -5.509 4.416 0.519 1.00 0.00 40 ASP A C 14
ATOM 11336 O O . ASP A 1 40 ? -4.722 4.561 -0.416 1.00 0.00 40 ASP A O 14
ATOM 11345 N N . ALA A 1 41 ? -5.539 5.181 1.600 1.00 0.00 41 ALA A N 14
ATOM 11346 C CA . ALA A 1 41 ? -4.609 6.286 1.761 1.00 0.00 41 ALA A CA 14
ATOM 11347 C C . ALA A 1 41 ? -3.188 5.798 1.471 1.00 0.00 41 ALA A C 14
ATOM 11348 O O . ALA A 1 41 ? -2.390 6.518 0.874 1.00 0.00 41 ALA A O 14
ATOM 11355 N N . ALA A 1 42 ? -2.916 4.577 1.907 1.00 0.00 42 ALA A N 14
ATOM 11356 C CA . ALA A 1 42 ? -1.606 3.983 1.702 1.00 0.00 42 ALA A CA 14
ATOM 11357 C C . ALA A 1 42 ? -1.372 3.780 0.204 1.00 0.00 42 ALA A C 14
ATOM 11358 O O . ALA A 1 42 ? -0.348 4.202 -0.331 1.00 0.00 42 ALA A O 14
ATOM 11365 N N . ILE A 1 43 ? -2.338 3.133 -0.431 1.00 0.00 43 ILE A N 14
ATOM 11366 C CA . ILE A 1 43 ? -2.251 2.869 -1.857 1.00 0.00 43 ILE A CA 14
ATOM 11367 C C . ILE A 1 43 ? -1.951 4.175 -2.596 1.00 0.00 43 ILE A C 14
ATOM 11368 O O . ILE A 1 43 ? -0.995 4.251 -3.367 1.00 0.00 43 ILE A O 14
ATOM 11384 N N . ASN A 1 44 ? -2.786 5.170 -2.336 1.00 0.00 44 ASN A N 14
ATOM 11385 C CA . ASN A 1 44 ? -2.622 6.469 -2.966 1.00 0.00 44 ASN A CA 14
ATOM 11386 C C . ASN A 1 44 ? -1.180 6.943 -2.781 1.00 0.00 44 ASN A C 14
ATOM 11387 O O . ASN A 1 44 ? -0.559 7.436 -3.721 1.00 0.00 44 ASN A O 14
ATOM 11398 N N . SER A 1 45 ? -0.688 6.777 -1.562 1.00 0.00 45 SER A N 14
ATOM 11399 C CA . SER A 1 45 ? 0.670 7.182 -1.240 1.00 0.00 45 SER A CA 14
ATOM 11400 C C . SER A 1 45 ? 1.666 6.402 -2.101 1.00 0.00 45 SER A C 14
ATOM 11401 O O . SER A 1 45 ? 2.484 6.996 -2.802 1.00 0.00 45 SER A O 14
ATOM 11409 N N . LEU A 1 46 ? 1.564 5.084 -2.021 1.00 0.00 46 LEU A N 14
ATOM 11410 C CA . LEU A 1 46 ? 2.445 4.217 -2.784 1.00 0.00 46 LEU A CA 14
ATOM 11411 C C . LEU A 1 46 ? 2.322 4.553 -4.272 1.00 0.00 46 LEU A C 14
ATOM 11412 O O . LEU A 1 46 ? 3.322 4.819 -4.936 1.00 0.00 46 LEU A O 14
ATOM 11428 N N . LEU A 1 47 ? 1.087 4.531 -4.750 1.00 0.00 47 LEU A N 14
ATOM 11429 C CA . LEU A 1 47 ? 0.820 4.830 -6.147 1.00 0.00 47 LEU A CA 14
ATOM 11430 C C . LEU A 1 47 ? 1.699 6.001 -6.590 1.00 0.00 47 LEU A C 14
ATOM 11431 O O . LEU A 1 47 ? 2.524 5.856 -7.491 1.00 0.00 47 LEU A O 14
ATOM 11447 N N . GLN A 1 48 ? 1.493 7.135 -5.936 1.00 0.00 48 GLN A N 14
ATOM 11448 C CA . GLN A 1 48 ? 2.257 8.330 -6.252 1.00 0.00 48 GLN A CA 14
ATOM 11449 C C . GLN A 1 48 ? 3.755 8.059 -6.095 1.00 0.00 48 GLN A C 14
ATOM 11450 O O . GLN A 1 48 ? 4.525 8.247 -7.035 1.00 0.00 48 GLN A O 14
ATOM 11464 N N . MET A 1 49 ? 4.123 7.623 -4.899 1.00 0.00 49 MET A N 14
ATOM 11465 C CA . MET A 1 49 ? 5.514 7.324 -4.607 1.00 0.00 49 MET A CA 14
ATOM 11466 C C . MET A 1 49 ? 6.144 6.493 -5.726 1.00 0.00 49 MET A C 14
ATOM 11467 O O . MET A 1 49 ? 5.551 5.521 -6.191 1.00 0.00 49 MET A O 14
ATOM 11481 N N . GLY A 1 50 ? 7.337 6.906 -6.127 1.00 0.00 50 GLY A N 14
ATOM 11482 C CA . GLY A 1 50 ? 8.054 6.212 -7.184 1.00 0.00 50 GLY A CA 14
ATOM 11483 C C . GLY A 1 50 ? 7.847 6.904 -8.533 1.00 0.00 50 GLY A C 14
ATOM 11484 O O . GLY A 1 50 ? 7.143 7.909 -8.618 1.00 0.00 50 GLY A O 14
ATOM 11488 N N . GLU A 1 51 ? 8.474 6.338 -9.554 1.00 0.00 51 GLU A N 14
ATOM 11489 C CA . GLU A 1 51 ? 8.368 6.888 -10.894 1.00 0.00 51 GLU A CA 14
ATOM 11490 C C . GLU A 1 51 ? 7.260 6.176 -11.674 1.00 0.00 51 GLU A C 14
ATOM 11491 O O . GLU A 1 51 ? 7.536 5.310 -12.501 1.00 0.00 51 GLU A O 14
ATOM 11503 N N . GLU A 1 52 ? 6.029 6.570 -11.381 1.00 0.00 52 GLU A N 14
ATOM 11504 C CA . GLU A 1 52 ? 4.878 5.981 -12.044 1.00 0.00 52 GLU A CA 14
ATOM 11505 C C . GLU A 1 52 ? 5.110 5.917 -13.555 1.00 0.00 52 GLU A C 14
ATOM 11506 O O . GLU A 1 52 ? 5.852 6.728 -14.107 1.00 0.00 52 GLU A O 14
ATOM 11518 N N . PRO A 1 53 ? 4.446 4.920 -14.198 1.00 0.00 53 PRO A N 14
ATOM 11519 C CA . PRO A 1 53 ? 4.573 4.740 -15.634 1.00 0.00 53 PRO A CA 14
ATOM 11520 C C . PRO A 1 53 ? 3.778 5.805 -16.392 1.00 0.00 53 PRO A C 14
ATOM 11521 O O . PRO A 1 53 ? 2.894 5.479 -17.184 1.00 0.00 53 PRO A O 14
ATOM 11532 N N . SER A 1 54 ? 4.121 7.056 -16.124 1.00 0.00 54 SER A N 14
ATOM 11533 C CA . SER A 1 54 ? 3.451 8.171 -16.771 1.00 0.00 54 SER A CA 14
ATOM 11534 C C . SER A 1 54 ? 1.937 8.051 -16.586 1.00 0.00 54 SER A C 14
ATOM 11535 O O . SER A 1 54 ? 1.263 7.387 -17.372 1.00 0.00 54 SER A O 14
ATOM 11543 N N . GLY A 1 55 ? 1.447 8.703 -15.542 1.00 0.00 55 GLY A N 14
ATOM 11544 C CA . GLY A 1 55 ? 0.025 8.678 -15.244 1.00 0.00 55 GLY A CA 14
ATOM 11545 C C . GLY A 1 55 ? -0.328 7.478 -14.362 1.00 0.00 55 GLY A C 14
ATOM 11546 O O . GLY A 1 55 ? 0.470 7.063 -13.523 1.00 0.00 55 GLY A O 14
ATOM 11550 N N . PRO A 1 56 ? -1.557 6.941 -14.589 1.00 0.00 56 PRO A N 14
ATOM 11551 C CA . PRO A 1 56 ? -2.026 5.797 -13.825 1.00 0.00 56 PRO A CA 14
ATOM 11552 C C . PRO A 1 56 ? -1.340 4.510 -14.288 1.00 0.00 56 PRO A C 14
ATOM 11553 O O . PRO A 1 56 ? -0.535 4.531 -15.218 1.00 0.00 56 PRO A O 14
ATOM 11564 N N . SER A 1 57 ? -1.684 3.420 -13.618 1.00 0.00 57 SER A N 14
ATOM 11565 C CA . SER A 1 57 ? -1.112 2.126 -13.948 1.00 0.00 57 SER A CA 14
ATOM 11566 C C . SER A 1 57 ? -2.181 1.038 -13.839 1.00 0.00 57 SER A C 14
ATOM 11567 O O . SER A 1 57 ? -2.439 0.317 -14.801 1.00 0.00 57 SER A O 14
ATOM 11575 N N . SER A 1 58 ? -2.775 0.952 -12.657 1.00 0.00 58 SER A N 14
ATOM 11576 C CA . SER A 1 58 ? -3.810 -0.036 -12.409 1.00 0.00 58 SER A CA 14
ATOM 11577 C C . SER A 1 58 ? -4.766 -0.102 -13.602 1.00 0.00 58 SER A C 14
ATOM 11578 O O . SER A 1 58 ? -5.585 0.795 -13.796 1.00 0.00 58 SER A O 14
ATOM 11586 N N . GLY A 1 59 ? -4.631 -1.174 -14.369 1.00 0.00 59 GLY A N 14
ATOM 11587 C CA . GLY A 1 59 ? -5.473 -1.369 -15.537 1.00 0.00 59 GLY A CA 14
ATOM 11588 C C . GLY A 1 59 ? -6.854 -1.892 -15.136 1.00 0.00 59 GLY A C 14
ATOM 11589 O O . GLY A 1 59 ? -7.052 -2.328 -14.003 1.00 0.00 59 GLY A O 14
ATOM 11593 N N . GLY A 1 1 ? -19.548 -3.320 8.967 1.00 0.00 1 GLY A N 15
ATOM 11594 C CA . GLY A 1 1 ? -19.510 -1.961 9.479 1.00 0.00 1 GLY A CA 15
ATOM 11595 C C . GLY A 1 1 ? -18.511 -1.836 10.630 1.00 0.00 1 GLY A C 15
ATOM 11596 O O . GLY A 1 1 ? -18.244 -2.809 11.334 1.00 0.00 1 GLY A O 15
ATOM 11600 N N . SER A 1 2 ? -17.985 -0.630 10.787 1.00 0.00 2 SER A N 15
ATOM 11601 C CA . SER A 1 2 ? -17.020 -0.365 11.841 1.00 0.00 2 SER A CA 15
ATOM 11602 C C . SER A 1 2 ? -15.874 -1.375 11.767 1.00 0.00 2 SER A C 15
ATOM 11603 O O . SER A 1 2 ? -15.938 -2.438 12.383 1.00 0.00 2 SER A O 15
ATOM 11611 N N . SER A 1 3 ? -14.852 -1.008 11.009 1.00 0.00 3 SER A N 15
ATOM 11612 C CA . SER A 1 3 ? -13.693 -1.869 10.846 1.00 0.00 3 SER A CA 15
ATOM 11613 C C . SER A 1 3 ? -13.324 -2.508 12.187 1.00 0.00 3 SER A C 15
ATOM 11614 O O . SER A 1 3 ? -13.130 -1.808 13.180 1.00 0.00 3 SER A O 15
ATOM 11622 N N . GLY A 1 4 ? -13.237 -3.830 12.172 1.00 0.00 4 GLY A N 15
ATOM 11623 C CA . GLY A 1 4 ? -12.895 -4.571 13.375 1.00 0.00 4 GLY A CA 15
ATOM 11624 C C . GLY A 1 4 ? -11.392 -4.854 13.435 1.00 0.00 4 GLY A C 15
ATOM 11625 O O . GLY A 1 4 ? -10.974 -6.011 13.420 1.00 0.00 4 GLY A O 15
ATOM 11629 N N . SER A 1 5 ? -10.622 -3.778 13.501 1.00 0.00 5 SER A N 15
ATOM 11630 C CA . SER A 1 5 ? -9.175 -3.897 13.564 1.00 0.00 5 SER A CA 15
ATOM 11631 C C . SER A 1 5 ? -8.581 -2.681 14.279 1.00 0.00 5 SER A C 15
ATOM 11632 O O . SER A 1 5 ? -8.615 -1.570 13.753 1.00 0.00 5 SER A O 15
ATOM 11640 N N . SER A 1 6 ? -8.051 -2.934 15.467 1.00 0.00 6 SER A N 15
ATOM 11641 C CA . SER A 1 6 ? -7.450 -1.875 16.259 1.00 0.00 6 SER A CA 15
ATOM 11642 C C . SER A 1 6 ? -6.050 -1.556 15.731 1.00 0.00 6 SER A C 15
ATOM 11643 O O . SER A 1 6 ? -5.058 -2.073 16.242 1.00 0.00 6 SER A O 15
ATOM 11651 N N . GLY A 1 7 ? -6.015 -0.707 14.715 1.00 0.00 7 GLY A N 15
ATOM 11652 C CA . GLY A 1 7 ? -4.752 -0.313 14.112 1.00 0.00 7 GLY A CA 15
ATOM 11653 C C . GLY A 1 7 ? -4.660 -0.801 12.665 1.00 0.00 7 GLY A C 15
ATOM 11654 O O . GLY A 1 7 ? -5.517 -0.480 11.842 1.00 0.00 7 GLY A O 15
ATOM 11658 N N . CYS A 1 8 ? -3.613 -1.567 12.398 1.00 0.00 8 CYS A N 15
ATOM 11659 C CA . CYS A 1 8 ? -3.398 -2.102 11.064 1.00 0.00 8 CYS A CA 15
ATOM 11660 C C . CYS A 1 8 ? -3.718 -3.598 11.089 1.00 0.00 8 CYS A C 15
ATOM 11661 O O . CYS A 1 8 ? -4.242 -4.108 12.078 1.00 0.00 8 CYS A O 15
ATOM 11669 N N . SER A 1 9 ? -3.389 -4.260 9.989 1.00 0.00 9 SER A N 15
ATOM 11670 C CA . SER A 1 9 ? -3.634 -5.687 9.872 1.00 0.00 9 SER A CA 15
ATOM 11671 C C . SER A 1 9 ? -2.694 -6.296 8.831 1.00 0.00 9 SER A C 15
ATOM 11672 O O . SER A 1 9 ? -2.218 -5.599 7.936 1.00 0.00 9 SER A O 15
ATOM 11680 N N . GLU A 1 10 ? -2.454 -7.591 8.982 1.00 0.00 10 GLU A N 15
ATOM 11681 C CA . GLU A 1 10 ? -1.579 -8.302 8.065 1.00 0.00 10 GLU A CA 15
ATOM 11682 C C . GLU A 1 10 ? -2.320 -8.624 6.766 1.00 0.00 10 GLU A C 15
ATOM 11683 O O . GLU A 1 10 ? -1.701 -8.772 5.714 1.00 0.00 10 GLU A O 15
ATOM 11695 N N . GLU A 1 11 ? -3.636 -8.723 6.882 1.00 0.00 11 GLU A N 15
ATOM 11696 C CA . GLU A 1 11 ? -4.469 -9.024 5.730 1.00 0.00 11 GLU A CA 15
ATOM 11697 C C . GLU A 1 11 ? -4.388 -7.891 4.705 1.00 0.00 11 GLU A C 15
ATOM 11698 O O . GLU A 1 11 ? -4.054 -8.122 3.544 1.00 0.00 11 GLU A O 15
ATOM 11710 N N . ASP A 1 12 ? -4.699 -6.691 5.172 1.00 0.00 12 ASP A N 15
ATOM 11711 C CA . ASP A 1 12 ? -4.666 -5.521 4.310 1.00 0.00 12 ASP A CA 15
ATOM 11712 C C . ASP A 1 12 ? -3.285 -5.410 3.661 1.00 0.00 12 ASP A C 15
ATOM 11713 O O . ASP A 1 12 ? -3.177 -5.225 2.450 1.00 0.00 12 ASP A O 15
ATOM 11722 N N . LEU A 1 13 ? -2.263 -5.529 4.496 1.00 0.00 13 LEU A N 15
ATOM 11723 C CA . LEU A 1 13 ? -0.893 -5.444 4.019 1.00 0.00 13 LEU A CA 15
ATOM 11724 C C . LEU A 1 13 ? -0.758 -6.250 2.725 1.00 0.00 13 LEU A C 15
ATOM 11725 O O . LEU A 1 13 ? -0.599 -5.679 1.648 1.00 0.00 13 LEU A O 15
ATOM 11741 N N . LYS A 1 14 ? -0.825 -7.565 2.875 1.00 0.00 14 LYS A N 15
ATOM 11742 C CA . LYS A 1 14 ? -0.712 -8.455 1.732 1.00 0.00 14 LYS A CA 15
ATOM 11743 C C . LYS A 1 14 ? -1.466 -7.852 0.545 1.00 0.00 14 LYS A C 15
ATOM 11744 O O . LYS A 1 14 ? -0.951 -7.823 -0.572 1.00 0.00 14 LYS A O 15
ATOM 11763 N N . ALA A 1 15 ? -2.674 -7.386 0.827 1.00 0.00 15 ALA A N 15
ATOM 11764 C CA . ALA A 1 15 ? -3.503 -6.785 -0.203 1.00 0.00 15 ALA A CA 15
ATOM 11765 C C . ALA A 1 15 ? -2.679 -5.758 -0.982 1.00 0.00 15 ALA A C 15
ATOM 11766 O O . ALA A 1 15 ? -2.649 -5.784 -2.211 1.00 0.00 15 ALA A O 15
ATOM 11773 N N . ILE A 1 16 ? -2.029 -4.878 -0.234 1.00 0.00 16 ILE A N 15
ATOM 11774 C CA . ILE A 1 16 ? -1.206 -3.844 -0.838 1.00 0.00 16 ILE A CA 15
ATOM 11775 C C . ILE A 1 16 ? -0.058 -4.499 -1.610 1.00 0.00 16 ILE A C 15
ATOM 11776 O O . ILE A 1 16 ? 0.146 -4.211 -2.788 1.00 0.00 16 ILE A O 15
ATOM 11792 N N . GLN A 1 17 ? 0.662 -5.366 -0.913 1.00 0.00 17 GLN A N 15
ATOM 11793 C CA . GLN A 1 17 ? 1.784 -6.063 -1.518 1.00 0.00 17 GLN A CA 15
ATOM 11794 C C . GLN A 1 17 ? 1.420 -6.533 -2.927 1.00 0.00 17 GLN A C 15
ATOM 11795 O O . GLN A 1 17 ? 2.122 -6.226 -3.889 1.00 0.00 17 GLN A O 15
ATOM 11809 N N . ASP A 1 18 ? 0.322 -7.271 -3.005 1.00 0.00 18 ASP A N 15
ATOM 11810 C CA . ASP A 1 18 ? -0.144 -7.787 -4.281 1.00 0.00 18 ASP A CA 15
ATOM 11811 C C . ASP A 1 18 ? -0.170 -6.652 -5.306 1.00 0.00 18 ASP A C 15
ATOM 11812 O O . ASP A 1 18 ? 0.264 -6.828 -6.443 1.00 0.00 18 ASP A O 15
ATOM 11821 N N . MET A 1 19 ? -0.684 -5.513 -4.867 1.00 0.00 19 MET A N 15
ATOM 11822 C CA . MET A 1 19 ? -0.772 -4.349 -5.733 1.00 0.00 19 MET A CA 15
ATOM 11823 C C . MET A 1 19 ? 0.616 -3.773 -6.021 1.00 0.00 19 MET A C 15
ATOM 11824 O O . MET A 1 19 ? 0.902 -3.367 -7.146 1.00 0.00 19 MET A O 15
ATOM 11838 N N . PHE A 1 20 ? 1.441 -3.756 -4.984 1.00 0.00 20 PHE A N 15
ATOM 11839 C CA . PHE A 1 20 ? 2.792 -3.237 -5.112 1.00 0.00 20 PHE A CA 15
ATOM 11840 C C . PHE A 1 20 ? 3.817 -4.238 -4.574 1.00 0.00 20 PHE A C 15
ATOM 11841 O O . PHE A 1 20 ? 4.332 -4.071 -3.470 1.00 0.00 20 PHE A O 15
ATOM 11858 N N . PRO A 1 21 ? 4.089 -5.282 -5.401 1.00 0.00 21 PRO A N 15
ATOM 11859 C CA . PRO A 1 21 ? 5.043 -6.310 -5.020 1.00 0.00 21 PRO A CA 15
ATOM 11860 C C . PRO A 1 21 ? 6.479 -5.796 -5.140 1.00 0.00 21 PRO A C 15
ATOM 11861 O O . PRO A 1 21 ? 7.316 -6.077 -4.283 1.00 0.00 21 PRO A O 15
ATOM 11872 N N . ASN A 1 22 ? 6.721 -5.052 -6.210 1.00 0.00 22 ASN A N 15
ATOM 11873 C CA . ASN A 1 22 ? 8.041 -4.497 -6.453 1.00 0.00 22 ASN A CA 15
ATOM 11874 C C . ASN A 1 22 ? 8.491 -3.706 -5.222 1.00 0.00 22 ASN A C 15
ATOM 11875 O O . ASN A 1 22 ? 9.640 -3.814 -4.797 1.00 0.00 22 ASN A O 15
ATOM 11886 N N . MET A 1 23 ? 7.562 -2.929 -4.686 1.00 0.00 23 MET A N 15
ATOM 11887 C CA . MET A 1 23 ? 7.849 -2.120 -3.513 1.00 0.00 23 MET A CA 15
ATOM 11888 C C . MET A 1 23 ? 8.382 -2.984 -2.368 1.00 0.00 23 MET A C 15
ATOM 11889 O O . MET A 1 23 ? 8.356 -4.212 -2.448 1.00 0.00 23 MET A O 15
ATOM 11903 N N . ASP A 1 24 ? 8.854 -2.309 -1.330 1.00 0.00 24 ASP A N 15
ATOM 11904 C CA . ASP A 1 24 ? 9.393 -3.000 -0.171 1.00 0.00 24 ASP A CA 15
ATOM 11905 C C . ASP A 1 24 ? 8.303 -3.124 0.896 1.00 0.00 24 ASP A C 15
ATOM 11906 O O . ASP A 1 24 ? 7.539 -2.187 1.120 1.00 0.00 24 ASP A O 15
ATOM 11915 N N . GLN A 1 25 ? 8.266 -4.289 1.525 1.00 0.00 25 GLN A N 15
ATOM 11916 C CA . GLN A 1 25 ? 7.283 -4.548 2.563 1.00 0.00 25 GLN A CA 15
ATOM 11917 C C . GLN A 1 25 ? 7.399 -3.505 3.677 1.00 0.00 25 GLN A C 15
ATOM 11918 O O . GLN A 1 25 ? 6.436 -2.800 3.974 1.00 0.00 25 GLN A O 15
ATOM 11932 N N . GLU A 1 26 ? 8.586 -3.440 4.261 1.00 0.00 26 GLU A N 15
ATOM 11933 C CA . GLU A 1 26 ? 8.840 -2.495 5.335 1.00 0.00 26 GLU A CA 15
ATOM 11934 C C . GLU A 1 26 ? 8.266 -1.122 4.981 1.00 0.00 26 GLU A C 15
ATOM 11935 O O . GLU A 1 26 ? 7.766 -0.411 5.851 1.00 0.00 26 GLU A O 15
ATOM 11947 N N . VAL A 1 27 ? 8.358 -0.790 3.701 1.00 0.00 27 VAL A N 15
ATOM 11948 C CA . VAL A 1 27 ? 7.853 0.486 3.221 1.00 0.00 27 VAL A CA 15
ATOM 11949 C C . VAL A 1 27 ? 6.324 0.474 3.264 1.00 0.00 27 VAL A C 15
ATOM 11950 O O . VAL A 1 27 ? 5.711 1.322 3.911 1.00 0.00 27 VAL A O 15
ATOM 11963 N N . ILE A 1 28 ? 5.752 -0.497 2.568 1.00 0.00 28 ILE A N 15
ATOM 11964 C CA . ILE A 1 28 ? 4.306 -0.631 2.518 1.00 0.00 28 ILE A CA 15
ATOM 11965 C C . ILE A 1 28 ? 3.727 -0.380 3.912 1.00 0.00 28 ILE A C 15
ATOM 11966 O O . ILE A 1 28 ? 2.815 0.429 4.073 1.00 0.00 28 ILE A O 15
ATOM 11982 N N . ARG A 1 29 ? 4.281 -1.089 4.885 1.00 0.00 29 ARG A N 15
ATOM 11983 C CA . ARG A 1 29 ? 3.831 -0.954 6.260 1.00 0.00 29 ARG A CA 15
ATOM 11984 C C . ARG A 1 29 ? 4.079 0.470 6.761 1.00 0.00 29 ARG A C 15
ATOM 11985 O O . ARG A 1 29 ? 3.234 1.048 7.442 1.00 0.00 29 ARG A O 15
ATOM 12006 N N . SER A 1 30 ? 5.243 0.995 6.405 1.00 0.00 30 SER A N 15
ATOM 12007 C CA . SER A 1 30 ? 5.612 2.340 6.811 1.00 0.00 30 SER A CA 15
ATOM 12008 C C . SER A 1 30 ? 4.616 3.351 6.239 1.00 0.00 30 SER A C 15
ATOM 12009 O O . SER A 1 30 ? 4.566 4.498 6.683 1.00 0.00 30 SER A O 15
ATOM 12017 N N . VAL A 1 31 ? 3.848 2.890 5.263 1.00 0.00 31 VAL A N 15
ATOM 12018 C CA . VAL A 1 31 ? 2.857 3.740 4.626 1.00 0.00 31 VAL A CA 15
ATOM 12019 C C . VAL A 1 31 ? 1.518 3.585 5.351 1.00 0.00 31 VAL A C 15
ATOM 12020 O O . VAL A 1 31 ? 0.945 4.567 5.820 1.00 0.00 31 VAL A O 15
ATOM 12033 N N . LEU A 1 32 ? 1.058 2.344 5.419 1.00 0.00 32 LEU A N 15
ATOM 12034 C CA . LEU A 1 32 ? -0.202 2.048 6.078 1.00 0.00 32 LEU A CA 15
ATOM 12035 C C . LEU A 1 32 ? -0.170 2.602 7.504 1.00 0.00 32 LEU A C 15
ATOM 12036 O O . LEU A 1 32 ? -1.178 3.099 8.004 1.00 0.00 32 LEU A O 15
ATOM 12052 N N . GLU A 1 33 ? 1.000 2.498 8.119 1.00 0.00 33 GLU A N 15
ATOM 12053 C CA . GLU A 1 33 ? 1.177 2.982 9.477 1.00 0.00 33 GLU A CA 15
ATOM 12054 C C . GLU A 1 33 ? 1.126 4.511 9.506 1.00 0.00 33 GLU A C 15
ATOM 12055 O O . GLU A 1 33 ? 0.488 5.098 10.379 1.00 0.00 33 GLU A O 15
ATOM 12067 N N . ALA A 1 34 ? 1.806 5.113 8.541 1.00 0.00 34 ALA A N 15
ATOM 12068 C CA . ALA A 1 34 ? 1.846 6.562 8.446 1.00 0.00 34 ALA A CA 15
ATOM 12069 C C . ALA A 1 34 ? 0.519 7.068 7.876 1.00 0.00 34 ALA A C 15
ATOM 12070 O O . ALA A 1 34 ? 0.269 8.272 7.852 1.00 0.00 34 ALA A O 15
ATOM 12077 N N . GLN A 1 35 ? -0.296 6.123 7.431 1.00 0.00 35 GLN A N 15
ATOM 12078 C CA . GLN A 1 35 ? -1.591 6.458 6.863 1.00 0.00 35 GLN A CA 15
ATOM 12079 C C . GLN A 1 35 ? -2.713 6.039 7.815 1.00 0.00 35 GLN A C 15
ATOM 12080 O O . GLN A 1 35 ? -3.720 5.478 7.385 1.00 0.00 35 GLN A O 15
ATOM 12094 N N . ARG A 1 36 ? -2.502 6.327 9.091 1.00 0.00 36 ARG A N 15
ATOM 12095 C CA . ARG A 1 36 ? -3.482 5.986 10.108 1.00 0.00 36 ARG A CA 15
ATOM 12096 C C . ARG A 1 36 ? -4.106 4.622 9.808 1.00 0.00 36 ARG A C 15
ATOM 12097 O O . ARG A 1 36 ? -5.263 4.376 10.144 1.00 0.00 36 ARG A O 15
ATOM 12118 N N . GLY A 1 37 ? -3.310 3.769 9.179 1.00 0.00 37 GLY A N 15
ATOM 12119 C CA . GLY A 1 37 ? -3.770 2.435 8.830 1.00 0.00 37 GLY A CA 15
ATOM 12120 C C . GLY A 1 37 ? -4.917 2.497 7.820 1.00 0.00 37 GLY A C 15
ATOM 12121 O O . GLY A 1 37 ? -5.952 1.861 8.012 1.00 0.00 37 GLY A O 15
ATOM 12125 N N . ASN A 1 38 ? -4.695 3.269 6.767 1.00 0.00 38 ASN A N 15
ATOM 12126 C CA . ASN A 1 38 ? -5.698 3.422 5.727 1.00 0.00 38 ASN A CA 15
ATOM 12127 C C . ASN A 1 38 ? -5.150 2.868 4.410 1.00 0.00 38 ASN A C 15
ATOM 12128 O O . ASN A 1 38 ? -4.485 3.581 3.661 1.00 0.00 38 ASN A O 15
ATOM 12139 N N . LYS A 1 39 ? -5.449 1.600 4.169 1.00 0.00 39 LYS A N 15
ATOM 12140 C CA . LYS A 1 39 ? -4.995 0.942 2.956 1.00 0.00 39 LYS A CA 15
ATOM 12141 C C . LYS A 1 39 ? -5.158 1.896 1.771 1.00 0.00 39 LYS A C 15
ATOM 12142 O O . LYS A 1 39 ? -4.193 2.184 1.064 1.00 0.00 39 LYS A O 15
ATOM 12161 N N . ASP A 1 40 ? -6.386 2.360 1.590 1.00 0.00 40 ASP A N 15
ATOM 12162 C CA . ASP A 1 40 ? -6.687 3.276 0.503 1.00 0.00 40 ASP A CA 15
ATOM 12163 C C . ASP A 1 40 ? -5.636 4.387 0.472 1.00 0.00 40 ASP A C 15
ATOM 12164 O O . ASP A 1 40 ? -4.874 4.498 -0.488 1.00 0.00 40 ASP A O 15
ATOM 12173 N N . ALA A 1 41 ? -5.628 5.181 1.532 1.00 0.00 41 ALA A N 15
ATOM 12174 C CA . ALA A 1 41 ? -4.682 6.279 1.638 1.00 0.00 41 ALA A CA 15
ATOM 12175 C C . ALA A 1 41 ? -3.278 5.771 1.307 1.00 0.00 41 ALA A C 15
ATOM 12176 O O . ALA A 1 41 ? -2.514 6.449 0.622 1.00 0.00 41 ALA A O 15
ATOM 12183 N N . ALA A 1 42 ? -2.980 4.581 1.808 1.00 0.00 42 ALA A N 15
ATOM 12184 C CA . ALA A 1 42 ? -1.681 3.974 1.574 1.00 0.00 42 ALA A CA 15
ATOM 12185 C C . ALA A 1 42 ? -1.493 3.745 0.073 1.00 0.00 42 ALA A C 15
ATOM 12186 O O . ALA A 1 42 ? -0.530 4.232 -0.517 1.00 0.00 42 ALA A O 15
ATOM 12193 N N . ILE A 1 43 ? -2.428 3.002 -0.501 1.00 0.00 43 ILE A N 15
ATOM 12194 C CA . ILE A 1 43 ? -2.378 2.702 -1.922 1.00 0.00 43 ILE A CA 15
ATOM 12195 C C . ILE A 1 43 ? -2.024 3.974 -2.695 1.00 0.00 43 ILE A C 15
ATOM 12196 O O . ILE A 1 43 ? -1.060 3.992 -3.459 1.00 0.00 43 ILE A O 15
ATOM 12212 N N . ASN A 1 44 ? -2.823 5.006 -2.470 1.00 0.00 44 ASN A N 15
ATOM 12213 C CA . ASN A 1 44 ? -2.607 6.279 -3.137 1.00 0.00 44 ASN A CA 15
ATOM 12214 C C . ASN A 1 44 ? -1.171 6.745 -2.884 1.00 0.00 44 ASN A C 15
ATOM 12215 O O . ASN A 1 44 ? -0.484 7.178 -3.807 1.00 0.00 44 ASN A O 15
ATOM 12226 N N . SER A 1 45 ? -0.762 6.639 -1.628 1.00 0.00 45 SER A N 15
ATOM 12227 C CA . SER A 1 45 ? 0.579 7.044 -1.242 1.00 0.00 45 SER A CA 15
ATOM 12228 C C . SER A 1 45 ? 1.616 6.241 -2.031 1.00 0.00 45 SER A C 15
ATOM 12229 O O . SER A 1 45 ? 2.513 6.815 -2.646 1.00 0.00 45 SER A O 15
ATOM 12237 N N . LEU A 1 46 ? 1.457 4.927 -1.988 1.00 0.00 46 LEU A N 15
ATOM 12238 C CA . LEU A 1 46 ? 2.368 4.040 -2.692 1.00 0.00 46 LEU A CA 15
ATOM 12239 C C . LEU A 1 46 ? 2.366 4.391 -4.181 1.00 0.00 46 LEU A C 15
ATOM 12240 O O . LEU A 1 46 ? 3.423 4.593 -4.776 1.00 0.00 46 LEU A O 15
ATOM 12256 N N . LEU A 1 47 ? 1.167 4.451 -4.740 1.00 0.00 47 LEU A N 15
ATOM 12257 C CA . LEU A 1 47 ? 1.013 4.774 -6.148 1.00 0.00 47 LEU A CA 15
ATOM 12258 C C . LEU A 1 47 ? 1.923 5.952 -6.499 1.00 0.00 47 LEU A C 15
ATOM 12259 O O . LEU A 1 47 ? 2.806 5.828 -7.347 1.00 0.00 47 LEU A O 15
ATOM 12275 N N . GLN A 1 48 ? 1.677 7.069 -5.830 1.00 0.00 48 GLN A N 15
ATOM 12276 C CA . GLN A 1 48 ? 2.464 8.269 -6.061 1.00 0.00 48 GLN A CA 15
ATOM 12277 C C . GLN A 1 48 ? 3.956 7.957 -5.937 1.00 0.00 48 GLN A C 15
ATOM 12278 O O . GLN A 1 48 ? 4.720 8.173 -6.877 1.00 0.00 48 GLN A O 15
ATOM 12292 N N . MET A 1 49 ? 4.328 7.454 -4.769 1.00 0.00 49 MET A N 15
ATOM 12293 C CA . MET A 1 49 ? 5.716 7.110 -4.509 1.00 0.00 49 MET A CA 15
ATOM 12294 C C . MET A 1 49 ? 6.367 6.488 -5.746 1.00 0.00 49 MET A C 15
ATOM 12295 O O . MET A 1 49 ? 5.754 5.668 -6.428 1.00 0.00 49 MET A O 15
ATOM 12309 N N . GLY A 1 50 ? 7.600 6.900 -5.997 1.00 0.00 50 GLY A N 15
ATOM 12310 C CA . GLY A 1 50 ? 8.341 6.393 -7.140 1.00 0.00 50 GLY A CA 15
ATOM 12311 C C . GLY A 1 50 ? 7.780 6.952 -8.449 1.00 0.00 50 GLY A C 15
ATOM 12312 O O . GLY A 1 50 ? 6.655 6.637 -8.831 1.00 0.00 50 GLY A O 15
ATOM 12316 N N . GLU A 1 51 ? 8.592 7.773 -9.100 1.00 0.00 51 GLU A N 15
ATOM 12317 C CA . GLU A 1 51 ? 8.191 8.379 -10.358 1.00 0.00 51 GLU A CA 15
ATOM 12318 C C . GLU A 1 51 ? 6.813 9.029 -10.219 1.00 0.00 51 GLU A C 15
ATOM 12319 O O . GLU A 1 51 ? 5.790 8.374 -10.417 1.00 0.00 51 GLU A O 15
ATOM 12331 N N . GLU A 1 52 ? 6.829 10.309 -9.879 1.00 0.00 52 GLU A N 15
ATOM 12332 C CA . GLU A 1 52 ? 5.593 11.055 -9.711 1.00 0.00 52 GLU A CA 15
ATOM 12333 C C . GLU A 1 52 ? 4.947 11.324 -11.071 1.00 0.00 52 GLU A C 15
ATOM 12334 O O . GLU A 1 52 ? 5.622 11.734 -12.013 1.00 0.00 52 GLU A O 15
ATOM 12346 N N . PRO A 1 53 ? 3.611 11.077 -11.131 1.00 0.00 53 PRO A N 15
ATOM 12347 C CA . PRO A 1 53 ? 2.865 11.289 -12.360 1.00 0.00 53 PRO A CA 15
ATOM 12348 C C . PRO A 1 53 ? 2.636 12.780 -12.613 1.00 0.00 53 PRO A C 15
ATOM 12349 O O . PRO A 1 53 ? 1.996 13.458 -11.809 1.00 0.00 53 PRO A O 15
ATOM 12360 N N . SER A 1 54 ? 3.170 13.247 -13.731 1.00 0.00 54 SER A N 15
ATOM 12361 C CA . SER A 1 54 ? 3.031 14.646 -14.100 1.00 0.00 54 SER A CA 15
ATOM 12362 C C . SER A 1 54 ? 1.772 14.842 -14.947 1.00 0.00 54 SER A C 15
ATOM 12363 O O . SER A 1 54 ? 1.199 13.875 -15.446 1.00 0.00 54 SER A O 15
ATOM 12371 N N . GLY A 1 55 ? 1.379 16.100 -15.083 1.00 0.00 55 GLY A N 15
ATOM 12372 C CA . GLY A 1 55 ? 0.199 16.434 -15.862 1.00 0.00 55 GLY A CA 15
ATOM 12373 C C . GLY A 1 55 ? 0.525 16.493 -17.355 1.00 0.00 55 GLY A C 15
ATOM 12374 O O . GLY A 1 55 ? 1.693 16.526 -17.738 1.00 0.00 55 GLY A O 15
ATOM 12378 N N . PRO A 1 56 ? -0.556 16.503 -18.180 1.00 0.00 56 PRO A N 15
ATOM 12379 C CA . PRO A 1 56 ? -0.397 16.557 -19.623 1.00 0.00 56 PRO A CA 15
ATOM 12380 C C . PRO A 1 56 ? 0.008 17.961 -20.078 1.00 0.00 56 PRO A C 15
ATOM 12381 O O . PRO A 1 56 ? 0.936 18.117 -20.870 1.00 0.00 56 PRO A O 15
ATOM 12392 N N . SER A 1 57 ? -0.709 18.946 -19.558 1.00 0.00 57 SER A N 15
ATOM 12393 C CA . SER A 1 57 ? -0.436 20.332 -19.901 1.00 0.00 57 SER A CA 15
ATOM 12394 C C . SER A 1 57 ? 1.068 20.603 -19.827 1.00 0.00 57 SER A C 15
ATOM 12395 O O . SER A 1 57 ? 1.656 20.567 -18.747 1.00 0.00 57 SER A O 15
ATOM 12403 N N . SER A 1 58 ? 1.647 20.868 -20.988 1.00 0.00 58 SER A N 15
ATOM 12404 C CA . SER A 1 58 ? 3.071 21.146 -21.068 1.00 0.00 58 SER A CA 15
ATOM 12405 C C . SER A 1 58 ? 3.343 22.602 -20.685 1.00 0.00 58 SER A C 15
ATOM 12406 O O . SER A 1 58 ? 2.756 23.518 -21.257 1.00 0.00 58 SER A O 15
ATOM 12414 N N . GLY A 1 59 ? 4.235 22.769 -19.719 1.00 0.00 59 GLY A N 15
ATOM 12415 C CA . GLY A 1 59 ? 4.592 24.098 -19.252 1.00 0.00 59 GLY A CA 15
ATOM 12416 C C . GLY A 1 59 ? 6.067 24.398 -19.527 1.00 0.00 59 GLY A C 15
ATOM 12417 O O . GLY A 1 59 ? 6.406 25.480 -20.002 1.00 0.00 59 GLY A O 15
ATOM 12421 N N . GLY A 1 1 ? -1.170 10.104 23.538 1.00 0.00 1 GLY A N 16
ATOM 12422 C CA . GLY A 1 1 ? -2.564 9.923 23.903 1.00 0.00 1 GLY A CA 16
ATOM 12423 C C . GLY A 1 1 ? -3.103 8.595 23.368 1.00 0.00 1 GLY A C 16
ATOM 12424 O O . GLY A 1 1 ? -2.523 7.539 23.618 1.00 0.00 1 GLY A O 16
ATOM 12428 N N . SER A 1 2 ? -4.207 8.690 22.641 1.00 0.00 2 SER A N 16
ATOM 12429 C CA . SER A 1 2 ? -4.830 7.509 22.068 1.00 0.00 2 SER A CA 16
ATOM 12430 C C . SER A 1 2 ? -5.343 6.595 23.183 1.00 0.00 2 SER A C 16
ATOM 12431 O O . SER A 1 2 ? -4.982 6.767 24.347 1.00 0.00 2 SER A O 16
ATOM 12439 N N . SER A 1 3 ? -6.175 5.643 22.789 1.00 0.00 3 SER A N 16
ATOM 12440 C CA . SER A 1 3 ? -6.740 4.701 23.740 1.00 0.00 3 SER A CA 16
ATOM 12441 C C . SER A 1 3 ? -6.086 3.329 23.570 1.00 0.00 3 SER A C 16
ATOM 12442 O O . SER A 1 3 ? -5.584 2.753 24.534 1.00 0.00 3 SER A O 16
ATOM 12450 N N . GLY A 1 4 ? -6.113 2.844 22.337 1.00 0.00 4 GLY A N 16
ATOM 12451 C CA . GLY A 1 4 ? -5.529 1.550 22.028 1.00 0.00 4 GLY A CA 16
ATOM 12452 C C . GLY A 1 4 ? -6.596 0.571 21.536 1.00 0.00 4 GLY A C 16
ATOM 12453 O O . GLY A 1 4 ? -7.230 -0.116 22.336 1.00 0.00 4 GLY A O 16
ATOM 12457 N N . SER A 1 5 ? -6.761 0.537 20.222 1.00 0.00 5 SER A N 16
ATOM 12458 C CA . SER A 1 5 ? -7.740 -0.348 19.613 1.00 0.00 5 SER A CA 16
ATOM 12459 C C . SER A 1 5 ? -7.647 -0.261 18.088 1.00 0.00 5 SER A C 16
ATOM 12460 O O . SER A 1 5 ? -7.718 0.828 17.519 1.00 0.00 5 SER A O 16
ATOM 12468 N N . SER A 1 6 ? -7.490 -1.422 17.470 1.00 0.00 6 SER A N 16
ATOM 12469 C CA . SER A 1 6 ? -7.386 -1.491 16.022 1.00 0.00 6 SER A CA 16
ATOM 12470 C C . SER A 1 6 ? -6.128 -0.759 15.552 1.00 0.00 6 SER A C 16
ATOM 12471 O O . SER A 1 6 ? -5.510 -0.023 16.320 1.00 0.00 6 SER A O 16
ATOM 12479 N N . GLY A 1 7 ? -5.785 -0.987 14.292 1.00 0.00 7 GLY A N 16
ATOM 12480 C CA . GLY A 1 7 ? -4.611 -0.359 13.711 1.00 0.00 7 GLY A CA 16
ATOM 12481 C C . GLY A 1 7 ? -4.344 -0.893 12.302 1.00 0.00 7 GLY A C 16
ATOM 12482 O O . GLY A 1 7 ? -5.065 -0.562 11.362 1.00 0.00 7 GLY A O 16
ATOM 12486 N N . CYS A 1 8 ? -3.307 -1.711 12.201 1.00 0.00 8 CYS A N 16
ATOM 12487 C CA . CYS A 1 8 ? -2.936 -2.294 10.923 1.00 0.00 8 CYS A CA 16
ATOM 12488 C C . CYS A 1 8 ? -3.368 -3.762 10.921 1.00 0.00 8 CYS A C 16
ATOM 12489 O O . CYS A 1 8 ? -4.114 -4.194 11.799 1.00 0.00 8 CYS A O 16
ATOM 12497 N N . SER A 1 9 ? -2.882 -4.488 9.925 1.00 0.00 9 SER A N 16
ATOM 12498 C CA . SER A 1 9 ? -3.210 -5.898 9.797 1.00 0.00 9 SER A CA 16
ATOM 12499 C C . SER A 1 9 ? -2.366 -6.532 8.690 1.00 0.00 9 SER A C 16
ATOM 12500 O O . SER A 1 9 ? -1.905 -5.841 7.783 1.00 0.00 9 SER A O 16
ATOM 12508 N N . GLU A 1 10 ? -2.191 -7.841 8.800 1.00 0.00 10 GLU A N 16
ATOM 12509 C CA . GLU A 1 10 ? -1.412 -8.577 7.819 1.00 0.00 10 GLU A CA 16
ATOM 12510 C C . GLU A 1 10 ? -2.245 -8.831 6.561 1.00 0.00 10 GLU A C 16
ATOM 12511 O O . GLU A 1 10 ? -1.697 -9.003 5.473 1.00 0.00 10 GLU A O 16
ATOM 12523 N N . GLU A 1 11 ? -3.556 -8.848 6.752 1.00 0.00 11 GLU A N 16
ATOM 12524 C CA . GLU A 1 11 ? -4.470 -9.078 5.647 1.00 0.00 11 GLU A CA 16
ATOM 12525 C C . GLU A 1 11 ? -4.419 -7.908 4.662 1.00 0.00 11 GLU A C 16
ATOM 12526 O O . GLU A 1 11 ? -4.137 -8.099 3.480 1.00 0.00 11 GLU A O 16
ATOM 12538 N N . ASP A 1 12 ? -4.695 -6.723 5.186 1.00 0.00 12 ASP A N 16
ATOM 12539 C CA . ASP A 1 12 ? -4.684 -5.522 4.368 1.00 0.00 12 ASP A CA 16
ATOM 12540 C C . ASP A 1 12 ? -3.334 -5.407 3.658 1.00 0.00 12 ASP A C 16
ATOM 12541 O O . ASP A 1 12 ? -3.281 -5.188 2.448 1.00 0.00 12 ASP A O 16
ATOM 12550 N N . LEU A 1 13 ? -2.275 -5.559 4.440 1.00 0.00 13 LEU A N 16
ATOM 12551 C CA . LEU A 1 13 ? -0.928 -5.475 3.901 1.00 0.00 13 LEU A CA 16
ATOM 12552 C C . LEU A 1 13 ? -0.852 -6.279 2.601 1.00 0.00 13 LEU A C 16
ATOM 12553 O O . LEU A 1 13 ? -0.742 -5.706 1.518 1.00 0.00 13 LEU A O 16
ATOM 12569 N N . LYS A 1 14 ? -0.913 -7.594 2.752 1.00 0.00 14 LYS A N 16
ATOM 12570 C CA . LYS A 1 14 ? -0.853 -8.482 1.604 1.00 0.00 14 LYS A CA 16
ATOM 12571 C C . LYS A 1 14 ? -1.650 -7.872 0.450 1.00 0.00 14 LYS A C 16
ATOM 12572 O O . LYS A 1 14 ? -1.174 -7.827 -0.683 1.00 0.00 14 LYS A O 16
ATOM 12591 N N . ALA A 1 15 ? -2.851 -7.418 0.777 1.00 0.00 15 ALA A N 16
ATOM 12592 C CA . ALA A 1 15 ? -3.719 -6.812 -0.218 1.00 0.00 15 ALA A CA 16
ATOM 12593 C C . ALA A 1 15 ? -2.911 -5.823 -1.059 1.00 0.00 15 ALA A C 16
ATOM 12594 O O . ALA A 1 15 ? -2.849 -5.947 -2.281 1.00 0.00 15 ALA A O 16
ATOM 12601 N N . ILE A 1 16 ? -2.311 -4.862 -0.372 1.00 0.00 16 ILE A N 16
ATOM 12602 C CA . ILE A 1 16 ? -1.509 -3.852 -1.040 1.00 0.00 16 ILE A CA 16
ATOM 12603 C C . ILE A 1 16 ? -0.265 -4.509 -1.640 1.00 0.00 16 ILE A C 16
ATOM 12604 O O . ILE A 1 16 ? 0.042 -4.309 -2.815 1.00 0.00 16 ILE A O 16
ATOM 12620 N N . GLN A 1 17 ? 0.418 -5.281 -0.807 1.00 0.00 17 GLN A N 16
ATOM 12621 C CA . GLN A 1 17 ? 1.622 -5.969 -1.241 1.00 0.00 17 GLN A CA 16
ATOM 12622 C C . GLN A 1 17 ? 1.432 -6.534 -2.650 1.00 0.00 17 GLN A C 16
ATOM 12623 O O . GLN A 1 17 ? 2.262 -6.310 -3.530 1.00 0.00 17 GLN A O 16
ATOM 12637 N N . ASP A 1 18 ? 0.333 -7.255 -2.822 1.00 0.00 18 ASP A N 16
ATOM 12638 C CA . ASP A 1 18 ? 0.024 -7.853 -4.109 1.00 0.00 18 ASP A CA 16
ATOM 12639 C C . ASP A 1 18 ? 0.039 -6.768 -5.187 1.00 0.00 18 ASP A C 16
ATOM 12640 O O . ASP A 1 18 ? 0.640 -6.947 -6.245 1.00 0.00 18 ASP A O 16
ATOM 12649 N N . MET A 1 19 ? -0.630 -5.666 -4.882 1.00 0.00 19 MET A N 16
ATOM 12650 C CA . MET A 1 19 ? -0.702 -4.552 -5.812 1.00 0.00 19 MET A CA 16
ATOM 12651 C C . MET A 1 19 ? 0.691 -3.983 -6.095 1.00 0.00 19 MET A C 16
ATOM 12652 O O . MET A 1 19 ? 0.973 -3.548 -7.210 1.00 0.00 19 MET A O 16
ATOM 12666 N N . PHE A 1 20 ? 1.524 -4.005 -5.065 1.00 0.00 20 PHE A N 16
ATOM 12667 C CA . PHE A 1 20 ? 2.880 -3.498 -5.188 1.00 0.00 20 PHE A CA 16
ATOM 12668 C C . PHE A 1 20 ? 3.891 -4.489 -4.610 1.00 0.00 20 PHE A C 16
ATOM 12669 O O . PHE A 1 20 ? 4.395 -4.293 -3.505 1.00 0.00 20 PHE A O 16
ATOM 12686 N N . PRO A 1 21 ? 4.165 -5.560 -5.402 1.00 0.00 21 PRO A N 16
ATOM 12687 C CA . PRO A 1 21 ? 5.107 -6.582 -4.980 1.00 0.00 21 PRO A CA 16
ATOM 12688 C C . PRO A 1 21 ? 6.548 -6.082 -5.099 1.00 0.00 21 PRO A C 16
ATOM 12689 O O . PRO A 1 21 ? 7.376 -6.351 -4.229 1.00 0.00 21 PRO A O 16
ATOM 12700 N N . ASN A 1 22 ? 6.804 -5.364 -6.182 1.00 0.00 22 ASN A N 16
ATOM 12701 C CA . ASN A 1 22 ? 8.131 -4.824 -6.426 1.00 0.00 22 ASN A CA 16
ATOM 12702 C C . ASN A 1 22 ? 8.578 -4.012 -5.208 1.00 0.00 22 ASN A C 16
ATOM 12703 O O . ASN A 1 22 ? 9.734 -4.092 -4.795 1.00 0.00 22 ASN A O 16
ATOM 12714 N N . MET A 1 23 ? 7.639 -3.250 -4.668 1.00 0.00 23 MET A N 16
ATOM 12715 C CA . MET A 1 23 ? 7.922 -2.424 -3.507 1.00 0.00 23 MET A CA 16
ATOM 12716 C C . MET A 1 23 ? 8.420 -3.276 -2.337 1.00 0.00 23 MET A C 16
ATOM 12717 O O . MET A 1 23 ? 8.356 -4.503 -2.386 1.00 0.00 23 MET A O 16
ATOM 12731 N N . ASP A 1 24 ? 8.906 -2.590 -1.312 1.00 0.00 24 ASP A N 16
ATOM 12732 C CA . ASP A 1 24 ? 9.415 -3.268 -0.133 1.00 0.00 24 ASP A CA 16
ATOM 12733 C C . ASP A 1 24 ? 8.363 -3.211 0.977 1.00 0.00 24 ASP A C 16
ATOM 12734 O O . ASP A 1 24 ? 7.760 -2.165 1.212 1.00 0.00 24 ASP A O 16
ATOM 12743 N N . GLN A 1 25 ? 8.176 -4.348 1.630 1.00 0.00 25 GLN A N 16
ATOM 12744 C CA . GLN A 1 25 ? 7.207 -4.440 2.710 1.00 0.00 25 GLN A CA 16
ATOM 12745 C C . GLN A 1 25 ? 7.446 -3.329 3.734 1.00 0.00 25 GLN A C 16
ATOM 12746 O O . GLN A 1 25 ? 6.529 -2.582 4.070 1.00 0.00 25 GLN A O 16
ATOM 12760 N N . GLU A 1 26 ? 8.684 -3.255 4.201 1.00 0.00 26 GLU A N 16
ATOM 12761 C CA . GLU A 1 26 ? 9.056 -2.247 5.180 1.00 0.00 26 GLU A CA 16
ATOM 12762 C C . GLU A 1 26 ? 8.434 -0.898 4.815 1.00 0.00 26 GLU A C 16
ATOM 12763 O O . GLU A 1 26 ? 7.980 -0.162 5.690 1.00 0.00 26 GLU A O 16
ATOM 12775 N N . VAL A 1 27 ? 8.433 -0.614 3.521 1.00 0.00 27 VAL A N 16
ATOM 12776 C CA . VAL A 1 27 ? 7.875 0.635 3.029 1.00 0.00 27 VAL A CA 16
ATOM 12777 C C . VAL A 1 27 ? 6.353 0.603 3.184 1.00 0.00 27 VAL A C 16
ATOM 12778 O O . VAL A 1 27 ? 5.775 1.465 3.844 1.00 0.00 27 VAL A O 16
ATOM 12791 N N . ILE A 1 28 ? 5.748 -0.399 2.564 1.00 0.00 28 ILE A N 16
ATOM 12792 C CA . ILE A 1 28 ? 4.304 -0.554 2.624 1.00 0.00 28 ILE A CA 16
ATOM 12793 C C . ILE A 1 28 ? 3.831 -0.324 4.061 1.00 0.00 28 ILE A C 16
ATOM 12794 O O . ILE A 1 28 ? 2.970 0.519 4.307 1.00 0.00 28 ILE A O 16
ATOM 12810 N N . ARG A 1 29 ? 4.414 -1.090 4.972 1.00 0.00 29 ARG A N 16
ATOM 12811 C CA . ARG A 1 29 ? 4.063 -0.980 6.377 1.00 0.00 29 ARG A CA 16
ATOM 12812 C C . ARG A 1 29 ? 4.316 0.443 6.879 1.00 0.00 29 ARG A C 16
ATOM 12813 O O . ARG A 1 29 ? 3.581 0.946 7.727 1.00 0.00 29 ARG A O 16
ATOM 12834 N N . SER A 1 30 ? 5.359 1.052 6.333 1.00 0.00 30 SER A N 16
ATOM 12835 C CA . SER A 1 30 ? 5.718 2.407 6.714 1.00 0.00 30 SER A CA 16
ATOM 12836 C C . SER A 1 30 ? 4.629 3.383 6.264 1.00 0.00 30 SER A C 16
ATOM 12837 O O . SER A 1 30 ? 4.510 4.480 6.809 1.00 0.00 30 SER A O 16
ATOM 12845 N N . VAL A 1 31 ? 3.862 2.950 5.275 1.00 0.00 31 VAL A N 16
ATOM 12846 C CA . VAL A 1 31 ? 2.788 3.772 4.746 1.00 0.00 31 VAL A CA 16
ATOM 12847 C C . VAL A 1 31 ? 1.529 3.564 5.591 1.00 0.00 31 VAL A C 16
ATOM 12848 O O . VAL A 1 31 ? 0.903 4.529 6.025 1.00 0.00 31 VAL A O 16
ATOM 12861 N N . LEU A 1 32 ? 1.197 2.298 5.798 1.00 0.00 32 LEU A N 16
ATOM 12862 C CA . LEU A 1 32 ? 0.024 1.952 6.583 1.00 0.00 32 LEU A CA 16
ATOM 12863 C C . LEU A 1 32 ? 0.061 2.713 7.910 1.00 0.00 32 LEU A C 16
ATOM 12864 O O . LEU A 1 32 ? -0.850 3.481 8.215 1.00 0.00 32 LEU A O 16
ATOM 12880 N N . GLU A 1 33 ? 1.124 2.474 8.664 1.00 0.00 33 GLU A N 16
ATOM 12881 C CA . GLU A 1 33 ? 1.292 3.127 9.951 1.00 0.00 33 GLU A CA 16
ATOM 12882 C C . GLU A 1 33 ? 1.288 4.647 9.778 1.00 0.00 33 GLU A C 16
ATOM 12883 O O . GLU A 1 33 ? 0.839 5.375 10.663 1.00 0.00 33 GLU A O 16
ATOM 12895 N N . ALA A 1 34 ? 1.794 5.082 8.634 1.00 0.00 34 ALA A N 16
ATOM 12896 C CA . ALA A 1 34 ? 1.855 6.503 8.335 1.00 0.00 34 ALA A CA 16
ATOM 12897 C C . ALA A 1 34 ? 0.483 6.977 7.851 1.00 0.00 34 ALA A C 16
ATOM 12898 O O . ALA A 1 34 ? 0.239 8.178 7.745 1.00 0.00 34 ALA A O 16
ATOM 12905 N N . GLN A 1 35 ? -0.377 6.009 7.569 1.00 0.00 35 GLN A N 16
ATOM 12906 C CA . GLN A 1 35 ? -1.717 6.312 7.099 1.00 0.00 35 GLN A CA 16
ATOM 12907 C C . GLN A 1 35 ? -2.757 5.843 8.119 1.00 0.00 35 GLN A C 16
ATOM 12908 O O . GLN A 1 35 ? -3.788 5.285 7.748 1.00 0.00 35 GLN A O 16
ATOM 12922 N N . ARG A 1 36 ? -2.448 6.085 9.385 1.00 0.00 36 ARG A N 16
ATOM 12923 C CA . ARG A 1 36 ? -3.342 5.693 10.461 1.00 0.00 36 ARG A CA 16
ATOM 12924 C C . ARG A 1 36 ? -3.960 4.325 10.167 1.00 0.00 36 ARG A C 16
ATOM 12925 O O . ARG A 1 36 ? -5.095 4.055 10.558 1.00 0.00 36 ARG A O 16
ATOM 12946 N N . GLY A 1 37 ? -3.186 3.497 9.481 1.00 0.00 37 GLY A N 16
ATOM 12947 C CA . GLY A 1 37 ? -3.643 2.163 9.130 1.00 0.00 37 GLY A CA 16
ATOM 12948 C C . GLY A 1 37 ? -4.723 2.220 8.048 1.00 0.00 37 GLY A C 16
ATOM 12949 O O . GLY A 1 37 ? -5.765 1.578 8.171 1.00 0.00 37 GLY A O 16
ATOM 12953 N N . ASN A 1 38 ? -4.438 2.996 7.012 1.00 0.00 38 ASN A N 16
ATOM 12954 C CA . ASN A 1 38 ? -5.372 3.146 5.909 1.00 0.00 38 ASN A CA 16
ATOM 12955 C C . ASN A 1 38 ? -4.835 2.399 4.687 1.00 0.00 38 ASN A C 16
ATOM 12956 O O . ASN A 1 38 ? -3.634 2.416 4.423 1.00 0.00 38 ASN A O 16
ATOM 12967 N N . LYS A 1 39 ? -5.751 1.762 3.972 1.00 0.00 39 LYS A N 16
ATOM 12968 C CA . LYS A 1 39 ? -5.385 1.011 2.784 1.00 0.00 39 LYS A CA 16
ATOM 12969 C C . LYS A 1 39 ? -5.429 1.937 1.567 1.00 0.00 39 LYS A C 16
ATOM 12970 O O . LYS A 1 39 ? -4.460 2.025 0.814 1.00 0.00 39 LYS A O 16
ATOM 12989 N N . ASP A 1 40 ? -6.562 2.605 1.412 1.00 0.00 40 ASP A N 16
ATOM 12990 C CA . ASP A 1 40 ? -6.745 3.522 0.300 1.00 0.00 40 ASP A CA 16
ATOM 12991 C C . ASP A 1 40 ? -5.636 4.575 0.325 1.00 0.00 40 ASP A C 16
ATOM 12992 O O . ASP A 1 40 ? -4.867 4.695 -0.627 1.00 0.00 40 ASP A O 16
ATOM 13001 N N . ALA A 1 41 ? -5.590 5.313 1.424 1.00 0.00 41 ALA A N 16
ATOM 13002 C CA . ALA A 1 41 ? -4.588 6.353 1.586 1.00 0.00 41 ALA A CA 16
ATOM 13003 C C . ALA A 1 41 ? -3.198 5.755 1.358 1.00 0.00 41 ALA A C 16
ATOM 13004 O O . ALA A 1 41 ? -2.345 6.380 0.728 1.00 0.00 41 ALA A O 16
ATOM 13011 N N . ALA A 1 42 ? -3.012 4.553 1.883 1.00 0.00 42 ALA A N 16
ATOM 13012 C CA . ALA A 1 42 ? -1.740 3.864 1.745 1.00 0.00 42 ALA A CA 16
ATOM 13013 C C . ALA A 1 42 ? -1.457 3.618 0.262 1.00 0.00 42 ALA A C 16
ATOM 13014 O O . ALA A 1 42 ? -0.374 3.935 -0.228 1.00 0.00 42 ALA A O 16
ATOM 13021 N N . ILE A 1 43 ? -2.449 3.054 -0.411 1.00 0.00 43 ILE A N 16
ATOM 13022 C CA . ILE A 1 43 ? -2.321 2.761 -1.828 1.00 0.00 43 ILE A CA 16
ATOM 13023 C C . ILE A 1 43 ? -1.939 4.040 -2.576 1.00 0.00 43 ILE A C 16
ATOM 13024 O O . ILE A 1 43 ? -0.870 4.114 -3.180 1.00 0.00 43 ILE A O 16
ATOM 13040 N N . ASN A 1 44 ? -2.834 5.014 -2.512 1.00 0.00 44 ASN A N 16
ATOM 13041 C CA . ASN A 1 44 ? -2.605 6.286 -3.176 1.00 0.00 44 ASN A CA 16
ATOM 13042 C C . ASN A 1 44 ? -1.178 6.757 -2.887 1.00 0.00 44 ASN A C 16
ATOM 13043 O O . ASN A 1 44 ? -0.499 7.272 -3.774 1.00 0.00 44 ASN A O 16
ATOM 13054 N N . SER A 1 45 ? -0.766 6.564 -1.643 1.00 0.00 45 SER A N 16
ATOM 13055 C CA . SER A 1 45 ? 0.568 6.962 -1.226 1.00 0.00 45 SER A CA 16
ATOM 13056 C C . SER A 1 45 ? 1.619 6.178 -2.014 1.00 0.00 45 SER A C 16
ATOM 13057 O O . SER A 1 45 ? 2.510 6.767 -2.624 1.00 0.00 45 SER A O 16
ATOM 13065 N N . LEU A 1 46 ? 1.480 4.861 -1.976 1.00 0.00 46 LEU A N 16
ATOM 13066 C CA . LEU A 1 46 ? 2.406 3.990 -2.679 1.00 0.00 46 LEU A CA 16
ATOM 13067 C C . LEU A 1 46 ? 2.391 4.334 -4.170 1.00 0.00 46 LEU A C 16
ATOM 13068 O O . LEU A 1 46 ? 3.442 4.557 -4.770 1.00 0.00 46 LEU A O 16
ATOM 13084 N N . LEU A 1 47 ? 1.188 4.366 -4.725 1.00 0.00 47 LEU A N 16
ATOM 13085 C CA . LEU A 1 47 ? 1.023 4.679 -6.135 1.00 0.00 47 LEU A CA 16
ATOM 13086 C C . LEU A 1 47 ? 1.953 5.835 -6.509 1.00 0.00 47 LEU A C 16
ATOM 13087 O O . LEU A 1 47 ? 2.850 5.672 -7.334 1.00 0.00 47 LEU A O 16
ATOM 13103 N N . GLN A 1 48 ? 1.707 6.976 -5.883 1.00 0.00 48 GLN A N 16
ATOM 13104 C CA . GLN A 1 48 ? 2.512 8.159 -6.140 1.00 0.00 48 GLN A CA 16
ATOM 13105 C C . GLN A 1 48 ? 3.989 7.864 -5.873 1.00 0.00 48 GLN A C 16
ATOM 13106 O O . GLN A 1 48 ? 4.822 7.986 -6.770 1.00 0.00 48 GLN A O 16
ATOM 13120 N N . MET A 1 49 ? 4.269 7.481 -4.636 1.00 0.00 49 MET A N 16
ATOM 13121 C CA . MET A 1 49 ? 5.631 7.168 -4.239 1.00 0.00 49 MET A CA 16
ATOM 13122 C C . MET A 1 49 ? 6.350 6.369 -5.329 1.00 0.00 49 MET A C 16
ATOM 13123 O O . MET A 1 49 ? 5.728 5.574 -6.032 1.00 0.00 49 MET A O 16
ATOM 13137 N N . GLY A 1 50 ? 7.648 6.609 -5.434 1.00 0.00 50 GLY A N 16
ATOM 13138 C CA . GLY A 1 50 ? 8.458 5.922 -6.426 1.00 0.00 50 GLY A CA 16
ATOM 13139 C C . GLY A 1 50 ? 8.185 4.416 -6.409 1.00 0.00 50 GLY A C 16
ATOM 13140 O O . GLY A 1 50 ? 8.330 3.768 -5.374 1.00 0.00 50 GLY A O 16
ATOM 13144 N N . GLU A 1 51 ? 7.796 3.904 -7.567 1.00 0.00 51 GLU A N 16
ATOM 13145 C CA . GLU A 1 51 ? 7.502 2.487 -7.698 1.00 0.00 51 GLU A CA 16
ATOM 13146 C C . GLU A 1 51 ? 7.488 2.082 -9.174 1.00 0.00 51 GLU A C 16
ATOM 13147 O O . GLU A 1 51 ? 7.021 2.838 -10.024 1.00 0.00 51 GLU A O 16
ATOM 13159 N N . GLU A 1 52 ? 8.006 0.890 -9.432 1.00 0.00 52 GLU A N 16
ATOM 13160 C CA . GLU A 1 52 ? 8.059 0.376 -10.790 1.00 0.00 52 GLU A CA 16
ATOM 13161 C C . GLU A 1 52 ? 6.888 -0.576 -11.043 1.00 0.00 52 GLU A C 16
ATOM 13162 O O . GLU A 1 52 ? 6.810 -1.644 -10.439 1.00 0.00 52 GLU A O 16
ATOM 13174 N N . PRO A 1 53 ? 5.983 -0.142 -11.961 1.00 0.00 53 PRO A N 16
ATOM 13175 C CA . PRO A 1 53 ? 4.820 -0.942 -12.301 1.00 0.00 53 PRO A CA 16
ATOM 13176 C C . PRO A 1 53 ? 5.209 -2.124 -13.193 1.00 0.00 53 PRO A C 16
ATOM 13177 O O . PRO A 1 53 ? 6.168 -2.039 -13.958 1.00 0.00 53 PRO A O 16
ATOM 13188 N N . SER A 1 54 ? 4.444 -3.198 -13.064 1.00 0.00 54 SER A N 16
ATOM 13189 C CA . SER A 1 54 ? 4.697 -4.395 -13.848 1.00 0.00 54 SER A CA 16
ATOM 13190 C C . SER A 1 54 ? 3.775 -4.426 -15.068 1.00 0.00 54 SER A C 16
ATOM 13191 O O . SER A 1 54 ? 2.844 -3.627 -15.168 1.00 0.00 54 SER A O 16
ATOM 13199 N N . GLY A 1 55 ? 4.065 -5.355 -15.966 1.00 0.00 55 GLY A N 16
ATOM 13200 C CA . GLY A 1 55 ? 3.274 -5.500 -17.176 1.00 0.00 55 GLY A CA 16
ATOM 13201 C C . GLY A 1 55 ? 2.693 -6.912 -17.286 1.00 0.00 55 GLY A C 16
ATOM 13202 O O . GLY A 1 55 ? 3.381 -7.838 -17.712 1.00 0.00 55 GLY A O 16
ATOM 13206 N N . PRO A 1 56 ? 1.400 -7.035 -16.883 1.00 0.00 56 PRO A N 16
ATOM 13207 C CA . PRO A 1 56 ? 0.719 -8.317 -16.932 1.00 0.00 56 PRO A CA 16
ATOM 13208 C C . PRO A 1 56 ? 0.343 -8.684 -18.369 1.00 0.00 56 PRO A C 16
ATOM 13209 O O . PRO A 1 56 ? 0.015 -7.811 -19.171 1.00 0.00 56 PRO A O 16
ATOM 13220 N N . SER A 1 57 ? 0.404 -9.977 -18.651 1.00 0.00 57 SER A N 16
ATOM 13221 C CA . SER A 1 57 ? 0.073 -10.470 -19.977 1.00 0.00 57 SER A CA 16
ATOM 13222 C C . SER A 1 57 ? -1.202 -11.314 -19.919 1.00 0.00 57 SER A C 16
ATOM 13223 O O . SER A 1 57 ? -1.499 -11.927 -18.895 1.00 0.00 57 SER A O 16
ATOM 13231 N N . SER A 1 58 ? -1.922 -11.318 -21.031 1.00 0.00 58 SER A N 16
ATOM 13232 C CA . SER A 1 58 ? -3.158 -12.076 -21.120 1.00 0.00 58 SER A CA 16
ATOM 13233 C C . SER A 1 58 ? -3.381 -12.547 -22.558 1.00 0.00 58 SER A C 16
ATOM 13234 O O . SER A 1 58 ? -3.109 -11.811 -23.506 1.00 0.00 58 SER A O 16
ATOM 13242 N N . GLY A 1 59 ? -3.875 -13.771 -22.677 1.00 0.00 59 GLY A N 16
ATOM 1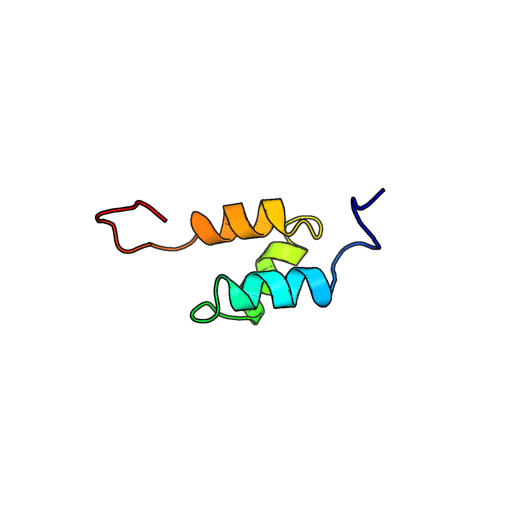3243 C CA . GLY A 1 59 ? -4.137 -14.349 -23.984 1.00 0.00 59 GLY A CA 16
ATOM 13244 C C . GLY A 1 59 ? -3.007 -14.025 -24.963 1.00 0.00 59 GLY A C 16
ATOM 13245 O O . GLY A 1 59 ? -3.173 -13.194 -25.855 1.00 0.00 59 GLY A O 16
ATOM 13249 N N . GLY A 1 1 ? -7.652 -7.392 16.291 1.00 0.00 1 GLY A N 17
ATOM 13250 C CA . GLY A 1 1 ? -6.423 -8.045 15.877 1.00 0.00 1 GLY A CA 17
ATOM 13251 C C . GLY A 1 1 ? -5.540 -8.369 17.084 1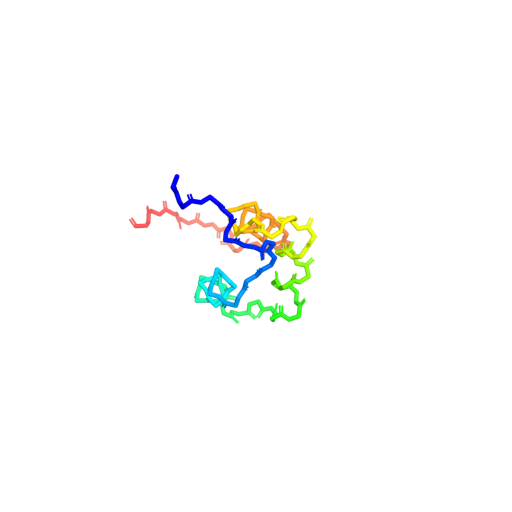.00 0.00 1 GLY A C 17
ATOM 13252 O O . GLY A 1 1 ? -5.387 -9.533 17.451 1.00 0.00 1 GLY A O 17
ATOM 13256 N N . SER A 1 2 ? -4.982 -7.319 17.668 1.00 0.00 2 SER A N 17
ATOM 13257 C CA . SER A 1 2 ? -4.119 -7.477 18.826 1.00 0.00 2 SER A CA 17
ATOM 13258 C C . SER A 1 2 ? -4.582 -6.553 19.954 1.00 0.00 2 SER A C 17
ATOM 13259 O O . SER A 1 2 ? -4.915 -7.016 21.043 1.00 0.00 2 SER A O 17
ATOM 13267 N N . SER A 1 3 ? -4.589 -5.263 19.653 1.00 0.00 3 SER A N 17
ATOM 13268 C CA . SER A 1 3 ? -5.006 -4.269 20.629 1.00 0.00 3 SER A CA 17
ATOM 13269 C C . SER A 1 3 ? -6.512 -4.375 20.872 1.00 0.00 3 SER A C 17
ATOM 13270 O O . SER A 1 3 ? -6.947 -4.650 21.989 1.00 0.00 3 SER A O 17
ATOM 13278 N N . GLY A 1 4 ? -7.269 -4.151 19.807 1.00 0.00 4 GLY A N 17
ATOM 13279 C CA . GLY A 1 4 ? -8.718 -4.217 19.891 1.00 0.00 4 GLY A CA 17
ATOM 13280 C C . GLY A 1 4 ? -9.363 -3.783 18.573 1.00 0.00 4 GLY A C 17
ATOM 13281 O O . GLY A 1 4 ? -10.158 -2.845 18.547 1.00 0.00 4 GLY A O 17
ATOM 13285 N N . SER A 1 5 ? -8.998 -4.486 17.512 1.00 0.00 5 SER A N 17
ATOM 13286 C CA . SER A 1 5 ? -9.531 -4.185 16.194 1.00 0.00 5 SER A CA 17
ATOM 13287 C C . SER A 1 5 ? -8.827 -2.959 15.612 1.00 0.00 5 SER A C 17
ATOM 13288 O O . SER A 1 5 ? -8.243 -3.028 14.531 1.00 0.00 5 SER A O 17
ATOM 13296 N N . SER A 1 6 ? -8.904 -1.864 16.354 1.00 0.00 6 SER A N 17
ATOM 13297 C CA . SER A 1 6 ? -8.281 -0.623 15.925 1.00 0.00 6 SER A CA 17
ATOM 13298 C C . SER A 1 6 ? -6.781 -0.837 15.712 1.00 0.00 6 SER A C 17
ATOM 13299 O O . SER A 1 6 ? -6.123 -1.491 16.520 1.00 0.00 6 SER A O 17
ATOM 13307 N N . GLY A 1 7 ? -6.285 -0.274 14.620 1.00 0.00 7 GLY A N 17
ATOM 13308 C CA . GLY A 1 7 ? -4.875 -0.395 14.291 1.00 0.00 7 GLY A CA 17
ATOM 13309 C C . GLY A 1 7 ? -4.687 -0.909 12.862 1.00 0.00 7 GLY A C 17
ATOM 13310 O O . GLY A 1 7 ? -5.636 -0.937 12.079 1.00 0.00 7 GLY A O 17
ATOM 13314 N N . CYS A 1 8 ? -3.458 -1.304 12.566 1.00 0.00 8 CYS A N 17
ATOM 13315 C CA . CYS A 1 8 ? -3.134 -1.816 11.245 1.00 0.00 8 CYS A CA 17
ATOM 13316 C C . CYS A 1 8 ? -3.666 -3.246 11.140 1.00 0.00 8 CYS A C 17
ATOM 13317 O O . CYS A 1 8 ? -4.356 -3.723 12.040 1.00 0.00 8 CYS A O 17
ATOM 13325 N N . SER A 1 9 ? -3.326 -3.891 10.034 1.00 0.00 9 SER A N 17
ATOM 13326 C CA . SER A 1 9 ? -3.761 -5.257 9.800 1.00 0.00 9 SER A CA 17
ATOM 13327 C C . SER A 1 9 ? -2.880 -5.912 8.735 1.00 0.00 9 SER A C 17
ATOM 13328 O O . SER A 1 9 ? -2.424 -5.247 7.806 1.00 0.00 9 SER A O 17
ATOM 13336 N N . GLU A 1 10 ? -2.665 -7.208 8.906 1.00 0.00 10 GLU A N 17
ATOM 13337 C CA . GLU A 1 10 ? -1.846 -7.961 7.971 1.00 0.00 10 GLU A CA 17
ATOM 13338 C C . GLU A 1 10 ? -2.624 -8.231 6.681 1.00 0.00 10 GLU A C 17
ATOM 13339 O O . GLU A 1 10 ? -2.029 -8.466 5.631 1.00 0.00 10 GLU A O 17
ATOM 13351 N N . GLU A 1 11 ? -3.943 -8.189 6.804 1.00 0.00 11 GLU A N 17
ATOM 13352 C CA . GLU A 1 11 ? -4.808 -8.427 5.662 1.00 0.00 11 GLU A CA 17
ATOM 13353 C C . GLU A 1 11 ? -4.670 -7.291 4.645 1.00 0.00 11 GLU A C 17
ATOM 13354 O O . GLU A 1 11 ? -4.503 -7.538 3.452 1.00 0.00 11 GLU A O 17
ATOM 13366 N N . ASP A 1 12 ? -4.744 -6.071 5.156 1.00 0.00 12 ASP A N 17
ATOM 13367 C CA . ASP A 1 12 ? -4.629 -4.897 4.307 1.00 0.00 12 ASP A CA 17
ATOM 13368 C C . ASP A 1 12 ? -3.248 -4.883 3.648 1.00 0.00 12 ASP A C 17
ATOM 13369 O O . ASP A 1 12 ? -3.120 -4.536 2.475 1.00 0.00 12 ASP A O 17
ATOM 13378 N N . LEU A 1 13 ? -2.250 -5.264 4.431 1.00 0.00 13 LEU A N 17
ATOM 13379 C CA . LEU A 1 13 ? -0.884 -5.299 3.938 1.00 0.00 13 LEU A CA 17
ATOM 13380 C C . LEU A 1 13 ? -0.818 -6.187 2.694 1.00 0.00 13 LEU A C 17
ATOM 13381 O O . LEU A 1 13 ? -0.637 -5.693 1.583 1.00 0.00 13 LEU A O 17
ATOM 13397 N N . LYS A 1 14 ? -0.969 -7.484 2.923 1.00 0.00 14 LYS A N 17
ATOM 13398 C CA . LYS A 1 14 ? -0.929 -8.445 1.834 1.00 0.00 14 LYS A CA 17
ATOM 13399 C C . LYS A 1 14 ? -1.646 -7.860 0.616 1.00 0.00 14 LYS A C 17
ATOM 13400 O O . LYS A 1 14 ? -1.175 -7.998 -0.512 1.00 0.00 14 LYS A O 17
ATOM 13419 N N . ALA A 1 15 ? -2.775 -7.220 0.885 1.00 0.00 15 ALA A N 17
ATOM 13420 C CA . ALA A 1 15 ? -3.562 -6.614 -0.175 1.00 0.00 15 ALA A CA 17
ATOM 13421 C C . ALA A 1 15 ? -2.666 -5.694 -1.007 1.00 0.00 15 ALA A C 17
ATOM 13422 O O . ALA A 1 15 ? -2.548 -5.866 -2.219 1.00 0.00 15 ALA A O 17
ATOM 13429 N N . ILE A 1 16 ? -2.058 -4.736 -0.322 1.00 0.00 16 ILE A N 17
ATOM 13430 C CA . ILE A 1 16 ? -1.177 -3.788 -0.983 1.00 0.00 16 ILE A CA 17
ATOM 13431 C C . ILE A 1 16 ? -0.025 -4.546 -1.646 1.00 0.00 16 ILE A C 17
ATOM 13432 O O . ILE A 1 16 ? 0.238 -4.367 -2.834 1.00 0.00 16 ILE A O 17
ATOM 13448 N N . GLN A 1 17 ? 0.631 -5.376 -0.849 1.00 0.00 17 GLN A N 17
ATOM 13449 C CA . GLN A 1 17 ? 1.748 -6.162 -1.345 1.00 0.00 17 GLN A CA 17
ATOM 13450 C C . GLN A 1 17 ? 1.420 -6.744 -2.721 1.00 0.00 17 GLN A C 17
ATOM 13451 O O . GLN A 1 17 ? 2.186 -6.577 -3.669 1.00 0.00 17 GLN A O 17
ATOM 13465 N N . ASP A 1 18 ? 0.279 -7.416 -2.787 1.00 0.00 18 ASP A N 17
ATOM 13466 C CA . ASP A 1 18 ? -0.160 -8.023 -4.031 1.00 0.00 18 ASP A CA 17
ATOM 13467 C C . ASP A 1 18 ? -0.131 -6.974 -5.145 1.00 0.00 18 ASP A C 17
ATOM 13468 O O . ASP A 1 18 ? 0.352 -7.243 -6.244 1.00 0.00 18 ASP A O 17
ATOM 13477 N N . MET A 1 19 ? -0.652 -5.800 -4.821 1.00 0.00 19 MET A N 17
ATOM 13478 C CA . MET A 1 19 ? -0.692 -4.709 -5.780 1.00 0.00 19 MET A CA 17
ATOM 13479 C C . MET A 1 19 ? 0.718 -4.208 -6.099 1.00 0.00 19 MET A C 17
ATOM 13480 O O . MET A 1 19 ? 1.015 -3.865 -7.242 1.00 0.00 19 MET A O 17
ATOM 13494 N N . PHE A 1 20 ? 1.550 -4.182 -5.068 1.00 0.00 20 PHE A N 17
ATOM 13495 C CA . PHE A 1 20 ? 2.921 -3.729 -5.223 1.00 0.00 20 PHE A CA 17
ATOM 13496 C C . PHE A 1 20 ? 3.906 -4.757 -4.663 1.00 0.00 20 PHE A C 17
ATOM 13497 O O . PHE A 1 20 ? 4.464 -4.564 -3.584 1.00 0.00 20 PHE A O 17
ATOM 13514 N N . PRO A 1 21 ? 4.094 -5.856 -5.441 1.00 0.00 21 PRO A N 17
ATOM 13515 C CA . PRO A 1 21 ? 5.001 -6.916 -5.033 1.00 0.00 21 PRO A CA 17
ATOM 13516 C C . PRO A 1 21 ? 6.459 -6.491 -5.221 1.00 0.00 21 PRO A C 17
ATOM 13517 O O . PRO A 1 21 ? 7.339 -6.940 -4.488 1.00 0.00 21 PRO A O 17
ATOM 13528 N N . ASN A 1 22 ? 6.670 -5.630 -6.206 1.00 0.00 22 ASN A N 17
ATOM 13529 C CA . ASN A 1 22 ? 8.006 -5.140 -6.498 1.00 0.00 22 ASN A CA 17
ATOM 13530 C C . ASN A 1 22 ? 8.470 -4.228 -5.361 1.00 0.00 22 ASN A C 17
ATOM 13531 O O . ASN A 1 22 ? 9.644 -4.237 -4.994 1.00 0.00 22 ASN A O 17
ATOM 13542 N N . MET A 1 23 ? 7.525 -3.464 -4.834 1.00 0.00 23 MET A N 17
ATOM 13543 C CA . MET A 1 23 ? 7.823 -2.548 -3.746 1.00 0.00 23 MET A CA 17
ATOM 13544 C C . MET A 1 23 ? 8.395 -3.297 -2.540 1.00 0.00 23 MET A C 17
ATOM 13545 O O . MET A 1 23 ? 8.428 -4.527 -2.527 1.00 0.00 23 MET A O 17
ATOM 13559 N N . ASP A 1 24 ? 8.832 -2.525 -1.557 1.00 0.00 24 ASP A N 17
ATOM 13560 C CA . ASP A 1 24 ? 9.401 -3.100 -0.350 1.00 0.00 24 ASP A CA 17
ATOM 13561 C C . ASP A 1 24 ? 8.335 -3.130 0.747 1.00 0.00 24 ASP A C 17
ATOM 13562 O O . ASP A 1 24 ? 7.662 -2.130 0.991 1.00 0.00 24 ASP A O 17
ATOM 13571 N N . GLN A 1 25 ? 8.215 -4.289 1.379 1.00 0.00 25 GLN A N 17
ATOM 13572 C CA . GLN A 1 25 ? 7.242 -4.463 2.444 1.00 0.00 25 GLN A CA 17
ATOM 13573 C C . GLN A 1 25 ? 7.472 -3.428 3.547 1.00 0.00 25 GLN A C 17
ATOM 13574 O O . GLN A 1 25 ? 6.536 -2.756 3.979 1.00 0.00 25 GLN A O 17
ATOM 13588 N N . GLU A 1 26 ? 8.724 -3.331 3.972 1.00 0.00 26 GLU A N 17
ATOM 13589 C CA . GLU A 1 26 ? 9.088 -2.389 5.017 1.00 0.00 26 GLU A CA 17
ATOM 13590 C C . GLU A 1 26 ? 8.526 -1.002 4.701 1.00 0.00 26 GLU A C 17
ATOM 13591 O O . GLU A 1 26 ? 8.217 -0.232 5.609 1.00 0.00 26 GLU A O 17
ATOM 13603 N N . VAL A 1 27 ? 8.410 -0.725 3.410 1.00 0.00 27 VAL A N 17
ATOM 13604 C CA . VAL A 1 27 ? 7.890 0.556 2.963 1.00 0.00 27 VAL A CA 17
ATOM 13605 C C . VAL A 1 27 ? 6.365 0.552 3.081 1.00 0.00 27 VAL A C 17
ATOM 13606 O O . VAL A 1 27 ? 5.785 1.431 3.715 1.00 0.00 27 VAL A O 17
ATOM 13619 N N . ILE A 1 28 ? 5.758 -0.449 2.459 1.00 0.00 28 ILE A N 17
ATOM 13620 C CA . ILE A 1 28 ? 4.311 -0.580 2.486 1.00 0.00 28 ILE A CA 17
ATOM 13621 C C . ILE A 1 28 ? 3.808 -0.331 3.909 1.00 0.00 28 ILE A C 17
ATOM 13622 O O . ILE A 1 28 ? 2.880 0.450 4.116 1.00 0.00 28 ILE A O 17
ATOM 13638 N N . ARG A 1 29 ? 4.441 -1.011 4.854 1.00 0.00 29 ARG A N 17
ATOM 13639 C CA . ARG A 1 29 ? 4.068 -0.874 6.252 1.00 0.00 29 ARG A CA 17
ATOM 13640 C C . ARG A 1 29 ? 4.234 0.578 6.705 1.00 0.00 29 ARG A C 17
ATOM 13641 O O . ARG A 1 29 ? 3.330 1.149 7.314 1.00 0.00 29 ARG A O 17
ATOM 13662 N N . SER A 1 30 ? 5.395 1.134 6.391 1.00 0.00 30 SER A N 17
ATOM 13663 C CA . SER A 1 30 ? 5.690 2.509 6.758 1.00 0.00 30 SER A CA 17
ATOM 13664 C C . SER A 1 30 ? 4.548 3.426 6.316 1.00 0.00 30 SER A C 17
ATOM 13665 O O . SER A 1 30 ? 4.344 4.492 6.894 1.00 0.00 30 SER A O 17
ATOM 13673 N N . VAL A 1 31 ? 3.834 2.977 5.294 1.00 0.00 31 VAL A N 17
ATOM 13674 C CA . VAL A 1 31 ? 2.718 3.745 4.767 1.00 0.00 31 VAL A CA 17
ATOM 13675 C C . VAL A 1 31 ? 1.438 3.345 5.504 1.00 0.00 31 VAL A C 17
ATOM 13676 O O . VAL A 1 31 ? 0.711 4.203 6.003 1.00 0.00 31 VAL A O 17
ATOM 13689 N N . LEU A 1 32 ? 1.201 2.043 5.548 1.00 0.00 32 LEU A N 17
ATOM 13690 C CA . LEU A 1 32 ? 0.021 1.519 6.215 1.00 0.00 32 LEU A CA 17
ATOM 13691 C C . LEU A 1 32 ? 0.007 1.999 7.668 1.00 0.00 32 LEU A C 17
ATOM 13692 O O . LEU A 1 32 ? -1.044 2.359 8.197 1.00 0.00 32 LEU A O 17
ATOM 13708 N N . GLU A 1 33 ? 1.185 1.988 8.273 1.00 0.00 33 GLU A N 17
ATOM 13709 C CA . GLU A 1 33 ? 1.322 2.417 9.654 1.00 0.00 33 GLU A CA 17
ATOM 13710 C C . GLU A 1 33 ? 1.207 3.940 9.751 1.00 0.00 33 GLU A C 17
ATOM 13711 O O . GLU A 1 33 ? 0.731 4.467 10.755 1.00 0.00 33 GLU A O 17
ATOM 13723 N N . ALA A 1 34 ? 1.650 4.603 8.693 1.00 0.00 34 ALA A N 17
ATOM 13724 C CA . ALA A 1 34 ? 1.602 6.054 8.646 1.00 0.00 34 ALA A CA 17
ATOM 13725 C C . ALA A 1 34 ? 0.221 6.500 8.161 1.00 0.00 34 ALA A C 17
ATOM 13726 O O . ALA A 1 34 ? -0.105 7.685 8.210 1.00 0.00 34 ALA A O 17
ATOM 13733 N N . GLN A 1 35 ? -0.553 5.526 7.705 1.00 0.00 35 GLN A N 17
ATOM 13734 C CA . GLN A 1 35 ? -1.891 5.803 7.211 1.00 0.00 35 GLN A CA 17
ATOM 13735 C C . GLN A 1 35 ? -2.938 5.220 8.162 1.00 0.00 35 GLN A C 17
ATOM 13736 O O . GLN A 1 35 ? -3.902 4.595 7.722 1.00 0.00 35 GLN A O 17
ATOM 13750 N N . ARG A 1 36 ? -2.714 5.444 9.449 1.00 0.00 36 ARG A N 17
ATOM 13751 C CA . ARG A 1 36 ? -3.626 4.949 10.465 1.00 0.00 36 ARG A CA 17
ATOM 13752 C C . ARG A 1 36 ? -4.111 3.544 10.104 1.00 0.00 36 ARG A C 17
ATOM 13753 O O . ARG A 1 36 ? -5.238 3.170 10.427 1.00 0.00 36 ARG A O 17
ATOM 13774 N N . GLY A 1 37 ? -3.237 2.804 9.437 1.00 0.00 37 GLY A N 17
ATOM 13775 C CA . GLY A 1 37 ? -3.563 1.448 9.028 1.00 0.00 37 GLY A CA 17
ATOM 13776 C C . GLY A 1 37 ? -4.635 1.447 7.937 1.00 0.00 37 GLY A C 17
ATOM 13777 O O . GLY A 1 37 ? -5.618 0.712 8.028 1.00 0.00 37 GLY A O 17
ATOM 13781 N N . ASN A 1 38 ? -4.411 2.278 6.930 1.00 0.00 38 ASN A N 17
ATOM 13782 C CA . ASN A 1 38 ? -5.346 2.382 5.823 1.00 0.00 38 ASN A CA 17
ATOM 13783 C C . ASN A 1 38 ? -4.772 1.653 4.607 1.00 0.00 38 ASN A C 17
ATOM 13784 O O . ASN A 1 38 ? -3.557 1.604 4.424 1.00 0.00 38 ASN A O 17
ATOM 13795 N N . LYS A 1 39 ? -5.674 1.105 3.806 1.00 0.00 39 LYS A N 17
ATOM 13796 C CA . LYS A 1 39 ? -5.273 0.380 2.612 1.00 0.00 39 LYS A CA 17
ATOM 13797 C C . LYS A 1 39 ? -5.268 1.337 1.418 1.00 0.00 39 LYS A C 17
ATOM 13798 O O . LYS A 1 39 ? -4.249 1.491 0.745 1.00 0.00 39 LYS A O 17
ATOM 13817 N N . ASP A 1 40 ? -6.417 1.955 1.190 1.00 0.00 40 ASP A N 17
ATOM 13818 C CA . ASP A 1 40 ? -6.558 2.893 0.089 1.00 0.00 40 ASP A CA 17
ATOM 13819 C C . ASP A 1 40 ? -5.547 4.028 0.259 1.00 0.00 40 ASP A C 17
ATOM 13820 O O . ASP A 1 40 ? -4.772 4.316 -0.652 1.00 0.00 40 ASP A O 17
ATOM 13829 N N . ALA A 1 41 ? -5.587 4.643 1.433 1.00 0.00 41 ALA A N 17
ATOM 13830 C CA . ALA A 1 41 ? -4.684 5.740 1.734 1.00 0.00 41 ALA A CA 17
ATOM 13831 C C . ALA A 1 41 ? -3.242 5.292 1.486 1.00 0.00 41 ALA A C 17
ATOM 13832 O O . ALA A 1 41 ? -2.465 6.008 0.857 1.00 0.00 41 ALA A O 17
ATOM 13839 N N . ALA A 1 42 ? -2.929 4.108 1.992 1.00 0.00 42 ALA A N 17
ATOM 13840 C CA . ALA A 1 42 ? -1.594 3.556 1.834 1.00 0.00 42 ALA A CA 17
ATOM 13841 C C . ALA A 1 42 ? -1.280 3.413 0.343 1.00 0.00 42 ALA A C 17
ATOM 13842 O O . ALA A 1 42 ? -0.194 3.776 -0.104 1.00 0.00 42 ALA A O 17
ATOM 13849 N N . ILE A 1 43 ? -2.252 2.882 -0.385 1.00 0.00 43 ILE A N 17
ATOM 13850 C CA . ILE A 1 43 ? -2.092 2.687 -1.816 1.00 0.00 43 ILE A CA 17
ATOM 13851 C C . ILE A 1 43 ? -1.848 4.040 -2.488 1.00 0.00 43 ILE A C 17
ATOM 13852 O O . ILE A 1 43 ? -0.807 4.250 -3.107 1.00 0.00 43 ILE A O 17
ATOM 13868 N N . ASN A 1 44 ? -2.826 4.922 -2.341 1.00 0.00 44 ASN A N 17
ATOM 13869 C CA . ASN A 1 44 ? -2.730 6.249 -2.926 1.00 0.00 44 ASN A CA 17
ATOM 13870 C C . ASN A 1 44 ? -1.304 6.775 -2.755 1.00 0.00 44 ASN A C 17
ATOM 13871 O O . ASN A 1 44 ? -0.721 7.315 -3.694 1.00 0.00 44 ASN A O 17
ATOM 13882 N N . SER A 1 45 ? -0.783 6.599 -1.550 1.00 0.00 45 SER A N 17
ATOM 13883 C CA . SER A 1 45 ? 0.565 7.049 -1.244 1.00 0.00 45 SER A CA 17
ATOM 13884 C C . SER A 1 45 ? 1.577 6.299 -2.111 1.00 0.00 45 SER A C 17
ATOM 13885 O O . SER A 1 45 ? 2.243 6.898 -2.954 1.00 0.00 45 SER A O 17
ATOM 13893 N N . LEU A 1 46 ? 1.661 4.998 -1.875 1.00 0.00 46 LEU A N 17
ATOM 13894 C CA . LEU A 1 46 ? 2.581 4.159 -2.624 1.00 0.00 46 LEU A CA 17
ATOM 13895 C C . LEU A 1 46 ? 2.425 4.447 -4.119 1.00 0.00 46 LEU A C 17
ATOM 13896 O O . LEU A 1 46 ? 3.392 4.366 -4.875 1.00 0.00 46 LEU A O 17
ATOM 13912 N N . LEU A 1 47 ? 1.200 4.779 -4.500 1.00 0.00 47 LEU A N 17
ATOM 13913 C CA . LEU A 1 47 ? 0.906 5.080 -5.891 1.00 0.00 47 LEU A CA 17
ATOM 13914 C C . LEU A 1 47 ? 1.757 6.268 -6.343 1.00 0.00 47 LEU A C 17
ATOM 13915 O O . LEU A 1 47 ? 2.483 6.175 -7.332 1.00 0.00 47 LEU A O 17
ATOM 13931 N N . GLN A 1 48 ? 1.641 7.357 -5.597 1.00 0.00 48 GLN A N 17
ATOM 13932 C CA . GLN A 1 48 ? 2.391 8.561 -5.909 1.00 0.00 48 GLN A CA 17
ATOM 13933 C C . GLN A 1 48 ? 3.892 8.304 -5.762 1.00 0.00 48 GLN A C 17
ATOM 13934 O O . GLN A 1 48 ? 4.632 8.343 -6.744 1.00 0.00 48 GLN A O 17
ATOM 13948 N N . MET A 1 49 ? 4.298 8.047 -4.527 1.00 0.00 49 MET A N 17
ATOM 13949 C CA . MET A 1 49 ? 5.698 7.784 -4.239 1.00 0.00 49 MET A CA 17
ATOM 13950 C C . MET A 1 49 ? 6.328 6.916 -5.330 1.00 0.00 49 MET A C 17
ATOM 13951 O O . MET A 1 49 ? 5.629 6.178 -6.023 1.00 0.00 49 MET A O 17
ATOM 13965 N N . GLY A 1 50 ? 7.643 7.033 -5.449 1.00 0.00 50 GLY A N 17
ATOM 13966 C CA . GLY A 1 50 ? 8.375 6.268 -6.444 1.00 0.00 50 GLY A CA 17
ATOM 13967 C C . GLY A 1 50 ? 8.257 6.912 -7.827 1.00 0.00 50 GLY A C 17
ATOM 13968 O O . GLY A 1 50 ? 8.295 8.135 -7.951 1.00 0.00 50 GLY A O 17
ATOM 13972 N N . GLU A 1 51 ? 8.115 6.059 -8.831 1.00 0.00 51 GLU A N 17
ATOM 13973 C CA . GLU A 1 51 ? 7.990 6.530 -10.200 1.00 0.00 51 GLU A CA 17
ATOM 13974 C C . GLU A 1 51 ? 6.848 5.800 -10.910 1.00 0.00 51 GLU A C 17
ATOM 13975 O O . GLU A 1 51 ? 6.840 4.572 -10.979 1.00 0.00 51 GLU A O 17
ATOM 13987 N N . GLU A 1 52 ? 5.913 6.587 -11.420 1.00 0.00 52 GLU A N 17
ATOM 13988 C CA . GLU A 1 52 ? 4.768 6.031 -12.122 1.00 0.00 52 GLU A CA 17
ATOM 13989 C C . GLU A 1 52 ? 5.061 5.935 -13.621 1.00 0.00 52 GLU A C 17
ATOM 13990 O O . GLU A 1 52 ? 5.896 6.673 -14.143 1.00 0.00 52 GLU A O 17
ATOM 14002 N N . PRO A 1 53 ? 4.340 4.994 -14.288 1.00 0.00 53 PRO A N 17
ATOM 14003 C CA . PRO A 1 53 ? 4.514 4.791 -15.716 1.00 0.00 53 PRO A CA 17
ATOM 14004 C C . PRO A 1 53 ? 3.851 5.916 -16.515 1.00 0.00 53 PRO A C 17
ATOM 14005 O O . PRO A 1 53 ? 2.714 6.292 -16.236 1.00 0.00 53 PRO A O 17
ATOM 14016 N N . SER A 1 54 ? 4.591 6.420 -17.491 1.00 0.00 54 SER A N 17
ATOM 14017 C CA . SER A 1 54 ? 4.089 7.494 -18.332 1.00 0.00 54 SER A CA 17
ATOM 14018 C C . SER A 1 54 ? 4.170 8.826 -17.583 1.00 0.00 54 SER A C 17
ATOM 14019 O O . SER A 1 54 ? 4.780 9.778 -18.066 1.00 0.00 54 SER A O 17
ATOM 14027 N N . GLY A 1 55 ? 3.544 8.850 -16.415 1.00 0.00 55 GLY A N 17
ATOM 14028 C CA . GLY A 1 55 ? 3.537 10.050 -15.595 1.00 0.00 55 GLY A CA 17
ATOM 14029 C C . GLY A 1 55 ? 2.443 11.018 -16.048 1.00 0.00 55 GLY A C 17
ATOM 14030 O O . GLY A 1 55 ? 1.624 10.679 -16.902 1.00 0.00 55 GLY A O 17
ATOM 14034 N N . PRO A 1 56 ? 2.464 12.234 -15.441 1.00 0.00 56 PRO A N 17
ATOM 14035 C CA . PRO A 1 56 ? 1.484 13.254 -15.774 1.00 0.00 56 PRO A CA 17
ATOM 14036 C C . PRO A 1 56 ? 1.791 13.888 -17.132 1.00 0.00 56 PRO A C 17
ATOM 14037 O O . PRO A 1 56 ? 2.609 14.801 -17.224 1.00 0.00 56 PRO A O 17
ATOM 14048 N N . SER A 1 57 ? 1.118 13.378 -18.153 1.00 0.00 57 SER A N 17
ATOM 14049 C CA . SER A 1 57 ? 1.309 13.883 -19.502 1.00 0.00 57 SER A CA 17
ATOM 14050 C C . SER A 1 57 ? -0.012 14.432 -20.047 1.00 0.00 57 SER A C 17
ATOM 14051 O O . SER A 1 57 ? -0.873 13.669 -20.482 1.00 0.00 57 SER A O 17
ATOM 14059 N N . SER A 1 58 ? -0.130 15.751 -20.005 1.00 0.00 58 SER A N 17
ATOM 14060 C CA . SER A 1 58 ? -1.330 16.410 -20.489 1.00 0.00 58 SER A CA 17
ATOM 14061 C C . SER A 1 58 ? -0.958 17.509 -21.486 1.00 0.00 58 SER A C 17
ATOM 14062 O O . SER A 1 58 ? -1.397 17.485 -22.635 1.00 0.00 58 SER A O 17
ATOM 14070 N N . GLY A 1 59 ? -0.151 18.446 -21.011 1.00 0.00 59 GLY A N 17
ATOM 14071 C CA . GLY A 1 59 ? 0.286 19.552 -21.846 1.00 0.00 59 GLY A CA 17
ATOM 14072 C C . GLY A 1 59 ? 1.813 19.620 -21.912 1.00 0.00 59 GLY A C 17
ATOM 14073 O O . GLY A 1 59 ? 2.373 20.214 -22.833 1.00 0.00 59 GLY A O 17
ATOM 14077 N N . GLY A 1 1 ? -16.656 2.466 7.431 1.00 0.00 1 GLY A N 18
ATOM 14078 C CA . GLY A 1 1 ? -16.300 2.156 8.805 1.00 0.00 1 GLY A CA 18
ATOM 14079 C C . GLY A 1 1 ? -17.436 2.523 9.761 1.00 0.00 1 GLY A C 18
ATOM 14080 O O . GLY A 1 1 ? -17.821 3.687 9.856 1.00 0.00 1 GLY A O 18
ATOM 14084 N N . SER A 1 2 ? -17.941 1.507 10.447 1.00 0.00 2 SER A N 18
ATOM 14085 C CA . SER A 1 2 ? -19.025 1.708 11.393 1.00 0.00 2 SER A CA 18
ATOM 14086 C C . SER A 1 2 ? -18.596 2.697 12.478 1.00 0.00 2 SER A C 18
ATOM 14087 O O . SER A 1 2 ? -19.232 3.733 12.665 1.00 0.00 2 SER A O 18
ATOM 14095 N N . SER A 1 3 ? -17.521 2.343 13.165 1.00 0.00 3 SER A N 18
ATOM 14096 C CA . SER A 1 3 ? -16.999 3.187 14.227 1.00 0.00 3 SER A CA 18
ATOM 14097 C C . SER A 1 3 ? -15.476 3.060 14.296 1.00 0.00 3 SER A C 18
ATOM 14098 O O . SER A 1 3 ? -14.907 2.093 13.793 1.00 0.00 3 SER A O 18
ATOM 14106 N N . GLY A 1 4 ? -14.860 4.052 14.923 1.00 0.00 4 GLY A N 18
ATOM 14107 C CA . GLY A 1 4 ? -13.414 4.064 15.063 1.00 0.00 4 GLY A CA 18
ATOM 14108 C C . GLY A 1 4 ? -12.938 2.897 15.931 1.00 0.00 4 GLY A C 18
ATOM 14109 O O . GLY A 1 4 ? -13.382 2.743 17.068 1.00 0.00 4 GLY A O 18
ATOM 14113 N N . SER A 1 5 ? -12.040 2.106 15.363 1.00 0.00 5 SER A N 18
ATOM 14114 C CA . SER A 1 5 ? -11.499 0.958 16.070 1.00 0.00 5 SER A CA 18
ATOM 14115 C C . SER A 1 5 ? -10.478 0.235 15.190 1.00 0.00 5 SER A C 18
ATOM 14116 O O . SER A 1 5 ? -9.326 0.058 15.585 1.00 0.00 5 SER A O 18
ATOM 14124 N N . SER A 1 6 ? -10.937 -0.165 14.013 1.00 0.00 6 SER A N 18
ATOM 14125 C CA . SER A 1 6 ? -10.078 -0.866 13.074 1.00 0.00 6 SER A CA 18
ATOM 14126 C C . SER A 1 6 ? -8.874 0.006 12.715 1.00 0.00 6 SER A C 18
ATOM 14127 O O . SER A 1 6 ? -8.946 1.232 12.791 1.00 0.00 6 SER A O 18
ATOM 14135 N N . GLY A 1 7 ? -7.794 -0.660 12.331 1.00 0.00 7 GLY A N 18
ATOM 14136 C CA . GLY A 1 7 ? -6.576 0.040 11.961 1.00 0.00 7 GLY A CA 18
ATOM 14137 C C . GLY A 1 7 ? -5.703 -0.826 11.050 1.00 0.00 7 GLY A C 18
ATOM 14138 O O . GLY A 1 7 ? -6.211 -1.510 10.163 1.00 0.00 7 GLY A O 18
ATOM 14142 N N . CYS A 1 8 ? -4.403 -0.768 11.300 1.00 0.00 8 CYS A N 18
ATOM 14143 C CA . CYS A 1 8 ? -3.454 -1.538 10.514 1.00 0.00 8 CYS A CA 18
ATOM 14144 C C . CYS A 1 8 ? -3.834 -3.016 10.616 1.00 0.00 8 CYS A C 18
ATOM 14145 O O . CYS A 1 8 ? -4.722 -3.381 11.385 1.00 0.00 8 CYS A O 18
ATOM 14153 N N . SER A 1 9 ? -3.142 -3.828 9.830 1.00 0.00 9 SER A N 18
ATOM 14154 C CA . SER A 1 9 ? -3.395 -5.259 9.822 1.00 0.00 9 SER A CA 18
ATOM 14155 C C . SER A 1 9 ? -2.480 -5.947 8.807 1.00 0.00 9 SER A C 18
ATOM 14156 O O . SER A 1 9 ? -1.867 -5.285 7.970 1.00 0.00 9 SER A O 18
ATOM 14164 N N . GLU A 1 10 ? -2.416 -7.266 8.915 1.00 0.00 10 GLU A N 18
ATOM 14165 C CA . GLU A 1 10 ? -1.586 -8.050 8.017 1.00 0.00 10 GLU A CA 18
ATOM 14166 C C . GLU A 1 10 ? -2.354 -8.377 6.734 1.00 0.00 10 GLU A C 18
ATOM 14167 O O . GLU A 1 10 ? -1.754 -8.737 5.722 1.00 0.00 10 GLU A O 18
ATOM 14179 N N . GLU A 1 11 ? -3.669 -8.241 6.818 1.00 0.00 11 GLU A N 18
ATOM 14180 C CA . GLU A 1 11 ? -4.525 -8.517 5.677 1.00 0.00 11 GLU A CA 18
ATOM 14181 C C . GLU A 1 11 ? -4.495 -7.345 4.695 1.00 0.00 11 GLU A C 18
ATOM 14182 O O . GLU A 1 11 ? -4.255 -7.534 3.503 1.00 0.00 11 GLU A O 18
ATOM 14194 N N . ASP A 1 12 ? -4.741 -6.158 5.231 1.00 0.00 12 ASP A N 18
ATOM 14195 C CA . ASP A 1 12 ? -4.745 -4.955 4.416 1.00 0.00 12 ASP A CA 18
ATOM 14196 C C . ASP A 1 12 ? -3.367 -4.773 3.777 1.00 0.00 12 ASP A C 18
ATOM 14197 O O . ASP A 1 12 ? -3.265 -4.400 2.609 1.00 0.00 12 ASP A O 18
ATOM 14206 N N . LEU A 1 13 ? -2.341 -5.044 4.570 1.00 0.00 13 LEU A N 18
ATOM 14207 C CA . LEU A 1 13 ? -0.974 -4.914 4.097 1.00 0.00 13 LEU A CA 18
ATOM 14208 C C . LEU A 1 13 ? -0.761 -5.850 2.905 1.00 0.00 13 LEU A C 18
ATOM 14209 O O . LEU A 1 13 ? -0.629 -5.395 1.770 1.00 0.00 13 LEU A O 18
ATOM 14225 N N . LYS A 1 14 ? -0.733 -7.140 3.204 1.00 0.00 14 LYS A N 18
ATOM 14226 C CA . LYS A 1 14 ? -0.538 -8.143 2.171 1.00 0.00 14 LYS A CA 18
ATOM 14227 C C . LYS A 1 14 ? -1.312 -7.735 0.916 1.00 0.00 14 LYS A C 18
ATOM 14228 O O . LYS A 1 14 ? -0.806 -7.860 -0.198 1.00 0.00 14 LYS A O 18
ATOM 14247 N N . ALA A 1 15 ? -2.527 -7.255 1.139 1.00 0.00 15 ALA A N 18
ATOM 14248 C CA . ALA A 1 15 ? -3.376 -6.827 0.040 1.00 0.00 15 ALA A CA 18
ATOM 14249 C C . ALA A 1 15 ? -2.595 -5.862 -0.856 1.00 0.00 15 ALA A C 18
ATOM 14250 O O . ALA A 1 15 ? -2.522 -6.057 -2.068 1.00 0.00 15 ALA A O 18
ATOM 14257 N N . ILE A 1 16 ? -2.032 -4.843 -0.224 1.00 0.00 16 ILE A N 18
ATOM 14258 C CA . ILE A 1 16 ? -1.260 -3.848 -0.949 1.00 0.00 16 ILE A CA 18
ATOM 14259 C C . ILE A 1 16 ? -0.073 -4.529 -1.633 1.00 0.00 16 ILE A C 18
ATOM 14260 O O . ILE A 1 16 ? 0.151 -4.341 -2.828 1.00 0.00 16 ILE A O 18
ATOM 14276 N N . GLN A 1 17 ? 0.657 -5.306 -0.846 1.00 0.00 17 GLN A N 18
ATOM 14277 C CA . GLN A 1 17 ? 1.815 -6.016 -1.361 1.00 0.00 17 GLN A CA 18
ATOM 14278 C C . GLN A 1 17 ? 1.510 -6.597 -2.743 1.00 0.00 17 GLN A C 18
ATOM 14279 O O . GLN A 1 17 ? 2.270 -6.391 -3.689 1.00 0.00 17 GLN A O 18
ATOM 14293 N N . ASP A 1 18 ? 0.397 -7.312 -2.817 1.00 0.00 18 ASP A N 18
ATOM 14294 C CA . ASP A 1 18 ? -0.018 -7.924 -4.068 1.00 0.00 18 ASP A CA 18
ATOM 14295 C C . ASP A 1 18 ? -0.021 -6.865 -5.173 1.00 0.00 18 ASP A C 18
ATOM 14296 O O . ASP A 1 18 ? 0.488 -7.102 -6.267 1.00 0.00 18 ASP A O 18
ATOM 14305 N N . MET A 1 19 ? -0.601 -5.719 -4.848 1.00 0.00 19 MET A N 18
ATOM 14306 C CA . MET A 1 19 ? -0.678 -4.623 -5.799 1.00 0.00 19 MET A CA 18
ATOM 14307 C C . MET A 1 19 ? 0.716 -4.089 -6.133 1.00 0.00 19 MET A C 18
ATOM 14308 O O . MET A 1 19 ? 0.975 -3.686 -7.266 1.00 0.00 19 MET A O 18
ATOM 14322 N N . PHE A 1 20 ? 1.578 -4.103 -5.126 1.00 0.00 20 PHE A N 18
ATOM 14323 C CA . PHE A 1 20 ? 2.939 -3.625 -5.299 1.00 0.00 20 PHE A CA 18
ATOM 14324 C C . PHE A 1 20 ? 3.946 -4.608 -4.698 1.00 0.00 20 PHE A C 18
ATOM 14325 O O . PHE A 1 20 ? 4.481 -4.369 -3.617 1.00 0.00 20 PHE A O 18
ATOM 14342 N N . PRO A 1 21 ? 4.179 -5.720 -5.444 1.00 0.00 21 PRO A N 18
ATOM 14343 C CA . PRO A 1 21 ? 5.112 -6.740 -4.996 1.00 0.00 21 PRO A CA 18
ATOM 14344 C C . PRO A 1 21 ? 6.559 -6.276 -5.174 1.00 0.00 21 PRO A C 18
ATOM 14345 O O . PRO A 1 21 ? 7.427 -6.616 -4.371 1.00 0.00 21 PRO A O 18
ATOM 14356 N N . ASN A 1 22 ? 6.774 -5.506 -6.230 1.00 0.00 22 ASN A N 18
ATOM 14357 C CA . ASN A 1 22 ? 8.100 -4.991 -6.524 1.00 0.00 22 ASN A CA 18
ATOM 14358 C C . ASN A 1 22 ? 8.553 -4.079 -5.381 1.00 0.00 22 ASN A C 18
ATOM 14359 O O . ASN A 1 22 ? 9.685 -4.183 -4.911 1.00 0.00 22 ASN A O 18
ATOM 14370 N N . MET A 1 23 ? 7.646 -3.206 -4.969 1.00 0.00 23 MET A N 18
ATOM 14371 C CA . MET A 1 23 ? 7.938 -2.277 -3.891 1.00 0.00 23 MET A CA 18
ATOM 14372 C C . MET A 1 23 ? 8.490 -3.012 -2.668 1.00 0.00 23 MET A C 18
ATOM 14373 O O . MET A 1 23 ? 8.549 -4.240 -2.651 1.00 0.00 23 MET A O 18
ATOM 14387 N N . ASP A 1 24 ? 8.880 -2.229 -1.673 1.00 0.00 24 ASP A N 18
ATOM 14388 C CA . ASP A 1 24 ? 9.425 -2.790 -0.448 1.00 0.00 24 ASP A CA 18
ATOM 14389 C C . ASP A 1 24 ? 8.297 -2.979 0.568 1.00 0.00 24 ASP A C 18
ATOM 14390 O O . ASP A 1 24 ? 7.512 -2.062 0.806 1.00 0.00 24 ASP A O 18
ATOM 14399 N N . GLN A 1 25 ? 8.252 -4.173 1.139 1.00 0.00 25 GLN A N 18
ATOM 14400 C CA . GLN A 1 25 ? 7.233 -4.494 2.123 1.00 0.00 25 GLN A CA 18
ATOM 14401 C C . GLN A 1 25 ? 7.314 -3.527 3.306 1.00 0.00 25 GLN A C 18
ATOM 14402 O O . GLN A 1 25 ? 6.331 -2.871 3.646 1.00 0.00 25 GLN A O 18
ATOM 14416 N N . GLU A 1 26 ? 8.497 -3.469 3.901 1.00 0.00 26 GLU A N 18
ATOM 14417 C CA . GLU A 1 26 ? 8.720 -2.593 5.039 1.00 0.00 26 GLU A CA 18
ATOM 14418 C C . GLU A 1 26 ? 8.175 -1.193 4.746 1.00 0.00 26 GLU A C 18
ATOM 14419 O O . GLU A 1 26 ? 7.738 -0.490 5.656 1.00 0.00 26 GLU A O 18
ATOM 14431 N N . VAL A 1 27 ? 8.218 -0.831 3.472 1.00 0.00 27 VAL A N 18
ATOM 14432 C CA . VAL A 1 27 ? 7.734 0.472 3.048 1.00 0.00 27 VAL A CA 18
ATOM 14433 C C . VAL A 1 27 ? 6.204 0.462 3.030 1.00 0.00 27 VAL A C 18
ATOM 14434 O O . VAL A 1 27 ? 5.566 1.308 3.654 1.00 0.00 27 VAL A O 18
ATOM 14447 N N . ILE A 1 28 ? 5.660 -0.507 2.307 1.00 0.00 28 ILE A N 18
ATOM 14448 C CA . ILE A 1 28 ? 4.217 -0.638 2.199 1.00 0.00 28 ILE A CA 18
ATOM 14449 C C . ILE A 1 28 ? 3.602 -0.628 3.600 1.00 0.00 28 ILE A C 18
ATOM 14450 O O . ILE A 1 28 ? 2.485 -0.148 3.788 1.00 0.00 28 ILE A O 18
ATOM 14466 N N . ARG A 1 29 ? 4.357 -1.164 4.548 1.00 0.00 29 ARG A N 18
ATOM 14467 C CA . ARG A 1 29 ? 3.900 -1.222 5.926 1.00 0.00 29 ARG A CA 18
ATOM 14468 C C . ARG A 1 29 ? 4.173 0.107 6.632 1.00 0.00 29 ARG A C 18
ATOM 14469 O O . ARG A 1 29 ? 3.498 0.449 7.602 1.00 0.00 29 ARG A O 18
ATOM 14490 N N . SER A 1 30 ? 5.163 0.822 6.118 1.00 0.00 30 SER A N 18
ATOM 14491 C CA . SER A 1 30 ? 5.533 2.107 6.687 1.00 0.00 30 SER A CA 18
ATOM 14492 C C . SER A 1 30 ? 4.491 3.163 6.316 1.00 0.00 30 SER A C 18
ATOM 14493 O O . SER A 1 30 ? 4.401 4.206 6.963 1.00 0.00 30 SER A O 18
ATOM 14501 N N . VAL A 1 31 ? 3.729 2.857 5.276 1.00 0.00 31 VAL A N 18
ATOM 14502 C CA . VAL A 1 31 ? 2.696 3.768 4.811 1.00 0.00 31 VAL A CA 18
ATOM 14503 C C . VAL A 1 31 ? 1.385 3.458 5.536 1.00 0.00 31 VAL A C 18
ATOM 14504 O O . VAL A 1 31 ? 0.690 4.369 5.984 1.00 0.00 31 VAL A O 18
ATOM 14517 N N . LEU A 1 32 ? 1.087 2.171 5.629 1.00 0.00 32 LEU A N 18
ATOM 14518 C CA . LEU A 1 32 ? -0.128 1.730 6.293 1.00 0.00 32 LEU A CA 18
ATOM 14519 C C . LEU A 1 32 ? -0.135 2.248 7.732 1.00 0.00 32 LEU A C 18
ATOM 14520 O O . LEU A 1 32 ? -1.167 2.695 8.230 1.00 0.00 32 LEU A O 18
ATOM 14536 N N . GLU A 1 33 ? 1.029 2.169 8.361 1.00 0.00 33 GLU A N 18
ATOM 14537 C CA . GLU A 1 33 ? 1.170 2.624 9.734 1.00 0.00 33 GLU A CA 18
ATOM 14538 C C . GLU A 1 33 ? 1.141 4.153 9.792 1.00 0.00 33 GLU A C 18
ATOM 14539 O O . GLU A 1 33 ? 0.767 4.732 10.810 1.00 0.00 33 GLU A O 18
ATOM 14551 N N . ALA A 1 34 ? 1.541 4.763 8.686 1.00 0.00 34 ALA A N 18
ATOM 14552 C CA . ALA A 1 34 ? 1.566 6.213 8.598 1.00 0.00 34 ALA A CA 18
ATOM 14553 C C . ALA A 1 34 ? 0.219 6.711 8.070 1.00 0.00 34 ALA A C 18
ATOM 14554 O O . ALA A 1 34 ? -0.023 7.916 8.014 1.00 0.00 34 ALA A O 18
ATOM 14561 N N . GLN A 1 35 ? -0.622 5.758 7.696 1.00 0.00 35 GLN A N 18
ATOM 14562 C CA . GLN A 1 35 ? -1.938 6.085 7.174 1.00 0.00 35 GLN A CA 18
ATOM 14563 C C . GLN A 1 35 ? -3.027 5.515 8.086 1.00 0.00 35 GLN A C 18
ATOM 14564 O O . GLN A 1 35 ? -3.968 4.880 7.613 1.00 0.00 35 GLN A O 18
ATOM 14578 N N . ARG A 1 36 ? -2.862 5.764 9.377 1.00 0.00 36 ARG A N 18
ATOM 14579 C CA . ARG A 1 36 ? -3.819 5.284 10.359 1.00 0.00 36 ARG A CA 18
ATOM 14580 C C . ARG A 1 36 ? -4.293 3.875 9.994 1.00 0.00 36 ARG A C 18
ATOM 14581 O O . ARG A 1 36 ? -5.414 3.489 10.322 1.00 0.00 36 ARG A O 18
ATOM 14602 N N . GLY A 1 37 ? -3.415 3.146 9.321 1.00 0.00 37 GLY A N 18
ATOM 14603 C CA . GLY A 1 37 ? -3.729 1.789 8.908 1.00 0.00 37 GLY A CA 18
ATOM 14604 C C . GLY A 1 37 ? -4.782 1.783 7.797 1.00 0.00 37 GLY A C 18
ATOM 14605 O O . GLY A 1 37 ? -5.772 1.058 7.879 1.00 0.00 37 GLY A O 18
ATOM 14609 N N . ASN A 1 38 ? -4.532 2.600 6.785 1.00 0.00 38 ASN A N 18
ATOM 14610 C CA . ASN A 1 38 ? -5.445 2.699 5.659 1.00 0.00 38 ASN A CA 18
ATOM 14611 C C . ASN A 1 38 ? -4.892 1.886 4.487 1.00 0.00 38 ASN A C 18
ATOM 14612 O O . ASN A 1 38 ? -3.679 1.797 4.306 1.00 0.00 38 ASN A O 18
ATOM 14623 N N . LYS A 1 39 ? -5.809 1.314 3.721 1.00 0.00 39 LYS A N 18
ATOM 14624 C CA . LYS A 1 39 ? -5.429 0.511 2.571 1.00 0.00 39 LYS A CA 18
ATOM 14625 C C . LYS A 1 39 ? -5.403 1.396 1.323 1.00 0.00 39 LYS A C 18
ATOM 14626 O O . LYS A 1 39 ? -4.416 1.412 0.588 1.00 0.00 39 LYS A O 18
ATOM 14645 N N . ASP A 1 40 ? -6.500 2.111 1.121 1.00 0.00 40 ASP A N 18
ATOM 14646 C CA . ASP A 1 40 ? -6.616 2.997 -0.025 1.00 0.00 40 ASP A CA 18
ATOM 14647 C C . ASP A 1 40 ? -5.630 4.157 0.130 1.00 0.00 40 ASP A C 18
ATOM 14648 O O . ASP A 1 40 ? -4.894 4.479 -0.801 1.00 0.00 40 ASP A O 18
ATOM 14657 N N . ALA A 1 41 ? -5.648 4.752 1.313 1.00 0.00 41 ALA A N 18
ATOM 14658 C CA . ALA A 1 41 ? -4.765 5.869 1.603 1.00 0.00 41 ALA A CA 18
ATOM 14659 C C . ALA A 1 41 ? -3.313 5.431 1.402 1.00 0.00 41 ALA A C 18
ATOM 14660 O O . ALA A 1 41 ? -2.520 6.153 0.800 1.00 0.00 41 ALA A O 18
ATOM 14667 N N . ALA A 1 42 ? -3.008 4.249 1.918 1.00 0.00 42 ALA A N 18
ATOM 14668 C CA . ALA A 1 42 ? -1.666 3.706 1.804 1.00 0.00 42 ALA A CA 18
ATOM 14669 C C . ALA A 1 42 ? -1.321 3.517 0.325 1.00 0.00 42 ALA A C 18
ATOM 14670 O O . ALA A 1 42 ? -0.299 4.014 -0.146 1.00 0.00 42 ALA A O 18
ATOM 14677 N N . ILE A 1 43 ? -2.193 2.798 -0.366 1.00 0.00 43 ILE A N 18
ATOM 14678 C CA . ILE A 1 43 ? -1.994 2.538 -1.781 1.00 0.00 43 ILE A CA 18
ATOM 14679 C C . ILE A 1 43 ? -1.742 3.860 -2.508 1.00 0.00 43 ILE A C 18
ATOM 14680 O O . ILE A 1 43 ? -0.749 4.001 -3.221 1.00 0.00 43 ILE A O 18
ATOM 14696 N N . ASN A 1 44 ? -2.657 4.796 -2.302 1.00 0.00 44 ASN A N 18
ATOM 14697 C CA . ASN A 1 44 ? -2.546 6.102 -2.929 1.00 0.00 44 ASN A CA 18
ATOM 14698 C C . ASN A 1 44 ? -1.151 6.673 -2.665 1.00 0.00 44 ASN A C 18
ATOM 14699 O O . ASN A 1 44 ? -0.496 7.168 -3.580 1.00 0.00 44 ASN A O 18
ATOM 14710 N N . SER A 1 45 ? -0.739 6.585 -1.408 1.00 0.00 45 SER A N 18
ATOM 14711 C CA . SER A 1 45 ? 0.565 7.087 -1.012 1.00 0.00 45 SER A CA 18
ATOM 14712 C C . SER A 1 45 ? 1.662 6.382 -1.811 1.00 0.00 45 SER A C 18
ATOM 14713 O O . SER A 1 45 ? 2.559 7.031 -2.348 1.00 0.00 45 SER A O 18
ATOM 14721 N N . LEU A 1 46 ? 1.556 5.062 -1.865 1.00 0.00 46 LEU A N 18
ATOM 14722 C CA . LEU A 1 46 ? 2.528 4.262 -2.590 1.00 0.00 46 LEU A CA 18
ATOM 14723 C C . LEU A 1 46 ? 2.472 4.622 -4.076 1.00 0.00 46 LEU A C 18
ATOM 14724 O O . LEU A 1 46 ? 3.508 4.820 -4.709 1.00 0.00 46 LEU A O 18
ATOM 14740 N N . LEU A 1 47 ? 1.253 4.695 -4.589 1.00 0.00 47 LEU A N 18
ATOM 14741 C CA . LEU A 1 47 ? 1.049 5.028 -5.989 1.00 0.00 47 LEU A CA 18
ATOM 14742 C C . LEU A 1 47 ? 1.915 6.236 -6.353 1.00 0.00 47 LEU A C 18
ATOM 14743 O O . LEU A 1 47 ? 2.756 6.154 -7.247 1.00 0.00 47 LEU A O 18
ATOM 14759 N N . GLN A 1 48 ? 1.681 7.328 -5.641 1.00 0.00 48 GLN A N 18
ATOM 14760 C CA . GLN A 1 48 ? 2.429 8.551 -5.878 1.00 0.00 48 GLN A CA 18
ATOM 14761 C C . GLN A 1 48 ? 3.930 8.289 -5.740 1.00 0.00 48 GLN A C 18
ATOM 14762 O O . GLN A 1 48 ? 4.703 8.595 -6.648 1.00 0.00 48 GLN A O 18
ATOM 14776 N N . MET A 1 49 ? 4.299 7.727 -4.599 1.00 0.00 49 MET A N 18
ATOM 14777 C CA . MET A 1 49 ? 5.694 7.421 -4.331 1.00 0.00 49 MET A CA 18
ATOM 14778 C C . MET A 1 49 ? 6.363 6.798 -5.558 1.00 0.00 49 MET A C 18
ATOM 14779 O O . MET A 1 49 ? 5.803 5.903 -6.188 1.00 0.00 49 MET A O 18
ATOM 14793 N N . GLY A 1 50 ? 7.553 7.297 -5.860 1.00 0.00 50 GLY A N 18
ATOM 14794 C CA . GLY A 1 50 ? 8.305 6.800 -7.000 1.00 0.00 50 GLY A CA 18
ATOM 14795 C C . GLY A 1 50 ? 7.941 7.567 -8.272 1.00 0.00 50 GLY A C 18
ATOM 14796 O O . GLY A 1 50 ? 7.007 8.367 -8.274 1.00 0.00 50 GLY A O 18
ATOM 14800 N N . GLU A 1 51 ? 8.699 7.296 -9.325 1.00 0.00 51 GLU A N 18
ATOM 14801 C CA . GLU A 1 51 ? 8.468 7.951 -10.602 1.00 0.00 51 GLU A CA 18
ATOM 14802 C C . GLU A 1 51 ? 8.448 6.919 -11.732 1.00 0.00 51 GLU A C 18
ATOM 14803 O O . GLU A 1 51 ? 9.213 7.027 -12.689 1.00 0.00 51 GLU A O 18
ATOM 14815 N N . GLU A 1 52 ? 7.566 5.942 -11.583 1.00 0.00 52 GLU A N 18
ATOM 14816 C CA . GLU A 1 52 ? 7.437 4.892 -12.579 1.00 0.00 52 GLU A CA 18
ATOM 14817 C C . GLU A 1 52 ? 6.707 5.420 -13.816 1.00 0.00 52 GLU A C 18
ATOM 14818 O O . GLU A 1 52 ? 5.888 6.331 -13.715 1.00 0.00 52 GLU A O 18
ATOM 14830 N N . PRO A 1 53 ? 7.040 4.808 -14.984 1.00 0.00 53 PRO A N 18
ATOM 14831 C CA . PRO A 1 53 ? 6.426 5.207 -16.239 1.00 0.00 53 PRO A CA 18
ATOM 14832 C C . PRO A 1 53 ? 4.991 4.688 -16.336 1.00 0.00 53 PRO A C 18
ATOM 14833 O O . PRO A 1 53 ? 4.644 3.984 -17.284 1.00 0.00 53 PRO A O 18
ATOM 14844 N N . SER A 1 54 ? 4.194 5.055 -15.343 1.00 0.00 54 SER A N 18
ATOM 14845 C CA . SER A 1 54 ? 2.803 4.635 -15.305 1.00 0.00 54 SER A CA 18
ATOM 14846 C C . SER A 1 54 ? 1.961 5.681 -14.572 1.00 0.00 54 SER A C 18
ATOM 14847 O O . SER A 1 54 ? 2.368 6.192 -13.530 1.00 0.00 54 SER A O 18
ATOM 14855 N N . GLY A 1 55 ? 0.801 5.967 -15.146 1.00 0.00 55 GLY A N 18
ATOM 14856 C CA . GLY A 1 55 ? -0.102 6.943 -14.560 1.00 0.00 55 GLY A CA 18
ATOM 14857 C C . GLY A 1 55 ? -1.562 6.559 -14.812 1.00 0.00 55 GLY A C 18
ATOM 14858 O O . GLY A 1 55 ? -2.097 6.813 -15.891 1.00 0.00 55 GLY A O 18
ATOM 14862 N N . PRO A 1 56 ? -2.180 5.938 -13.773 1.00 0.00 56 PRO A N 18
ATOM 14863 C CA . PRO A 1 56 ? -3.568 5.517 -13.871 1.00 0.00 56 PRO A CA 18
ATOM 14864 C C . PRO A 1 56 ? -4.513 6.714 -13.763 1.00 0.00 56 PRO A C 18
ATOM 14865 O O . PRO A 1 56 ? -5.456 6.838 -14.544 1.00 0.00 56 PRO A O 18
ATOM 14876 N N . SER A 1 57 ? -4.229 7.566 -12.788 1.00 0.00 57 SER A N 18
ATOM 14877 C CA . SER A 1 57 ? -5.043 8.749 -12.568 1.00 0.00 57 SER A CA 18
ATOM 14878 C C . SER A 1 57 ? -6.478 8.342 -12.231 1.00 0.00 57 SER A C 18
ATOM 14879 O O . SER A 1 57 ? -7.254 7.994 -13.120 1.00 0.00 57 SER A O 18
ATOM 14887 N N . SER A 1 58 ? -6.789 8.399 -10.944 1.00 0.00 58 SER A N 18
ATOM 14888 C CA . SER A 1 58 ? -8.118 8.041 -10.478 1.00 0.00 58 SER A CA 18
ATOM 14889 C C . SER A 1 58 ? -8.245 8.334 -8.982 1.00 0.00 58 SER A C 18
ATOM 14890 O O . SER A 1 58 ? -7.248 8.349 -8.262 1.00 0.00 58 SER A O 18
ATOM 14898 N N . GLY A 1 59 ? -9.480 8.559 -8.559 1.00 0.00 59 GLY A N 18
ATOM 14899 C CA . GLY A 1 59 ? -9.750 8.851 -7.161 1.00 0.00 59 GLY A CA 18
ATOM 14900 C C . GLY A 1 59 ? -9.010 10.112 -6.711 1.00 0.00 59 GLY A C 18
ATOM 14901 O O . GLY A 1 59 ? -7.891 10.033 -6.206 1.00 0.00 59 GLY A O 18
ATOM 14905 N N . GLY A 1 1 ? -15.375 -12.504 13.512 1.00 0.00 1 GLY A N 19
ATOM 14906 C CA . GLY A 1 1 ? -16.389 -11.634 14.083 1.00 0.00 1 GLY A CA 19
ATOM 14907 C C . GLY A 1 1 ? -16.105 -10.168 13.750 1.00 0.00 1 GLY A C 19
ATOM 14908 O O . GLY A 1 1 ? -15.390 -9.873 12.794 1.00 0.00 1 GLY A O 19
ATOM 14912 N N . SER A 1 2 ? -16.680 -9.289 14.557 1.00 0.00 2 SER A N 19
ATOM 14913 C CA . SER A 1 2 ? -16.497 -7.861 14.359 1.00 0.00 2 SER A CA 19
ATOM 14914 C C . SER A 1 2 ? -16.755 -7.114 15.670 1.00 0.00 2 SER A C 19
ATOM 14915 O O . SER A 1 2 ? -17.837 -6.564 15.872 1.00 0.00 2 SER A O 19
ATOM 14923 N N . SER A 1 3 ? -15.744 -7.119 16.525 1.00 0.00 3 SER A N 19
ATOM 14924 C CA . SER A 1 3 ? -15.848 -6.449 17.810 1.00 0.00 3 SER A CA 19
ATOM 14925 C C . SER A 1 3 ? -14.712 -5.436 17.966 1.00 0.00 3 SER A C 19
ATOM 14926 O O . SER A 1 3 ? -14.958 -4.246 18.161 1.00 0.00 3 SER A O 19
ATOM 14934 N N . GLY A 1 4 ? -13.492 -5.944 17.873 1.00 0.00 4 GLY A N 19
ATOM 14935 C CA . GLY A 1 4 ? -12.317 -5.098 18.001 1.00 0.00 4 GLY A CA 19
ATOM 14936 C C . GLY A 1 4 ? -12.063 -4.315 16.712 1.00 0.00 4 GLY A C 19
ATOM 14937 O O . GLY A 1 4 ? -12.667 -4.599 15.679 1.00 0.00 4 GLY A O 19
ATOM 14941 N N . SER A 1 5 ? -11.167 -3.343 16.814 1.00 0.00 5 SER A N 19
ATOM 14942 C CA . SER A 1 5 ? -10.826 -2.517 15.669 1.00 0.00 5 SER A CA 19
ATOM 14943 C C . SER A 1 5 ? -9.381 -2.785 15.243 1.00 0.00 5 SER A C 19
ATOM 14944 O O . SER A 1 5 ? -9.132 -3.217 14.118 1.00 0.00 5 SER A O 19
ATOM 14952 N N . SER A 1 6 ? -8.466 -2.517 16.163 1.00 0.00 6 SER A N 19
ATOM 14953 C CA . SER A 1 6 ? -7.053 -2.724 15.897 1.00 0.00 6 SER A CA 19
ATOM 14954 C C . SER A 1 6 ? -6.578 -1.757 14.810 1.00 0.00 6 SER A C 19
ATOM 14955 O O . SER A 1 6 ? -7.389 -1.207 14.066 1.00 0.00 6 SER A O 19
ATOM 14963 N N . GLY A 1 7 ? -5.267 -1.579 14.753 1.00 0.00 7 GLY A N 19
ATOM 14964 C CA . GLY A 1 7 ? -4.675 -0.687 13.771 1.00 0.00 7 GLY A CA 19
ATOM 14965 C C . GLY A 1 7 ? -4.224 -1.461 12.530 1.00 0.00 7 GLY A C 19
ATOM 14966 O O . GLY A 1 7 ? -5.045 -2.060 11.836 1.00 0.00 7 GLY A O 19
ATOM 14970 N N . CYS A 1 8 ? -2.922 -1.423 12.288 1.00 0.00 8 CYS A N 19
ATOM 14971 C CA . CYS A 1 8 ? -2.353 -2.113 11.143 1.00 0.00 8 CYS A CA 19
ATOM 14972 C C . CYS A 1 8 ? -2.888 -3.547 11.131 1.00 0.00 8 CYS A C 19
ATOM 14973 O O . CYS A 1 8 ? -3.527 -3.983 12.088 1.00 0.00 8 CYS A O 19
ATOM 14981 N N . SER A 1 9 ? -2.608 -4.240 10.038 1.00 0.00 9 SER A N 19
ATOM 14982 C CA . SER A 1 9 ? -3.053 -5.615 9.889 1.00 0.00 9 SER A CA 19
ATOM 14983 C C . SER A 1 9 ? -2.181 -6.339 8.860 1.00 0.00 9 SER A C 19
ATOM 14984 O O . SER A 1 9 ? -1.405 -5.707 8.145 1.00 0.00 9 SER A O 19
ATOM 14992 N N . GLU A 1 10 ? -2.339 -7.654 8.819 1.00 0.00 10 GLU A N 19
ATOM 14993 C CA . GLU A 1 10 ? -1.576 -8.470 7.890 1.00 0.00 10 GLU A CA 19
ATOM 14994 C C . GLU A 1 10 ? -2.347 -8.644 6.580 1.00 0.00 10 GLU A C 19
ATOM 14995 O O . GLU A 1 10 ? -1.747 -8.843 5.524 1.00 0.00 10 GLU A O 19
ATOM 15007 N N . GLU A 1 11 ? -3.665 -8.561 6.690 1.00 0.00 11 GLU A N 19
ATOM 15008 C CA . GLU A 1 11 ? -4.523 -8.707 5.527 1.00 0.00 11 GLU A CA 19
ATOM 15009 C C . GLU A 1 11 ? -4.362 -7.505 4.594 1.00 0.00 11 GLU A C 19
ATOM 15010 O O . GLU A 1 11 ? -4.004 -7.663 3.428 1.00 0.00 11 GLU A O 19
ATOM 15022 N N . ASP A 1 12 ? -4.635 -6.330 5.143 1.00 0.00 12 ASP A N 19
ATOM 15023 C CA . ASP A 1 12 ? -4.525 -5.102 4.375 1.00 0.00 12 ASP A CA 19
ATOM 15024 C C . ASP A 1 12 ? -3.135 -5.026 3.739 1.00 0.00 12 ASP A C 19
ATOM 15025 O O . ASP A 1 12 ? -3.012 -4.919 2.520 1.00 0.00 12 ASP A O 19
ATOM 15034 N N . LEU A 1 13 ? -2.124 -5.084 4.593 1.00 0.00 13 LEU A N 19
ATOM 15035 C CA . LEU A 1 13 ? -0.749 -5.023 4.130 1.00 0.00 13 LEU A CA 19
ATOM 15036 C C . LEU A 1 13 ? -0.576 -5.962 2.934 1.00 0.00 13 LEU A C 19
ATOM 15037 O O . LEU A 1 13 ? -0.410 -5.508 1.803 1.00 0.00 13 LEU A O 19
ATOM 15053 N N . LYS A 1 14 ? -0.620 -7.254 3.225 1.00 0.00 14 LYS A N 19
ATOM 15054 C CA . LYS A 1 14 ? -0.471 -8.260 2.188 1.00 0.00 14 LYS A CA 19
ATOM 15055 C C . LYS A 1 14 ? -1.218 -7.806 0.932 1.00 0.00 14 LYS A C 19
ATOM 15056 O O . LYS A 1 14 ? -0.636 -7.736 -0.150 1.00 0.00 14 LYS A O 19
ATOM 15075 N N . ALA A 1 15 ? -2.496 -7.511 1.117 1.00 0.00 15 ALA A N 19
ATOM 15076 C CA . ALA A 1 15 ? -3.329 -7.066 0.012 1.00 0.00 15 ALA A CA 19
ATOM 15077 C C . ALA A 1 15 ? -2.534 -6.094 -0.861 1.00 0.00 15 ALA A C 19
ATOM 15078 O O . ALA A 1 15 ? -2.395 -6.307 -2.065 1.00 0.00 15 ALA A O 19
ATOM 15085 N N . ILE A 1 16 ? -2.032 -5.048 -0.221 1.00 0.00 16 ILE A N 19
ATOM 15086 C CA . ILE A 1 16 ? -1.254 -4.043 -0.925 1.00 0.00 16 ILE A CA 19
ATOM 15087 C C . ILE A 1 16 ? -0.054 -4.712 -1.599 1.00 0.00 16 ILE A C 19
ATOM 15088 O O . ILE A 1 16 ? 0.166 -4.539 -2.797 1.00 0.00 16 ILE A O 19
ATOM 15104 N N . GLN A 1 17 ? 0.690 -5.463 -0.801 1.00 0.00 17 GLN A N 19
ATOM 15105 C CA . GLN A 1 17 ? 1.861 -6.159 -1.305 1.00 0.00 17 GLN A CA 19
ATOM 15106 C C . GLN A 1 17 ? 1.569 -6.763 -2.680 1.00 0.00 17 GLN A C 19
ATOM 15107 O O . GLN A 1 17 ? 2.316 -6.539 -3.632 1.00 0.00 17 GLN A O 19
ATOM 15121 N N . ASP A 1 18 ? 0.481 -7.515 -2.741 1.00 0.00 18 ASP A N 19
ATOM 15122 C CA . ASP A 1 18 ? 0.080 -8.153 -3.985 1.00 0.00 18 ASP A CA 19
ATOM 15123 C C . ASP A 1 18 ? 0.021 -7.102 -5.095 1.00 0.00 18 ASP A C 19
ATOM 15124 O O . ASP A 1 18 ? 0.524 -7.327 -6.195 1.00 0.00 18 ASP A O 19
ATOM 15133 N N . MET A 1 19 ? -0.599 -5.977 -4.769 1.00 0.00 19 MET A N 19
ATOM 15134 C CA . MET A 1 19 ? -0.730 -4.891 -5.726 1.00 0.00 19 MET A CA 19
ATOM 15135 C C . MET A 1 19 ? 0.633 -4.273 -6.045 1.00 0.00 19 MET A C 19
ATOM 15136 O O . MET A 1 19 ? 0.896 -3.897 -7.186 1.00 0.00 19 MET A O 19
ATOM 15150 N N . PHE A 1 20 ? 1.463 -4.188 -5.016 1.00 0.00 20 PHE A N 19
ATOM 15151 C CA . PHE A 1 20 ? 2.792 -3.622 -5.172 1.00 0.00 20 PHE A CA 19
ATOM 15152 C C . PHE A 1 20 ? 3.856 -4.552 -4.586 1.00 0.00 20 PHE A C 19
ATOM 15153 O O . PHE A 1 20 ? 4.369 -4.306 -3.496 1.00 0.00 20 PHE A O 19
ATOM 15170 N N . PRO A 1 21 ? 4.166 -5.629 -5.357 1.00 0.00 21 PRO A N 19
ATOM 15171 C CA . PRO A 1 21 ? 5.159 -6.597 -4.926 1.00 0.00 21 PRO A CA 19
ATOM 15172 C C . PRO A 1 21 ? 6.575 -6.036 -5.081 1.00 0.00 21 PRO A C 19
ATOM 15173 O O . PRO A 1 21 ? 7.369 -6.078 -4.144 1.00 0.00 21 PRO A O 19
ATOM 15184 N N . ASN A 1 22 ? 6.846 -5.524 -6.273 1.00 0.00 22 ASN A N 19
ATOM 15185 C CA . ASN A 1 22 ? 8.152 -4.956 -6.563 1.00 0.00 22 ASN A CA 19
ATOM 15186 C C . ASN A 1 22 ? 8.591 -4.075 -5.392 1.00 0.00 22 ASN A C 19
ATOM 15187 O O . ASN A 1 22 ? 9.725 -4.176 -4.926 1.00 0.00 22 ASN A O 19
ATOM 15198 N N . MET A 1 23 ? 7.671 -3.230 -4.950 1.00 0.00 23 MET A N 19
ATOM 15199 C CA . MET A 1 23 ? 7.950 -2.332 -3.843 1.00 0.00 23 MET A CA 19
ATOM 15200 C C . MET A 1 23 ? 8.531 -3.096 -2.651 1.00 0.00 23 MET A C 19
ATOM 15201 O O . MET A 1 23 ? 8.741 -4.305 -2.726 1.00 0.00 23 MET A O 19
ATOM 15215 N N . ASP A 1 24 ? 8.774 -2.357 -1.578 1.00 0.00 24 ASP A N 19
ATOM 15216 C CA . ASP A 1 24 ? 9.326 -2.949 -0.371 1.00 0.00 24 ASP A CA 19
ATOM 15217 C C . ASP A 1 24 ? 8.221 -3.086 0.677 1.00 0.00 24 ASP A C 19
ATOM 15218 O O . ASP A 1 24 ? 7.464 -2.145 0.913 1.00 0.00 24 ASP A O 19
ATOM 15227 N N . GLN A 1 25 ? 8.162 -4.265 1.279 1.00 0.00 25 GLN A N 19
ATOM 15228 C CA . GLN A 1 25 ? 7.162 -4.537 2.297 1.00 0.00 25 GLN A CA 19
ATOM 15229 C C . GLN A 1 25 ? 7.265 -3.513 3.429 1.00 0.00 25 GLN A C 19
ATOM 15230 O O . GLN A 1 25 ? 6.327 -2.755 3.673 1.00 0.00 25 GLN A O 19
ATOM 15244 N N . GLU A 1 26 ? 8.413 -3.523 4.091 1.00 0.00 26 GLU A N 19
ATOM 15245 C CA . GLU A 1 26 ? 8.650 -2.605 5.192 1.00 0.00 26 GLU A CA 19
ATOM 15246 C C . GLU A 1 26 ? 8.095 -1.219 4.856 1.00 0.00 26 GLU A C 19
ATOM 15247 O O . GLU A 1 26 ? 7.618 -0.507 5.739 1.00 0.00 26 GLU A O 19
ATOM 15259 N N . VAL A 1 27 ? 8.176 -0.878 3.578 1.00 0.00 27 VAL A N 19
ATOM 15260 C CA . VAL A 1 27 ? 7.687 0.409 3.115 1.00 0.00 27 VAL A CA 19
ATOM 15261 C C . VAL A 1 27 ? 6.159 0.379 3.057 1.00 0.00 27 VAL A C 19
ATOM 15262 O O . VAL A 1 27 ? 5.494 1.232 3.643 1.00 0.00 27 VAL A O 19
ATOM 15275 N N . ILE A 1 28 ? 5.645 -0.612 2.344 1.00 0.00 28 ILE A N 19
ATOM 15276 C CA . ILE A 1 28 ? 4.207 -0.765 2.201 1.00 0.00 28 ILE A CA 19
ATOM 15277 C C . ILE A 1 28 ? 3.553 -0.708 3.583 1.00 0.00 28 ILE A C 19
ATOM 15278 O O . ILE A 1 28 ? 2.422 -0.242 3.720 1.00 0.00 28 ILE A O 19
ATOM 15294 N N . ARG A 1 29 ? 4.292 -1.187 4.573 1.00 0.00 29 ARG A N 19
ATOM 15295 C CA . ARG A 1 29 ? 3.798 -1.196 5.939 1.00 0.00 29 ARG A CA 19
ATOM 15296 C C . ARG A 1 29 ? 4.055 0.157 6.606 1.00 0.00 29 ARG A C 19
ATOM 15297 O O . ARG A 1 29 ? 3.289 0.584 7.468 1.00 0.00 29 ARG A O 19
ATOM 15318 N N . SER A 1 30 ? 5.135 0.795 6.180 1.00 0.00 30 SER A N 19
ATOM 15319 C CA . SER A 1 30 ? 5.503 2.091 6.725 1.00 0.00 30 SER A CA 19
ATOM 15320 C C . SER A 1 30 ? 4.529 3.162 6.229 1.00 0.00 30 SER A C 19
ATOM 15321 O O . SER A 1 30 ? 4.507 4.275 6.751 1.00 0.00 30 SER A O 19
ATOM 15329 N N . VAL A 1 31 ? 3.749 2.788 5.226 1.00 0.00 31 VAL A N 19
ATOM 15330 C CA . VAL A 1 31 ? 2.776 3.703 4.653 1.00 0.00 31 VAL A CA 19
ATOM 15331 C C . VAL A 1 31 ? 1.416 3.476 5.317 1.00 0.00 31 VAL A C 19
ATOM 15332 O O . VAL A 1 31 ? 0.795 4.418 5.805 1.00 0.00 31 VAL A O 19
ATOM 15345 N N . LEU A 1 32 ? 0.995 2.220 5.315 1.00 0.00 32 LEU A N 19
ATOM 15346 C CA . LEU A 1 32 ? -0.280 1.857 5.911 1.00 0.00 32 LEU A CA 19
ATOM 15347 C C . LEU A 1 32 ? -0.313 2.337 7.364 1.00 0.00 32 LEU A C 19
ATOM 15348 O O . LEU A 1 32 ? -1.342 2.815 7.840 1.00 0.00 32 LEU A O 19
ATOM 15364 N N . GLU A 1 33 ? 0.824 2.194 8.027 1.00 0.00 33 GLU A N 19
ATOM 15365 C CA . GLU A 1 33 ? 0.938 2.608 9.416 1.00 0.00 33 GLU A CA 19
ATOM 15366 C C . GLU A 1 33 ? 0.947 4.134 9.516 1.00 0.00 33 GLU A C 19
ATOM 15367 O O . GLU A 1 33 ? 0.369 4.702 10.441 1.00 0.00 33 GLU A O 19
ATOM 15379 N N . ALA A 1 34 ? 1.609 4.755 8.550 1.00 0.00 34 ALA A N 19
ATOM 15380 C CA . ALA A 1 34 ? 1.700 6.205 8.518 1.00 0.00 34 ALA A CA 19
ATOM 15381 C C . ALA A 1 34 ? 0.386 6.783 7.988 1.00 0.00 34 ALA A C 19
ATOM 15382 O O . ALA A 1 34 ? 0.177 7.994 8.026 1.00 0.00 34 ALA A O 19
ATOM 15389 N N . GLN A 1 35 ? -0.464 5.889 7.506 1.00 0.00 35 GLN A N 19
ATOM 15390 C CA . GLN A 1 35 ? -1.752 6.295 6.968 1.00 0.00 35 GLN A CA 19
ATOM 15391 C C . GLN A 1 35 ? -2.880 5.850 7.901 1.00 0.00 35 GLN A C 19
ATOM 15392 O O . GLN A 1 35 ? -3.916 5.370 7.442 1.00 0.00 35 GLN A O 19
ATOM 15406 N N . ARG A 1 36 ? -2.642 6.025 9.192 1.00 0.00 36 ARG A N 19
ATOM 15407 C CA . ARG A 1 36 ? -3.625 5.648 10.193 1.00 0.00 36 ARG A CA 19
ATOM 15408 C C . ARG A 1 36 ? -4.252 4.297 9.838 1.00 0.00 36 ARG A C 19
ATOM 15409 O O . ARG A 1 36 ? -5.404 4.036 10.178 1.00 0.00 36 ARG A O 19
ATOM 15430 N N . GLY A 1 37 ? -3.465 3.476 9.160 1.00 0.00 37 GLY A N 19
ATOM 15431 C CA . GLY A 1 37 ? -3.928 2.159 8.755 1.00 0.00 37 GLY A CA 19
ATOM 15432 C C . GLY A 1 37 ? -5.043 2.266 7.713 1.00 0.00 37 GLY A C 19
ATOM 15433 O O . GLY A 1 37 ? -6.053 1.571 7.805 1.00 0.00 37 GLY A O 19
ATOM 15437 N N . ASN A 1 38 ? -4.821 3.144 6.745 1.00 0.00 38 ASN A N 19
ATOM 15438 C CA . ASN A 1 38 ? -5.795 3.351 5.686 1.00 0.00 38 ASN A CA 19
ATOM 15439 C C . ASN A 1 38 ? -5.211 2.860 4.360 1.00 0.00 38 ASN A C 19
ATOM 15440 O O . ASN A 1 38 ? -4.570 3.624 3.639 1.00 0.00 38 ASN A O 19
ATOM 15451 N N . LYS A 1 39 ? -5.454 1.589 4.077 1.00 0.00 39 LYS A N 19
ATOM 15452 C CA . LYS A 1 39 ? -4.961 0.987 2.850 1.00 0.00 39 LYS A CA 19
ATOM 15453 C C . LYS A 1 39 ? -5.164 1.964 1.691 1.00 0.00 39 LYS A C 19
ATOM 15454 O O . LYS A 1 39 ? -4.206 2.346 1.021 1.00 0.00 39 LYS A O 19
ATOM 15473 N N . ASP A 1 40 ? -6.418 2.340 1.489 1.00 0.00 40 ASP A N 19
ATOM 15474 C CA . ASP A 1 40 ? -6.760 3.265 0.422 1.00 0.00 40 ASP A CA 19
ATOM 15475 C C . ASP A 1 40 ? -5.746 4.411 0.402 1.00 0.00 40 ASP A C 19
ATOM 15476 O O . ASP A 1 40 ? -5.030 4.595 -0.581 1.00 0.00 40 ASP A O 19
ATOM 15485 N N . ALA A 1 41 ? -5.718 5.153 1.500 1.00 0.00 41 ALA A N 19
ATOM 15486 C CA . ALA A 1 41 ? -4.804 6.276 1.622 1.00 0.00 41 ALA A CA 19
ATOM 15487 C C . ALA A 1 41 ? -3.390 5.818 1.259 1.00 0.00 41 ALA A C 19
ATOM 15488 O O . ALA A 1 41 ? -2.682 6.503 0.522 1.00 0.00 41 ALA A O 19
ATOM 15495 N N . ALA A 1 42 ? -3.021 4.664 1.794 1.00 0.00 42 ALA A N 19
ATOM 15496 C CA . ALA A 1 42 ? -1.704 4.107 1.537 1.00 0.00 42 ALA A CA 19
ATOM 15497 C C . ALA A 1 42 ? -1.526 3.905 0.030 1.00 0.00 42 ALA A C 19
ATOM 15498 O O . ALA A 1 42 ? -0.636 4.498 -0.578 1.00 0.00 42 ALA A O 19
ATOM 15505 N N . ILE A 1 43 ? -2.387 3.067 -0.528 1.00 0.00 43 ILE A N 19
ATOM 15506 C CA . ILE A 1 43 ? -2.336 2.780 -1.951 1.00 0.00 43 ILE A CA 19
ATOM 15507 C C . ILE A 1 43 ? -2.046 4.072 -2.718 1.00 0.00 43 ILE A C 19
ATOM 15508 O O . ILE A 1 43 ? -1.144 4.114 -3.552 1.00 0.00 43 ILE A O 19
ATOM 15524 N N . ASN A 1 44 ? -2.829 5.095 -2.407 1.00 0.00 44 ASN A N 19
ATOM 15525 C CA . ASN A 1 44 ? -2.668 6.385 -3.056 1.00 0.00 44 ASN A CA 19
ATOM 15526 C C . ASN A 1 44 ? -1.258 6.914 -2.786 1.00 0.00 44 ASN A C 19
ATOM 15527 O O . ASN A 1 44 ? -0.589 7.403 -3.696 1.00 0.00 44 ASN A O 19
ATOM 15538 N N . SER A 1 45 ? -0.847 6.799 -1.532 1.00 0.00 45 SER A N 19
ATOM 15539 C CA . SER A 1 45 ? 0.471 7.260 -1.130 1.00 0.00 45 SER A CA 19
ATOM 15540 C C . SER A 1 45 ? 1.550 6.487 -1.892 1.00 0.00 45 SER A C 19
ATOM 15541 O O . SER A 1 45 ? 2.464 7.085 -2.457 1.00 0.00 45 SER A O 19
ATOM 15549 N N . LEU A 1 46 ? 1.408 5.170 -1.881 1.00 0.00 46 LEU A N 19
ATOM 15550 C CA . LEU A 1 46 ? 2.359 4.309 -2.564 1.00 0.00 46 LEU A CA 19
ATOM 15551 C C . LEU A 1 46 ? 2.405 4.683 -4.047 1.00 0.00 46 LEU A C 19
ATOM 15552 O O . LEU A 1 46 ? 3.477 4.940 -4.593 1.00 0.00 46 LEU A O 19
ATOM 15568 N N . LEU A 1 47 ? 1.229 4.701 -4.657 1.00 0.00 47 LEU A N 19
ATOM 15569 C CA . LEU A 1 47 ? 1.122 5.039 -6.066 1.00 0.00 47 LEU A CA 19
ATOM 15570 C C . LEU A 1 47 ? 2.033 6.229 -6.371 1.00 0.00 47 LEU A C 19
ATOM 15571 O O . LEU A 1 47 ? 2.882 6.155 -7.258 1.00 0.00 47 LEU A O 19
ATOM 15587 N N . GLN A 1 48 ? 1.827 7.300 -5.619 1.00 0.00 48 GLN A N 19
ATOM 15588 C CA . GLN A 1 48 ? 2.619 8.505 -5.798 1.00 0.00 48 GLN A CA 19
ATOM 15589 C C . GLN A 1 48 ? 4.088 8.227 -5.474 1.00 0.00 48 GLN A C 19
ATOM 15590 O O . GLN A 1 48 ? 4.963 8.432 -6.315 1.00 0.00 48 GLN A O 19
ATOM 15604 N N . MET A 1 49 ? 4.315 7.763 -4.254 1.00 0.00 49 MET A N 19
ATOM 15605 C CA . MET A 1 49 ? 5.663 7.454 -3.809 1.00 0.00 49 MET A CA 19
ATOM 15606 C C . MET A 1 49 ? 6.428 6.672 -4.878 1.00 0.00 49 MET A C 19
ATOM 15607 O O . MET A 1 49 ? 5.870 5.784 -5.521 1.00 0.00 49 MET A O 19
ATOM 15621 N N . GLY A 1 50 ? 7.694 7.030 -5.036 1.00 0.00 50 GLY A N 19
ATOM 15622 C CA . GLY A 1 50 ? 8.541 6.372 -6.016 1.00 0.00 50 GLY A CA 19
ATOM 15623 C C . GLY A 1 50 ? 9.835 7.158 -6.237 1.00 0.00 50 GLY A C 19
ATOM 15624 O O . GLY A 1 50 ? 10.188 8.019 -5.433 1.00 0.00 50 GLY A O 19
ATOM 15628 N N . GLU A 1 51 ? 10.508 6.832 -7.331 1.00 0.00 51 GLU A N 19
ATOM 15629 C CA . GLU A 1 51 ? 11.756 7.496 -7.668 1.00 0.00 51 GLU A CA 19
ATOM 15630 C C . GLU A 1 51 ? 11.567 8.391 -8.894 1.00 0.00 51 GLU A C 19
ATOM 15631 O O . GLU A 1 51 ? 12.033 8.063 -9.984 1.00 0.00 51 GLU A O 19
ATOM 15643 N N . GLU A 1 52 ? 10.882 9.504 -8.675 1.00 0.00 52 GLU A N 19
ATOM 15644 C CA . GLU A 1 52 ? 10.626 10.448 -9.749 1.00 0.00 52 GLU A CA 19
ATOM 15645 C C . GLU A 1 52 ? 9.794 11.624 -9.234 1.00 0.00 52 GLU A C 19
ATOM 15646 O O . GLU A 1 52 ? 8.649 11.445 -8.820 1.00 0.00 52 GLU A O 19
ATOM 15658 N N . PRO A 1 53 ? 10.417 12.833 -9.278 1.00 0.00 53 PRO A N 19
ATOM 15659 C CA . PRO A 1 53 ? 9.746 14.038 -8.821 1.00 0.00 53 PRO A CA 19
ATOM 15660 C C . PRO A 1 53 ? 8.700 14.502 -9.836 1.00 0.00 53 PRO A C 19
ATOM 15661 O O . PRO A 1 53 ? 8.836 15.571 -10.428 1.00 0.00 53 PRO A O 19
ATOM 15672 N N . SER A 1 54 ? 7.680 13.674 -10.007 1.00 0.00 54 SER A N 19
ATOM 15673 C CA . SER A 1 54 ? 6.611 13.986 -10.941 1.00 0.00 54 SER A CA 19
ATOM 15674 C C . SER A 1 54 ? 5.253 13.821 -10.256 1.00 0.00 54 SER A C 19
ATOM 15675 O O . SER A 1 54 ? 5.137 13.104 -9.263 1.00 0.00 54 SER A O 19
ATOM 15683 N N . GLY A 1 55 ? 4.259 14.497 -10.813 1.00 0.00 55 GLY A N 19
ATOM 15684 C CA . GLY A 1 55 ? 2.914 14.435 -10.268 1.00 0.00 55 GLY A CA 19
ATOM 15685 C C . GLY A 1 55 ? 1.875 14.320 -11.385 1.00 0.00 55 GLY A C 19
ATOM 15686 O O . GLY A 1 55 ? 1.501 15.320 -11.996 1.00 0.00 55 GLY A O 19
ATOM 15690 N N . PRO A 1 56 ? 1.425 13.059 -11.624 1.00 0.00 56 PRO A N 19
ATOM 15691 C CA . PRO A 1 56 ? 0.436 12.799 -12.656 1.00 0.00 56 PRO A CA 19
ATOM 15692 C C . PRO A 1 56 ? -0.956 13.248 -12.207 1.00 0.00 56 PRO A C 19
ATOM 15693 O O . PRO A 1 56 ? -1.739 13.751 -13.011 1.00 0.00 56 PRO A O 19
ATOM 15704 N N . SER A 1 57 ? -1.222 13.048 -10.925 1.00 0.00 57 SER A N 19
ATOM 15705 C CA . SER A 1 57 ? -2.506 13.425 -10.359 1.00 0.00 57 SER A CA 19
ATOM 15706 C C . SER A 1 57 ? -2.329 14.603 -9.399 1.00 0.00 57 SER A C 19
ATOM 15707 O O . SER A 1 57 ? -1.287 14.735 -8.758 1.00 0.00 57 SER A O 19
ATOM 15715 N N . SER A 1 58 ? -3.363 15.429 -9.330 1.00 0.00 58 SER A N 19
ATOM 15716 C CA . SER A 1 58 ? -3.334 16.592 -8.459 1.00 0.00 58 SER A CA 19
ATOM 15717 C C . SER A 1 58 ? -3.003 16.165 -7.027 1.00 0.00 58 SER A C 19
ATOM 15718 O O . SER A 1 58 ? -2.000 16.599 -6.463 1.00 0.00 58 SER A O 19
ATOM 15726 N N . GLY A 1 59 ? -3.865 15.321 -6.481 1.00 0.00 59 GLY A N 19
ATOM 15727 C CA . GLY A 1 59 ? -3.677 14.831 -5.126 1.00 0.00 59 GLY A CA 19
ATOM 15728 C C . GLY A 1 59 ? -4.900 15.133 -4.259 1.00 0.00 59 GLY A C 19
ATOM 15729 O O . GLY A 1 59 ? -5.282 14.324 -3.414 1.00 0.00 59 GLY A O 19
ATOM 15733 N N . GLY A 1 1 ? -13.747 6.431 17.951 1.00 0.00 1 GLY A N 20
ATOM 15734 C CA . GLY A 1 1 ? -12.399 5.950 17.700 1.00 0.00 1 GLY A CA 20
ATOM 15735 C C . GLY A 1 1 ? -12.048 4.788 18.633 1.00 0.00 1 GLY A C 20
ATOM 15736 O O . GLY A 1 1 ? -11.098 4.875 19.408 1.00 0.00 1 GLY A O 20
ATOM 15740 N N . SER A 1 2 ? -12.835 3.728 18.526 1.00 0.00 2 SER A N 20
ATOM 15741 C CA . SER A 1 2 ? -12.620 2.550 19.350 1.00 0.00 2 SER A CA 20
ATOM 15742 C C . SER A 1 2 ? -13.032 1.292 18.583 1.00 0.00 2 SER A C 20
ATOM 15743 O O . SER A 1 2 ? -12.223 0.386 18.390 1.00 0.00 2 SER A O 20
ATOM 15751 N N . SER A 1 3 ? -14.289 1.277 18.165 1.00 0.00 3 SER A N 20
ATOM 15752 C CA . SER A 1 3 ? -14.818 0.146 17.423 1.00 0.00 3 SER A CA 20
ATOM 15753 C C . SER A 1 3 ? -14.136 0.051 16.057 1.00 0.00 3 SER A C 20
ATOM 15754 O O . SER A 1 3 ? -13.512 1.009 15.603 1.00 0.00 3 SER A O 20
ATOM 15762 N N . GLY A 1 4 ? -14.278 -1.113 15.439 1.00 0.00 4 GLY A N 20
ATOM 15763 C CA . GLY A 1 4 ? -13.684 -1.345 14.134 1.00 0.00 4 GLY A CA 20
ATOM 15764 C C . GLY A 1 4 ? -12.347 -2.076 14.263 1.00 0.00 4 GLY A C 20
ATOM 15765 O O . GLY A 1 4 ? -12.126 -2.810 15.225 1.00 0.00 4 GLY A O 20
ATOM 15769 N N . SER A 1 5 ? -11.488 -1.852 13.279 1.00 0.00 5 SER A N 20
ATOM 15770 C CA . SER A 1 5 ? -10.178 -2.480 13.270 1.00 0.00 5 SER A CA 20
ATOM 15771 C C . SER A 1 5 ? -9.145 -1.546 13.903 1.00 0.00 5 SER A C 20
ATOM 15772 O O . SER A 1 5 ? -8.985 -0.407 13.469 1.00 0.00 5 SER A O 20
ATOM 15780 N N . SER A 1 6 ? -8.472 -2.064 14.920 1.00 0.00 6 SER A N 20
ATOM 15781 C CA . SER A 1 6 ? -7.459 -1.290 15.618 1.00 0.00 6 SER A CA 20
ATOM 15782 C C . SER A 1 6 ? -6.067 -1.837 15.293 1.00 0.00 6 SER A C 20
ATOM 15783 O O . SER A 1 6 ? -5.877 -3.049 15.207 1.00 0.00 6 SER A O 20
ATOM 15791 N N . GLY A 1 7 ? -5.130 -0.916 15.121 1.00 0.00 7 GLY A N 20
ATOM 15792 C CA . GLY A 1 7 ? -3.761 -1.291 14.808 1.00 0.00 7 GLY A CA 20
ATOM 15793 C C . GLY A 1 7 ? -3.658 -1.850 13.388 1.00 0.00 7 GLY A C 20
ATOM 15794 O O . GLY A 1 7 ? -4.658 -2.270 12.807 1.00 0.00 7 GLY A O 20
ATOM 15798 N N . CYS A 1 8 ? -2.439 -1.837 12.869 1.00 0.00 8 CYS A N 20
ATOM 15799 C CA . CYS A 1 8 ? -2.191 -2.338 11.527 1.00 0.00 8 CYS A CA 20
ATOM 15800 C C . CYS A 1 8 ? -2.759 -3.755 11.431 1.00 0.00 8 CYS A C 20
ATOM 15801 O O . CYS A 1 8 ? -3.305 -4.276 12.402 1.00 0.00 8 CYS A O 20
ATOM 15809 N N . SER A 1 9 ? -2.611 -4.339 10.251 1.00 0.00 9 SER A N 20
ATOM 15810 C CA . SER A 1 9 ? -3.102 -5.686 10.015 1.00 0.00 9 SER A CA 20
ATOM 15811 C C . SER A 1 9 ? -2.234 -6.383 8.965 1.00 0.00 9 SER A C 20
ATOM 15812 O O . SER A 1 9 ? -1.453 -5.735 8.271 1.00 0.00 9 SER A O 20
ATOM 15820 N N . GLU A 1 10 ? -2.401 -7.695 8.883 1.00 0.00 10 GLU A N 20
ATOM 15821 C CA . GLU A 1 10 ? -1.643 -8.487 7.929 1.00 0.00 10 GLU A CA 20
ATOM 15822 C C . GLU A 1 10 ? -2.418 -8.623 6.617 1.00 0.00 10 GLU A C 20
ATOM 15823 O O . GLU A 1 10 ? -1.824 -8.822 5.559 1.00 0.00 10 GLU A O 20
ATOM 15835 N N . GLU A 1 11 ? -3.734 -8.511 6.730 1.00 0.00 11 GLU A N 20
ATOM 15836 C CA . GLU A 1 11 ? -4.596 -8.620 5.566 1.00 0.00 11 GLU A CA 20
ATOM 15837 C C . GLU A 1 11 ? -4.405 -7.410 4.649 1.00 0.00 11 GLU A C 20
ATOM 15838 O O . GLU A 1 11 ? -4.043 -7.562 3.483 1.00 0.00 11 GLU A O 20
ATOM 15850 N N . ASP A 1 12 ? -4.655 -6.237 5.210 1.00 0.00 12 ASP A N 20
ATOM 15851 C CA . ASP A 1 12 ? -4.515 -5.002 4.457 1.00 0.00 12 ASP A CA 20
ATOM 15852 C C . ASP A 1 12 ? -3.127 -4.957 3.813 1.00 0.00 12 ASP A C 20
ATOM 15853 O O . ASP A 1 12 ? -3.008 -4.842 2.595 1.00 0.00 12 ASP A O 20
ATOM 15862 N N . LEU A 1 13 ? -2.113 -5.050 4.661 1.00 0.00 13 LEU A N 20
ATOM 15863 C CA . LEU A 1 13 ? -0.739 -5.021 4.190 1.00 0.00 13 LEU A CA 20
ATOM 15864 C C . LEU A 1 13 ? -0.607 -5.923 2.961 1.00 0.00 13 LEU A C 20
ATOM 15865 O O . LEU A 1 13 ? -0.434 -5.435 1.845 1.00 0.00 13 LEU A O 20
ATOM 15881 N N . LYS A 1 14 ? -0.694 -7.222 3.207 1.00 0.00 14 LYS A N 20
ATOM 15882 C CA . LYS A 1 14 ? -0.586 -8.196 2.134 1.00 0.00 14 LYS A CA 20
ATOM 15883 C C . LYS A 1 14 ? -1.324 -7.672 0.901 1.00 0.00 14 LYS A C 20
ATOM 15884 O O . LYS A 1 14 ? -0.783 -7.687 -0.204 1.00 0.00 14 LYS A O 20
ATOM 15903 N N . ALA A 1 15 ? -2.549 -7.223 1.130 1.00 0.00 15 ALA A N 20
ATOM 15904 C CA . ALA A 1 15 ? -3.367 -6.696 0.051 1.00 0.00 15 ALA A CA 20
ATOM 15905 C C . ALA A 1 15 ? -2.529 -5.739 -0.799 1.00 0.00 15 ALA A C 20
ATOM 15906 O O . ALA A 1 15 ? -2.476 -5.872 -2.021 1.00 0.00 15 ALA A O 20
ATOM 15913 N N . ILE A 1 16 ? -1.894 -4.796 -0.118 1.00 0.00 16 ILE A N 20
ATOM 15914 C CA . ILE A 1 16 ? -1.060 -3.818 -0.796 1.00 0.00 16 ILE A CA 20
ATOM 15915 C C . ILE A 1 16 ? 0.092 -4.536 -1.501 1.00 0.00 16 ILE A C 20
ATOM 15916 O O . ILE A 1 16 ? 0.329 -4.319 -2.688 1.00 0.00 16 ILE A O 20
ATOM 15932 N N . GLN A 1 17 ? 0.777 -5.377 -0.740 1.00 0.00 17 GLN A N 20
ATOM 15933 C CA . GLN A 1 17 ? 1.899 -6.129 -1.278 1.00 0.00 17 GLN A CA 20
ATOM 15934 C C . GLN A 1 17 ? 1.573 -6.634 -2.685 1.00 0.00 17 GLN A C 20
ATOM 15935 O O . GLN A 1 17 ? 2.341 -6.414 -3.620 1.00 0.00 17 GLN A O 20
ATOM 15949 N N . ASP A 1 18 ? 0.434 -7.302 -2.790 1.00 0.00 18 ASP A N 20
ATOM 15950 C CA . ASP A 1 18 ? -0.002 -7.841 -4.067 1.00 0.00 18 ASP A CA 20
ATOM 15951 C C . ASP A 1 18 ? -0.012 -6.722 -5.111 1.00 0.00 18 ASP A C 20
ATOM 15952 O O . ASP A 1 18 ? 0.427 -6.921 -6.243 1.00 0.00 18 ASP A O 20
ATOM 15961 N N . MET A 1 19 ? -0.517 -5.570 -4.693 1.00 0.00 19 MET A N 20
ATOM 15962 C CA . MET A 1 19 ? -0.589 -4.420 -5.578 1.00 0.00 19 MET A CA 20
ATOM 15963 C C . MET A 1 19 ? 0.802 -3.836 -5.832 1.00 0.00 19 MET A C 20
ATOM 15964 O O . MET A 1 19 ? 1.074 -3.320 -6.915 1.00 0.00 19 MET A O 20
ATOM 15978 N N . PHE A 1 20 ? 1.646 -3.937 -4.816 1.00 0.00 20 PHE A N 20
ATOM 15979 C CA . PHE A 1 20 ? 3.002 -3.425 -4.916 1.00 0.00 20 PHE A CA 20
ATOM 15980 C C . PHE A 1 20 ? 4.014 -4.448 -4.396 1.00 0.00 20 PHE A C 20
ATOM 15981 O O . PHE A 1 20 ? 4.516 -4.319 -3.281 1.00 0.00 20 PHE A O 20
ATOM 15998 N N . PRO A 1 21 ? 4.292 -5.468 -5.252 1.00 0.00 21 PRO A N 20
ATOM 15999 C CA . PRO A 1 21 ? 5.235 -6.513 -4.891 1.00 0.00 21 PRO A CA 20
ATOM 16000 C C . PRO A 1 21 ? 6.675 -6.004 -4.976 1.00 0.00 21 PRO A C 20
ATOM 16001 O O . PRO A 1 21 ? 7.442 -6.140 -4.024 1.00 0.00 21 PRO A O 20
ATOM 16012 N N . ASN A 1 22 ? 6.999 -5.429 -6.125 1.00 0.00 22 ASN A N 20
ATOM 16013 C CA . ASN A 1 22 ? 8.334 -4.899 -6.346 1.00 0.00 22 ASN A CA 20
ATOM 16014 C C . ASN A 1 22 ? 8.744 -4.043 -5.147 1.00 0.00 22 ASN A C 20
ATOM 16015 O O . ASN A 1 22 ? 9.902 -4.061 -4.733 1.00 0.00 22 ASN A O 20
ATOM 16026 N N . MET A 1 23 ? 7.771 -3.313 -4.621 1.00 0.00 23 MET A N 20
ATOM 16027 C CA . MET A 1 23 ? 8.016 -2.451 -3.477 1.00 0.00 23 MET A CA 20
ATOM 16028 C C . MET A 1 23 ? 8.579 -3.250 -2.300 1.00 0.00 23 MET A C 20
ATOM 16029 O O . MET A 1 23 ? 8.689 -4.473 -2.371 1.00 0.00 23 MET A O 20
ATOM 16043 N N . ASP A 1 24 ? 8.921 -2.526 -1.244 1.00 0.00 24 ASP A N 20
ATOM 16044 C CA . ASP A 1 24 ? 9.470 -3.151 -0.053 1.00 0.00 24 ASP A CA 20
ATOM 16045 C C . ASP A 1 24 ? 8.368 -3.290 0.999 1.00 0.00 24 ASP A C 20
ATOM 16046 O O . ASP A 1 24 ? 7.675 -2.322 1.308 1.00 0.00 24 ASP A O 20
ATOM 16055 N N . GLN A 1 25 ? 8.240 -4.502 1.520 1.00 0.00 25 GLN A N 20
ATOM 16056 C CA . GLN A 1 25 ? 7.234 -4.780 2.530 1.00 0.00 25 GLN A CA 20
ATOM 16057 C C . GLN A 1 25 ? 7.294 -3.730 3.642 1.00 0.00 25 GLN A C 20
ATOM 16058 O O . GLN A 1 25 ? 6.320 -3.019 3.883 1.00 0.00 25 GLN A O 20
ATOM 16072 N N . GLU A 1 26 ? 8.448 -3.665 4.290 1.00 0.00 26 GLU A N 20
ATOM 16073 C CA . GLU A 1 26 ? 8.648 -2.714 5.370 1.00 0.00 26 GLU A CA 20
ATOM 16074 C C . GLU A 1 26 ? 8.107 -1.339 4.973 1.00 0.00 26 GLU A C 20
ATOM 16075 O O . GLU A 1 26 ? 7.494 -0.651 5.788 1.00 0.00 26 GLU A O 20
ATOM 16087 N N . VAL A 1 27 ? 8.352 -0.981 3.721 1.00 0.00 27 VAL A N 20
ATOM 16088 C CA . VAL A 1 27 ? 7.896 0.300 3.207 1.00 0.00 27 VAL A CA 20
ATOM 16089 C C . VAL A 1 27 ? 6.370 0.291 3.109 1.00 0.00 27 VAL A C 20
ATOM 16090 O O . VAL A 1 27 ? 5.705 1.179 3.640 1.00 0.00 27 VAL A O 20
ATOM 16103 N N . ILE A 1 28 ? 5.858 -0.722 2.426 1.00 0.00 28 ILE A N 20
ATOM 16104 C CA . ILE A 1 28 ? 4.422 -0.858 2.251 1.00 0.00 28 ILE A CA 20
ATOM 16105 C C . ILE A 1 28 ? 3.736 -0.767 3.616 1.00 0.00 28 ILE A C 20
ATOM 16106 O O . ILE A 1 28 ? 2.647 -0.207 3.731 1.00 0.00 28 ILE A O 20
ATOM 16122 N N . ARG A 1 29 ? 4.401 -1.327 4.615 1.00 0.00 29 ARG A N 20
ATOM 16123 C CA . ARG A 1 29 ? 3.869 -1.316 5.967 1.00 0.00 29 ARG A CA 20
ATOM 16124 C C . ARG A 1 29 ? 4.126 0.040 6.628 1.00 0.00 29 ARG A C 20
ATOM 16125 O O . ARG A 1 29 ? 3.410 0.432 7.548 1.00 0.00 29 ARG A O 20
ATOM 16146 N N . SER A 1 30 ? 5.151 0.718 6.134 1.00 0.00 30 SER A N 20
ATOM 16147 C CA . SER A 1 30 ? 5.512 2.021 6.665 1.00 0.00 30 SER A CA 20
ATOM 16148 C C . SER A 1 30 ? 4.527 3.080 6.167 1.00 0.00 30 SER A C 20
ATOM 16149 O O . SER A 1 30 ? 4.459 4.178 6.717 1.00 0.00 30 SER A O 20
ATOM 16157 N N . VAL A 1 31 ? 3.787 2.713 5.130 1.00 0.00 31 VAL A N 20
ATOM 16158 C CA . VAL A 1 31 ? 2.808 3.618 4.552 1.00 0.00 31 VAL A CA 20
ATOM 16159 C C . VAL A 1 31 ? 1.448 3.382 5.212 1.00 0.00 31 VAL A C 20
ATOM 16160 O O . VAL A 1 31 ? 0.785 4.329 5.632 1.00 0.00 31 VAL A O 20
ATOM 16173 N N . LEU A 1 32 ? 1.074 2.113 5.284 1.00 0.00 32 LEU A N 20
ATOM 16174 C CA . LEU A 1 32 ? -0.195 1.740 5.886 1.00 0.00 32 LEU A CA 20
ATOM 16175 C C . LEU A 1 32 ? -0.241 2.253 7.327 1.00 0.00 32 LEU A C 20
ATOM 16176 O O . LEU A 1 32 ? -1.262 2.775 7.771 1.00 0.00 32 LEU A O 20
ATOM 16192 N N . GLU A 1 33 ? 0.878 2.085 8.017 1.00 0.00 33 GLU A N 20
ATOM 16193 C CA . GLU A 1 33 ? 0.978 2.525 9.398 1.00 0.00 33 GLU A CA 20
ATOM 16194 C C . GLU A 1 33 ? 0.974 4.053 9.470 1.00 0.00 33 GLU A C 20
ATOM 16195 O O . GLU A 1 33 ? 0.326 4.635 10.338 1.00 0.00 33 GLU A O 20
ATOM 16207 N N . ALA A 1 34 ? 1.706 4.659 8.547 1.00 0.00 34 ALA A N 20
ATOM 16208 C CA . ALA A 1 34 ? 1.796 6.108 8.495 1.00 0.00 34 ALA A CA 20
ATOM 16209 C C . ALA A 1 34 ? 0.457 6.681 8.026 1.00 0.00 34 ALA A C 20
ATOM 16210 O O . ALA A 1 34 ? 0.241 7.891 8.084 1.00 0.00 34 ALA A O 20
ATOM 16217 N N . GLN A 1 35 ? -0.406 5.785 7.570 1.00 0.00 35 GLN A N 20
ATOM 16218 C CA . GLN A 1 35 ? -1.718 6.187 7.091 1.00 0.00 35 GLN A CA 20
ATOM 16219 C C . GLN A 1 35 ? -2.805 5.705 8.053 1.00 0.00 35 GLN A C 20
ATOM 16220 O O . GLN A 1 35 ? -3.857 5.234 7.622 1.00 0.00 35 GLN A O 20
ATOM 16234 N N . ARG A 1 36 ? -2.515 5.840 9.339 1.00 0.00 36 ARG A N 20
ATOM 16235 C CA . ARG A 1 36 ? -3.455 5.425 10.366 1.00 0.00 36 ARG A CA 20
ATOM 16236 C C . ARG A 1 36 ? -4.018 4.040 10.041 1.00 0.00 36 ARG A C 20
ATOM 16237 O O . ARG A 1 36 ? -5.118 3.697 10.472 1.00 0.00 36 ARG A O 20
ATOM 16258 N N . GLY A 1 37 ? -3.238 3.281 9.285 1.00 0.00 37 GLY A N 20
ATOM 16259 C CA . GLY A 1 37 ? -3.646 1.942 8.898 1.00 0.00 37 GLY A CA 20
ATOM 16260 C C . GLY A 1 37 ? -4.709 1.988 7.799 1.00 0.00 37 GLY A C 20
ATOM 16261 O O . GLY A 1 37 ? -5.706 1.270 7.864 1.00 0.00 37 GLY A O 20
ATOM 16265 N N . ASN A 1 38 ? -4.461 2.840 6.815 1.00 0.00 38 ASN A N 20
ATOM 16266 C CA . ASN A 1 38 ? -5.385 2.989 5.703 1.00 0.00 38 ASN A CA 20
ATOM 16267 C C . ASN A 1 38 ? -4.782 2.344 4.454 1.00 0.00 38 ASN A C 20
ATOM 16268 O O . ASN A 1 38 ? -3.653 2.653 4.074 1.00 0.00 38 ASN A O 20
ATOM 16279 N N . LYS A 1 39 ? -5.561 1.459 3.849 1.00 0.00 39 LYS A N 20
ATOM 16280 C CA . LYS A 1 39 ? -5.117 0.767 2.651 1.00 0.00 39 LYS A CA 20
ATOM 16281 C C . LYS A 1 39 ? -5.286 1.691 1.443 1.00 0.00 39 LYS A C 20
ATOM 16282 O O . LYS A 1 39 ? -4.349 1.882 0.668 1.00 0.00 39 LYS A O 20
ATOM 16301 N N . ASP A 1 40 ? -6.486 2.239 1.319 1.00 0.00 40 ASP A N 20
ATOM 16302 C CA . ASP A 1 40 ? -6.789 3.137 0.219 1.00 0.00 40 ASP A CA 20
ATOM 16303 C C . ASP A 1 40 ? -5.803 4.308 0.235 1.00 0.00 40 ASP A C 20
ATOM 16304 O O . ASP A 1 40 ? -5.142 4.581 -0.765 1.00 0.00 40 ASP A O 20
ATOM 16313 N N . ALA A 1 41 ? -5.736 4.967 1.383 1.00 0.00 41 ALA A N 20
ATOM 16314 C CA . ALA A 1 41 ? -4.843 6.102 1.543 1.00 0.00 41 ALA A CA 20
ATOM 16315 C C . ALA A 1 41 ? -3.407 5.660 1.251 1.00 0.00 41 ALA A C 20
ATOM 16316 O O . ALA A 1 41 ? -2.688 6.326 0.507 1.00 0.00 41 ALA A O 20
ATOM 16323 N N . ALA A 1 42 ? -3.033 4.539 1.851 1.00 0.00 42 ALA A N 20
ATOM 16324 C CA . ALA A 1 42 ? -1.696 4.001 1.664 1.00 0.00 42 ALA A CA 20
ATOM 16325 C C . ALA A 1 42 ? -1.453 3.757 0.173 1.00 0.00 42 ALA A C 20
ATOM 16326 O O . ALA A 1 42 ? -0.487 4.266 -0.393 1.00 0.00 42 ALA A O 20
ATOM 16333 N N . ILE A 1 43 ? -2.346 2.978 -0.420 1.00 0.00 43 ILE A N 20
ATOM 16334 C CA . ILE A 1 43 ? -2.240 2.660 -1.833 1.00 0.00 43 ILE A CA 20
ATOM 16335 C C . ILE A 1 43 ? -1.945 3.940 -2.619 1.00 0.00 43 ILE A C 20
ATOM 16336 O O . ILE A 1 43 ? -1.012 3.979 -3.420 1.00 0.00 43 ILE A O 20
ATOM 16352 N N . ASN A 1 44 ? -2.756 4.955 -2.361 1.00 0.00 44 ASN A N 20
ATOM 16353 C CA . ASN A 1 44 ? -2.593 6.233 -3.033 1.00 0.00 44 ASN A CA 20
ATOM 16354 C C . ASN A 1 44 ? -1.181 6.763 -2.776 1.00 0.00 44 ASN A C 20
ATOM 16355 O O . ASN A 1 44 ? -0.466 7.114 -3.713 1.00 0.00 44 ASN A O 20
ATOM 16366 N N . SER A 1 45 ? -0.823 6.806 -1.501 1.00 0.00 45 SER A N 20
ATOM 16367 C CA . SER A 1 45 ? 0.491 7.288 -1.109 1.00 0.00 45 SER A CA 20
ATOM 16368 C C . SER A 1 45 ? 1.577 6.523 -1.868 1.00 0.00 45 SER A C 20
ATOM 16369 O O . SER A 1 45 ? 2.590 7.101 -2.260 1.00 0.00 45 SER A O 20
ATOM 16377 N N . LEU A 1 46 ? 1.329 5.235 -2.053 1.00 0.00 46 LEU A N 20
ATOM 16378 C CA . LEU A 1 46 ? 2.274 4.385 -2.758 1.00 0.00 46 LEU A CA 20
ATOM 16379 C C . LEU A 1 46 ? 2.260 4.739 -4.246 1.00 0.00 46 LEU A C 20
ATOM 16380 O O . LEU A 1 46 ? 3.305 5.019 -4.832 1.00 0.00 46 LEU A O 20
ATOM 16396 N N . LEU A 1 47 ? 1.064 4.717 -4.816 1.00 0.00 47 LEU A N 20
ATOM 16397 C CA . LEU A 1 47 ? 0.899 5.032 -6.225 1.00 0.00 47 LEU A CA 20
ATOM 16398 C C . LEU A 1 47 ? 1.737 6.266 -6.567 1.00 0.00 47 LEU A C 20
ATOM 16399 O O . LEU A 1 47 ? 2.565 6.226 -7.477 1.00 0.00 47 LEU A O 20
ATOM 16415 N N . GLN A 1 48 ? 1.493 7.333 -5.821 1.00 0.00 48 GLN A N 20
ATOM 16416 C CA . GLN A 1 48 ? 2.215 8.576 -6.035 1.00 0.00 48 GLN A CA 20
ATOM 16417 C C . GLN A 1 48 ? 3.719 8.352 -5.871 1.00 0.00 48 GLN A C 20
ATOM 16418 O O . GLN A 1 48 ? 4.504 8.723 -6.742 1.00 0.00 48 GLN A O 20
ATOM 16432 N N . MET A 1 49 ? 4.076 7.745 -4.748 1.00 0.00 49 MET A N 20
ATOM 16433 C CA . MET A 1 49 ? 5.472 7.467 -4.459 1.00 0.00 49 MET A CA 20
ATOM 16434 C C . MET A 1 49 ? 6.174 6.860 -5.676 1.00 0.00 49 MET A C 20
ATOM 16435 O O . MET A 1 49 ? 5.680 5.901 -6.266 1.00 0.00 49 MET A O 20
ATOM 16449 N N . GLY A 1 50 ? 7.314 7.444 -6.014 1.00 0.00 50 GLY A N 20
ATOM 16450 C CA . GLY A 1 50 ? 8.088 6.973 -7.150 1.00 0.00 50 GLY A CA 20
ATOM 16451 C C . GLY A 1 50 ? 9.461 6.467 -6.705 1.00 0.00 50 GLY A C 20
ATOM 16452 O O . GLY A 1 50 ? 9.769 6.462 -5.514 1.00 0.00 50 GLY A O 20
ATOM 16456 N N . GLU A 1 51 ? 10.250 6.052 -7.685 1.00 0.00 51 GLU A N 20
ATOM 16457 C CA . GLU A 1 51 ? 11.583 5.545 -7.410 1.00 0.00 51 GLU A CA 20
ATOM 16458 C C . GLU A 1 51 ? 12.590 6.131 -8.402 1.00 0.00 51 GLU A C 20
ATOM 16459 O O . GLU A 1 51 ? 12.508 5.870 -9.602 1.00 0.00 51 GLU A O 20
ATOM 16471 N N . GLU A 1 52 ? 13.516 6.911 -7.866 1.00 0.00 52 GLU A N 20
ATOM 16472 C CA . GLU A 1 52 ? 14.537 7.536 -8.690 1.00 0.00 52 GLU A CA 20
ATOM 16473 C C . GLU A 1 52 ? 15.642 6.530 -9.019 1.00 0.00 52 GLU A C 20
ATOM 16474 O O . GLU A 1 52 ? 16.363 6.080 -8.130 1.00 0.00 52 GLU A O 20
ATOM 16486 N N . PRO A 1 53 ? 15.743 6.197 -10.334 1.00 0.00 53 PRO A N 20
ATOM 16487 C CA . PRO A 1 53 ? 16.748 5.253 -10.792 1.00 0.00 53 PRO A CA 20
ATOM 16488 C C . PRO A 1 53 ? 18.136 5.896 -10.812 1.00 0.00 53 PRO A C 20
ATOM 16489 O O . PRO A 1 53 ? 18.258 7.115 -10.913 1.00 0.00 53 PRO A O 20
ATOM 16500 N N . SER A 1 54 ? 19.148 5.046 -10.715 1.00 0.00 54 SER A N 20
ATOM 16501 C CA . SER A 1 54 ? 20.523 5.516 -10.721 1.00 0.00 54 SER A CA 20
ATOM 16502 C C . SER A 1 54 ? 21.402 4.553 -11.522 1.00 0.00 54 SER A C 20
ATOM 16503 O O . SER A 1 54 ? 22.002 3.640 -10.957 1.00 0.00 54 SER A O 20
ATOM 16511 N N . GLY A 1 55 ? 21.450 4.790 -12.824 1.00 0.00 55 GLY A N 20
ATOM 16512 C CA . GLY A 1 55 ? 22.246 3.955 -13.708 1.00 0.00 55 GLY A CA 20
ATOM 16513 C C . GLY A 1 55 ? 23.095 4.808 -14.652 1.00 0.00 55 GLY A C 20
ATOM 16514 O O . GLY A 1 55 ? 22.893 6.017 -14.752 1.00 0.00 55 GLY A O 20
ATOM 16518 N N . PRO A 1 56 ? 24.052 4.128 -15.337 1.00 0.00 56 PRO A N 20
ATOM 16519 C CA . PRO A 1 56 ? 24.933 4.810 -16.270 1.00 0.00 56 PRO A CA 20
ATOM 16520 C C . PRO A 1 56 ? 24.198 5.153 -17.567 1.00 0.00 56 PRO A C 20
ATOM 16521 O O . PRO A 1 56 ? 24.220 6.300 -18.012 1.00 0.00 56 PRO A O 20
ATOM 16532 N N . SER A 1 57 ? 23.566 4.138 -18.138 1.00 0.00 57 SER A N 20
ATOM 16533 C CA . SER A 1 57 ? 22.826 4.318 -19.375 1.00 0.00 57 SER A CA 20
ATOM 16534 C C . SER A 1 57 ? 21.963 3.086 -19.653 1.00 0.00 57 SER A C 20
ATOM 16535 O O . SER A 1 57 ? 22.421 1.955 -19.497 1.00 0.00 57 SER A O 20
ATOM 16543 N N . SER A 1 58 ? 20.729 3.346 -20.059 1.00 0.00 58 SER A N 20
ATOM 16544 C CA . SER A 1 58 ? 19.798 2.272 -20.360 1.00 0.00 58 SER A CA 20
ATOM 16545 C C . SER A 1 58 ? 19.695 2.077 -21.874 1.00 0.00 58 SER A C 20
ATOM 16546 O O . SER A 1 58 ? 19.966 0.990 -22.383 1.00 0.00 58 SER A O 20
ATOM 16554 N N . GLY A 1 59 ? 19.303 3.146 -22.550 1.00 0.00 59 GLY A N 20
ATOM 16555 C CA . GLY A 1 59 ? 19.161 3.106 -23.996 1.00 0.00 59 GLY A CA 20
ATOM 16556 C C . GLY A 1 59 ? 17.936 2.286 -24.404 1.00 0.00 59 GLY A C 20
ATOM 16557 O O . GLY A 1 59 ? 17.855 1.805 -25.533 1.00 0.00 59 GLY A O 20
#

Nearest PDB structures (foldseek):
  1wgl-assembly1_A  TM=8.560E-01  e=1.258E-08  Homo sapiens
  2dae-assembly1_A  TM=6.769E-01  e=2.227E-02  Homo sapiens
  6h3a-assembly1_D  TM=8.877E-01  e=1.009E-01  Homo sapiens
  2qho-assembly4_H  TM=9.543E-01  e=2.219E-01  Homo sapiens
  2dhy-assembly1_A  TM=6.704E-01  e=3.527E-02  Homo sapiens

Organism: Homo sapiens (NCBI:txid9606)

Foldseek 3Di:
DPDDDADADPVLLVVVCVVPVVDDSVVLSVQCVVVNNDSVRSSVVVVPDDDDDDDDDDD

CATH classification: 1.10.8.10

Radius of gyration: 12.03 Å; Cα contacts (8 Å, |Δi|>4): 40; chains: 1; bounding box: 29×17×36 Å

Sequence (59 aa):
GSSGSSGCSEEDLKAIQDMFPNMDQEVIRSVLEAQRGNKDAAINSLLQMGEEPSGPSSGGSSGSSGCSEEDLKAIQDMFPNMDQEVIRSVLEAQRGNKDAAINSLLQMGEEPSGPSSGGSSGSSGCSEEDLKAIQDMFPNMDQEVIRSVLEAQRGNKDAAINSLLQMGEEPSGPSSGGSSGSSGCSEEDLKAIQDMFPNMDQEVIRSVLEAQRGNKDAAINSLLQMGEEPSGPSSGGSSGSSGCSEEDLKAIQDMFPNMDQEVIRSVLEAQRGNKDAAINSLLQMGEEPSGPSSGGSSGSSGCSEEDLKAIQDMFPNMDQEVIRSVLEAQRGNKDAAINSLLQMGEEPSGPSSGGSSGSSGCSEEDLKAIQDMFPNMDQEVIRSVLEAQRGNKDAAINSLLQMGEEPSGPSSGGSSGSSGCSEEDLKAIQDMFPNMDQEVIRSVLEAQRGNKDAAINSLLQMGEEPSGPSSGGSSGSSGCSEEDLKAIQDMFPNMDQEVIRSVLEAQRGNKDAAINSLLQMGEEPSGPSSGGSSGSSGCSEEDLKAIQDMFPNMDQEVIRSVLEAQRGNKDAAINSLLQMGEEPSGPSSGGSSGSSGCSEEDLKAIQDMFPNMDQEVIRSVLEAQRGNKDAAINSLLQMGEEPSGPSSGGSSGSSGCSEEDLKAIQDMFPNMDQEVIRSVLEAQRGNKDAAINSLLQMGEEPSGPSSGGSSGSSGCSEEDLKAIQDMFPNMDQEVIRSVLEAQRGNKDAAINSLLQMGEEPSGPSSGGSSGSSGCSEEDLKAIQDMFPNMDQEVIRSVLEAQRGNKDAAINSLLQMGEEPSGPSSGGSSGSSGCSEEDLKAIQDMFPNMDQEVIRSVLEAQRGNKDAAINSLLQMGEEPSGPSSGGSSGSSGCSEEDLKAIQDMFPNMDQEVIRSVLEAQRGNKDAAINSLLQMGEEPSGPSSGGSSGSSGCSEEDLKAIQDMFPNMDQEVIRSVLEAQRGNKDAAINSLLQMGEEPSGPSSGGSSGSSGCSEEDLKAIQDMFPNMDQEVIRSVLEAQRGNKDAAINSLLQMGEEPSGPSSGGSSGSSGCSEEDLKAIQDMFPNMDQEVIRSVLEAQRGNKDAAINSLLQMGEEPSGPSSGGSSGSSGCSEEDLKAIQDMFPNMDQEVIRSVLEAQRGNKDAAINSLLQMGEEPSGPSSG

Solvent-accessible surface area: 4829 Å² total; per-residue (Å²): 120,127,122,60,115,89,54,64,30,128,152,57,10,132,38,0,36,109,106,24,81,126,54,92,100,152,51,0,113,69,8,0,115,78,52,218,15,69,60,106,34,0,24,94,27,6,88,155,99,70,169,121,127,119,57,148,113,121,122

GO terms:
  GO:0005515 protein binding (F, IPI)
  GO:0060090 molecular adaptor activity (F, IDA)
  GO:0070498 interleukin-1-mediated signaling pathway (P, IDA)
  GO:0019897 extrinsic component of plasma membrane (C, IC)
  GO:0035578 azurophil granule lumen (C, TAS)
  GO:0035580 specific granule lumen (C, TAS)
  GO:0005576 extracellular region (C, TAS)
  GO:0005829 cytosol (C, TAS)
  GO:0005829 cytosol (C, IDA)
  GO:0036010 protein localization to endosome (P, IDA)
  GO:0032991 protein-containing complex (C, IDA)
  GO:0016310 phosphorylation (P, IDA)
  GO:0030855 epithelial cell differentiation (P, IEP)
  GO:0005737 cytoplasm (C, EXP)
  GO:0005768 endosome (C, EXP)
  GO:0005769 early endosome (C, EXP)
  GO:0005737 cytoplasm (C, IC)
  GO:0070062 extracellular exosome (C, HDA)
  GO:0035325 Toll-like receptor binding (F, IPI)
  GO:0007165 signal transduction (P, IPI)

InterPro domains:
  IPR000008 C2 domain [PF00168] (53-154)
  IPR000008 C2 domain [PS50004] (35-152)
  IPR000008 C2 domain [SM00239] (54-151)
  IPR003892 Ubiquitin system component CUE [PF02845] (231-270)
  IPR003892 Ubiquitin system component CUE [PS51140] (229-272)
  IPR003892 Ubiquitin system component CUE [SM00546] (229-271)
  IPR009060 UBA-like superfamily [SSF46934] (221-271)
  IPR035892 C2 domain superfamily [G3DSA:2.60.40.150] (51-173)
  IPR035892 C2 domain superfamily [SSF49562] (51-172)
  IPR037301 Toll-interacting protein, C2 domain [cd04016] (52-172)
  IPR041799 Toll-interacting protein, CUE domain [cd14363] (230-270)